Protein 2YQU (pdb70)

InterPro domains:
  IPR001100 Pyridine nucleotide-disulphide oxidoreductase, class I [PIRSF000350] (2-446)
  IPR004099 Pyridine nucleotide-disulphide oxidoreductase, dimerisation domain [PF02852] (336-445)
  IPR006258 Dihydrolipoamide dehydrogenase [TIGR01350] (1-454)
  IPR012999 Pyridine nucleotide-disulphide oxidoreductase, class I, active site [PS00076] (37-47)
  IPR016156 FAD/NAD-linked reductase, dimerisation domain superfamily [G3DSA:3.30.390.30] (335-455)
  IPR016156 FAD/NAD-linked reductase, dimerisation domain superfamily [SSF55424] (332-454)
  IPR023753 FAD/NAD(P)-binding domain [PF07992] (2-317)
  IPR036188 FAD/NAD(P)-binding domain superfamily [G3DSA:3.50.50.60] (2-320)
  IPR036188 FAD/NAD(P)-binding domain superfamily [G3DSA:3.50.50.60] (142-260)
  IPR036188 FAD/NAD(P)-binding domain superfamily [SSF51905] (1-369)
  IPR050151 Class-I pyridine nucleotide-disulfide oxidoreductase [PTHR22912] (2-447)

Sequence (910 aa):
MYDLLVIGAGPGGYVAAIRAAQLGMKVGVVEKEKALGGTCLRVGCIPSKALLETTERIYEAKKGLLGAKVKGVELDLPALMAHKDKVVQANTQGVEFLFKKNGIARHQGTARFLSERKVLVEETGEELEARYILIATGSAPLIPPWAQVDYERVVTSTEALSFPEVPKRLIVVGGGVIGLELGVVWHRLGAEVIVLEYMDRILPTMDLEVSRAAERVFKKQGLTIRTGVRVTAVVPEAKGARVELEGGEVLEADRVLVAVGRRPYTEGLSLENAGLSTDERGRIPVDEHLRTRVPHIYAIGDVVRGPMLAHKASEEGIAAVEHMVRGFGHVDYQAIPSVVYTHPEIAAVGYTEEELKAQGIPYKVGKFPYSASGRARAMGETEGFIKVLAHAKTDRILGVHGIGARVGDVLAEAALALFFKASAEDLGRAPHAHPSLSEILKEAALAAWERPIHLMYDLLVIGAGPGGYVAAIRAAQLGMKVGVVEKEKALGGTCLRVGCIPSKALLETTERIYEAKKGLLGAKVKGVELDLPALMAHKDKVVQANTQGVEFLFKKNGIARHQGTARFLSERKVLVEETGEELEARYILIATGSAPLIPPWAQVDYERVVTSTEALSFPEVPKRLIVVGGGVIGLELGVVWHRLGAEVIVLEYMDRILPTMDLEVSRAAERVFKKQGLTIRTGVRVTAVVPEAKGARVELEGGEVLEADRVLVAVGRRPYTEGLSLENAGLSTDERGRIPVDEHLRTRVPHIYAIGDVVRGPMLAHKASEEGIAAVEHMVRGFGHVDYQAIPSVVYTHPEIAAVGYTEEELKAQGIPYKVGKFPYSASGRARAMGETEGFIKVLAHAKTDRILGVHGIGARVGDVLAEAALALFFKASAEDLGRAPHAHPSLSEILKEAALAAWERPIHL

Structure (mmCIF, N/CA/C/O backbone):
data_2YQU
#
_entry.id   2YQU
#
_cell.length_a   54.411
_cell.length_b   105.760
_cell.length_c   84.907
_cell.angle_alpha   90.00
_cell.angle_beta   92.65
_cell.angle_gamma   90.00
#
_symmetry.space_group_name_H-M   'P 1 21 1'
#
loop_
_entity.id
_entity.type
_entity.pdbx_description
1 polymer '2-oxoglutarate dehydrogenase E3 component'
2 non-polymer 'CARBONATE ION'
3 non-polymer 'FLAVIN-ADENINE DINUCLEOTIDE'
4 non-polymer 'PHOSPHATE ION'
5 water water
#
loop_
_atom_site.group_PDB
_atom_site.id
_atom_site.type_symbol
_atom_site.label_atom_id
_atom_site.label_alt_id
_atom_site.label_comp_id
_atom_site.label_asym_id
_atom_site.label_entity_id
_atom_site.label_seq_id
_atom_site.pdbx_PDB_ins_code
_atom_site.Cartn_x
_atom_site.Cartn_y
_atom_site.Cartn_z
_atom_site.occupancy
_atom_site.B_iso_or_equiv
_atom_site.auth_seq_id
_atom_site.auth_comp_id
_atom_site.auth_asym_id
_atom_site.auth_atom_id
_atom_site.pdbx_PDB_model_num
ATOM 1 N N . MET A 1 1 ? 62.035 -2.807 64.182 1.00 23.48 1 MET A N 1
ATOM 2 C CA . MET A 1 1 ? 61.212 -2.087 65.191 1.00 23.01 1 MET A CA 1
ATOM 3 C C . MET A 1 1 ? 61.074 -0.636 64.764 1.00 22.27 1 MET A C 1
ATOM 4 O O . MET A 1 1 ? 61.707 -0.203 63.810 1.00 22.22 1 MET A O 1
ATOM 9 N N . TYR A 1 2 ? 60.247 0.112 65.481 1.00 21.17 2 TYR A N 1
ATOM 10 C CA . TYR A 1 2 ? 60.138 1.543 65.243 1.00 20.21 2 TYR A CA 1
ATOM 11 C C . TYR A 1 2 ? 61.387 2.280 65.702 1.00 19.42 2 TYR A C 1
ATOM 12 O O . TYR A 1 2 ? 62.047 1.862 66.649 1.00 19.18 2 TYR A O 1
ATOM 21 N N . ASP A 1 3 ? 61.704 3.390 65.042 1.00 19.06 3 ASP A N 1
ATOM 22 C CA . ASP A 1 3 ? 62.686 4.326 65.581 1.00 18.68 3 ASP A CA 1
ATOM 23 C C . ASP A 1 3 ? 62.047 5.138 66.707 1.00 18.26 3 ASP A C 1
ATOM 24 O O . ASP A 1 3 ? 62.697 5.442 67.703 1.00 18.20 3 ASP A O 1
ATOM 29 N N . LEU A 1 4 ? 60.776 5.489 66.522 1.00 17.27 4 LEU A N 1
ATOM 30 C CA . LEU A 1 4 ? 60.038 6.305 67.476 1.00 16.72 4 LEU A CA 1
ATOM 31 C C . LEU A 1 4 ? 58.638 5.746 67.638 1.00 16.15 4 LEU A C 1
ATOM 32 O O . LEU A 1 4 ? 57.940 5.554 66.659 1.00 16.01 4 LEU A O 1
ATOM 37 N N . LEU A 1 5 ? 58.241 5.505 68.880 1.00 15.83 5 LEU A N 1
ATOM 38 C CA . LEU A 1 5 ? 56.875 5.163 69.213 1.00 16.14 5 LEU A CA 1
ATOM 39 C C . LEU A 1 5 ? 56.338 6.305 70.055 1.00 15.77 5 LEU A C 1
ATOM 40 O O . LEU A 1 5 ? 56.938 6.659 71.067 1.00 16.24 5 LEU A O 1
ATOM 45 N N . VAL A 1 6 ? 55.230 6.889 69.609 1.00 15.60 6 VAL A N 1
ATOM 46 C CA . VAL A 1 6 ? 54.605 8.026 70.261 1.00 15.06 6 VAL A CA 1
ATOM 47 C C . VAL A 1 6 ? 53.326 7.546 70.930 1.00 15.06 6 VAL A C 1
ATOM 48 O O . VAL A 1 6 ? 52.508 6.884 70.294 1.00 15.80 6 VAL A O 1
ATOM 52 N N . ILE A 1 7 ? 53.161 7.868 72.208 1.00 14.88 7 ILE A N 1
ATOM 53 C CA . ILE A 1 7 ? 51.941 7.552 72.934 1.00 14.91 7 ILE A CA 1
ATOM 54 C C . ILE A 1 7 ? 51.110 8.820 73.080 1.00 14.67 7 ILE A C 1
ATOM 55 O O . ILE A 1 7 ? 51.480 9.716 73.827 1.00 14.44 7 ILE A O 1
ATOM 60 N N . GLY A 1 8 ? 49.976 8.865 72.387 1.00 14.61 8 GLY A N 1
ATOM 61 C CA . GLY A 1 8 ? 49.116 10.037 72.353 1.00 15.00 8 GLY A CA 1
ATOM 62 C C . GLY A 1 8 ? 49.234 10.716 71.002 1.00 14.70 8 GLY A C 1
ATOM 63 O O . GLY A 1 8 ? 50.334 10.865 70.479 1.00 14.95 8 GLY A O 1
ATOM 64 N N . ALA A 1 9 ? 48.099 11.115 70.437 1.00 15.18 9 ALA A N 1
ATOM 65 C CA . ALA A 1 9 ? 48.032 11.739 69.121 1.00 15.17 9 ALA A CA 1
ATOM 66 C C . ALA A 1 9 ? 47.391 13.120 69.203 1.00 14.87 9 ALA A C 1
ATOM 67 O O . ALA A 1 9 ? 46.707 13.552 68.270 1.00 14.63 9 ALA A O 1
ATOM 69 N N . GLY A 1 10 ? 47.615 13.793 70.325 1.00 14.25 10 GLY A N 1
ATOM 70 C CA . GLY A 1 10 ? 47.305 15.209 70.465 1.00 14.72 10 GLY A CA 1
ATOM 71 C C . GLY A 1 10 ? 48.299 16.109 69.754 1.00 14.59 10 GLY A C 1
ATOM 72 O O . GLY A 1 10 ? 49.176 15.638 69.040 1.00 14.41 10 GLY A O 1
ATOM 73 N N . PRO A 1 11 ? 48.152 17.421 69.941 1.00 14.87 11 PRO A N 1
ATOM 74 C CA . PRO A 1 11 ? 49.053 18.406 69.333 1.00 14.99 11 PRO A CA 1
ATOM 75 C C . PRO A 1 11 ? 50.527 18.046 69.510 1.00 15.07 11 PRO A C 1
ATOM 76 O O . PRO A 1 11 ? 51.319 18.192 68.565 1.00 15.15 11 PRO A O 1
ATOM 80 N N . GLY A 1 12 ? 50.879 17.572 70.702 1.00 14.68 12 GLY A N 1
ATOM 81 C CA . GLY A 1 12 ? 52.243 17.151 70.988 1.00 14.46 12 GLY A CA 1
ATOM 82 C C . GLY A 1 12 ? 52.619 15.922 70.190 1.00 14.36 12 GLY A C 1
ATOM 83 O O . GLY A 1 12 ? 53.589 15.930 69.438 1.00 13.60 12 GLY A O 1
ATOM 84 N N . GLY A 1 13 ? 51.826 14.871 70.346 1.00 14.02 13 GLY A N 1
ATOM 85 C CA . GLY A 1 13 ? 52.145 13.591 69.758 1.00 14.14 13 GLY A CA 1
ATOM 86 C C . GLY A 1 13 ? 52.089 13.576 68.248 1.00 14.24 13 GLY A C 1
ATOM 87 O O . GLY A 1 13 ? 53.045 13.137 67.597 1.00 14.11 13 GLY A O 1
ATOM 88 N N . TYR A 1 14 ? 50.981 14.051 67.681 1.00 13.75 14 TYR A N 1
ATOM 89 C CA . TYR A 1 14 ? 50.771 13.947 66.237 1.00 14.08 14 TYR A CA 1
ATOM 90 C C . TYR A 1 14 ? 51.726 14.861 65.457 1.00 14.18 14 TYR A C 1
ATOM 91 O O . TYR A 1 14 ? 52.203 14.497 64.376 1.00 14.27 14 TYR A O 1
ATOM 100 N N . VAL A 1 15 ? 52.032 16.041 65.995 1.00 14.17 15 VAL A N 1
ATOM 101 C CA . VAL A 1 15 ? 53.013 16.901 65.331 1.00 14.32 15 VAL A CA 1
ATOM 102 C C . VAL A 1 15 ? 54.433 16.346 65.459 1.00 14.44 15 VAL A C 1
ATOM 103 O O . VAL A 1 15 ? 55.223 16.395 64.504 1.00 13.77 15 VAL A O 1
ATOM 107 N N . ALA A 1 16 ? 54.760 15.801 66.627 1.00 14.13 16 ALA A N 1
ATOM 108 C CA . ALA A 1 16 ? 56.043 15.142 66.808 1.00 13.99 16 ALA A CA 1
ATOM 109 C C . ALA A 1 16 ? 56.203 14.029 65.772 1.00 13.98 16 ALA A C 1
ATOM 110 O O . ALA A 1 16 ? 57.271 13.886 65.164 1.00 13.72 16 ALA A O 1
ATOM 112 N N . ALA A 1 17 ? 55.142 13.249 65.576 1.00 14.62 17 ALA A N 1
ATOM 113 C CA . ALA A 1 17 ? 55.182 12.106 64.662 1.00 14.51 17 ALA A CA 1
ATOM 114 C C . ALA A 1 17 ? 55.457 12.546 63.228 1.00 14.83 17 ALA A C 1
ATOM 115 O O . ALA A 1 17 ? 56.319 11.962 62.574 1.00 14.92 17 ALA A O 1
ATOM 117 N N . ILE A 1 18 ? 54.778 13.607 62.765 1.00 15.00 18 ILE A N 1
ATOM 118 C CA . ILE A 1 18 ? 54.987 14.142 61.416 1.00 15.13 18 ILE A CA 1
ATOM 119 C C . ILE A 1 18 ? 56.415 14.682 61.269 1.00 15.32 18 ILE A C 1
ATOM 120 O O . ILE A 1 18 ? 57.088 14.385 60.293 1.00 15.94 18 ILE A O 1
ATOM 125 N N . ARG A 1 19 ? 56.886 15.458 62.242 1.00 15.43 19 ARG A N 1
ATOM 126 C CA . ARG A 1 19 ? 58.254 15.961 62.193 1.00 15.35 19 ARG A CA 1
ATOM 127 C C . ARG A 1 19 ? 59.286 14.835 62.178 1.00 15.96 19 ARG A C 1
ATOM 128 O O . ARG A 1 19 ? 60.275 14.901 61.430 1.00 16.36 19 ARG A O 1
ATOM 136 N N . ALA A 1 20 ? 59.057 13.817 63.000 1.00 15.91 20 ALA A N 1
ATOM 137 C CA . ALA A 1 20 ? 59.939 12.657 63.070 1.00 16.18 20 ALA A CA 1
ATOM 138 C C . ALA A 1 20 ? 60.026 11.959 61.709 1.00 16.70 20 ALA A C 1
ATOM 139 O O . ALA A 1 20 ? 61.123 11.618 61.243 1.00 16.15 20 ALA A O 1
ATOM 141 N N . ALA A 1 21 ? 58.874 11.777 61.069 1.00 16.82 21 ALA A N 1
ATOM 142 C CA . ALA A 1 21 ? 58.828 11.221 59.718 1.00 17.00 21 ALA A CA 1
ATOM 143 C C . ALA A 1 21 ? 59.635 12.079 58.747 1.00 17.36 21 ALA A C 1
ATOM 144 O O . ALA A 1 21 ? 60.381 11.550 57.929 1.00 17.54 21 ALA A O 1
ATOM 146 N N . GLN A 1 22 ? 59.491 13.400 58.841 1.00 17.25 22 GLN A N 1
ATOM 147 C CA . GLN A 1 22 ? 60.250 14.326 58.002 1.00 17.56 22 GLN A CA 1
ATOM 148 C C . GLN A 1 22 ? 61.757 14.192 58.213 1.00 17.69 22 GLN A C 1
ATOM 149 O O . GLN A 1 22 ? 62.539 14.425 57.293 1.00 17.94 22 GLN A O 1
ATOM 155 N N . LEU A 1 23 ? 62.156 13.810 59.421 1.00 17.93 23 LEU A N 1
ATOM 156 C CA . LEU A 1 23 ? 63.570 13.642 59.759 1.00 18.40 23 LEU A CA 1
ATOM 157 C C . LEU A 1 23 ? 64.103 12.269 59.350 1.00 18.43 23 LEU A C 1
ATOM 158 O O . LEU A 1 23 ? 65.299 12.012 59.454 1.00 18.51 23 LEU A O 1
ATOM 163 N N . GLY A 1 24 ? 63.209 11.401 58.884 1.00 18.62 24 GLY A N 1
ATOM 164 C CA . GLY A 1 24 ? 63.575 10.097 58.362 1.00 18.54 24 GLY A CA 1
ATOM 165 C C . GLY A 1 24 ? 63.362 8.942 59.317 1.00 18.65 24 GLY A C 1
ATOM 166 O O . GLY A 1 24 ? 63.826 7.837 59.057 1.00 18.52 24 GLY A O 1
ATOM 167 N N . MET A 1 25 ? 62.673 9.192 60.423 1.00 18.57 25 MET A N 1
ATOM 168 C CA . MET A 1 25 ? 62.387 8.158 61.413 1.00 18.27 25 MET A CA 1
ATOM 169 C C . MET A 1 25 ? 61.219 7.278 60.968 1.00 18.08 25 MET A C 1
ATOM 170 O O . MET A 1 25 ? 60.295 7.741 60.289 1.00 18.16 25 MET A O 1
ATOM 175 N N . LYS A 1 26 ? 61.267 6.009 61.361 1.00 17.70 26 LYS A N 1
ATOM 176 C CA . LYS A 1 26 ? 60.136 5.104 61.205 1.00 17.80 26 LYS A CA 1
ATOM 177 C C . LYS A 1 26 ? 59.314 5.245 62.465 1.00 17.31 26 LYS A C 1
ATOM 178 O O . LYS A 1 26 ? 59.794 4.936 63.549 1.00 16.36 26 LYS A O 1
ATOM 184 N N . VAL A 1 27 ? 58.080 5.711 62.316 1.00 17.15 27 VAL A N 1
ATOM 185 C CA . VAL A 1 27 ? 57.288 6.162 63.452 1.00 17.12 27 VAL A CA 1
ATOM 186 C C . VAL A 1 27 ? 55.995 5.377 63.581 1.00 16.72 27 VAL A C 1
ATOM 187 O O . VAL A 1 27 ? 55.308 5.127 62.591 1.00 16.94 27 VAL A O 1
ATOM 191 N N . GLY A 1 28 ? 55.689 4.995 64.814 1.00 16.91 28 GLY A N 1
ATOM 192 C CA . GLY A 1 28 ? 54.394 4.460 65.184 1.00 17.05 28 GLY A CA 1
ATOM 193 C C . GLY A 1 28 ? 53.764 5.324 66.259 1.00 17.27 28 GLY A C 1
ATOM 194 O O . GLY A 1 28 ? 54.465 5.941 67.059 1.00 16.96 28 GLY A O 1
ATOM 195 N N . VAL A 1 29 ? 52.438 5.344 66.282 1.00 17.53 29 VAL A N 1
ATOM 196 C CA . VAL A 1 29 ? 51.668 6.151 67.224 1.00 17.74 29 VAL A CA 1
ATOM 197 C C . VAL A 1 29 ? 50.561 5.280 67.824 1.00 17.93 29 VAL A C 1
ATOM 198 O O . VAL A 1 29 ? 49.807 4.639 67.089 1.00 17.90 29 VAL A O 1
ATOM 202 N N . VAL A 1 30 ? 50.477 5.248 69.151 1.00 18.04 30 VAL A N 1
ATOM 203 C CA . VAL A 1 30 ? 49.378 4.596 69.849 1.00 18.43 30 VAL A CA 1
ATOM 204 C C . VAL A 1 30 ? 48.442 5.661 70.408 1.00 18.49 30 VAL A C 1
ATOM 205 O O . VAL A 1 30 ? 48.876 6.581 71.097 1.00 17.87 30 VAL A O 1
ATOM 209 N N . GLU A 1 31 ? 47.154 5.531 70.112 1.00 18.51 31 GLU A N 1
ATOM 210 C CA . GLU A 1 31 ? 46.140 6.439 70.631 1.00 19.10 31 GLU A CA 1
ATOM 211 C C . GLU A 1 31 ? 44.897 5.620 70.978 1.00 19.58 31 GLU A C 1
ATOM 212 O O . GLU A 1 31 ? 44.418 4.830 70.154 1.00 19.69 31 GLU A O 1
ATOM 218 N N . LYS A 1 32 ? 44.383 5.812 72.190 1.00 20.20 32 LYS A N 1
ATOM 219 C CA . LYS A 1 32 ? 43.269 5.003 72.695 1.00 20.92 32 LYS A CA 1
ATOM 220 C C . LYS A 1 32 ? 41.910 5.453 72.165 1.00 21.13 32 LYS A C 1
ATOM 221 O O . LYS A 1 32 ? 41.014 4.636 72.018 1.00 21.97 32 LYS A O 1
ATOM 227 N N . GLU A 1 33 ? 41.755 6.740 71.866 1.00 21.53 33 GLU A N 1
ATOM 228 C CA . GLU A 1 33 ? 40.516 7.250 71.278 1.00 21.79 33 GLU A CA 1
ATOM 229 C C . GLU A 1 33 ? 40.473 7.004 69.772 1.00 22.18 33 GLU A C 1
ATOM 230 O O . GLU A 1 33 ? 41.506 6.976 69.111 1.00 21.70 33 GLU A O 1
ATOM 236 N N . LYS A 1 34 ? 39.273 6.847 69.225 1.00 22.62 34 LYS A N 1
ATOM 237 C CA . LYS A 1 34 ? 39.125 6.503 67.809 1.00 23.29 34 LYS A CA 1
ATOM 238 C C . LYS A 1 34 ? 39.710 7.557 66.871 1.00 22.72 34 LYS A C 1
ATOM 239 O O . LYS A 1 34 ? 40.425 7.221 65.938 1.00 23.06 34 LYS A O 1
ATOM 245 N N . ALA A 1 35 ? 39.395 8.828 67.119 1.00 22.02 35 ALA A N 1
ATOM 246 C CA . ALA A 1 35 ? 39.862 9.925 66.272 1.00 21.46 35 ALA A CA 1
ATOM 247 C C . ALA A 1 35 ? 41.187 10.476 66.787 1.00 20.91 35 ALA A C 1
ATOM 248 O O . ALA A 1 35 ? 41.442 10.490 67.993 1.00 21.17 35 ALA A O 1
ATOM 250 N N . LEU A 1 36 ? 42.019 10.933 65.860 1.00 20.39 36 LEU A N 1
ATOM 251 C CA . LEU A 1 36 ? 43.301 11.538 66.191 1.00 19.83 36 LEU A CA 1
ATOM 252 C C . LEU A 1 36 ? 43.080 13.011 66.500 1.00 19.10 36 LEU A C 1
ATOM 253 O O . LEU A 1 36 ? 42.011 13.547 66.230 1.00 19.17 36 LEU A O 1
ATOM 258 N N . GLY A 1 37 ? 44.097 13.652 67.063 1.00 18.39 37 GLY A N 1
ATOM 259 C CA . GLY A 1 37 ? 44.080 15.090 67.301 1.00 17.96 37 GLY A CA 1
ATOM 260 C C . GLY A 1 37 ? 44.028 15.482 68.766 1.00 17.66 37 GLY A C 1
ATOM 261 O O . GLY A 1 37 ? 44.156 16.657 69.103 1.00 17.25 37 GLY A O 1
ATOM 262 N N . GLY A 1 38 ? 43.826 14.498 69.636 1.00 17.31 38 GLY A N 1
ATOM 263 C CA . GLY A 1 38 ? 43.869 14.699 71.068 1.00 17.01 38 GLY A CA 1
ATOM 264 C C . GLY A 1 38 ? 42.729 15.494 71.663 1.00 17.08 38 GLY A C 1
ATOM 265 O O . GLY A 1 38 ? 41.675 15.677 71.052 1.00 16.59 38 GLY A O 1
ATOM 266 N N . THR A 1 39 ? 42.946 15.941 72.895 1.00 17.33 39 THR A N 1
ATOM 267 C CA . THR A 1 39 ? 41.991 16.782 73.599 1.00 17.28 39 THR A CA 1
ATOM 268 C C . THR A 1 39 ? 41.680 18.024 72.771 1.00 17.30 39 THR A C 1
ATOM 269 O O . THR A 1 39 ? 40.523 18.421 72.645 1.00 16.30 39 THR A O 1
ATOM 273 N N . CYS A 1 40 ? 42.725 18.629 72.209 1.00 17.60 40 CYS A N 1
ATOM 274 C CA . CYS A 1 40 ? 42.591 19.887 71.475 1.00 18.06 40 CYS A CA 1
ATOM 275 C C . CYS A 1 40 ? 41.587 19.795 70.327 1.00 18.11 40 CYS A C 1
ATOM 276 O O . CYS A 1 40 ? 40.666 20.606 70.219 1.00 18.17 40 CYS A O 1
ATOM 279 N N . LEU A 1 41 ? 41.758 18.788 69.483 1.00 18.78 41 LEU A N 1
ATOM 280 C CA . LEU A 1 41 ? 40.933 18.646 68.290 1.00 19.24 41 LEU A CA 1
ATOM 281 C C . LEU A 1 41 ? 39.534 18.100 68.609 1.00 18.68 41 LEU A C 1
ATOM 282 O O . LEU A 1 41 ? 38.546 18.573 68.059 1.00 18.68 41 LEU A O 1
ATOM 287 N N . ARG A 1 42 ? 39.467 17.107 69.492 1.00 18.34 42 ARG A N 1
ATOM 288 C CA . ARG A 1 42 ? 38.233 16.365 69.731 1.00 18.24 42 ARG A CA 1
ATOM 289 C C . ARG A 1 42 ? 37.256 17.095 70.643 1.00 17.73 42 ARG A C 1
ATOM 290 O O . ARG A 1 42 ? 36.047 17.144 70.360 1.00 17.46 42 ARG A O 1
ATOM 298 N N . VAL A 1 43 ? 37.777 17.639 71.742 1.00 17.36 43 VAL A N 1
ATOM 299 C CA . VAL A 1 43 ? 36.948 18.196 72.819 1.00 17.28 43 VAL A CA 1
ATOM 300 C C . VAL A 1 43 ? 37.537 19.471 73.434 1.00 16.86 43 VAL A C 1
ATOM 301 O O . VAL A 1 43 ? 37.220 19.814 74.571 1.00 16.47 43 VAL A O 1
ATOM 305 N N . GLY A 1 44 ? 38.377 20.177 72.674 1.00 16.67 44 GLY A N 1
ATOM 306 C CA . GLY A 1 44 ? 39.146 21.287 73.207 1.00 16.46 44 GLY A CA 1
ATOM 307 C C . GLY A 1 44 ? 39.143 22.527 72.327 1.00 16.44 44 GLY A C 1
ATOM 308 O O . GLY A 1 44 ? 38.085 23.088 72.056 1.00 15.73 44 GLY A O 1
ATOM 309 N N . CYS A 1 45 ? 40.335 22.938 71.894 1.00 16.07 45 CYS A N 1
ATOM 310 C CA . CYS A 1 45 ? 40.538 24.174 71.135 1.00 16.43 45 CYS A CA 1
ATOM 311 C C . CYS A 1 45 ? 39.579 24.308 69.963 1.00 16.19 45 CYS A C 1
ATOM 312 O O . CYS A 1 45 ? 38.979 25.348 69.769 1.00 16.46 45 CYS A O 1
ATOM 315 N N . ILE A 1 46 ? 39.461 23.256 69.162 1.00 15.62 46 ILE A N 1
ATOM 316 C CA . ILE A 1 46 ? 38.732 23.355 67.909 1.00 15.69 46 ILE A CA 1
ATOM 317 C C . ILE A 1 46 ? 37.224 23.514 68.128 1.00 15.49 46 ILE A C 1
ATOM 318 O O . ILE A 1 46 ? 36.657 24.483 67.646 1.00 15.32 46 ILE A O 1
ATOM 323 N N . PRO A 1 47 ? 36.559 22.606 68.838 1.00 15.15 47 PRO A N 1
ATOM 324 C CA . PRO A 1 47 ? 35.118 22.810 69.069 1.00 15.56 47 PRO A CA 1
ATOM 325 C C . PRO A 1 47 ? 34.817 24.095 69.853 1.00 15.81 47 PRO A C 1
ATOM 326 O O . PRO A 1 47 ? 33.826 24.757 69.532 1.00 16.62 47 PRO A O 1
ATOM 330 N N . SER A 1 48 ? 35.661 24.462 70.819 1.00 15.69 48 SER A N 1
ATOM 331 C CA . SER A 1 48 ? 35.401 25.646 71.636 1.00 15.60 48 SER A CA 1
ATOM 332 C C . SER A 1 48 ? 35.520 26.904 70.789 1.00 15.35 48 SER A C 1
ATOM 333 O O . SER A 1 48 ? 34.692 27.806 70.913 1.00 15.15 48 SER A O 1
ATOM 336 N N . LYS A 1 49 ? 36.526 26.960 69.916 1.00 15.24 49 LYS A N 1
ATOM 337 C CA . LYS A 1 49 ? 36.665 28.126 69.030 1.00 15.49 49 LYS A CA 1
ATOM 338 C C . LYS A 1 49 ? 35.546 28.198 67.991 1.00 14.84 49 LYS A C 1
ATOM 339 O O . LYS A 1 49 ? 35.101 29.291 67.649 1.00 14.73 49 LYS A O 1
ATOM 345 N N . ALA A 1 50 ? 35.069 27.051 67.518 1.00 14.79 50 ALA A N 1
ATOM 346 C CA . ALA A 1 50 ? 33.891 27.011 66.635 1.00 14.52 50 ALA A CA 1
ATOM 347 C C . ALA A 1 50 ? 32.693 27.683 67.314 1.00 14.55 50 ALA A C 1
ATOM 348 O O . ALA A 1 50 ? 32.025 28.542 66.721 1.00 14.78 50 ALA A O 1
ATOM 350 N N . LEU A 1 51 ? 32.466 27.341 68.574 1.00 14.32 51 LEU A N 1
ATOM 351 C CA . LEU A 1 51 ? 31.360 27.900 69.335 1.00 13.83 51 LEU A CA 1
ATOM 352 C C . LEU A 1 51 ? 31.587 29.374 69.631 1.00 13.29 51 LEU A C 1
ATOM 353 O O . LEU A 1 51 ? 30.663 30.159 69.560 1.00 13.68 51 LEU A O 1
ATOM 358 N N . LEU A 1 52 ? 32.819 29.745 69.956 1.00 13.57 52 LEU A N 1
ATOM 359 C CA . LEU A 1 52 ? 33.123 31.133 70.286 1.00 13.51 52 LEU A CA 1
ATOM 360 C C . LEU A 1 52 ? 32.982 32.070 69.081 1.00 14.10 52 LEU A C 1
ATOM 361 O O . LEU A 1 52 ? 32.421 33.163 69.203 1.00 13.44 52 LEU A O 1
ATOM 366 N N . GLU A 1 53 ? 33.505 31.661 67.931 1.00 14.65 53 GLU A N 1
ATOM 367 C CA . GLU A 1 53 ? 33.463 32.513 66.741 1.00 15.54 53 GLU A CA 1
ATOM 368 C C . GLU A 1 53 ? 32.023 32.736 66.295 1.00 15.55 53 GLU A C 1
ATOM 369 O O . GLU A 1 53 ? 31.642 33.857 65.974 1.00 15.90 53 GLU A O 1
ATOM 375 N N . THR A 1 54 ? 31.234 31.666 66.282 1.00 15.46 54 THR A N 1
ATOM 376 C CA . THR A 1 54 ? 29.854 31.724 65.806 1.00 15.55 54 THR A CA 1
ATOM 377 C C . THR A 1 54 ? 28.940 32.451 66.777 1.00 15.63 54 THR A C 1
ATOM 378 O O . THR A 1 54 ? 28.114 33.248 66.351 1.00 15.28 54 THR A O 1
ATOM 382 N N . THR A 1 55 ? 29.080 32.187 68.075 1.00 15.84 55 THR A N 1
ATOM 383 C CA . THR A 1 55 ? 28.230 32.864 69.058 1.00 15.65 55 THR A CA 1
ATOM 384 C C . THR A 1 55 ? 28.576 34.333 69.122 1.00 15.99 55 THR A C 1
ATOM 385 O O . THR A 1 55 ? 27.713 35.153 69.393 1.00 15.58 55 THR A O 1
ATOM 389 N N . GLU A 1 56 ? 29.836 34.673 68.868 1.00 16.42 56 GLU A N 1
ATOM 390 C CA . GLU A 1 56 ? 30.237 36.072 68.893 1.00 17.46 56 GLU A CA 1
ATOM 391 C C . GLU A 1 56 ? 29.460 36.869 67.841 1.00 17.23 56 GLU A C 1
ATOM 392 O O . GLU A 1 56 ? 28.985 37.961 68.129 1.00 17.20 56 GLU A O 1
ATOM 398 N N . ARG A 1 57 ? 29.341 36.317 66.635 1.00 17.45 57 ARG A N 1
ATOM 399 C CA . ARG A 1 57 ? 28.592 36.968 65.549 1.00 17.64 57 ARG A CA 1
ATOM 400 C C . ARG A 1 57 ? 27.121 37.100 65.922 1.00 17.15 57 ARG A C 1
ATOM 401 O O . ARG A 1 57 ? 26.505 38.143 65.711 1.00 16.80 57 ARG A O 1
ATOM 409 N N . ILE A 1 58 ? 26.569 36.025 66.466 1.00 16.94 58 ILE A N 1
ATOM 410 C CA . ILE A 1 58 ? 25.177 36.002 66.912 1.00 17.11 58 ILE A CA 1
ATOM 411 C C . ILE A 1 58 ? 24.941 37.078 67.973 1.00 17.63 58 ILE A C 1
ATOM 412 O O . ILE A 1 58 ? 23.983 37.850 67.877 1.00 17.61 58 ILE A O 1
ATOM 417 N N . TYR A 1 59 ? 25.835 37.146 68.954 1.00 18.12 59 TYR A N 1
ATOM 418 C CA . TYR A 1 59 ? 25.692 38.058 70.078 1.00 19.21 59 TYR A CA 1
ATOM 419 C C . TYR A 1 59 ? 25.712 39.503 69.597 1.00 19.63 59 TYR A C 1
ATOM 420 O O . TYR A 1 59 ? 24.886 40.302 70.031 1.00 19.78 59 TYR A O 1
ATOM 429 N N . GLU A 1 60 ? 26.634 39.832 68.692 1.00 20.41 60 GLU A N 1
ATOM 430 C CA . GLU A 1 60 ? 26.752 41.210 68.197 1.00 21.00 60 GLU A CA 1
ATOM 431 C C . GLU A 1 60 ? 25.504 41.626 67.416 1.00 20.91 60 GLU A C 1
ATOM 432 O O . GLU A 1 60 ? 25.048 42.757 67.548 1.00 21.16 60 GLU A O 1
ATOM 438 N N . ALA A 1 61 ? 24.960 40.713 66.616 1.00 21.28 61 ALA A N 1
ATOM 439 C CA . ALA A 1 61 ? 23.742 40.984 65.847 1.00 21.62 61 ALA A CA 1
ATOM 440 C C . ALA A 1 61 ? 22.538 41.185 66.781 1.00 22.20 61 ALA A C 1
ATOM 441 O O . ALA A 1 61 ? 21.659 42.001 66.502 1.00 22.48 61 ALA A O 1
ATOM 443 N N . LYS A 1 62 ? 22.517 40.462 67.898 1.00 22.94 62 LYS A N 1
ATOM 444 C CA . LYS A 1 62 ? 21.455 40.611 68.898 1.00 23.54 62 LYS A CA 1
ATOM 445 C C . LYS A 1 62 ? 21.527 41.963 69.613 1.00 24.23 62 LYS A C 1
ATOM 446 O O . LYS A 1 62 ? 20.499 42.580 69.888 1.00 24.39 62 LYS A O 1
ATOM 452 N N . LYS A 1 63 ? 22.741 42.423 69.906 1.00 24.70 63 LYS A N 1
ATOM 453 C CA . LYS A 1 63 ? 22.932 43.722 70.552 1.00 25.26 63 LYS A CA 1
ATOM 454 C C . LYS A 1 63 ? 22.617 44.874 69.593 1.00 25.07 63 LYS A C 1
ATOM 455 O O . LYS A 1 63 ? 22.263 45.969 70.030 1.00 25.39 63 LYS A O 1
ATOM 461 N N . GLY A 1 64 ? 22.743 44.622 68.291 1.00 24.80 64 GLY A N 1
ATOM 462 C CA . GLY A 1 64 ? 22.533 45.643 67.277 1.00 24.61 64 GLY A CA 1
ATOM 463 C C . GLY A 1 64 ? 23.793 45.928 66.488 1.00 24.35 64 GLY A C 1
ATOM 464 O O . GLY A 1 64 ? 24.895 45.982 67.038 1.00 24.88 64 GLY A O 1
ATOM 465 N N . LEU A 1 65 ? 23.628 46.099 65.182 1.00 23.65 65 LEU A N 1
ATOM 466 C CA . LEU A 1 65 ? 24.730 46.452 64.296 1.00 23.07 65 LEU A CA 1
ATOM 467 C C . LEU A 1 65 ? 24.655 47.925 63.940 1.00 22.60 65 LEU A C 1
ATOM 468 O O . LEU A 1 65 ? 23.564 48.445 63.694 1.00 22.69 65 LEU A O 1
ATOM 473 N N . LEU A 1 66 ? 25.812 48.584 63.891 1.00 21.94 66 LEU A N 1
ATOM 474 C CA . LEU A 1 66 ? 25.888 49.982 63.468 1.00 21.75 66 LEU A CA 1
ATOM 475 C C . LEU A 1 66 ? 25.381 50.105 62.033 1.00 21.55 66 LEU A C 1
ATOM 476 O O . LEU A 1 66 ? 25.785 49.332 61.163 1.00 20.96 66 LEU A O 1
ATOM 481 N N . GLY A 1 67 ? 24.494 51.074 61.799 1.00 21.30 67 GLY A N 1
ATOM 482 C CA . GLY A 1 67 ? 23.969 51.353 60.475 1.00 21.67 67 GLY A CA 1
ATOM 483 C C . GLY A 1 67 ? 22.879 50.416 59.986 1.00 21.79 67 GLY A C 1
ATOM 484 O O . GLY A 1 67 ? 22.633 50.357 58.787 1.00 21.86 67 GLY A O 1
ATOM 485 N N . ALA A 1 68 ? 22.238 49.679 60.894 1.00 22.08 68 ALA A N 1
ATOM 486 C CA . ALA A 1 68 ? 21.193 48.729 60.501 1.00 22.51 68 ALA A CA 1
ATOM 487 C C . ALA A 1 68 ? 20.243 48.358 61.635 1.00 23.07 68 ALA A C 1
ATOM 488 O O . ALA A 1 68 ? 20.571 48.492 62.808 1.00 23.12 68 ALA A O 1
ATOM 490 N N . LYS A 1 69 ? 19.056 47.893 61.254 1.00 23.75 69 LYS A N 1
ATOM 491 C CA . LYS A 1 69 ? 18.091 47.329 62.188 1.00 24.30 69 LYS A CA 1
ATOM 492 C C . LYS A 1 69 ? 17.963 45.842 61.883 1.00 24.36 69 LYS A C 1
ATOM 493 O O . LYS A 1 69 ? 17.530 45.453 60.801 1.00 24.26 69 LYS A O 1
ATOM 499 N N . VAL A 1 70 ? 18.342 45.019 62.849 1.00 24.50 70 VAL A N 1
ATOM 500 C CA . VAL A 1 70 ? 18.228 43.574 62.729 1.00 25.07 70 VAL A CA 1
ATOM 501 C C . VAL A 1 70 ? 16.877 43.212 63.325 1.00 24.95 70 VAL A C 1
ATOM 502 O O . VAL A 1 70 ? 16.649 43.405 64.516 1.00 25.27 70 VAL A O 1
ATOM 506 N N . LYS A 1 71 ? 15.982 42.715 62.479 1.00 25.21 71 LYS A N 1
ATOM 507 C CA . LYS A 1 71 ? 14.597 42.459 62.864 1.00 25.24 71 LYS A CA 1
ATOM 508 C C . LYS A 1 71 ? 14.458 41.256 63.795 1.00 25.01 71 LYS A C 1
ATOM 509 O O . LYS A 1 71 ? 13.530 41.185 64.603 1.00 24.89 71 LYS A O 1
ATOM 515 N N . GLY A 1 72 ? 15.379 40.306 63.679 1.00 24.33 72 GLY A N 1
ATOM 516 C CA . GLY A 1 72 ? 15.352 39.136 64.538 1.00 23.94 72 GLY A CA 1
ATOM 517 C C . GLY A 1 72 ? 16.556 38.232 64.358 1.00 23.61 72 GLY A C 1
ATOM 518 O O . GLY A 1 72 ? 17.012 38.010 63.236 1.00 23.38 72 GLY A O 1
ATOM 519 N N . VAL A 1 73 ? 17.068 37.718 65.471 1.00 23.50 73 VAL A N 1
ATOM 520 C CA . VAL A 1 73 ? 18.132 36.714 65.458 1.00 23.59 73 VAL A CA 1
ATOM 521 C C . VAL A 1 73 ? 17.750 35.606 66.433 1.00 23.22 73 VAL A C 1
ATOM 522 O O . VAL A 1 73 ? 17.688 35.827 67.638 1.00 23.83 73 VAL A O 1
ATOM 526 N N . GLU A 1 74 ? 17.480 34.426 65.892 1.00 22.64 74 GLU A N 1
ATOM 527 C CA . GLU A 1 74 ? 17.043 33.276 66.667 1.00 22.49 74 GLU A CA 1
ATOM 528 C C . GLU A 1 74 ? 18.169 32.266 66.674 1.00 21.61 74 GLU A C 1
ATOM 529 O O . GLU A 1 74 ? 18.681 31.908 65.628 1.00 21.43 74 GLU A O 1
ATOM 535 N N . LEU A 1 75 ? 18.546 31.800 67.858 1.00 20.95 75 LEU A N 1
ATOM 536 C CA . LEU A 1 75 ? 19.488 30.701 67.974 1.00 20.17 75 LEU A CA 1
ATOM 537 C C . LEU A 1 75 ? 18.909 29.467 67.296 1.00 19.98 75 LEU A C 1
ATOM 538 O O . LEU A 1 75 ? 17.723 29.147 67.454 1.00 19.82 75 LEU A O 1
ATOM 543 N N . ASP A 1 76 ? 19.759 28.804 66.517 1.00 19.89 76 ASP A N 1
ATOM 544 C CA . ASP A 1 76 ? 19.462 27.533 65.879 1.00 20.17 76 ASP A CA 1
ATOM 545 C C . ASP A 1 76 ? 20.494 26.558 66.438 1.00 20.19 76 ASP A C 1
ATOM 546 O O . ASP A 1 76 ? 21.542 26.332 65.835 1.00 19.41 76 ASP A O 1
ATOM 551 N N . LEU A 1 77 ? 20.201 26.004 67.613 1.00 20.58 77 LEU A N 1
ATOM 552 C CA . LEU A 1 77 ? 21.173 25.178 68.331 1.00 20.60 77 LEU A CA 1
ATOM 553 C C . LEU A 1 77 ? 21.639 23.941 67.557 1.00 20.68 77 LEU A C 1
ATOM 554 O O . LEU A 1 77 ? 22.842 23.666 67.557 1.00 20.16 77 LEU A O 1
ATOM 559 N N . PRO A 1 78 ? 20.736 23.208 66.891 1.00 20.40 78 PRO A N 1
ATOM 560 C CA . PRO A 1 78 ? 21.158 22.076 66.051 1.00 20.20 78 PRO A CA 1
ATOM 561 C C . PRO A 1 78 ? 22.151 22.494 64.966 1.00 19.49 78 PRO A C 1
ATOM 562 O O . PRO A 1 78 ? 23.123 21.779 64.745 1.00 18.97 78 PRO A O 1
ATOM 566 N N . ALA A 1 79 ? 21.915 23.643 64.332 1.00 18.59 79 ALA A N 1
ATOM 567 C CA . ALA A 1 79 ? 22.806 24.150 63.286 1.00 18.01 79 ALA A CA 1
ATOM 568 C C . ALA A 1 79 ? 24.143 24.608 63.874 1.00 17.58 79 ALA A C 1
ATOM 569 O O . ALA A 1 79 ? 25.181 24.394 63.267 1.00 17.12 79 ALA A O 1
ATOM 571 N N . LEU A 1 80 ? 24.104 25.216 65.062 1.00 17.00 80 LEU A N 1
ATOM 572 C CA . LEU A 1 80 ? 25.303 25.666 65.769 1.00 16.60 80 LEU A CA 1
ATOM 573 C C . LEU A 1 80 ? 26.192 24.472 66.111 1.00 16.19 80 LEU A C 1
ATOM 574 O O . LEU A 1 80 ? 27.399 24.497 65.877 1.00 15.78 80 LEU A O 1
ATOM 579 N N . MET A 1 81 ? 25.577 23.412 66.623 1.00 15.80 81 MET A N 1
ATOM 580 C CA . MET A 1 81 ? 26.305 22.211 67.025 1.00 15.43 81 MET A CA 1
ATOM 581 C C . MET A 1 81 ? 26.770 21.428 65.798 1.00 16.08 81 MET A C 1
ATOM 582 O O . MET A 1 81 ? 27.827 20.800 65.828 1.00 16.35 81 MET A O 1
ATOM 587 N N . ALA A 1 82 ? 25.997 21.489 64.716 1.00 16.13 82 ALA A N 1
ATOM 588 C CA . ALA A 1 82 ? 26.362 20.820 63.473 1.00 16.52 82 ALA A CA 1
ATOM 589 C C . ALA A 1 82 ? 27.626 21.450 62.886 1.00 16.73 82 ALA A C 1
ATOM 590 O O . ALA A 1 82 ? 28.494 20.747 62.397 1.00 17.40 82 ALA A O 1
ATOM 592 N N . HIS A 1 83 ? 27.725 22.773 62.951 1.00 16.93 83 HIS A N 1
ATOM 593 C CA . HIS A 1 83 ? 28.918 23.472 62.481 1.00 16.93 83 HIS A CA 1
ATOM 594 C C . HIS A 1 83 ? 30.130 23.026 63.307 1.00 17.03 83 HIS A C 1
ATOM 595 O O . HIS A 1 83 ? 31.182 22.714 62.757 1.00 17.15 83 HIS A O 1
ATOM 602 N N . LYS A 1 84 ? 29.959 22.989 64.625 1.00 17.32 84 LYS A N 1
ATOM 603 C CA . LYS A 1 84 ? 31.016 22.583 65.544 1.00 17.39 84 LYS A CA 1
ATOM 604 C C . LYS A 1 84 ? 31.522 21.201 65.158 1.00 17.61 84 LYS A C 1
ATOM 605 O O . LYS A 1 84 ? 32.724 20.991 65.005 1.00 17.82 84 LYS A O 1
ATOM 611 N N . ASP A 1 85 ? 30.591 20.275 64.974 1.00 17.87 85 ASP A N 1
ATOM 612 C CA . ASP A 1 85 ? 30.933 18.887 64.678 1.00 18.05 85 ASP A CA 1
ATOM 613 C C . ASP A 1 85 ? 31.638 18.750 63.331 1.00 18.35 85 ASP A C 1
ATOM 614 O O . ASP A 1 85 ? 32.548 17.945 63.196 1.00 18.29 85 ASP A O 1
ATOM 619 N N . LYS A 1 86 ? 31.201 19.532 62.350 1.00 18.66 86 LYS A N 1
ATOM 620 C CA . LYS A 1 86 ? 31.769 19.504 61.004 1.00 19.29 86 LYS A CA 1
ATOM 621 C C . LYS A 1 86 ? 33.205 20.032 61.008 1.00 19.06 86 LYS A C 1
ATOM 622 O O . LYS A 1 86 ? 34.071 19.499 60.313 1.00 19.31 86 LYS A O 1
ATOM 628 N N . VAL A 1 87 ? 33.454 21.077 61.789 1.00 18.90 87 VAL A N 1
ATOM 629 C CA . VAL A 1 87 ? 34.797 21.633 61.909 1.00 18.90 87 VAL A CA 1
ATOM 630 C C . VAL A 1 87 ? 35.719 20.584 62.537 1.00 19.25 87 VAL A C 1
ATOM 631 O O . VAL A 1 87 ? 36.839 20.379 62.078 1.00 19.15 87 VAL A O 1
ATOM 635 N N . VAL A 1 88 ? 35.238 19.921 63.588 1.00 19.50 88 VAL A N 1
ATOM 636 C CA . VAL A 1 88 ? 36.019 18.891 64.273 1.00 19.80 88 VAL A CA 1
ATOM 637 C C . VAL A 1 88 ? 36.314 17.734 63.324 1.00 20.31 88 VAL A C 1
ATOM 638 O O . VAL A 1 88 ? 37.459 17.286 63.240 1.00 19.89 88 VAL A O 1
ATOM 642 N N . GLN A 1 89 ? 35.280 17.266 62.619 1.00 21.17 89 GLN A N 1
ATOM 643 C CA . GLN A 1 89 ? 35.401 16.159 61.660 1.00 22.12 89 GLN A CA 1
ATOM 644 C C . GLN A 1 89 ? 36.467 16.470 60.598 1.00 21.88 89 GLN A C 1
ATOM 645 O O . GLN A 1 89 ? 37.283 15.623 60.285 1.00 22.00 89 GLN A O 1
ATOM 651 N N . ALA A 1 90 ? 36.474 17.698 60.082 1.00 21.74 90 ALA A N 1
ATOM 652 C CA . ALA A 1 90 ? 37.420 18.101 59.040 1.00 21.98 90 ALA A CA 1
ATOM 653 C C . ALA A 1 90 ? 38.855 18.111 59.555 1.00 22.39 90 ALA A C 1
ATOM 654 O O . ALA A 1 90 ? 39.782 17.728 58.840 1.00 22.20 90 ALA A O 1
ATOM 656 N N . ASN A 1 91 ? 39.029 18.542 60.800 1.00 22.56 91 ASN A N 1
ATOM 657 C CA . ASN A 1 91 ? 40.349 18.613 61.412 1.00 23.14 91 ASN A CA 1
ATOM 658 C C . ASN A 1 91 ? 40.913 17.229 61.738 1.00 23.18 91 ASN A C 1
ATOM 659 O O . ASN A 1 91 ? 42.093 16.978 61.475 1.00 23.46 91 ASN A O 1
ATOM 664 N N . THR A 1 92 ? 40.091 16.342 62.306 1.00 23.35 92 THR A N 1
ATOM 665 C CA . THR A 1 92 ? 40.557 14.986 62.648 1.00 23.62 92 THR A CA 1
ATOM 666 C C . THR A 1 92 ? 40.903 14.213 61.384 1.00 23.78 92 THR A C 1
ATOM 667 O O . THR A 1 92 ? 41.878 13.469 61.366 1.00 23.95 92 THR A O 1
ATOM 671 N N . GLN A 1 93 ? 40.106 14.395 60.334 1.00 23.65 93 GLN A N 1
ATOM 672 C CA . GLN A 1 93 ? 40.356 13.742 59.047 1.00 23.94 93 GLN A CA 1
ATOM 673 C C . GLN A 1 93 ? 41.647 14.262 58.407 1.00 23.30 93 GLN A C 1
ATOM 674 O O . GLN A 1 93 ? 42.321 13.535 57.676 1.00 23.03 93 GLN A O 1
ATOM 680 N N . GLY A 1 94 ? 41.988 15.517 58.704 1.00 22.35 94 GLY A N 1
ATOM 681 C CA . GLY A 1 94 ? 43.222 16.118 58.235 1.00 21.72 94 GLY A CA 1
ATOM 682 C C . GLY A 1 94 ? 44.441 15.471 58.854 1.00 21.09 94 GLY A C 1
ATOM 683 O O . GLY A 1 94 ? 45.439 15.253 58.174 1.00 21.09 94 GLY A O 1
ATOM 684 N N . VAL A 1 95 ? 44.359 15.147 60.140 1.00 20.40 95 VAL A N 1
ATOM 685 C CA . VAL A 1 95 ? 45.455 14.474 60.819 1.00 20.07 95 VAL A CA 1
ATOM 686 C C . VAL A 1 95 ? 45.629 13.063 60.256 1.00 19.47 95 VAL A C 1
ATOM 687 O O . VAL A 1 95 ? 46.754 12.615 60.049 1.00 18.65 95 VAL A O 1
ATOM 691 N N . GLU A 1 96 ? 44.515 12.377 60.014 1.00 19.73 96 GLU A N 1
ATOM 692 C CA . GLU A 1 96 ? 44.534 11.052 59.386 1.00 19.88 96 GLU A CA 1
ATOM 693 C C . GLU A 1 96 ? 45.248 11.124 58.037 1.00 19.20 96 GLU A C 1
ATOM 694 O O . GLU A 1 96 ? 46.105 10.298 57.739 1.00 18.72 96 GLU A O 1
ATOM 700 N N . PHE A 1 97 ? 44.895 12.132 57.242 1.00 18.85 97 PHE A N 1
ATOM 701 C CA . PHE A 1 97 ? 45.490 12.348 55.925 1.00 18.50 97 PHE A CA 1
ATOM 702 C C . PHE A 1 97 ? 46.998 12.492 56.058 1.00 18.50 97 PHE A C 1
ATOM 703 O O . PHE A 1 97 ? 47.751 11.852 55.334 1.00 18.37 97 PHE A O 1
ATOM 711 N N . LEU A 1 98 ? 47.431 13.318 57.004 1.00 18.20 98 LEU A N 1
ATOM 712 C CA . LEU A 1 98 ? 48.845 13.624 57.174 1.00 18.42 98 LEU A CA 1
ATOM 713 C C . LEU A 1 98 ? 49.649 12.438 57.700 1.00 18.24 98 LEU A C 1
ATOM 714 O O . LEU A 1 98 ? 50.828 12.300 57.374 1.00 18.69 98 LEU A O 1
ATOM 719 N N . PHE A 1 99 ? 49.029 11.605 58.537 1.00 18.33 99 PHE A N 1
ATOM 720 C CA . PHE A 1 99 ? 49.675 10.382 59.012 1.00 18.43 99 PHE A CA 1
ATOM 721 C C . PHE A 1 99 ? 49.911 9.449 57.833 1.00 18.74 99 PHE A C 1
ATOM 722 O O . PHE A 1 99 ? 50.994 8.899 57.685 1.00 18.52 99 PHE A O 1
ATOM 730 N N . LYS A 1 100 ? 48.896 9.276 56.994 1.00 18.70 100 LYS A N 1
ATOM 731 C CA . LYS A 1 100 ? 49.022 8.386 55.837 1.00 19.34 100 LYS A CA 1
ATOM 732 C C . LYS A 1 100 ? 50.061 8.942 54.863 1.00 18.75 100 LYS A C 1
ATOM 733 O O . LYS A 1 100 ? 50.887 8.206 54.338 1.00 18.52 100 LYS A O 1
ATOM 739 N N . LYS A 1 101 ? 50.034 10.253 54.636 1.00 18.43 101 LYS A N 1
ATOM 740 C CA . LYS A 1 101 ? 50.985 10.887 53.729 1.00 18.45 101 LYS A CA 1
ATOM 741 C C . LYS A 1 101 ? 52.428 10.699 54.184 1.00 18.40 101 LYS A C 1
ATOM 742 O O . LYS A 1 101 ? 53.318 10.454 53.364 1.00 19.04 101 LYS A O 1
ATOM 748 N N . ASN A 1 102 ? 52.650 10.808 55.492 1.00 18.10 102 ASN A N 1
ATOM 749 C CA . ASN A 1 102 ? 53.991 10.765 56.074 1.00 18.29 102 ASN A CA 1
ATOM 750 C C . ASN A 1 102 ? 54.441 9.352 56.467 1.00 18.11 102 ASN A C 1
ATOM 751 O O . ASN A 1 102 ? 55.540 9.182 57.001 1.00 18.32 102 ASN A O 1
ATOM 756 N N . GLY A 1 103 ? 53.597 8.355 56.205 1.00 18.61 103 GLY A N 1
ATOM 757 C CA . GLY A 1 103 ? 53.946 6.957 56.433 1.00 18.56 103 GLY A CA 1
ATOM 758 C C . GLY A 1 103 ? 54.029 6.565 57.896 1.00 18.89 103 GLY A C 1
ATOM 759 O O . GLY A 1 103 ? 54.811 5.692 58.282 1.00 18.66 103 GLY A O 1
ATOM 760 N N . ILE A 1 104 ? 53.206 7.212 58.710 1.00 18.65 104 ILE A N 1
ATOM 761 C CA . ILE A 1 104 ? 53.158 6.971 60.143 1.00 18.79 104 ILE A CA 1
ATOM 762 C C . ILE A 1 104 ? 52.148 5.865 60.431 1.00 19.10 104 ILE A C 1
ATOM 763 O O . ILE A 1 104 ? 50.990 5.941 60.004 1.00 18.72 104 ILE A O 1
ATOM 768 N N . ALA A 1 105 ? 52.609 4.827 61.125 1.00 19.27 105 ALA A N 1
ATOM 769 C CA . ALA A 1 105 ? 51.758 3.719 61.523 1.00 19.84 105 ALA A CA 1
ATOM 770 C C . ALA A 1 105 ? 50.960 4.117 62.752 1.00 20.34 105 ALA A C 1
ATOM 771 O O . ALA A 1 105 ? 51.476 4.784 63.647 1.00 20.26 105 ALA A O 1
ATOM 773 N N . ARG A 1 106 ? 49.698 3.711 62.787 1.00 20.94 106 ARG A N 1
ATOM 774 C CA . ARG A 1 106 ? 48.817 4.043 63.893 1.00 21.35 106 ARG A CA 1
ATOM 775 C C . ARG A 1 106 ? 48.239 2.781 64.519 1.00 21.35 106 ARG A C 1
ATOM 776 O O . ARG A 1 106 ? 47.815 1.867 63.812 1.00 21.77 106 ARG A O 1
ATOM 784 N N . HIS A 1 107 ? 48.232 2.746 65.848 1.00 21.39 107 HIS A N 1
ATOM 785 C CA . HIS A 1 107 ? 47.652 1.659 66.632 1.00 21.50 107 HIS A CA 1
ATOM 786 C C . HIS A 1 107 ? 46.557 2.241 67.515 1.00 21.76 107 HIS A C 1
ATOM 787 O O . HIS A 1 107 ? 46.743 3.293 68.114 1.00 21.72 107 HIS A O 1
ATOM 794 N N . GLN A 1 108 ? 45.426 1.553 67.608 1.00 22.03 108 GLN A N 1
ATOM 795 C CA . GLN A 1 108 ? 44.322 2.003 68.449 1.00 22.08 108 GLN A CA 1
ATOM 796 C C . GLN A 1 108 ? 44.239 1.148 69.706 1.00 22.12 108 GLN A C 1
ATOM 797 O O . GLN A 1 108 ? 44.060 -0.071 69.639 1.00 22.10 108 GLN A O 1
ATOM 803 N N . GLY A 1 109 ? 44.351 1.808 70.852 1.00 21.81 109 GLY A N 1
ATOM 804 C CA . GLY A 1 109 ? 44.399 1.144 72.140 1.00 21.76 109 GLY A CA 1
ATOM 805 C C . GLY A 1 109 ? 45.130 1.956 73.189 1.00 21.71 109 GLY A C 1
ATOM 806 O O . GLY A 1 109 ? 45.695 3.019 72.898 1.00 21.33 1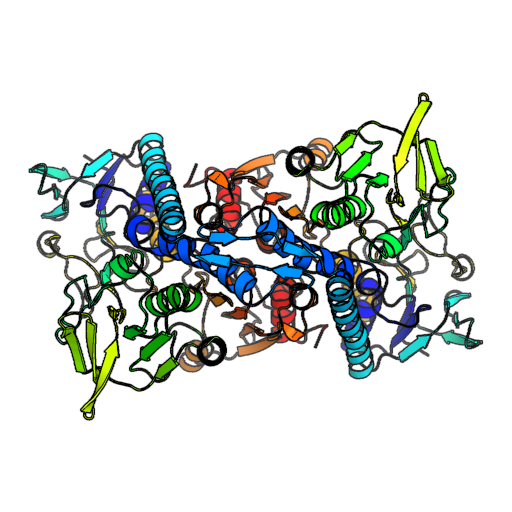09 GLY A O 1
ATOM 807 N N . THR A 1 110 ? 45.108 1.448 74.416 1.00 21.74 110 THR A N 1
ATOM 808 C CA . THR A 1 110 ? 45.795 2.061 75.539 1.00 21.88 110 THR A CA 1
ATOM 809 C C . THR A 1 110 ? 47.196 1.484 75.614 1.00 21.86 110 THR A C 1
ATOM 810 O O . THR A 1 110 ? 47.367 0.286 75.840 1.00 21.99 110 THR A O 1
ATOM 814 N N . ALA A 1 111 ? 48.195 2.333 75.399 1.00 21.42 111 ALA A N 1
ATOM 815 C CA . ALA A 1 111 ? 49.597 1.948 75.539 1.00 21.22 111 ALA A CA 1
ATOM 816 C C . ALA A 1 111 ? 49.971 1.843 77.009 1.00 20.99 111 ALA A C 1
ATOM 817 O O . ALA A 1 111 ? 49.659 2.733 77.795 1.00 20.25 111 ALA A O 1
ATOM 819 N N . ARG A 1 112 ? 50.672 0.765 77.351 1.00 20.82 112 ARG A N 1
ATOM 820 C CA . ARG A 1 112 ? 51.155 0.514 78.702 1.00 21.14 112 ARG A CA 1
ATOM 821 C C . ARG A 1 112 ? 52.583 -0.022 78.634 1.00 20.78 112 ARG A C 1
ATOM 822 O O . ARG A 1 112 ? 52.841 -0.989 77.926 1.00 20.35 112 ARG A O 1
ATOM 830 N N . PHE A 1 113 ? 53.502 0.598 79.369 1.00 20.30 113 PHE A N 1
ATOM 831 C CA . PHE A 1 113 ? 54.899 0.160 79.389 1.00 20.34 113 PHE A CA 1
ATOM 832 C C . PHE A 1 113 ? 55.043 -1.261 79.957 1.00 20.80 113 PHE A C 1
ATOM 833 O O . PHE A 1 113 ? 54.468 -1.589 80.989 1.00 20.65 113 PHE A O 1
ATOM 841 N N . LEU A 1 114 ? 55.812 -2.082 79.251 1.00 21.57 114 LEU A N 1
ATOM 842 C CA . LEU A 1 114 ? 56.222 -3.409 79.710 1.00 22.28 114 LEU A CA 1
ATOM 843 C C . LEU A 1 114 ? 57.667 -3.353 80.190 1.00 22.53 114 LEU A C 1
ATOM 844 O O . LEU A 1 114 ? 58.029 -4.015 81.162 1.00 22.48 114 LEU A O 1
ATOM 849 N N . SER A 1 115 ? 58.483 -2.570 79.486 1.00 22.73 115 SER A N 1
ATOM 850 C CA . SER A 1 115 ? 59.857 -2.269 79.880 1.00 23.04 115 SER A CA 1
ATOM 851 C C . SER A 1 115 ? 60.207 -0.868 79.376 1.00 23.46 115 SER A C 1
ATOM 852 O O . SER A 1 115 ? 59.332 -0.147 78.881 1.00 23.04 115 SER A O 1
ATOM 855 N N . GLU A 1 116 ? 61.479 -0.487 79.480 1.00 24.22 116 GLU A N 1
ATOM 856 C CA . GLU A 1 116 ? 61.922 0.817 78.976 1.00 24.93 116 GLU A CA 1
ATOM 857 C C . GLU A 1 116 ? 61.874 0.919 77.445 1.00 25.15 116 GLU A C 1
ATOM 858 O O . GLU A 1 116 ? 61.903 2.019 76.900 1.00 24.66 116 GLU A O 1
ATOM 864 N N . ARG A 1 117 ? 61.805 -0.217 76.756 1.00 25.58 117 ARG A N 1
ATOM 865 C CA . ARG A 1 117 ? 61.809 -0.226 75.293 1.00 26.27 117 ARG A CA 1
ATOM 866 C C . ARG A 1 117 ? 60.591 -0.892 74.670 1.00 25.88 117 ARG A C 1
ATOM 867 O O . ARG A 1 117 ? 60.492 -0.950 73.448 1.00 25.68 117 ARG A O 1
ATOM 875 N N . LYS A 1 118 ? 59.666 -1.387 75.492 1.00 25.53 118 LYS A N 1
ATOM 876 C CA . LYS A 1 118 ? 58.533 -2.160 74.987 1.00 25.78 118 LYS A CA 1
ATOM 877 C C . LYS A 1 118 ? 57.217 -1.675 75.571 1.00 25.45 118 LYS A C 1
ATOM 878 O O . LYS A 1 118 ? 57.135 -1.418 76.761 1.00 24.94 118 LYS A O 1
ATOM 884 N N . VAL A 1 119 ? 56.199 -1.589 74.717 1.00 25.56 119 VAL A N 1
ATOM 885 C CA . VAL A 1 119 ? 54.889 -1.063 75.080 1.00 25.91 119 VAL A CA 1
ATOM 886 C C . VAL A 1 119 ? 53.795 -2.002 74.575 1.00 26.47 119 VAL A C 1
ATOM 887 O O . VAL A 1 119 ? 53.783 -2.375 73.402 1.00 26.43 119 VAL A O 1
ATOM 891 N N . LEU A 1 120 ? 52.873 -2.365 75.461 1.00 26.96 120 LEU A N 1
ATOM 892 C CA . LEU A 1 120 ? 51.709 -3.166 75.093 1.00 27.82 120 LEU A CA 1
ATOM 893 C C . LEU A 1 120 ? 50.544 -2.266 74.695 1.00 28.37 120 LEU A C 1
ATOM 894 O O . LEU A 1 120 ? 50.199 -1.338 75.421 1.00 27.86 120 LEU A O 1
ATOM 899 N N . VAL A 1 121 ? 49.958 -2.537 73.533 1.00 29.30 121 VAL A N 1
ATOM 900 C CA . VAL A 1 121 ? 48.649 -2.007 73.173 1.00 30.07 121 VAL A CA 1
ATOM 901 C C . VAL A 1 121 ? 47.657 -3.015 73.726 1.00 31.20 121 VAL A C 1
ATOM 902 O O . VAL A 1 121 ? 47.529 -4.121 73.200 1.00 31.14 121 VAL A O 1
ATOM 906 N N . GLU A 1 122 ? 46.971 -2.638 74.796 1.00 32.26 122 GLU A N 1
ATOM 907 C CA . GLU A 1 122 ? 46.158 -3.579 75.561 1.00 33.35 122 GLU A CA 1
ATOM 908 C C . GLU A 1 122 ? 45.006 -4.184 74.760 1.00 33.75 122 GLU A C 1
ATOM 909 O O . GLU A 1 122 ? 44.676 -5.354 74.941 1.00 34.04 122 GLU A O 1
ATOM 915 N N . GLU A 1 123 ? 44.422 -3.408 73.853 1.00 34.16 123 GLU A N 1
ATOM 916 C CA . GLU A 1 123 ? 43.240 -3.858 73.112 1.00 34.32 123 GLU A CA 1
ATOM 917 C C . GLU A 1 123 ? 43.602 -4.846 71.996 1.00 34.41 123 GLU A C 1
ATOM 918 O O . GLU A 1 123 ? 42.910 -5.851 71.822 1.00 34.87 123 GLU A O 1
ATOM 924 N N . THR A 1 124 ? 44.675 -4.566 71.249 1.00 34.25 124 THR A N 1
ATOM 925 C CA . THR A 1 124 ? 45.119 -5.451 70.161 1.00 33.94 124 THR A CA 1
ATOM 926 C C . THR A 1 124 ? 46.067 -6.556 70.642 1.00 33.61 124 THR A C 1
ATOM 927 O O . THR A 1 124 ? 46.353 -7.502 69.900 1.00 33.89 124 THR A O 1
ATOM 931 N N . GLY A 1 125 ? 46.536 -6.446 71.883 1.00 32.93 125 GLY A N 1
ATOM 932 C CA . GLY A 1 125 ? 47.548 -7.346 72.420 1.00 32.40 125 GLY A CA 1
ATOM 933 C C . GLY A 1 125 ? 48.946 -7.187 71.831 1.00 31.67 125 GLY A C 1
ATOM 934 O O . GLY A 1 125 ? 49.847 -7.946 72.180 1.00 31.48 125 GLY A O 1
ATOM 935 N N . GLU A 1 126 ? 49.138 -6.207 70.948 1.00 30.85 126 GLU A N 1
ATOM 936 C CA . GLU A 1 126 ? 50.425 -6.014 70.282 1.00 30.45 126 GLU A CA 1
ATOM 937 C C . GLU A 1 126 ? 51.481 -5.561 71.270 1.00 29.92 126 GLU A C 1
ATOM 938 O O . GLU A 1 126 ? 51.213 -4.721 72.130 1.00 29.46 126 GLU A O 1
ATOM 944 N N . GLU A 1 127 ? 52.680 -6.112 71.133 1.00 29.29 127 GLU A N 1
ATOM 945 C CA . GLU A 1 127 ? 53.845 -5.614 71.845 1.00 29.10 127 GLU A CA 1
ATOM 946 C C . GLU A 1 127 ? 54.719 -4.881 70.840 1.00 28.41 127 GLU A C 1
ATOM 947 O O . GLU A 1 127 ? 55.123 -5.457 69.825 1.00 28.46 127 GLU A O 1
ATOM 953 N N . LEU A 1 128 ? 54.977 -3.603 71.112 1.00 27.40 128 LEU A N 1
ATOM 954 C CA . LEU A 1 128 ? 55.704 -2.731 70.206 1.00 26.71 128 LEU A CA 1
ATOM 955 C C . LEU A 1 128 ? 57.039 -2.332 70.816 1.00 26.30 128 LEU A C 1
ATOM 956 O O . LEU A 1 128 ? 57.107 -1.969 71.981 1.00 25.91 128 LEU A O 1
ATOM 961 N N . GLU A 1 129 ? 58.103 -2.407 70.031 1.00 25.92 129 GLU A N 1
ATOM 962 C CA . GLU A 1 129 ? 59.410 -1.944 70.471 1.00 25.75 129 GLU A CA 1
ATOM 963 C C . GLU A 1 129 ? 59.824 -0.728 69.667 1.00 24.87 129 GLU A C 1
ATOM 964 O O . GLU A 1 129 ? 59.387 -0.548 68.525 1.00 24.54 129 GLU A O 1
ATOM 970 N N . ALA A 1 130 ? 60.652 0.107 70.283 1.00 24.03 130 ALA A N 1
ATOM 971 C CA . ALA A 1 130 ? 61.181 1.295 69.633 1.00 23.47 130 ALA A CA 1
ATOM 972 C C . ALA A 1 130 ? 62.503 1.720 70.249 1.00 23.17 130 ALA A C 1
ATOM 973 O O . ALA A 1 130 ? 62.802 1.403 71.408 1.00 23.02 130 ALA A O 1
ATOM 975 N N . ARG A 1 131 ? 63.293 2.441 69.455 1.00 22.34 131 ARG A N 1
ATOM 976 C CA . ARG A 1 131 ? 64.555 3.000 69.918 1.00 22.18 131 ARG A CA 1
ATOM 977 C C . ARG A 1 131 ? 64.283 4.149 70.881 1.00 20.67 131 ARG A C 1
ATOM 978 O O . ARG A 1 131 ? 64.911 4.246 71.932 1.00 20.56 131 ARG A O 1
ATOM 986 N N . TYR A 1 132 ? 63.338 5.011 70.495 1.00 19.29 132 TYR A N 1
ATOM 987 C CA . TYR A 1 132 ? 62.903 6.152 71.288 1.00 17.88 132 TYR A CA 1
ATOM 988 C C . TYR A 1 132 ? 61.399 6.055 71.550 1.00 16.84 132 TYR A C 1
ATOM 989 O O . TYR A 1 132 ? 60.650 5.618 70.690 1.00 16.33 132 TYR A O 1
ATOM 998 N N . ILE A 1 133 ? 60.969 6.459 72.739 1.00 16.00 133 ILE A N 1
ATOM 999 C CA . ILE A 1 133 ? 59.548 6.523 73.078 1.00 15.71 133 ILE A CA 1
ATOM 1000 C C . ILE A 1 133 ? 59.238 7.937 73.542 1.00 15.36 133 ILE A C 1
ATOM 1001 O O . ILE A 1 133 ? 60.008 8.511 74.302 1.00 15.45 133 ILE A O 1
ATOM 1006 N N . LEU A 1 134 ? 58.118 8.473 73.073 1.00 14.72 134 LEU A N 1
ATOM 1007 C CA . LEU A 1 134 ? 57.704 9.833 73.366 1.00 14.14 134 LEU A CA 1
ATOM 1008 C C . LEU A 1 134 ? 56.343 9.767 74.024 1.00 13.81 134 LEU A C 1
ATOM 1009 O O . LEU A 1 134 ? 55.371 9.384 73.381 1.00 14.43 134 LEU A O 1
ATOM 1014 N N . ILE A 1 135 ? 56.300 10.111 75.303 1.00 13.61 135 ILE A N 1
ATOM 1015 C CA . ILE A 1 135 ? 55.059 10.149 76.081 1.00 13.64 135 ILE A CA 1
ATOM 1016 C C . ILE A 1 135 ? 54.392 11.502 75.881 1.00 13.78 135 ILE A C 1
ATOM 1017 O O . ILE A 1 135 ? 54.950 12.528 76.265 1.00 13.10 135 ILE A O 1
ATOM 1022 N N . ALA A 1 136 ? 53.196 11.469 75.299 1.00 13.83 136 ALA A N 1
ATOM 1023 C CA . ALA A 1 136 ? 52.407 12.652 74.992 1.00 14.50 136 ALA A CA 1
ATOM 1024 C C . ALA A 1 136 ? 50.939 12.372 75.329 1.00 14.67 136 ALA A C 1
ATOM 1025 O O . ALA A 1 136 ? 50.047 12.588 74.514 1.00 14.92 136 ALA A O 1
ATOM 1027 N N . THR A 1 137 ? 50.725 11.898 76.556 1.00 14.80 137 THR A N 1
ATOM 1028 C CA . THR A 1 137 ? 49.410 11.469 77.043 1.00 15.04 137 THR A CA 1
ATOM 1029 C C . THR A 1 137 ? 48.491 12.582 77.556 1.00 15.16 137 THR A C 1
ATOM 1030 O O . THR A 1 137 ? 47.348 12.326 77.942 1.00 15.53 137 THR A O 1
ATOM 1034 N N . GLY A 1 138 ? 48.984 13.814 77.578 1.00 15.21 138 GLY A N 1
ATOM 1035 C CA . GLY A 1 138 ? 48.133 14.968 77.808 1.00 15.49 138 GLY A CA 1
ATOM 1036 C C . GLY A 1 138 ? 47.637 15.112 79.234 1.00 15.20 138 GLY A C 1
ATOM 1037 O O . GLY A 1 138 ? 48.341 14.771 80.190 1.00 14.95 138 GLY A O 1
ATOM 1038 N N . SER A 1 139 ? 46.409 15.608 79.364 1.00 15.11 139 SER A N 1
ATOM 1039 C CA . SER A 1 139 ? 45.796 15.870 80.666 1.00 15.43 139 SER A CA 1
ATOM 1040 C C . SER A 1 139 ? 44.329 15.443 80.681 1.00 15.39 139 SER A C 1
ATOM 1041 O O . SER A 1 139 ? 43.802 14.936 79.691 1.00 15.55 139 SER A O 1
ATOM 1044 N N . ALA A 1 140 ? 43.689 15.637 81.830 1.00 15.71 140 ALA A N 1
ATOM 1045 C CA . ALA A 1 140 ? 42.269 15.351 81.995 1.00 16.06 140 ALA A CA 1
ATOM 1046 C C . ALA A 1 140 ? 41.677 16.379 82.946 1.00 16.37 140 ALA A C 1
ATOM 1047 O O . ALA A 1 140 ? 42.404 16.979 83.731 1.00 16.88 140 ALA A O 1
ATOM 1049 N N . PRO A 1 141 ? 40.368 16.608 82.895 1.00 16.65 141 PRO A N 1
ATOM 1050 C CA . PRO A 1 141 ? 39.742 17.509 83.864 1.00 17.00 141 PRO A CA 1
ATOM 1051 C C . PRO A 1 141 ? 40.052 17.112 85.308 1.00 17.41 141 PRO A C 1
ATOM 1052 O O . PRO A 1 141 ? 40.014 15.928 85.641 1.00 17.42 141 PRO A O 1
ATOM 1056 N N . LEU A 1 142 ? 40.383 18.103 86.126 1.00 17.57 142 LEU A N 1
ATOM 1057 C CA . LEU A 1 142 ? 40.570 17.924 87.559 1.00 18.26 142 LEU A CA 1
ATOM 1058 C C . LEU A 1 142 ? 39.195 17.918 88.198 1.00 18.27 142 LEU A C 1
ATOM 1059 O O . LEU A 1 142 ? 38.451 18.892 88.090 1.00 18.25 142 LEU A O 1
ATOM 1064 N N . ILE A 1 143 ? 38.856 16.815 88.841 1.00 18.13 143 ILE A N 1
ATOM 1065 C CA . ILE A 1 143 ? 37.586 16.696 89.530 1.00 18.80 143 ILE A CA 1
ATOM 1066 C C . ILE A 1 143 ? 37.882 16.493 91.012 1.00 19.23 143 ILE A C 1
ATOM 1067 O O . ILE A 1 143 ? 38.168 15.367 91.444 1.00 18.89 143 ILE A O 1
ATOM 1072 N N . PRO A 1 144 ? 37.828 17.566 91.800 1.00 19.37 144 PRO A N 1
ATOM 1073 C CA . PRO A 1 144 ? 38.011 17.435 93.249 1.00 19.81 144 PRO A CA 1
ATOM 1074 C C . PRO A 1 144 ? 36.958 16.503 93.852 1.00 20.01 144 PRO A C 1
ATOM 1075 O O . PRO A 1 144 ? 35.860 16.397 93.304 1.00 19.79 144 PRO A O 1
ATOM 1079 N N . PRO A 1 145 ? 37.278 15.831 94.955 1.00 20.23 145 PRO A N 1
ATOM 1080 C CA . PRO A 1 145 ? 36.346 14.859 95.547 1.00 20.45 145 PRO A CA 1
ATOM 1081 C C . PRO A 1 145 ? 34.995 15.453 95.964 1.00 20.53 145 PRO A C 1
ATOM 1082 O O . PRO A 1 145 ? 34.011 14.717 96.001 1.00 20.64 145 PRO A O 1
ATOM 1086 N N . TRP A 1 146 ? 34.949 16.754 96.245 1.00 20.97 146 TRP A N 1
ATOM 1087 C CA . TRP A 1 146 ? 33.697 17.421 96.625 1.00 21.49 146 TRP A CA 1
ATOM 1088 C C . TRP A 1 146 ? 32.779 17.724 95.442 1.00 21.74 146 TRP A C 1
ATOM 1089 O O . TRP A 1 146 ? 31.620 18.072 95.639 1.00 21.95 146 TRP A O 1
ATOM 1100 N N . ALA A 1 147 ? 33.297 17.613 94.222 1.00 21.83 147 ALA A N 1
ATOM 1101 C CA . ALA A 1 147 ? 32.490 17.812 93.023 1.00 22.25 147 ALA A CA 1
ATOM 1102 C C . ALA A 1 147 ? 31.962 16.484 92.510 1.00 22.46 147 ALA A C 1
ATOM 1103 O O . ALA A 1 147 ? 32.721 15.662 92.004 1.00 22.63 147 ALA A O 1
ATOM 1105 N N . GLN A 1 148 ? 30.658 16.275 92.658 1.00 22.65 148 GLN A N 1
ATOM 1106 C CA . GLN A 1 148 ? 30.015 15.049 92.197 1.00 23.07 148 GLN A CA 1
ATOM 1107 C C . GLN A 1 148 ? 29.583 15.227 90.745 1.00 22.78 148 GLN A C 1
ATOM 1108 O O . GLN A 1 148 ? 28.465 15.645 90.459 1.00 22.78 148 GLN A O 1
ATOM 1114 N N . VAL A 1 149 ? 30.509 14.932 89.843 1.00 22.45 149 VAL A N 1
ATOM 1115 C CA . VAL A 1 149 ? 30.294 15.050 88.409 1.00 22.50 149 VAL A CA 1
ATOM 1116 C C . VAL A 1 149 ? 29.551 13.817 87.914 1.00 22.56 149 VAL A C 1
ATOM 1117 O O . VAL A 1 149 ? 30.068 12.700 88.011 1.00 22.99 149 VAL A O 1
ATOM 1121 N N . ASP A 1 150 ? 28.341 14.021 87.400 1.00 22.47 150 ASP A N 1
ATOM 1122 C CA . ASP A 1 150 ? 27.566 12.949 86.773 1.00 22.91 150 ASP A CA 1
ATOM 1123 C C . ASP A 1 150 ? 27.532 13.067 85.236 1.00 22.67 150 ASP A C 1
ATOM 1124 O O . ASP A 1 150 ? 26.804 12.335 84.572 1.00 22.90 150 ASP A O 1
ATOM 1129 N N . TYR A 1 151 ? 28.305 14.006 84.686 1.00 22.71 151 TYR A N 1
ATOM 1130 C CA . TYR A 1 151 ? 28.372 14.256 83.235 1.00 22.52 151 TYR A CA 1
ATOM 1131 C C . TYR A 1 151 ? 27.017 14.606 82.583 1.00 22.39 151 TYR A C 1
ATOM 1132 O O . TYR A 1 151 ? 26.858 14.519 81.367 1.00 21.81 151 TYR A O 1
ATOM 1141 N N . GLU A 1 152 ? 26.066 15.045 83.405 1.00 22.49 152 GLU A N 1
ATOM 1142 C CA . GLU A 1 152 ? 24.730 15.419 82.954 1.00 23.17 152 GLU A CA 1
ATOM 1143 C C . GLU A 1 152 ? 24.397 16.814 83.473 1.00 22.43 152 GLU A C 1
ATOM 1144 O O . GLU A 1 152 ? 24.370 17.773 82.705 1.00 22.44 152 GLU A O 1
ATOM 1150 N N . ARG A 1 153 ? 24.149 16.914 84.779 1.00 21.88 153 ARG A N 1
ATOM 1151 C CA . ARG A 1 153 ? 23.845 18.182 85.439 1.00 21.32 153 ARG A CA 1
ATOM 1152 C C . ARG A 1 153 ? 25.099 18.878 85.965 1.00 20.41 153 ARG A C 1
ATOM 1153 O O . ARG A 1 153 ? 25.195 20.101 85.912 1.00 20.36 153 ARG A O 1
ATOM 1161 N N . VAL A 1 154 ? 26.027 18.099 86.511 1.00 19.43 154 VAL A N 1
ATOM 1162 C CA . VAL A 1 154 ? 27.349 18.572 86.894 1.00 19.07 154 VAL A CA 1
ATOM 1163 C C . VAL A 1 154 ? 28.340 17.979 85.900 1.00 18.39 154 VAL A C 1
ATOM 1164 O O . VAL A 1 154 ? 28.461 16.760 85.797 1.00 19.18 154 VAL A O 1
ATOM 1168 N N . VAL A 1 155 ? 29.056 18.842 85.182 1.00 18.03 155 VAL A N 1
ATOM 1169 C CA . VAL A 1 155 ? 29.777 18.445 83.979 1.00 17.27 155 VAL A CA 1
ATOM 1170 C C . VAL A 1 155 ? 31.203 18.983 83.904 1.00 17.12 155 VAL A C 1
ATOM 1171 O O . VAL A 1 155 ? 31.579 19.883 84.647 1.00 16.94 155 VAL A O 1
ATOM 1175 N N . THR A 1 156 ? 31.971 18.414 82.977 1.00 16.91 156 THR A N 1
ATOM 1176 C CA . THR A 1 156 ? 33.271 18.940 82.578 1.00 16.70 156 THR A CA 1
ATOM 1177 C C . THR A 1 156 ? 33.135 19.706 81.270 1.00 16.15 156 THR A C 1
ATOM 1178 O O . THR A 1 156 ? 32.047 19.810 80.702 1.00 16.05 156 THR A O 1
ATOM 1182 N N . SER A 1 157 ? 34.261 20.210 80.769 1.00 15.65 157 SER A N 1
ATOM 1183 C CA . SER A 1 157 ? 34.256 21.025 79.564 1.00 15.31 157 SER A CA 1
ATOM 1184 C C . SER A 1 157 ? 33.671 20.272 78.374 1.00 14.79 157 SER A C 1
ATOM 1185 O O . SER A 1 157 ? 33.043 20.869 77.520 1.00 14.51 157 SER A O 1
ATOM 1188 N N . THR A 1 158 ? 33.862 18.958 78.326 1.00 15.05 158 THR A N 1
ATOM 1189 C CA . THR A 1 158 ? 33.390 18.173 77.190 1.00 15.12 158 THR A CA 1
ATOM 1190 C C . THR A 1 158 ? 31.875 18.272 76.994 1.00 15.29 158 THR A C 1
ATOM 1191 O O . THR A 1 158 ? 31.399 18.461 75.873 1.00 15.31 158 THR A O 1
ATOM 1195 N N . GLU A 1 159 ? 31.137 18.138 78.090 1.00 15.41 159 GLU A N 1
ATOM 1196 C CA . GLU A 1 159 ? 29.681 18.149 78.045 1.00 15.71 159 GLU A CA 1
ATOM 1197 C C . GLU A 1 159 ? 29.172 19.571 77.863 1.00 16.07 159 GLU A C 1
ATOM 1198 O O . GLU A 1 159 ? 28.111 19.789 77.282 1.00 15.93 159 GLU A O 1
ATOM 1204 N N . ALA A 1 160 ? 29.951 20.535 78.339 1.00 16.25 160 ALA A N 1
ATOM 1205 C CA . ALA A 1 160 ? 29.602 21.944 78.186 1.00 16.51 160 ALA A CA 1
ATOM 1206 C C . ALA A 1 160 ? 29.719 22.430 76.740 1.00 16.96 160 ALA A C 1
ATOM 1207 O O . ALA A 1 160 ? 29.198 23.485 76.404 1.00 17.19 160 ALA A O 1
ATOM 1209 N N . LEU A 1 161 ? 30.404 21.675 75.892 1.00 17.40 161 LEU A N 1
ATOM 1210 C CA . LEU A 1 161 ? 30.450 21.961 74.457 1.00 17.69 161 LEU A CA 1
ATOM 1211 C C . LEU A 1 161 ? 29.188 21.513 73.714 1.00 17.90 161 LEU A C 1
ATOM 1212 O O . LEU A 1 161 ? 29.015 21.849 72.535 1.00 17.20 161 LEU A O 1
ATOM 1217 N N . SER A 1 162 ? 28.314 20.774 74.402 1.00 18.04 162 SER A N 1
ATOM 1218 C CA . SER A 1 162 ? 27.224 20.041 73.763 1.00 18.60 162 SER A CA 1
ATOM 1219 C C . SER A 1 162 ? 25.932 20.027 74.583 1.00 18.65 162 SER A C 1
ATOM 1220 O O . SER A 1 162 ? 25.169 19.064 74.498 1.00 19.60 162 SER A O 1
ATOM 1223 N N . PHE A 1 163 ? 25.676 21.061 75.376 1.00 18.71 163 PHE A N 1
ATOM 1224 C CA . PHE A 1 163 ? 24.407 21.120 76.110 1.00 18.93 163 PHE A CA 1
ATOM 1225 C C . PHE A 1 163 ? 23.257 20.977 75.099 1.00 19.81 163 PHE A C 1
ATOM 1226 O O . PHE A 1 163 ? 23.276 21.618 74.044 1.00 19.70 163 PHE A O 1
ATOM 1234 N N . PRO A 1 164 ? 22.272 20.132 75.410 1.00 20.82 164 PRO A N 1
ATOM 1235 C CA . PRO A 1 164 ? 21.118 19.911 74.517 1.00 21.26 164 PRO A CA 1
ATOM 1236 C C . PRO A 1 164 ? 20.121 21.088 74.431 1.00 21.17 164 PRO A C 1
ATOM 1237 O O . PRO A 1 164 ? 19.258 21.099 73.549 1.00 21.34 164 PRO A O 1
ATOM 1241 N N . GLU A 1 165 ? 20.232 22.037 75.352 1.00 21.25 165 GLU A N 1
ATOM 1242 C CA . GLU A 1 165 ? 19.555 23.328 75.264 1.00 21.44 165 GLU A CA 1
ATOM 1243 C C . GLU A 1 165 ? 20.369 24.368 76.022 1.00 21.11 165 GLU A C 1
ATOM 1244 O O . GLU A 1 165 ? 21.289 24.023 76.763 1.00 21.47 165 GLU A O 1
ATOM 1250 N N . VAL A 1 166 ? 20.041 25.644 75.840 1.00 20.60 166 VAL A N 1
ATOM 1251 C CA . VAL A 1 166 ? 20.707 26.693 76.591 1.00 20.34 166 VAL A CA 1
ATOM 1252 C C . VAL A 1 166 ? 20.258 26.599 78.053 1.00 20.46 166 VAL A C 1
ATOM 1253 O O . VAL A 1 166 ? 19.057 26.607 78.331 1.00 20.22 166 VAL A O 1
ATOM 1257 N N . PRO A 1 167 ? 21.202 26.492 78.985 1.00 20.17 167 PRO A N 1
ATOM 1258 C CA . PRO A 1 167 ? 20.844 26.457 80.407 1.00 20.26 167 PRO A CA 1
ATOM 1259 C C . PRO A 1 167 ? 20.333 27.815 80.852 1.00 20.32 167 PRO A C 1
ATOM 1260 O O . PRO A 1 167 ? 20.984 28.823 80.594 1.00 20.10 167 PRO A O 1
ATOM 1264 N N . LYS A 1 168 ? 19.170 27.854 81.497 1.00 20.54 168 LYS A N 1
ATOM 1265 C CA . LYS A 1 168 ? 18.662 29.115 82.017 1.00 20.71 168 LYS A CA 1
ATOM 1266 C C . LYS A 1 168 ? 19.665 29.721 82.994 1.00 20.19 168 LYS A C 1
ATOM 1267 O O . LYS A 1 168 ? 19.924 30.917 82.955 1.00 19.74 168 LYS A O 1
ATOM 1273 N N . ARG A 1 169 ? 20.242 28.878 83.850 1.00 19.76 169 ARG A N 1
ATOM 1274 C CA . ARG A 1 169 ? 21.283 29.287 84.785 1.00 19.72 169 ARG A CA 1
ATOM 1275 C C . ARG A 1 169 ? 22.469 28.322 84.667 1.00 19.13 169 ARG A C 1
ATOM 1276 O O . ARG A 1 169 ? 22.299 27.109 84.730 1.00 18.08 169 ARG A O 1
ATOM 1284 N N . LEU A 1 170 ? 23.659 28.872 84.460 1.00 18.57 170 LEU A N 1
ATOM 1285 C CA . LEU A 1 170 ? 24.893 28.094 84.414 1.00 18.04 170 LEU A CA 1
ATOM 1286 C C . LEU A 1 170 ? 25.848 28.643 85.469 1.00 17.69 170 LEU A C 1
ATOM 1287 O O . LEU A 1 170 ? 26.045 29.846 85.551 1.00 17.67 170 LEU A O 1
ATOM 1292 N N . ILE A 1 171 ? 26.418 27.765 86.290 1.00 16.93 171 ILE A N 1
ATOM 1293 C CA . ILE A 1 171 ? 27.495 28.153 87.187 1.00 16.52 171 ILE A CA 1
ATOM 1294 C C . ILE A 1 171 ? 28.769 27.510 86.663 1.00 15.92 171 ILE A C 1
ATOM 1295 O O . ILE A 1 171 ? 28.797 26.318 86.400 1.00 16.28 171 ILE A O 1
ATOM 1300 N N . VAL A 1 172 ? 29.801 28.316 86.485 1.00 15.83 172 VAL A N 1
ATOM 1301 C CA . VAL A 1 172 ? 31.137 27.834 86.159 1.00 15.58 172 VAL A CA 1
ATOM 1302 C C . VAL A 1 172 ? 31.993 27.888 87.429 1.00 15.36 172 VAL A C 1
ATOM 1303 O O . VAL A 1 172 ? 32.236 28.950 87.988 1.00 14.97 172 VAL A O 1
ATOM 1307 N N . VAL A 1 173 ? 32.440 26.725 87.892 1.00 15.41 173 VAL A N 1
ATOM 1308 C CA . VAL A 1 173 ? 33.347 26.637 89.027 1.00 15.57 173 VAL A CA 1
ATOM 1309 C C . VAL A 1 173 ? 34.770 26.650 88.484 1.00 15.61 173 VAL A C 1
ATOM 1310 O O . VAL A 1 173 ? 35.227 25.672 87.892 1.00 15.60 173 VAL A O 1
ATOM 1314 N N . GLY A 1 174 ? 35.453 27.764 88.699 1.00 15.26 174 GLY A N 1
ATOM 1315 C CA . GLY A 1 174 ? 36.803 27.966 88.204 1.00 15.53 174 GLY A CA 1
ATOM 1316 C C . GLY A 1 174 ? 36.834 29.146 87.255 1.00 15.57 174 GLY A C 1
ATOM 1317 O O . GLY A 1 174 ? 36.027 29.214 86.332 1.00 16.12 174 GLY A O 1
ATOM 1318 N N . GLY A 1 175 ? 37.782 30.055 87.461 1.00 15.76 175 GLY A N 1
ATOM 1319 C CA . GLY A 1 175 ? 37.879 31.266 86.665 1.00 15.66 175 GLY A CA 1
ATOM 1320 C C . GLY A 1 175 ? 39.063 31.255 85.712 1.00 15.56 175 GLY A C 1
ATOM 1321 O O . GLY A 1 175 ? 39.600 32.299 85.392 1.00 15.17 175 GLY A O 1
ATOM 1322 N N . GLY A 1 176 ? 39.460 30.072 85.256 1.00 15.73 176 GLY A N 1
ATOM 1323 C CA . GLY A 1 176 ? 40.521 29.945 84.276 1.00 15.67 176 GLY A CA 1
ATOM 1324 C C . GLY A 1 176 ? 40.011 30.113 82.858 1.00 15.66 176 GLY A C 1
ATOM 1325 O O . GLY A 1 176 ? 38.837 30.382 82.630 1.00 15.45 176 GLY A O 1
ATOM 1326 N N . VAL A 1 177 ? 40.904 29.938 81.895 1.00 15.44 177 VAL A N 1
ATOM 1327 C CA . VAL A 1 177 ? 40.581 30.175 80.494 1.00 15.83 177 VAL A CA 1
ATOM 1328 C C . VAL A 1 177 ? 39.418 29.318 80.004 1.00 15.78 177 VAL A C 1
ATOM 1329 O O . VAL A 1 177 ? 38.469 29.833 79.432 1.00 15.84 177 VAL A O 1
ATOM 1333 N N . ILE A 1 178 ? 39.479 28.013 80.251 1.00 15.85 178 ILE A N 1
ATOM 1334 C CA . ILE A 1 178 ? 38.493 27.103 79.686 1.00 16.62 178 ILE A CA 1
ATOM 1335 C C . ILE A 1 178 ? 37.080 27.423 80.168 1.00 16.50 178 ILE A C 1
ATOM 1336 O O . ILE A 1 178 ? 36.160 27.479 79.366 1.00 16.92 178 ILE A O 1
ATOM 1341 N N . GLY A 1 179 ? 36.916 27.637 81.468 1.00 16.77 179 GLY A N 1
ATOM 1342 C CA . GLY A 1 179 ? 35.595 27.862 82.037 1.00 16.71 179 GLY A CA 1
ATOM 1343 C C . GLY A 1 179 ? 35.015 29.199 81.641 1.00 16.89 179 GLY A C 1
ATOM 1344 O O . GLY A 1 179 ? 33.818 29.314 81.419 1.00 16.81 179 GLY A O 1
ATOM 1345 N N . LEU A 1 180 ? 35.876 30.203 81.538 1.00 16.86 180 LEU A N 1
ATOM 1346 C CA . LEU A 1 180 ? 35.463 31.547 81.159 1.00 17.09 180 LEU A CA 1
ATOM 1347 C C . LEU A 1 180 ? 34.982 31.565 79.714 1.00 16.35 180 LEU A C 1
ATOM 1348 O O . LEU A 1 180 ? 33.933 32.130 79.403 1.00 15.29 180 LEU A O 1
ATOM 1353 N N . GLU A 1 181 ? 35.755 30.945 78.830 1.00 15.63 181 GLU A N 1
ATOM 1354 C CA . GLU A 1 181 ? 35.353 30.798 77.433 1.00 15.48 181 GLU A CA 1
ATOM 1355 C C . GLU A 1 181 ? 33.994 30.126 77.289 1.00 15.12 181 GLU A C 1
ATOM 1356 O O . GLU A 1 181 ? 33.132 30.618 76.569 1.00 14.70 181 GLU A O 1
ATOM 1362 N N . LEU A 1 182 ? 33.798 29.000 77.969 1.00 14.98 182 LEU A N 1
ATOM 1363 C CA . LEU A 1 182 ? 32.538 28.269 77.861 1.00 15.09 182 LEU A CA 1
ATOM 1364 C C . LEU A 1 182 ? 31.388 29.010 78.557 1.00 15.27 182 LEU A C 1
ATOM 1365 O O . LEU A 1 182 ? 30.242 28.957 78.091 1.00 15.14 182 LEU A O 1
ATOM 1370 N N . GLY A 1 183 ? 31.707 29.736 79.627 1.00 15.32 183 GLY A N 1
ATOM 1371 C CA . GLY A 1 183 ? 30.758 30.615 80.290 1.00 15.47 183 GLY A CA 1
ATOM 1372 C C . GLY A 1 183 ? 30.227 31.643 79.307 1.00 15.54 183 GLY A C 1
ATOM 1373 O O . GLY A 1 183 ? 29.017 31.839 79.198 1.00 15.28 183 GLY A O 1
ATOM 1374 N N . VAL A 1 184 ? 31.141 32.271 78.569 1.00 15.34 184 VAL A N 1
ATOM 1375 C CA . VAL A 1 184 ? 30.793 33.302 77.591 1.00 15.53 184 VAL A CA 1
ATOM 1376 C C . VAL A 1 184 ? 29.954 32.721 76.443 1.00 15.44 184 VAL A C 1
ATOM 1377 O O . VAL A 1 184 ? 28.997 33.344 76.010 1.00 15.52 184 VAL A O 1
ATOM 1381 N N . VAL A 1 185 ? 30.296 31.521 75.973 1.00 15.26 185 VAL A N 1
ATOM 1382 C CA . VAL A 1 185 ? 29.552 30.887 74.889 1.00 15.22 185 VAL A CA 1
ATOM 1383 C C . VAL A 1 185 ? 28.061 30.842 75.237 1.00 15.27 185 VAL A C 1
ATOM 1384 O O . VAL A 1 185 ? 27.227 31.233 74.435 1.00 14.92 185 VAL A O 1
ATOM 1388 N N . TRP A 1 186 ? 27.747 30.365 76.438 1.00 15.74 186 TRP A N 1
ATOM 1389 C CA . TRP A 1 186 ? 26.354 30.142 76.828 1.00 16.04 186 TRP A CA 1
ATOM 1390 C C . TRP A 1 186 ? 25.684 31.437 77.275 1.00 16.29 186 TRP A C 1
ATOM 1391 O O . TRP A 1 186 ? 24.478 31.621 77.057 1.00 16.60 186 TRP A O 1
ATOM 1402 N N . HIS A 1 187 ? 26.466 32.356 77.840 1.00 16.31 187 HIS A N 1
ATOM 1403 C CA . HIS A 1 187 ? 25.966 33.686 78.179 1.00 16.64 187 HIS A CA 1
ATOM 1404 C C . HIS A 1 187 ? 25.457 34.415 76.928 1.00 16.36 187 HIS A C 1
ATOM 1405 O O . HIS A 1 187 ? 24.403 35.056 76.950 1.00 15.95 187 HIS A O 1
ATOM 1412 N N . ARG A 1 188 ? 26.208 34.300 75.837 1.00 16.30 188 ARG A N 1
ATOM 1413 C CA . ARG A 1 188 ? 25.815 34.900 74.567 1.00 16.01 188 ARG A CA 1
ATOM 1414 C C . ARG A 1 188 ? 24.483 34.365 74.049 1.00 16.24 188 ARG A C 1
ATOM 1415 O O . ARG A 1 188 ? 23.788 35.053 73.310 1.00 16.92 188 ARG A O 1
ATOM 1423 N N . LEU A 1 189 ? 24.157 33.126 74.408 1.00 16.27 189 LEU A N 1
ATOM 1424 C CA . LEU A 1 189 ? 22.931 32.477 73.952 1.00 16.62 189 LEU A CA 1
ATOM 1425 C C . LEU A 1 189 ? 21.766 32.623 74.941 1.00 17.19 189 LEU A C 1
ATOM 1426 O O . LEU A 1 189 ? 20.697 32.047 74.729 1.00 18.06 189 LEU A O 1
ATOM 1431 N N . GLY A 1 190 ? 21.974 33.388 76.007 1.00 17.35 190 GLY A N 1
ATOM 1432 C CA . GLY A 1 190 ? 20.893 33.774 76.906 1.00 17.51 190 GLY A CA 1
ATOM 1433 C C . GLY A 1 190 ? 20.989 33.216 78.312 1.00 17.86 190 GLY A C 1
ATOM 1434 O O . GLY A 1 190 ? 20.109 33.461 79.141 1.00 17.50 190 GLY A O 1
ATOM 1435 N N . ALA A 1 191 ? 22.041 32.448 78.588 1.00 18.07 191 ALA A N 1
ATOM 1436 C CA . ALA A 1 191 ? 22.230 31.869 79.912 1.00 18.15 191 ALA A CA 1
ATOM 1437 C C . ALA A 1 191 ? 22.631 32.955 80.903 1.00 18.04 191 ALA A C 1
ATOM 1438 O O . ALA A 1 191 ? 23.403 33.863 80.576 1.00 18.14 191 ALA A O 1
ATOM 1440 N N . GLU A 1 192 ? 22.086 32.871 82.111 1.00 18.41 192 GLU A N 1
ATOM 1441 C CA . GLU A 1 192 ? 22.584 33.646 83.238 1.00 18.75 192 GLU A CA 1
ATOM 1442 C C . GLU A 1 192 ? 23.775 32.853 83.771 1.00 18.30 192 GLU A C 1
ATOM 1443 O O . GLU A 1 192 ? 23.622 31.710 84.209 1.00 18.71 192 GLU A O 1
ATOM 1449 N N . VAL A 1 193 ? 24.956 33.443 83.686 1.00 17.66 193 VAL A N 1
ATOM 1450 C CA . VAL A 1 193 ? 26.197 32.738 83.985 1.00 17.14 193 VAL A CA 1
ATOM 1451 C C . VAL A 1 193 ? 26.860 33.361 85.204 1.00 17.38 193 VAL A C 1
ATOM 1452 O O . VAL A 1 193 ? 27.003 34.584 85.286 1.00 17.52 193 VAL A O 1
ATOM 1456 N 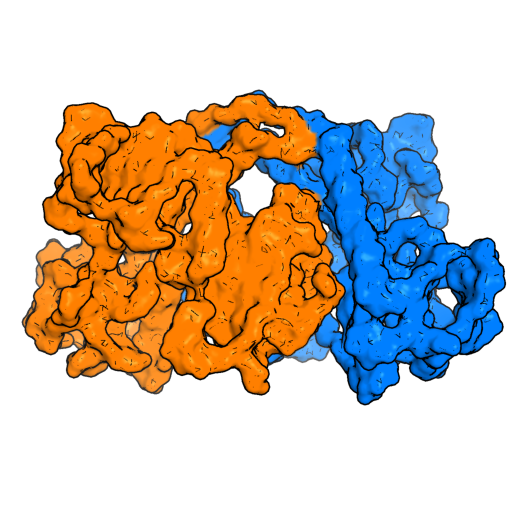N . ILE A 1 194 ? 27.232 32.504 86.155 1.00 16.84 194 ILE A N 1
ATOM 1457 C CA . ILE A 1 194 ? 27.963 32.899 87.345 1.00 17.00 194 ILE A CA 1
ATOM 1458 C C . ILE A 1 194 ? 29.277 32.138 87.368 1.00 16.96 194 ILE A C 1
ATOM 1459 O O . ILE A 1 194 ? 29.281 30.923 87.220 1.00 17.43 194 ILE A O 1
ATOM 1464 N N . VAL A 1 195 ? 30.379 32.848 87.576 1.00 16.98 195 VAL A N 1
ATOM 1465 C CA . VAL A 1 195 ? 31.707 32.247 87.612 1.00 17.15 195 VAL A CA 1
ATOM 1466 C C . VAL A 1 195 ? 32.236 32.381 89.039 1.00 17.46 195 VAL A C 1
ATOM 1467 O O . VAL A 1 195 ? 32.266 33.474 89.581 1.00 17.60 195 VAL A O 1
ATOM 1471 N N . LEU A 1 196 ? 32.626 31.259 89.642 1.00 17.77 196 LEU A N 1
ATOM 1472 C CA . LEU A 1 196 ? 33.149 31.235 91.007 1.00 18.28 196 LEU A CA 1
ATOM 1473 C C . LEU A 1 196 ? 34.626 30.865 90.968 1.00 18.58 196 LEU A C 1
ATOM 1474 O O . LEU A 1 196 ? 34.991 29.856 90.376 1.00 18.64 196 LEU A O 1
ATOM 1479 N N . GLU A 1 197 ? 35.464 31.667 91.611 1.00 18.95 197 GLU A N 1
ATOM 1480 C CA . GLU A 1 197 ? 36.906 31.417 91.650 1.00 19.79 197 GLU A CA 1
ATOM 1481 C C . GLU A 1 197 ? 37.433 31.625 93.071 1.00 20.50 197 GLU A C 1
ATOM 1482 O O . GLU A 1 197 ? 37.093 32.601 93.735 1.00 19.95 197 GLU A O 1
ATOM 1488 N N . TYR A 1 198 ? 38.259 30.685 93.529 1.00 21.34 198 TYR A N 1
ATOM 1489 C CA . TYR A 1 198 ? 38.844 30.716 94.870 1.00 22.23 198 TYR A CA 1
ATOM 1490 C C . TYR A 1 198 ? 39.884 31.827 95.026 1.00 22.22 198 TYR A C 1
ATOM 1491 O O . TYR A 1 198 ? 39.900 32.546 96.025 1.00 22.21 198 TYR A O 1
ATOM 1500 N N . MET A 1 199 ? 40.759 31.953 94.035 1.00 22.44 199 MET A N 1
ATOM 1501 C CA . MET A 1 199 ? 41.777 32.997 94.030 1.00 22.86 199 MET A CA 1
ATOM 1502 C C . MET A 1 199 ? 41.147 34.376 93.889 1.00 22.87 199 MET A C 1
ATOM 1503 O O . MET A 1 199 ? 39.983 34.499 93.512 1.00 21.75 199 MET A O 1
ATOM 1508 N N . ASP A 1 200 ? 41.933 35.412 94.169 1.00 23.07 200 ASP A N 1
ATOM 1509 C CA . ASP A 1 200 ? 41.435 36.793 94.191 1.00 23.76 200 ASP A CA 1
ATOM 1510 C C . ASP A 1 200 ? 41.350 37.452 92.810 1.00 23.47 200 ASP A C 1
ATOM 1511 O O . ASP A 1 200 ? 41.212 38.671 92.715 1.00 23.66 200 ASP A O 1
ATOM 1516 N N . ARG A 1 201 ? 41.451 36.647 91.757 1.00 22.79 201 ARG A N 1
ATOM 1517 C CA . ARG A 1 201 ? 41.342 37.127 90.385 1.00 22.35 201 ARG A CA 1
ATOM 1518 C C . ARG A 1 201 ? 41.043 35.972 89.433 1.00 21.47 201 ARG A C 1
ATOM 1519 O O . ARG A 1 201 ? 41.235 34.810 89.777 1.00 21.19 201 ARG A O 1
ATOM 1527 N N . ILE A 1 202 ? 40.579 36.306 88.235 1.00 20.43 202 ILE A N 1
ATOM 1528 C CA . ILE A 1 202 ? 40.399 35.325 87.171 1.00 19.84 202 ILE A CA 1
ATOM 1529 C C . ILE A 1 202 ? 41.623 35.328 86.261 1.00 19.74 202 ILE A C 1
ATOM 1530 O O . ILE A 1 202 ? 42.472 36.212 86.360 1.00 19.62 202 ILE A O 1
ATOM 1535 N N . LEU A 1 203 ? 41.705 34.327 85.390 1.00 19.42 203 LEU A N 1
ATOM 1536 C CA . LEU A 1 203 ? 42.789 34.204 84.424 1.00 19.62 203 LEU A CA 1
ATOM 1537 C C . LEU A 1 203 ? 44.162 34.415 85.076 1.00 20.17 203 LEU A C 1
ATOM 1538 O O . LEU A 1 203 ? 44.879 35.359 84.734 1.00 20.10 203 LEU A O 1
ATOM 1543 N N . PRO A 1 204 ? 44.533 33.534 86.007 1.00 20.78 204 PRO A N 1
ATOM 1544 C CA . PRO A 1 204 ? 45.744 33.729 86.816 1.00 21.27 204 PRO A CA 1
ATOM 1545 C C . PRO A 1 204 ? 47.074 33.709 86.049 1.00 21.27 204 PRO A C 1
ATOM 1546 O O . PRO A 1 204 ? 48.054 34.214 86.591 1.00 22.38 204 PRO A O 1
ATOM 1550 N N . THR A 1 205 ? 47.115 33.154 84.840 1.00 20.91 205 THR A N 1
ATOM 1551 C CA . THR A 1 205 ? 48.336 33.150 84.030 1.00 20.91 205 THR A CA 1
ATOM 1552 C C . THR A 1 205 ? 48.562 34.474 83.309 1.00 20.27 205 THR A C 1
ATOM 1553 O O . THR A 1 205 ? 49.653 34.715 82.806 1.00 20.85 205 THR A O 1
ATOM 1557 N N . MET A 1 206 ? 47.524 35.303 83.225 1.00 19.15 206 MET A N 1
ATOM 1558 C CA . MET A 1 206 ? 47.647 36.625 82.613 1.00 18.13 206 MET A CA 1
ATOM 1559 C C . MET A 1 206 ? 48.359 37.581 83.556 1.00 17.60 206 MET A C 1
ATOM 1560 O O . MET A 1 206 ? 48.470 37.338 84.755 1.00 17.32 206 MET A O 1
ATOM 1565 N N . ASP A 1 207 ? 48.845 38.679 82.985 1.00 16.53 207 ASP A N 1
ATOM 1566 C CA . ASP A 1 207 ? 49.317 39.826 83.746 1.00 16.80 207 ASP A CA 1
ATOM 1567 C C . ASP A 1 207 ? 48.172 40.367 84.590 1.00 16.99 207 ASP A C 1
ATOM 1568 O O . ASP A 1 207 ? 47.031 40.404 84.134 1.00 16.75 207 ASP A O 1
ATOM 1573 N N . LEU A 1 208 ? 48.479 40.773 85.819 1.00 17.36 208 LEU A N 1
ATOM 1574 C CA . LEU A 1 208 ? 47.446 41.143 86.784 1.00 18.25 208 LEU A CA 1
ATOM 1575 C C . LEU A 1 208 ? 46.556 42.248 86.240 1.00 17.84 208 LEU A C 1
ATOM 1576 O O . LEU A 1 208 ? 45.352 42.211 86.430 1.00 17.58 208 LEU A O 1
ATOM 1581 N N . GLU A 1 209 ? 47.158 43.229 85.575 1.00 18.01 209 GLU A N 1
ATOM 1582 C CA . GLU A 1 209 ? 46.405 44.330 84.960 1.00 18.29 209 GLU A CA 1
ATOM 1583 C C . GLU A 1 209 ? 45.346 43.822 83.970 1.00 17.91 209 GLU A C 1
ATOM 1584 O O . GLU A 1 209 ? 44.217 44.306 83.935 1.00 17.34 209 GLU A O 1
ATOM 1590 N N . VAL A 1 210 ? 45.737 42.837 83.170 1.00 17.32 210 VAL A N 1
ATOM 1591 C CA . VAL A 1 210 ? 44.865 42.230 82.169 1.00 17.22 210 VAL A CA 1
ATOM 1592 C C . VAL A 1 210 ? 43.752 41.401 82.820 1.00 17.34 210 VAL A C 1
ATOM 1593 O O . VAL A 1 210 ? 42.606 41.467 82.397 1.00 17.27 210 VAL A O 1
ATOM 1597 N N . SER A 1 211 ? 44.094 40.623 83.844 1.00 17.35 211 SER A N 1
ATOM 1598 C CA . SER A 1 211 ? 43.102 39.893 84.642 1.00 17.71 211 SER A CA 1
ATOM 1599 C C . SER A 1 211 ? 42.041 40.835 85.199 1.00 18.00 211 SER A C 1
ATOM 1600 O O . SER A 1 211 ? 40.846 40.572 85.102 1.00 16.85 211 SER A O 1
ATOM 1603 N N . ARG A 1 212 ? 42.486 41.958 85.752 1.00 18.14 212 ARG A N 1
ATOM 1604 C CA . ARG A 1 212 ? 41.566 42.938 86.331 1.00 18.69 212 ARG A CA 1
ATOM 1605 C C . ARG A 1 212 ? 40.662 43.525 85.257 1.00 18.14 212 ARG A C 1
ATOM 1606 O O . ARG A 1 212 ? 39.460 43.665 85.461 1.00 17.39 212 ARG A O 1
ATOM 1614 N N . ALA A 1 213 ? 41.244 43.842 84.103 1.00 17.97 213 ALA A N 1
ATOM 1615 C CA . ALA A 1 213 ? 40.481 44.411 82.999 1.00 17.91 213 ALA A CA 1
ATOM 1616 C C . ALA A 1 213 ? 39.471 43.412 82.462 1.00 18.13 213 ALA A C 1
ATOM 1617 O O . ALA A 1 213 ? 38.340 43.776 82.143 1.00 17.79 213 ALA A O 1
ATOM 1619 N N . ALA A 1 214 ? 39.871 42.149 82.387 1.00 17.77 214 ALA A N 1
ATOM 1620 C CA . ALA A 1 214 ? 39.002 41.099 81.875 1.00 17.89 214 ALA A CA 1
ATOM 1621 C C . ALA A 1 214 ? 37.769 40.971 82.767 1.00 18.17 214 ALA A C 1
ATOM 1622 O O . ALA A 1 214 ? 36.654 40.911 82.271 1.00 17.94 214 ALA A O 1
ATOM 1624 N N . GLU A 1 215 ? 37.980 40.947 84.080 1.00 18.62 215 GLU A N 1
ATOM 1625 C CA . GLU A 1 215 ? 36.874 40.861 85.033 1.00 19.21 215 GLU A CA 1
ATOM 1626 C C . GLU A 1 215 ? 35.870 42.005 84.851 1.00 19.28 215 GLU A C 1
ATOM 1627 O O . GLU A 1 215 ? 34.663 41.774 84.866 1.00 18.52 215 GLU A O 1
ATOM 1633 N N . ARG A 1 216 ? 36.371 43.226 84.678 1.00 19.70 216 ARG A N 1
ATOM 1634 C CA . ARG A 1 216 ? 35.511 44.392 84.440 1.00 20.58 216 ARG A CA 1
ATOM 1635 C C . ARG A 1 216 ? 34.663 44.231 83.175 1.00 20.09 216 ARG A C 1
ATOM 1636 O O . ARG A 1 216 ? 33.471 44.532 83.170 1.00 19.85 216 ARG A O 1
ATOM 1644 N N . VAL A 1 217 ? 35.286 43.759 82.103 1.00 19.98 217 VAL A N 1
ATOM 1645 C CA . VAL A 1 217 ? 34.618 43.617 80.814 1.00 19.80 217 VAL A CA 1
ATOM 1646 C C . VAL A 1 217 ? 33.520 42.557 80.888 1.00 19.45 217 VAL A C 1
ATOM 1647 O O . VAL A 1 217 ? 32.407 42.771 80.400 1.00 19.31 217 VAL A O 1
ATOM 1651 N N . PHE A 1 218 ? 33.817 41.419 81.511 1.00 19.07 218 PHE A N 1
ATOM 1652 C CA . PHE A 1 218 ? 32.849 40.332 81.565 1.00 19.13 218 PHE A CA 1
ATOM 1653 C C . PHE A 1 218 ? 31.676 40.664 82.468 1.00 18.99 218 PHE A C 1
ATOM 1654 O O . PHE A 1 218 ? 30.560 40.240 82.191 1.00 18.25 218 PHE A O 1
ATOM 1662 N N . LYS A 1 219 ? 31.927 41.446 83.518 1.00 19.56 219 LYS A N 1
ATOM 1663 C CA . LYS A 1 219 ? 30.851 41.963 84.376 1.00 20.29 219 LYS A CA 1
ATOM 1664 C C . LYS A 1 219 ? 29.956 42.915 83.591 1.00 20.49 219 LYS A C 1
ATOM 1665 O O . LYS A 1 219 ? 28.728 42.845 83.691 1.00 20.47 219 LYS A O 1
ATOM 1671 N N . LYS A 1 220 ? 30.565 43.800 82.806 1.00 21.00 220 LYS A N 1
ATOM 1672 C CA . LYS A 1 220 ? 29.790 44.720 81.972 1.00 21.78 220 LYS A CA 1
ATOM 1673 C C . LYS A 1 220 ? 28.928 43.964 80.967 1.00 21.31 220 LYS A C 1
ATOM 1674 O O . LYS A 1 220 ? 27.783 44.355 80.715 1.00 21.33 220 LYS A O 1
ATOM 1680 N N . GLN A 1 221 ? 29.462 42.873 80.422 1.00 20.72 221 GLN A N 1
ATOM 1681 C CA . GLN A 1 221 ? 28.745 42.059 79.439 1.00 21.10 221 GLN A CA 1
ATOM 1682 C C . GLN A 1 221 ? 27.567 41.311 80.058 1.00 20.58 221 GLN A C 1
ATOM 1683 O O . GLN A 1 221 ? 26.640 40.914 79.351 1.00 21.29 221 GLN A O 1
ATOM 1689 N N . GLY A 1 222 ? 27.613 41.113 81.373 1.00 20.14 222 GLY A N 1
ATOM 1690 C CA . GLY A 1 222 ? 26.501 40.546 82.117 1.00 19.52 222 GLY A CA 1
ATOM 1691 C C . GLY A 1 222 ? 26.766 39.219 82.816 1.00 18.91 222 GLY A C 1
ATOM 1692 O O . GLY A 1 222 ? 25.840 38.618 83.338 1.00 18.54 222 GLY A O 1
ATOM 1693 N N . LEU A 1 223 ? 28.010 38.751 82.829 1.00 18.50 223 LEU A N 1
ATOM 1694 C CA . LEU A 1 223 ? 28.365 37.594 83.649 1.00 18.14 223 LEU A CA 1
ATOM 1695 C C . LEU A 1 223 ? 28.497 38.060 85.084 1.00 18.33 223 LEU A C 1
ATOM 1696 O O . LEU A 1 223 ? 28.894 39.199 85.348 1.00 18.27 223 LEU A O 1
ATOM 1701 N N . THR A 1 224 ? 28.149 37.187 86.016 1.00 18.38 224 THR A N 1
ATOM 1702 C CA . THR A 1 224 ? 28.448 37.418 87.420 1.00 18.91 224 THR A CA 1
ATOM 1703 C C . THR A 1 224 ? 29.787 36.747 87.686 1.00 18.78 224 THR A C 1
ATOM 1704 O O . THR A 1 224 ? 29.942 35.571 87.382 1.00 19.21 224 THR A O 1
ATOM 1708 N N . ILE A 1 225 ? 30.757 37.507 88.185 1.00 19.05 225 ILE A N 1
ATOM 1709 C CA . ILE A 1 225 ? 32.081 36.986 88.532 1.00 19.28 225 ILE A CA 1
ATOM 1710 C C . ILE A 1 225 ? 32.324 37.179 90.030 1.00 19.65 225 ILE A C 1
ATOM 1711 O O . ILE A 1 225 ? 32.286 38.299 90.533 1.00 19.04 225 ILE A O 1
ATOM 1716 N N . ARG A 1 226 ? 32.594 36.087 90.736 1.00 19.63 226 ARG A N 1
ATOM 1717 C CA . ARG A 1 226 ? 32.825 36.139 92.171 1.00 20.13 226 ARG A CA 1
ATOM 1718 C C . ARG A 1 226 ? 34.132 35.453 92.507 1.00 20.01 226 ARG A C 1
ATOM 1719 O O . ARG A 1 226 ? 34.221 34.227 92.485 1.00 20.33 226 ARG A O 1
ATOM 1727 N N . THR A 1 227 ? 35.136 36.256 92.814 1.00 20.02 227 THR A N 1
ATOM 1728 C CA . THR A 1 227 ? 36.436 35.752 93.231 1.00 20.24 227 THR A CA 1
ATOM 1729 C C . THR A 1 227 ? 36.503 35.673 94.756 1.00 20.44 227 THR A C 1
ATOM 1730 O O . THR A 1 227 ? 35.609 36.167 95.451 1.00 20.39 227 THR A O 1
ATOM 1734 N N . GLY A 1 228 ? 37.555 35.043 95.276 1.00 20.62 228 GLY A N 1
ATOM 1735 C CA . GLY A 1 228 ? 37.713 34.883 96.714 1.00 20.96 228 GLY A CA 1
ATOM 1736 C C . GLY A 1 228 ? 36.647 34.013 97.368 1.00 21.21 228 GLY A C 1
ATOM 1737 O O . GLY A 1 228 ? 36.333 34.196 98.543 1.00 21.95 228 GLY A O 1
ATOM 1738 N N . VAL A 1 229 ? 36.115 33.051 96.614 1.00 21.41 229 VAL A N 1
ATOM 1739 C CA . VAL A 1 229 ? 35.019 32.195 97.059 1.00 21.13 229 VAL A CA 1
ATOM 1740 C C . VAL A 1 229 ? 35.450 30.730 96.961 1.00 20.77 229 VAL A C 1
ATOM 1741 O O . VAL A 1 229 ? 35.852 30.264 95.897 1.00 20.48 229 VAL A O 1
ATOM 1745 N N . ARG A 1 230 ? 35.358 30.017 98.075 1.00 20.36 230 ARG A N 1
ATOM 1746 C CA . ARG A 1 230 ? 35.680 28.595 98.099 1.00 20.51 230 ARG A CA 1
ATOM 1747 C C . ARG A 1 230 ? 34.423 27.733 97.988 1.00 20.33 230 ARG A C 1
ATOM 1748 O O . ARG A 1 230 ? 33.587 27.704 98.891 1.00 19.97 230 ARG A O 1
ATOM 1756 N N . VAL A 1 231 ? 34.314 27.007 96.884 1.00 20.33 231 VAL A N 1
ATOM 1757 C CA . VAL A 1 231 ? 33.250 26.030 96.701 1.00 20.34 231 VAL A CA 1
ATOM 1758 C C . VAL A 1 231 ? 33.590 24.790 97.529 1.00 20.66 231 VAL A C 1
ATOM 1759 O O . VAL A 1 231 ? 34.713 24.285 97.473 1.00 20.45 231 VAL A O 1
ATOM 1763 N N . THR A 1 232 ? 32.617 24.320 98.306 1.00 20.97 232 THR A N 1
ATOM 1764 C CA . THR A 1 232 ? 32.813 23.183 99.201 1.00 21.10 232 THR A CA 1
ATOM 1765 C C . THR A 1 232 ? 32.087 21.930 98.720 1.00 21.20 232 THR A C 1
ATOM 1766 O O . THR A 1 232 ? 32.418 20.826 99.157 1.00 21.62 232 THR A O 1
ATOM 1770 N N . ALA A 1 233 ? 31.097 22.090 97.842 1.00 20.89 233 ALA A N 1
ATOM 1771 C CA . ALA A 1 233 ? 30.405 20.945 97.253 1.00 21.04 233 ALA A CA 1
ATOM 1772 C C . ALA A 1 233 ? 29.705 21.321 95.953 1.00 21.26 233 ALA A C 1
ATOM 1773 O O . ALA A 1 233 ? 29.253 22.446 95.788 1.00 21.09 233 ALA A O 1
ATOM 1775 N N . VAL A 1 234 ? 29.636 20.367 95.035 1.00 21.46 234 VAL A N 1
ATOM 1776 C CA . VAL A 1 234 ? 28.779 20.475 93.862 1.00 21.79 234 VAL A CA 1
ATOM 1777 C C . VAL A 1 234 ? 28.035 19.160 93.761 1.00 22.52 234 VAL A C 1
ATOM 1778 O O . VAL A 1 234 ? 28.655 18.106 93.678 1.00 22.73 234 VAL A O 1
ATOM 1782 N N . VAL A 1 235 ? 26.708 19.226 93.794 1.00 23.34 235 VAL A N 1
ATOM 1783 C CA . VAL A 1 235 ? 25.876 18.029 93.857 1.00 24.39 235 VAL A CA 1
ATOM 1784 C C . VAL A 1 235 ? 24.743 18.107 92.837 1.00 24.72 235 VAL A C 1
ATOM 1785 O O . VAL A 1 235 ? 24.050 19.111 92.764 1.00 24.74 235 VAL A O 1
ATOM 1789 N N . PRO A 1 236 ? 24.558 17.066 92.034 1.00 25.69 236 PRO A N 1
ATOM 1790 C CA . PRO A 1 236 ? 23.405 17.023 91.129 1.00 26.34 236 PRO A CA 1
ATOM 1791 C C . PRO A 1 236 ? 22.089 16.878 91.890 1.00 26.92 236 PRO A C 1
ATOM 1792 O O . PRO A 1 236 ? 22.054 16.292 92.967 1.00 26.90 236 PRO A O 1
ATOM 1796 N N . GLU A 1 237 ? 21.034 17.456 91.332 1.00 27.84 237 GLU A N 1
ATOM 1797 C CA . GLU A 1 237 ? 19.675 17.331 91.855 1.00 28.60 237 GLU A CA 1
ATOM 1798 C C . GLU A 1 237 ? 18.763 16.852 90.723 1.00 29.07 237 GLU A C 1
ATOM 1799 O O . GLU A 1 237 ? 19.227 16.638 89.599 1.00 29.07 237 GLU A O 1
ATOM 1805 N N . ALA A 1 238 ? 17.475 16.683 91.020 1.00 29.53 238 ALA A N 1
ATOM 1806 C CA . ALA A 1 238 ? 16.526 16.079 90.080 1.00 29.94 238 ALA A CA 1
ATOM 1807 C C . ALA A 1 238 ? 16.500 16.741 88.699 1.00 30.09 238 ALA A C 1
ATOM 1808 O O . ALA A 1 238 ? 16.560 16.053 87.675 1.00 30.59 238 ALA A O 1
ATOM 1810 N N . LYS A 1 239 ? 16.412 18.070 88.672 1.00 29.93 239 LYS A N 1
ATOM 1811 C CA . LYS A 1 239 ? 16.373 18.818 87.413 1.00 29.83 239 LYS A CA 1
ATOM 1812 C C . LYS A 1 239 ? 17.272 20.058 87.494 1.00 29.11 239 LYS A C 1
ATOM 1813 O O . LYS A 1 239 ? 16.924 21.145 87.024 1.00 29.33 239 LYS A O 1
ATOM 1819 N N . GLY A 1 240 ? 18.443 19.860 88.089 1.00 28.00 240 GLY A N 1
ATOM 1820 C CA . GLY A 1 240 ? 19.430 20.910 88.243 1.00 27.18 240 GLY A CA 1
ATOM 1821 C C . GLY A 1 240 ? 20.614 20.427 89.059 1.00 26.24 240 GLY A C 1
ATOM 1822 O O . GLY A 1 240 ? 20.930 19.241 89.060 1.00 25.88 240 GLY A O 1
ATOM 1823 N N . ALA A 1 241 ? 21.266 21.358 89.744 1.00 25.33 241 ALA A N 1
ATOM 1824 C CA . ALA A 1 241 ? 22.397 21.054 90.620 1.00 24.80 241 ALA A CA 1
ATOM 1825 C C . ALA A 1 241 ? 22.619 22.202 91.586 1.00 24.44 241 ALA A C 1
ATOM 1826 O O . ALA A 1 241 ? 22.275 23.347 91.292 1.00 24.24 241 ALA A O 1
ATOM 1828 N N . ARG A 1 242 ? 23.178 21.895 92.752 1.00 24.32 242 ARG A N 1
ATOM 1829 C CA . ARG A 1 242 ? 23.525 22.925 93.713 1.00 24.13 242 ARG A CA 1
ATOM 1830 C C . ARG A 1 242 ? 25.029 23.039 93.891 1.00 23.63 242 ARG A C 1
ATOM 1831 O O . ARG A 1 242 ? 25.777 22.088 93.668 1.00 23.41 242 ARG A O 1
ATOM 1839 N N . VAL A 1 243 ? 25.444 24.231 94.290 1.00 23.19 243 VAL A N 1
ATOM 1840 C CA . VAL A 1 243 ? 26.830 24.550 94.563 1.00 23.12 243 VAL A CA 1
ATOM 1841 C C . VAL A 1 243 ? 26.867 25.161 95.953 1.00 23.23 243 VAL A C 1
ATOM 1842 O O . VAL A 1 243 ? 26.322 26.235 96.169 1.00 23.34 243 VAL A O 1
ATOM 1846 N N . GLU A 1 244 ? 27.491 24.472 96.899 1.00 23.54 244 GLU A N 1
ATOM 1847 C CA . GLU A 1 244 ? 27.624 24.991 98.253 1.00 23.78 244 GLU A CA 1
ATOM 1848 C C . GLU A 1 244 ? 28.938 25.750 98.390 1.00 23.57 244 GLU A C 1
ATOM 1849 O O . GLU A 1 244 ? 29.965 25.325 97.856 1.00 23.25 244 GLU A O 1
ATOM 1855 N N . LEU A 1 245 ? 28.890 26.881 99.088 1.00 23.36 245 LEU A N 1
ATOM 1856 C CA . LEU A 1 245 ? 30.066 27.704 99.351 1.00 23.56 245 LEU A CA 1
ATOM 1857 C C . LEU A 1 245 ? 30.432 27.651 100.827 1.00 24.16 245 LEU A C 1
ATOM 1858 O O . LEU A 1 245 ? 29.580 27.429 101.676 1.00 23.77 245 LEU A O 1
ATOM 1863 N N . GLU A 1 246 ? 31.705 27.883 101.122 1.00 24.94 246 GLU A N 1
ATOM 1864 C CA . GLU A 1 246 ? 32.164 28.008 102.496 1.00 25.77 246 GLU A CA 1
ATOM 1865 C C . GLU A 1 246 ? 31.369 29.107 103.196 1.00 26.17 246 GLU A C 1
ATOM 1866 O O . GLU A 1 246 ? 31.277 30.227 102.691 1.00 26.32 246 GLU A O 1
ATOM 1872 N N . GLY A 1 247 ? 30.793 28.770 104.349 1.00 26.73 247 GLY A N 1
ATOM 1873 C CA . GLY A 1 247 ? 29.985 29.694 105.125 1.00 27.05 247 GLY A CA 1
ATOM 1874 C C . GLY A 1 247 ? 28.489 29.414 105.104 1.00 27.20 247 GLY A C 1
ATOM 1875 O O . GLY A 1 247 ? 27.766 29.985 105.915 1.00 27.98 247 GLY A O 1
ATOM 1876 N N . GLY A 1 248 ? 28.018 28.573 104.180 1.00 27.18 248 GLY A N 1
ATOM 1877 C CA . GLY A 1 248 ? 26.623 28.148 104.148 1.00 26.91 248 GLY A CA 1
ATOM 1878 C C . GLY A 1 248 ? 25.805 28.489 102.907 1.00 26.69 248 GLY A C 1
ATOM 1879 O O . GLY A 1 248 ? 24.734 27.910 102.702 1.00 26.69 248 GLY A O 1
ATOM 1880 N N . GLU A 1 249 ? 26.294 29.406 102.074 1.00 26.28 249 GLU A N 1
ATOM 1881 C CA . GLU A 1 249 ? 25.540 29.847 100.896 1.00 25.90 249 GLU A CA 1
ATOM 1882 C C . GLU A 1 249 ? 25.403 28.721 99.876 1.00 25.59 249 GLU A C 1
ATOM 1883 O O . GLU A 1 249 ? 26.354 27.991 99.609 1.00 25.18 249 GLU A O 1
ATOM 1889 N N . VAL A 1 250 ? 24.204 28.587 99.319 1.00 25.18 250 VAL A N 1
ATOM 1890 C CA . VAL A 1 250 ? 23.908 27.563 98.328 1.00 25.10 250 VAL A CA 1
ATOM 1891 C C . VAL A 1 250 ? 23.378 28.233 97.069 1.00 24.78 250 VAL A C 1
ATOM 1892 O O . VAL A 1 250 ? 22.417 28.998 97.123 1.00 24.74 250 VAL A O 1
ATOM 1896 N N . LEU A 1 251 ? 24.031 27.964 95.945 1.00 24.44 251 LEU A N 1
ATOM 1897 C CA . LEU A 1 251 ? 23.573 28.422 94.648 1.00 24.28 251 LEU A CA 1
ATOM 1898 C C . LEU A 1 251 ? 22.937 27.257 93.917 1.00 23.96 251 LEU A C 1
ATOM 1899 O O . LEU A 1 251 ? 23.331 26.109 94.092 1.00 23.83 251 LEU A O 1
ATOM 1904 N N . GLU A 1 252 ? 21.933 27.563 93.109 1.00 23.65 252 GLU A N 1
ATOM 1905 C CA . GLU A 1 252 ? 21.256 26.569 92.291 1.00 23.61 252 GLU A CA 1
ATOM 1906 C C . GLU A 1 252 ? 21.374 26.979 90.831 1.00 22.64 252 GLU A C 1
ATOM 1907 O O . GLU A 1 252 ? 21.344 28.162 90.511 1.00 22.58 252 GLU A O 1
ATOM 1913 N N . ALA A 1 253 ? 21.510 25.987 89.959 1.00 21.70 253 ALA A N 1
ATOM 1914 C CA . ALA A 1 253 ? 21.557 26.213 88.519 1.00 21.21 253 ALA A CA 1
ATOM 1915 C C . ALA A 1 253 ? 21.082 24.981 87.749 1.00 20.77 253 ALA A C 1
ATOM 1916 O O . ALA A 1 253 ? 20.918 23.900 88.319 1.00 21.62 253 ALA A O 1
ATOM 1918 N N . ASP A 1 254 ? 20.847 25.148 86.454 1.00 20.02 254 ASP A N 1
ATOM 1919 C CA . ASP A 1 254 ? 20.433 24.041 85.593 1.00 19.63 254 ASP A CA 1
ATOM 1920 C C . ASP A 1 254 ? 21.606 23.134 85.226 1.00 18.99 254 ASP A C 1
ATOM 1921 O O . ASP A 1 254 ? 21.450 21.924 85.059 1.00 18.94 254 ASP A O 1
ATOM 1926 N N . ARG A 1 255 ? 22.770 23.743 85.047 1.00 18.65 255 ARG A N 1
ATOM 1927 C CA . ARG A 1 255 ? 24.015 23.023 84.800 1.00 17.92 255 ARG A CA 1
ATOM 1928 C C . ARG A 1 255 ? 25.115 23.689 85.607 1.00 17.30 255 ARG A C 1
ATOM 1929 O O . ARG A 1 255 ? 25.088 24.896 85.836 1.00 16.32 255 ARG A O 1
ATOM 1937 N N . VAL A 1 256 ? 26.079 22.893 86.047 1.00 16.62 256 VAL A N 1
ATOM 1938 C CA . VAL A 1 256 ? 27.278 23.414 86.673 1.00 16.17 256 VAL A CA 1
ATOM 1939 C C . VAL A 1 256 ? 28.478 22.840 85.946 1.00 15.73 256 VAL A C 1
ATOM 1940 O O . VAL A 1 256 ? 28.595 21.627 85.798 1.00 16.24 256 VAL A O 1
ATOM 1944 N N . LEU A 1 257 ? 29.352 23.720 85.470 1.00 15.32 257 LEU A N 1
ATOM 1945 C CA . LEU A 1 257 ? 30.587 23.323 84.799 1.00 14.95 257 LEU A CA 1
ATOM 1946 C C . LEU A 1 257 ? 31.718 23.355 85.812 1.00 14.62 257 LEU A C 1
ATOM 1947 O O . LEU A 1 257 ? 32.038 24.394 86.362 1.00 14.32 257 LEU A O 1
ATOM 1952 N N . VAL A 1 258 ? 32.328 22.202 86.043 1.00 14.42 258 VAL A N 1
ATOM 1953 C CA . VAL A 1 258 ? 33.468 22.095 86.934 1.00 14.76 258 VAL A CA 1
ATOM 1954 C C . VAL A 1 258 ? 34.725 22.231 86.074 1.00 14.60 258 VAL A C 1
ATOM 1955 O O . VAL A 1 258 ? 35.079 21.313 85.350 1.00 15.34 258 VAL A O 1
ATOM 1959 N N . ALA A 1 259 ? 35.365 23.396 86.148 1.00 14.55 259 ALA A N 1
ATOM 1960 C CA . ALA A 1 259 ? 36.537 23.743 85.338 1.00 15.15 259 ALA A CA 1
ATOM 1961 C C . ALA A 1 259 ? 37.596 24.393 86.228 1.00 15.29 259 ALA A C 1
ATOM 1962 O O . ALA A 1 259 ? 37.985 25.536 86.022 1.00 14.92 259 ALA A O 1
ATOM 1964 N N . VAL A 1 260 ? 38.059 23.641 87.223 1.00 16.07 260 VAL A N 1
ATOM 1965 C CA . VAL A 1 260 ? 39.035 24.135 88.198 1.00 16.39 260 VAL A CA 1
ATOM 1966 C C . VAL A 1 260 ? 40.484 23.777 87.847 1.00 16.76 260 VAL A C 1
ATOM 1967 O O . VAL A 1 260 ? 41.397 23.989 88.656 1.00 18.24 260 VAL A O 1
ATOM 1971 N N . GLY A 1 261 ? 40.686 23.228 86.656 1.00 16.61 261 GLY A N 1
ATOM 1972 C CA . GLY A 1 261 ? 42.017 22.909 86.173 1.00 16.24 261 GLY A CA 1
ATOM 1973 C C . GLY A 1 261 ? 42.054 21.599 85.434 1.00 16.43 261 GLY A C 1
ATOM 1974 O O . GLY A 1 261 ? 41.040 20.930 85.287 1.00 15.96 261 GLY A O 1
ATOM 1975 N N . ARG A 1 262 ? 43.237 21.252 84.942 1.00 16.09 262 ARG A N 1
ATOM 1976 C CA . ARG A 1 262 ? 43.478 19.948 84.353 1.00 16.61 262 ARG A CA 1
ATOM 1977 C C . ARG A 1 262 ? 44.748 19.355 84.937 1.00 16.90 262 ARG A C 1
ATOM 1978 O O . ARG A 1 262 ? 45.679 20.066 85.297 1.00 16.93 262 ARG A O 1
ATOM 1986 N N . ARG A 1 263 ? 44.761 18.034 85.038 1.00 17.55 263 ARG A N 1
ATOM 1987 C CA . ARG A 1 263 ? 45.840 17.307 85.680 1.00 18.15 263 ARG A CA 1
ATOM 1988 C C . ARG A 1 263 ? 46.524 16.424 84.650 1.00 17.51 263 ARG A C 1
ATOM 1989 O O . ARG A 1 263 ? 45.859 15.784 83.850 1.00 16.75 263 ARG A O 1
ATOM 1997 N N . PRO A 1 264 ? 47.855 16.381 84.670 1.00 17.56 264 PRO A N 1
ATOM 1998 C CA . PRO A 1 264 ? 48.603 15.505 83.765 1.00 17.70 264 PRO A CA 1
ATOM 1999 C C . PRO A 1 264 ? 48.044 14.083 83.840 1.00 17.69 264 PRO A C 1
ATOM 2000 O O . PRO A 1 264 ? 47.769 13.615 84.941 1.00 18.04 264 PRO A O 1
ATOM 2004 N N . TYR A 1 265 ? 47.856 13.437 82.692 1.00 17.80 265 TYR A N 1
ATOM 2005 C CA . TYR A 1 265 ? 47.199 12.134 82.609 1.00 17.74 265 TYR A CA 1
ATOM 2006 C C . TYR A 1 265 ? 48.197 11.018 82.271 1.00 17.97 265 TYR A C 1
ATOM 2007 O O . TYR A 1 265 ? 48.800 11.010 81.199 1.00 17.15 265 TYR A O 1
ATOM 2016 N N . THR A 1 266 ? 48.360 10.075 83.197 1.00 18.17 266 THR A N 1
ATOM 2017 C CA . THR A 1 266 ? 49.221 8.915 82.981 1.00 18.71 266 THR A CA 1
ATOM 2018 C C . THR A 1 266 ? 48.534 7.622 83.418 1.00 19.38 266 THR A C 1
ATOM 2019 O O . THR A 1 266 ? 49.200 6.611 83.630 1.00 19.37 266 THR A O 1
ATOM 2023 N N . GLU A 1 267 ? 47.210 7.644 83.540 1.00 20.14 267 GLU A N 1
ATOM 2024 C CA . GLU A 1 267 ? 46.473 6.466 83.992 1.00 20.86 267 GLU A CA 1
ATOM 2025 C C . GLU A 1 267 ? 46.643 5.318 82.996 1.00 20.51 267 GLU A C 1
ATOM 2026 O O . GLU A 1 267 ? 46.497 5.507 81.796 1.00 19.82 267 GLU A O 1
ATOM 2032 N N . GLY A 1 268 ? 46.965 4.136 83.512 1.00 20.30 268 GLY A N 1
ATOM 2033 C CA . GLY A 1 268 ? 47.096 2.942 82.705 1.00 20.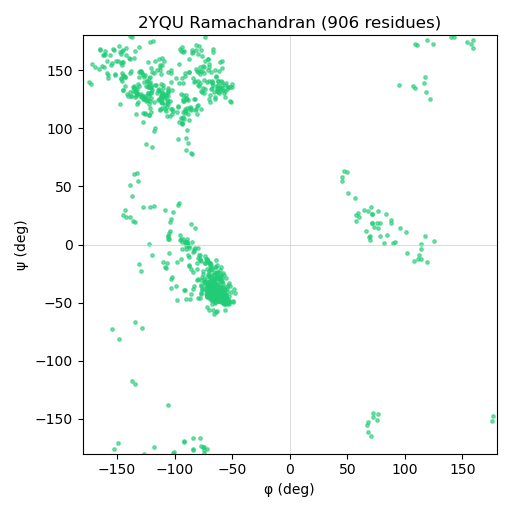38 268 GLY A CA 1
ATOM 2034 C C . GLY A 1 268 ? 48.394 2.816 81.926 1.00 20.47 268 GLY A C 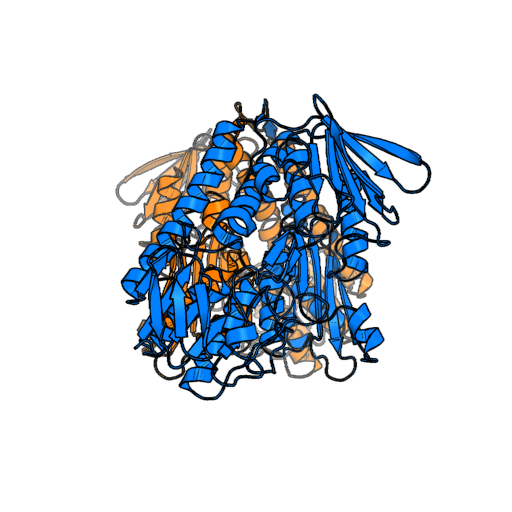1
ATOM 2035 O O . GLY A 1 268 ? 48.532 1.895 81.121 1.00 20.53 268 GLY A O 1
ATOM 2036 N N . LEU A 1 269 ? 49.338 3.722 82.162 1.00 20.25 269 LEU A N 1
ATOM 2037 C CA . LEU A 1 269 ? 50.590 3.764 81.409 1.00 20.34 269 LEU A CA 1
ATOM 2038 C C . LEU A 1 269 ? 51.668 2.863 82.020 1.00 20.66 269 LEU A C 1
ATOM 2039 O O . LEU A 1 269 ? 52.653 2.532 81.362 1.00 20.53 269 LEU A O 1
ATOM 2044 N N . SER A 1 270 ? 51.482 2.469 83.278 1.00 21.27 270 SER A N 1
ATOM 2045 C CA . SER A 1 270 ? 52.477 1.698 84.027 1.00 21.87 270 SER A CA 1
ATOM 2046 C C . SER A 1 270 ? 53.885 2.276 83.847 1.00 22.36 270 SER A C 1
ATOM 2047 O O . SER A 1 270 ? 54.802 1.580 83.427 1.00 22.06 270 SER A O 1
ATOM 2050 N N . LEU A 1 271 ? 54.033 3.566 84.149 1.00 22.55 271 LEU A N 1
ATOM 2051 C CA . LEU A 1 271 ? 55.318 4.260 84.053 1.00 23.02 271 LEU A CA 1
ATOM 2052 C C . LEU A 1 271 ? 56.431 3.539 84.799 1.00 23.36 271 LEU A C 1
ATOM 2053 O O . LEU A 1 271 ? 57.585 3.557 84.370 1.00 23.03 271 LEU A O 1
ATOM 2058 N N . GLU A 1 272 ? 56.081 2.938 85.933 1.00 23.73 272 GLU A N 1
ATOM 2059 C CA . GLU A 1 272 ? 57.025 2.173 86.749 1.00 24.47 272 GLU A CA 1
ATOM 2060 C C . GLU A 1 272 ? 57.793 1.085 85.975 1.00 24.40 272 GLU A C 1
ATOM 2061 O O . GLU A 1 272 ? 58.951 0.820 86.272 1.00 24.96 272 GLU A O 1
ATOM 2067 N N . ASN A 1 273 ? 57.158 0.477 84.980 1.00 24.61 273 ASN A N 1
ATOM 2068 C CA . ASN A 1 273 ? 57.814 -0.536 84.150 1.00 24.64 273 ASN A CA 1
ATOM 2069 C C . ASN A 1 273 ? 58.916 0.035 83.254 1.00 24.33 273 ASN A C 1
ATOM 2070 O O . ASN A 1 273 ? 59.780 -0.697 82.794 1.00 24.59 273 ASN A O 1
ATOM 2075 N N . ALA A 1 274 ? 58.877 1.340 83.004 1.00 23.90 274 ALA A N 1
ATOM 2076 C CA . ALA A 1 274 ? 59.939 2.026 82.271 1.00 23.84 274 ALA A CA 1
ATOM 2077 C C . ALA A 1 274 ? 61.000 2.624 83.193 1.00 23.51 274 ALA A C 1
ATOM 2078 O O . ALA A 1 274 ? 61.980 3.173 82.717 1.00 23.79 274 ALA A O 1
ATOM 2080 N N . GLY A 1 275 ? 60.790 2.517 84.504 1.00 23.45 275 GLY A N 1
ATOM 2081 C CA . GLY A 1 275 ? 61.691 3.066 85.503 1.00 23.23 275 GLY A CA 1
ATOM 2082 C C . GLY A 1 275 ? 61.406 4.534 85.747 1.00 23.00 275 GLY A C 1
ATOM 2083 O O . GLY A 1 275 ? 62.288 5.282 86.160 1.00 23.01 275 GLY A O 1
ATOM 2084 N N . LEU A 1 276 ? 60.163 4.935 85.491 1.00 22.48 276 LEU A N 1
ATOM 2085 C CA . LEU A 1 276 ? 59.749 6.326 85.582 1.00 22.43 276 LEU A CA 1
ATOM 2086 C C . LEU A 1 276 ? 58.688 6.513 86.649 1.00 22.52 276 LEU A C 1
ATOM 2087 O O . LEU A 1 276 ? 57.984 5.577 87.019 1.00 22.42 276 LEU A O 1
ATOM 2092 N N . SER A 1 277 ? 58.580 7.746 87.124 1.00 22.83 277 SER A N 1
ATOM 2093 C CA . SER A 1 277 ? 57.528 8.114 88.066 1.00 23.33 277 SER A CA 1
ATOM 2094 C C . SER A 1 277 ? 57.074 9.553 87.851 1.00 22.96 277 SER A C 1
ATOM 2095 O O . SER A 1 277 ? 57.741 10.342 87.179 1.00 23.26 277 SER A O 1
ATOM 2098 N N . THR A 1 278 ? 55.920 9.874 88.422 1.00 22.51 278 THR A N 1
ATOM 2099 C CA . THR A 1 278 ? 55.392 11.230 88.388 1.00 22.25 278 THR A CA 1
ATOM 2100 C C . THR A 1 278 ? 55.751 11.985 89.656 1.00 21.48 278 THR A C 1
ATOM 2101 O O . THR A 1 278 ? 55.974 11.383 90.711 1.00 21.21 278 THR A O 1
ATOM 2105 N N . ASP A 1 279 ? 55.788 13.311 89.549 1.00 20.99 279 ASP A N 1
ATOM 2106 C CA . ASP A 1 279 ? 55.993 14.168 90.705 1.00 20.42 279 ASP A CA 1
ATOM 2107 C C . ASP A 1 279 ? 54.661 14.419 91.422 1.00 20.20 279 ASP A C 1
ATOM 2108 O O . ASP A 1 279 ? 53.667 13.751 91.154 1.00 19.83 279 ASP A O 1
ATOM 2113 N N . GLU A 1 280 ? 54.646 15.400 92.313 1.00 19.73 280 GLU A N 1
ATOM 2114 C CA . GLU A 1 280 ? 53.538 15.587 93.242 1.00 19.97 280 GLU A CA 1
ATOM 2115 C C . GLU A 1 280 ? 52.264 16.013 92.509 1.00 19.92 280 GLU A C 1
ATOM 2116 O O . GLU A 1 280 ? 51.156 15.716 92.954 1.00 20.23 280 GLU A O 1
ATOM 2122 N N . ARG A 1 281 ? 52.440 16.710 91.390 1.00 19.62 281 ARG A N 1
ATOM 2123 C CA . ARG A 1 281 ? 51.332 17.205 90.582 1.00 19.75 281 ARG A CA 1
ATOM 2124 C C . ARG A 1 281 ? 50.930 16.254 89.453 1.00 18.96 281 ARG A C 1
ATOM 2125 O O . ARG A 1 281 ? 50.025 16.559 88.678 1.00 18.96 281 ARG A O 1
ATOM 2133 N N . GLY A 1 282 ? 51.586 15.098 89.364 1.00 18.31 282 GLY A N 1
ATOM 2134 C CA . GLY A 1 282 ? 51.267 14.105 88.358 1.00 17.90 282 GLY A CA 1
ATOM 2135 C C . GLY A 1 282 ? 52.071 14.254 87.079 1.00 17.58 282 GLY A C 1
ATOM 2136 O O . GLY A 1 282 ? 51.880 13.490 86.138 1.00 18.16 282 GLY A O 1
ATOM 2137 N N . ARG A 1 283 ? 52.979 15.221 87.042 1.00 17.52 283 ARG A N 1
ATOM 2138 C CA . ARG A 1 283 ? 53.801 15.453 85.854 1.00 17.69 283 ARG A CA 1
ATOM 2139 C C . ARG A 1 283 ? 54.930 14.441 85.770 1.00 17.69 283 ARG A C 1
ATOM 2140 O O . ARG A 1 283 ? 55.371 13.922 86.794 1.00 17.87 283 ARG A O 1
ATOM 2148 N N . ILE A 1 284 ? 55.387 14.164 84.550 1.00 17.27 284 ILE A N 1
ATOM 2149 C CA . ILE A 1 284 ? 56.611 13.398 84.326 1.00 17.46 284 ILE A CA 1
ATOM 2150 C C . ILE A 1 284 ? 57.749 14.399 84.251 1.00 17.70 284 ILE A C 1
ATOM 2151 O O . ILE A 1 284 ? 57.757 15.266 83.362 1.00 16.69 284 ILE A O 1
ATOM 2156 N N . PRO A 1 285 ? 58.695 14.329 85.188 1.00 18.31 285 PRO A N 1
ATOM 2157 C CA . PRO A 1 285 ? 59.849 15.227 85.148 1.00 18.91 285 PRO A CA 1
ATOM 2158 C C . PRO A 1 285 ? 60.674 15.045 83.871 1.00 19.33 285 PRO A C 1
ATOM 2159 O O . PRO A 1 285 ? 60.921 13.927 83.456 1.00 18.55 285 PRO A O 1
ATOM 2163 N N . VAL A 1 286 ? 61.047 16.152 83.248 1.00 19.95 286 VAL A N 1
ATOM 2164 C CA . VAL A 1 286 ? 61.929 16.134 82.085 1.00 20.81 286 VAL A CA 1
ATOM 2165 C C . VAL A 1 286 ? 63.005 17.213 82.210 1.00 21.70 286 VAL A C 1
ATOM 2166 O O . VAL A 1 286 ? 62.858 18.169 82.974 1.00 22.15 286 VAL A O 1
ATOM 2170 N N . ASP A 1 287 ? 64.086 17.050 81.456 1.00 23.32 287 ASP A N 1
ATOM 2171 C CA . ASP A 1 287 ? 65.171 18.028 81.429 1.00 24.33 287 ASP A CA 1
ATOM 2172 C C . ASP A 1 287 ? 64.923 19.036 80.308 1.00 25.10 287 ASP A C 1
ATOM 2173 O O . ASP A 1 287 ? 63.834 19.083 79.743 1.00 25.17 287 ASP A O 1
ATOM 2178 N N . GLU A 1 288 ? 65.920 19.860 80.002 1.00 26.00 288 GLU A N 1
ATOM 2179 C CA . GLU A 1 288 ? 65.743 20.933 79.024 1.00 26.62 288 GLU A CA 1
ATOM 2180 C C . GLU A 1 288 ? 65.626 20.446 77.574 1.00 25.98 288 GLU A C 1
ATOM 2181 O O . GLU A 1 288 ? 65.249 21.218 76.698 1.00 26.38 288 GLU A O 1
ATOM 2187 N N . HIS A 1 289 ? 65.948 19.178 77.324 1.00 25.12 289 HIS A N 1
ATOM 2188 C CA . HIS A 1 289 ? 65.733 18.572 76.008 1.00 24.30 289 HIS A CA 1
ATOM 2189 C C . HIS A 1 289 ? 64.523 17.646 75.971 1.00 23.13 289 HIS A C 1
ATOM 2190 O O . HIS A 1 289 ? 64.338 16.908 75.007 1.00 22.66 289 HIS A O 1
ATOM 2197 N N . LEU A 1 290 ? 63.712 17.709 77.026 1.00 21.91 290 LEU A N 1
ATOM 2198 C CA . LEU A 1 290 ? 62.466 16.953 77.168 1.00 21.23 290 LEU A CA 1
ATOM 2199 C C . LEU A 1 290 ? 62.689 15.454 77.390 1.00 20.57 290 LEU A C 1
ATOM 2200 O O . LEU A 1 290 ? 61.778 14.659 77.208 1.00 19.86 290 LEU A O 1
ATOM 2205 N N . ARG A 1 291 ? 63.896 15.073 77.806 1.00 20.25 291 ARG A N 1
ATOM 2206 C CA . ARG A 1 291 ? 64.166 13.687 78.180 1.00 20.08 291 ARG A CA 1
ATOM 2207 C C . ARG A 1 291 ? 63.724 13.445 79.615 1.00 20.04 291 ARG A C 1
ATOM 2208 O O . ARG A 1 291 ? 63.962 14.274 80.496 1.00 19.06 291 ARG A O 1
ATOM 2216 N N . THR A 1 292 ? 63.125 12.287 79.857 1.00 19.95 292 THR A N 1
ATOM 2217 C CA . THR A 1 292 ? 62.901 11.819 81.216 1.00 20.12 292 THR A CA 1
ATOM 2218 C C . THR A 1 292 ? 64.245 11.344 81.756 1.00 21.16 292 THR A C 1
ATOM 2219 O O . THR A 1 292 ? 65.281 11.484 81.083 1.00 20.50 292 THR A O 1
ATOM 2223 N N . ARG A 1 293 ? 64.230 10.760 82.948 1.00 22.19 293 ARG A N 1
ATOM 2224 C CA . ARG A 1 293 ? 65.451 10.231 83.543 1.00 23.23 293 ARG A CA 1
ATOM 2225 C C . ARG A 1 293 ? 65.970 8.995 82.791 1.00 23.15 293 ARG A C 1
ATOM 2226 O O . ARG A 1 293 ? 67.136 8.627 82.940 1.00 23.92 293 ARG A O 1
ATOM 2234 N N . VAL A 1 294 ? 65.106 8.355 82.003 1.00 22.73 294 VAL A N 1
ATOM 2235 C CA . VAL A 1 294 ? 65.520 7.307 81.072 1.00 22.51 294 VAL A CA 1
ATOM 2236 C C . VAL A 1 294 ? 65.756 7.988 79.723 1.00 22.29 294 VAL A C 1
ATOM 2237 O O . VAL A 1 294 ? 64.799 8.412 79.077 1.00 21.23 294 VAL A O 1
ATOM 2241 N N . PRO A 1 295 ? 67.018 8.102 79.303 1.00 22.16 295 PRO A N 1
ATOM 2242 C CA . PRO A 1 295 ? 67.409 9.052 78.246 1.00 21.95 295 PRO A CA 1
ATOM 2243 C C . PRO A 1 295 ? 66.732 8.908 76.871 1.00 21.36 295 PRO A C 1
ATOM 2244 O O . PRO A 1 295 ? 66.622 9.906 76.174 1.00 22.42 295 PRO A O 1
ATOM 2248 N N . HIS A 1 296 ? 66.321 7.702 76.482 1.00 20.74 296 HIS A N 1
ATOM 2249 C CA . HIS A 1 296 ? 65.642 7.489 75.200 1.00 19.70 296 HIS A CA 1
ATOM 2250 C C . HIS A 1 296 ? 64.117 7.651 75.283 1.00 18.34 296 HIS A C 1
ATOM 2251 O O . HIS A 1 296 ? 63.415 7.424 74.298 1.00 17.55 296 HIS A O 1
ATOM 2258 N N . ILE A 1 297 ? 63.611 7.993 76.464 1.00 16.58 297 ILE A N 1
ATOM 2259 C CA . ILE A 1 297 ? 62.189 8.253 76.650 1.00 15.70 297 ILE A CA 1
ATOM 2260 C C . ILE A 1 297 ? 62.024 9.732 76.932 1.00 14.68 297 ILE A C 1
ATOM 2261 O O . ILE A 1 297 ? 62.617 10.252 77.872 1.00 15.08 297 ILE A O 1
ATOM 2266 N N . TYR A 1 298 ? 61.231 10.386 76.098 1.00 14.11 298 TYR A N 1
ATOM 2267 C CA . TYR A 1 298 ? 60.964 11.807 76.200 1.00 13.83 298 TYR A CA 1
ATOM 2268 C C . TYR A 1 298 ? 59.512 12.005 76.624 1.00 13.67 298 TYR A C 1
ATOM 2269 O O . TYR A 1 298 ? 58.688 11.116 76.464 1.00 13.37 298 TYR A O 1
ATOM 2278 N N . ALA A 1 299 ? 59.196 13.184 77.142 1.00 13.37 299 ALA A N 1
ATOM 2279 C CA . ALA A 1 299 ? 57.810 13.532 77.475 1.00 13.28 299 ALA A CA 1
ATOM 2280 C C . ALA A 1 299 ? 57.549 14.995 77.166 1.00 13.26 299 ALA A C 1
ATOM 2281 O O . ALA A 1 299 ? 58.431 15.830 77.344 1.00 13.74 299 ALA A O 1
ATOM 2283 N N . ILE A 1 300 ? 56.333 15.284 76.711 1.00 12.85 300 ILE A N 1
ATOM 2284 C CA . ILE A 1 300 ? 55.964 16.609 76.194 1.00 13.17 300 ILE A CA 1
ATOM 2285 C C . ILE A 1 300 ? 54.507 16.954 76.479 1.00 13.50 300 ILE A C 1
ATOM 2286 O O . ILE A 1 300 ? 53.697 16.094 76.790 1.00 14.41 300 ILE A O 1
ATOM 2291 N N . GLY A 1 301 ? 54.178 18.227 76.308 1.00 13.42 301 GLY A N 1
ATOM 2292 C CA . GLY A 1 301 ? 52.811 18.683 76.383 1.00 13.59 301 GLY A CA 1
ATOM 2293 C C . GLY A 1 301 ? 52.268 18.773 77.790 1.00 13.31 301 GLY A C 1
ATOM 2294 O O . GLY A 1 301 ? 53.002 19.004 78.747 1.00 13.19 301 GLY A O 1
ATOM 2295 N N . ASP A 1 302 ? 50.956 18.593 77.903 1.00 13.49 302 ASP A N 1
ATOM 2296 C CA . ASP A 1 302 ? 50.257 18.730 79.165 1.00 13.94 302 ASP A CA 1
ATOM 2297 C C . ASP A 1 302 ? 50.733 17.770 80.255 1.00 13.84 302 ASP A C 1
ATOM 2298 O O . ASP A 1 302 ? 50.453 18.004 81.419 1.00 14.63 302 ASP A O 1
ATOM 2303 N N . VAL A 1 303 ? 51.406 16.678 79.886 1.00 14.25 303 VAL A N 1
ATOM 2304 C CA . VAL A 1 303 ? 51.881 15.715 80.879 1.00 13.85 303 VAL A CA 1
ATOM 2305 C C . VAL A 1 303 ? 53.181 16.142 81.588 1.00 13.72 303 VAL A C 1
ATOM 2306 O O . VAL A 1 303 ? 53.560 15.545 82.580 1.00 13.04 303 VAL A O 1
ATOM 2310 N N . VAL A 1 304 ? 53.849 17.177 81.084 1.00 13.67 304 VAL A N 1
ATOM 2311 C CA . VAL A 1 304 ? 55.045 17.718 81.721 1.00 13.37 304 VAL A CA 1
ATOM 2312 C C . VAL A 1 304 ? 54.822 19.179 82.125 1.00 13.60 304 VAL A C 1
ATOM 2313 O O . VAL A 1 304 ? 53.778 19.758 81.842 1.00 13.34 304 VAL A O 1
ATOM 2317 N N . ARG A 1 305 ? 55.809 19.754 82.802 1.00 14.28 305 ARG A N 1
ATOM 2318 C CA . ARG A 1 305 ? 55.726 21.131 83.305 1.00 15.10 305 ARG A CA 1
ATOM 2319 C C . ARG A 1 305 ? 55.504 22.141 82.183 1.00 15.39 305 ARG A C 1
ATOM 2320 O O . ARG A 1 305 ? 55.831 21.875 81.032 1.00 15.51 305 ARG A O 1
ATOM 2328 N N . GLY A 1 306 ? 54.973 23.308 82.540 1.00 15.78 306 GLY A N 1
ATOM 2329 C CA . GLY A 1 306 ? 54.828 24.410 81.605 1.00 16.01 306 GLY A CA 1
ATOM 2330 C C . GLY A 1 306 ? 53.380 24.647 81.219 1.00 16.37 306 GLY A C 1
ATOM 2331 O O . GLY A 1 306 ? 52.511 23.842 81.570 1.00 16.98 306 GLY A O 1
ATOM 2332 N N . PRO A 1 307 ? 53.116 25.734 80.483 1.00 16.45 307 PRO A N 1
ATOM 2333 C CA . PRO A 1 307 ? 51.744 26.107 80.119 1.00 16.68 307 PRO A CA 1
ATOM 2334 C C . PRO A 1 307 ? 51.037 25.001 79.337 1.00 16.20 307 PRO A C 1
ATOM 2335 O O . PRO A 1 307 ? 51.598 24.458 78.385 1.00 15.34 307 PRO A O 1
ATOM 2339 N N . MET A 1 308 ? 49.810 24.689 79.738 1.00 16.08 308 MET A N 1
ATOM 2340 C CA . MET A 1 308 ? 49.060 23.609 79.131 1.00 16.47 308 MET A CA 1
ATOM 2341 C C . MET A 1 308 ? 48.339 24.150 77.908 1.00 15.59 308 MET A C 1
ATOM 2342 O O . MET A 1 308 ? 47.133 24.423 77.950 1.00 15.06 308 MET A O 1
ATOM 2347 N N . LEU A 1 309 ? 49.107 24.296 76.830 1.00 14.92 309 LEU A N 1
ATOM 2348 C CA . LEU A 1 309 ? 48.641 24.846 75.566 1.00 14.81 309 LEU A CA 1
ATOM 2349 C C . LEU A 1 309 ? 49.005 23.931 74.402 1.00 14.35 309 LEU A C 1
ATOM 2350 O O . LEU A 1 309 ? 50.037 23.249 74.416 1.00 14.28 309 LEU A O 1
ATOM 2355 N N . ALA A 1 310 ? 48.151 23.930 73.387 1.00 13.68 310 ALA A N 1
ATOM 2356 C CA . ALA A 1 310 ? 48.314 23.057 72.239 1.00 13.09 310 ALA A CA 1
ATOM 2357 C C . ALA A 1 310 ? 49.618 23.342 71.508 1.00 12.77 310 ALA A C 1
ATOM 2358 O O . ALA A 1 310 ? 50.376 22.439 71.216 1.00 13.41 310 ALA A O 1
ATOM 2360 N N . HIS A 1 311 ? 49.884 24.608 71.236 1.00 12.53 311 HIS A N 1
ATOM 2361 C CA . HIS A 1 311 ? 51.114 24.977 70.534 1.00 12.32 311 HIS A CA 1
ATOM 2362 C C . HIS A 1 311 ? 52.382 24.838 71.383 1.00 11.81 311 HIS A C 1
ATOM 2363 O O . HIS A 1 311 ? 53.482 24.738 70.823 1.00 11.47 311 HIS A O 1
ATOM 2370 N N . LYS A 1 312 ? 52.236 24.839 72.711 1.00 11.21 312 LYS A N 1
ATOM 2371 C CA . LYS A 1 312 ? 53.333 24.524 73.613 1.00 11.54 312 LYS A CA 1
ATOM 2372 C C . LYS A 1 312 ? 53.652 23.055 73.408 1.00 11.54 312 LYS A C 1
ATOM 2373 O O . LYS A 1 312 ? 54.801 22.691 73.232 1.00 11.64 312 LYS A O 1
ATOM 2379 N N . ALA A 1 313 ? 52.614 22.229 73.411 1.00 12.09 313 ALA A N 1
ATOM 2380 C CA . ALA A 1 313 ? 52.796 20.782 73.252 1.00 12.24 313 ALA A CA 1
ATOM 2381 C C . ALA A 1 313 ? 53.469 20.455 71.923 1.00 12.54 313 ALA A C 1
ATOM 2382 O O . ALA A 1 313 ? 54.402 19.648 71.884 1.00 13.22 313 ALA A O 1
ATOM 2384 N N . SER A 1 314 ? 52.996 21.071 70.839 1.00 12.59 314 SER A N 1
ATOM 2385 C CA . SER A 1 314 ? 53.511 20.798 69.504 1.00 12.75 314 SER A CA 1
ATOM 2386 C C . SER A 1 314 ? 54.957 21.264 69.363 1.00 13.69 314 SER A C 1
ATOM 2387 O O . SER A 1 314 ? 55.772 20.573 68.779 1.00 13.89 314 SER A O 1
ATOM 2390 N N . GLU A 1 315 ? 55.284 22.431 69.908 1.00 14.03 315 GLU A N 1
ATOM 2391 C CA . GLU A 1 315 ? 56.656 22.915 69.833 1.00 14.97 315 GLU A CA 1
ATOM 2392 C C . GLU A 1 315 ? 57.608 22.007 70.594 1.00 14.28 315 GLU A C 1
ATOM 2393 O O . GLU A 1 315 ? 58.749 21.819 70.180 1.00 14.16 315 GLU A O 1
ATOM 2399 N N . GLU A 1 316 ? 57.124 21.429 71.694 1.00 13.79 316 GLU A N 1
ATOM 2400 C CA . GLU A 1 316 ? 57.916 20.501 72.492 1.00 13.86 316 GLU A CA 1
ATOM 2401 C C . GLU A 1 316 ? 58.091 19.189 71.735 1.00 13.97 316 GLU A C 1
ATOM 2402 O O . GLU A 1 316 ? 59.149 18.575 71.798 1.00 14.21 316 GLU A O 1
ATOM 2408 N N . GLY A 1 317 ? 57.057 18.782 71.008 1.00 14.31 317 GLY A N 1
ATOM 2409 C CA . GLY A 1 317 ? 57.117 17.609 70.154 1.00 14.63 317 GLY A CA 1
ATOM 2410 C C . GLY A 1 317 ? 58.191 17.764 69.082 1.00 14.90 317 GLY A C 1
ATOM 2411 O O . GLY A 1 317 ? 58.990 16.849 68.865 1.00 15.33 317 GLY A O 1
ATOM 2412 N N . ILE A 1 318 ? 58.227 18.932 68.445 1.00 14.85 318 ILE A N 1
ATOM 2413 C CA . ILE A 1 318 ? 59.227 19.233 67.418 1.00 15.35 318 ILE A CA 1
ATOM 2414 C C . ILE A 1 318 ? 60.635 19.167 68.014 1.00 15.63 318 ILE A C 1
ATOM 2415 O O . ILE A 1 318 ? 61.535 18.527 67.440 1.00 15.31 318 ILE A O 1
ATOM 2420 N N . ALA A 1 319 ? 60.827 19.827 69.156 1.00 14.79 319 ALA A N 1
ATOM 2421 C CA . ALA A 1 319 ? 62.139 19.906 69.808 1.00 15.54 319 ALA A CA 1
ATOM 2422 C C . ALA A 1 319 ? 62.614 18.539 70.287 1.00 15.57 319 ALA A C 1
ATOM 2423 O O . ALA A 1 319 ? 63.806 18.240 70.226 1.00 16.27 319 ALA A O 1
ATOM 2425 N N . ALA A 1 320 ? 61.681 17.718 70.759 1.00 15.65 320 ALA A N 1
ATOM 2426 C CA . ALA A 1 320 ? 62.006 16.391 71.271 1.00 15.67 320 ALA A CA 1
ATOM 2427 C C . ALA A 1 320 ? 62.547 15.496 70.163 1.00 16.14 320 ALA A C 1
ATOM 2428 O O . ALA A 1 320 ? 63.595 14.871 70.321 1.00 16.32 320 ALA A O 1
ATOM 2430 N N . VAL A 1 321 ? 61.844 15.455 69.036 1.00 16.61 321 VAL A N 1
ATOM 2431 C CA . VAL A 1 321 ? 62.227 14.559 67.938 1.00 17.08 321 VAL A CA 1
ATOM 2432 C C . VAL A 1 321 ? 63.458 15.078 67.201 1.00 17.59 321 VAL A C 1
ATOM 2433 O O . VAL A 1 321 ? 64.270 14.302 66.714 1.00 17.86 321 VAL A O 1
ATOM 2437 N N . GLU A 1 322 ? 63.605 16.394 67.134 1.00 18.02 322 GLU A N 1
ATOM 2438 C CA . GLU A 1 322 ? 64.821 16.985 66.590 1.00 18.74 322 GLU A CA 1
ATOM 2439 C C . GLU A 1 322 ? 66.036 16.671 67.474 1.00 18.90 322 GLU A C 1
ATOM 2440 O O . GLU A 1 322 ? 67.139 16.507 66.967 1.00 19.37 322 GLU A O 1
ATOM 2446 N N . HIS A 1 323 ? 65.829 16.558 68.784 1.00 18.75 323 HIS A N 1
ATOM 2447 C CA . HIS A 1 323 ? 66.912 16.175 69.696 1.00 18.94 323 HIS A CA 1
ATOM 2448 C C . HIS A 1 323 ? 67.270 14.702 69.524 1.00 19.03 323 HIS A C 1
ATOM 2449 O O . HIS A 1 323 ? 68.442 14.344 69.539 1.00 19.07 323 HIS A O 1
ATOM 2456 N N . MET A 1 324 ? 66.256 13.863 69.360 1.00 19.11 324 MET A N 1
ATOM 2457 C CA . MET A 1 324 ? 66.462 12.436 69.110 1.00 19.42 324 MET A CA 1
ATOM 2458 C C . MET A 1 324 ? 67.408 12.221 67.923 1.00 20.15 324 MET A C 1
ATOM 2459 O O . MET A 1 324 ? 68.348 11.439 68.005 1.00 20.46 324 MET A O 1
ATOM 2464 N N . VAL A 1 325 ? 67.153 12.924 66.827 1.00 21.06 325 VAL A N 1
ATOM 2465 C CA . VAL A 1 325 ? 67.869 12.681 65.568 1.00 21.96 325 VAL A CA 1
ATOM 2466 C C . VAL A 1 325 ? 69.194 13.453 65.487 1.00 22.90 325 VAL A C 1
ATOM 2467 O O . VAL A 1 325 ? 70.203 12.905 65.046 1.00 22.72 325 VAL A O 1
ATOM 2471 N N . ARG A 1 326 ? 69.189 14.715 65.917 1.00 23.59 326 ARG A N 1
ATOM 2472 C CA . ARG A 1 326 ? 70.334 15.612 65.717 1.00 24.57 326 ARG A CA 1
ATOM 2473 C C . ARG A 1 326 ? 71.149 15.904 66.981 1.00 24.67 326 ARG A C 1
ATOM 2474 O O . ARG A 1 326 ? 72.265 16.417 66.894 1.00 24.76 326 ARG A O 1
ATOM 2482 N N . GLY A 1 327 ? 70.585 15.610 68.147 1.00 24.90 327 GLY A N 1
ATOM 2483 C CA . GLY A 1 327 ? 71.264 15.814 69.416 1.00 25.26 327 GLY A CA 1
ATOM 2484 C C . GLY A 1 327 ? 71.145 17.231 69.953 1.00 25.59 327 GLY A C 1
ATOM 2485 O O . GLY A 1 327 ? 71.791 17.571 70.945 1.00 25.60 327 GLY A O 1
ATOM 2486 N N . PHE A 1 328 ? 70.316 18.044 69.297 1.00 26.06 328 PHE A N 1
ATOM 2487 C CA . PHE A 1 328 ? 70.065 19.427 69.696 1.00 26.58 328 PHE A CA 1
ATOM 2488 C C . PHE A 1 328 ? 68.588 19.774 69.459 1.00 26.65 328 PHE A C 1
ATOM 2489 O O . PHE A 1 328 ? 67.997 19.412 68.439 1.00 26.13 328 PHE A O 1
ATOM 2497 N N . GLY A 1 329 ? 67.990 20.452 70.428 1.00 27.02 329 GLY A N 1
ATOM 2498 C CA . GLY A 1 329 ? 66.636 20.963 70.300 1.00 27.32 329 GLY A CA 1
ATOM 2499 C C . GLY A 1 329 ? 66.415 22.070 71.312 1.00 27.50 329 GLY A C 1
ATOM 2500 O O . GLY A 1 329 ? 67.212 22.246 72.243 1.00 28.36 329 GLY A O 1
ATOM 2501 N N . HIS A 1 330 ? 65.333 22.817 71.150 1.00 27.25 330 HIS A N 1
ATOM 2502 C CA . HIS A 1 330 ? 65.076 23.945 72.039 1.00 27.12 330 HIS A CA 1
ATOM 2503 C C . HIS A 1 330 ? 63.700 24.542 71.771 1.00 25.76 330 HIS A C 1
ATOM 2504 O O . HIS A 1 330 ? 63.267 24.654 70.627 1.00 26.25 330 HIS A O 1
ATOM 2511 N N . VAL A 1 331 ? 63.004 24.881 72.850 1.00 24.28 331 VAL A N 1
ATOM 2512 C CA . VAL A 1 331 ? 61.758 25.614 72.776 1.00 22.60 331 VAL A CA 1
ATOM 2513 C C . VAL A 1 331 ? 61.973 26.969 73.425 1.00 21.30 331 VAL A C 1
ATOM 2514 O O . VAL A 1 331 ? 62.537 27.063 74.513 1.00 20.80 331 VAL A O 1
ATOM 2518 N N . ASP A 1 332 ? 61.525 28.017 72.751 1.00 19.69 332 ASP A N 1
ATOM 2519 C CA . ASP A 1 332 ? 61.572 29.343 73.328 1.00 18.94 332 ASP A CA 1
ATOM 2520 C C . ASP A 1 332 ? 60.274 29.578 74.070 1.00 17.55 332 ASP A C 1
ATOM 2521 O O . ASP A 1 332 ? 59.304 30.040 73.480 1.00 16.40 332 ASP A O 1
ATOM 2526 N N . TYR A 1 333 ? 60.260 29.256 75.361 1.00 16.36 333 TYR A N 1
ATOM 2527 C CA . TYR A 1 333 ? 59.043 29.401 76.177 1.00 15.47 333 TYR A CA 1
ATOM 2528 C C . TYR A 1 333 ? 58.584 30.856 76.298 1.00 15.56 333 TYR A C 1
ATOM 2529 O O . TYR A 1 333 ? 57.393 31.118 76.447 1.00 14.72 333 TYR A O 1
ATOM 2538 N N . GLN A 1 334 ? 59.520 31.793 76.197 1.00 15.64 334 GLN A N 1
ATOM 2539 C CA . GLN A 1 334 ? 59.200 33.229 76.291 1.00 16.52 334 GLN A CA 1
ATOM 2540 C C . GLN A 1 334 ? 58.476 33.804 75.068 1.00 16.23 334 GLN A C 1
ATOM 2541 O O . GLN A 1 334 ? 57.967 34.934 75.114 1.00 15.96 334 GLN A O 1
ATOM 2547 N N . ALA A 1 335 ? 58.436 33.045 73.979 1.00 15.64 335 ALA A N 1
ATOM 2548 C CA . ALA A 1 335 ? 57.772 33.485 72.756 1.00 15.35 335 ALA A CA 1
ATOM 2549 C C . ALA A 1 335 ? 56.437 32.779 72.524 1.00 15.18 335 ALA A C 1
ATOM 2550 O O . ALA A 1 335 ? 55.841 32.931 71.465 1.00 14.50 335 ALA A O 1
ATOM 2552 N N . ILE A 1 336 ? 55.988 31.989 73.506 1.00 15.39 336 ILE A N 1
ATOM 2553 C CA . ILE A 1 336 ? 54.737 31.243 73.394 1.00 15.42 336 ILE A CA 1
ATOM 2554 C C . ILE A 1 336 ? 53.586 32.079 73.942 1.00 15.56 336 ILE A C 1
ATOM 2555 O O . ILE A 1 336 ? 53.530 32.328 75.152 1.00 15.45 336 ILE A O 1
ATOM 2560 N N . PRO A 1 337 ? 52.661 32.500 73.079 1.00 16.01 337 PRO A N 1
ATOM 2561 C CA . PRO A 1 337 ? 51.499 33.266 73.542 1.00 15.99 337 PRO A CA 1
ATOM 2562 C C . PRO A 1 337 ? 50.455 32.404 74.227 1.00 15.68 337 PRO A C 1
ATOM 2563 O O . PRO A 1 337 ? 50.304 31.219 73.911 1.00 15.83 337 PRO A O 1
ATOM 2567 N N . SER A 1 338 ? 49.755 33.009 75.176 1.00 15.41 338 SER A N 1
ATOM 2568 C CA . SER A 1 338 ? 48.590 32.404 75.795 1.00 15.36 338 SER A CA 1
ATOM 2569 C C . SER A 1 338 ? 47.426 33.351 75.537 1.00 14.99 338 SER A C 1
ATOM 2570 O O . SER A 1 338 ? 47.513 34.542 75.836 1.00 15.28 338 SER A O 1
ATOM 2573 N N . VAL A 1 339 ? 46.351 32.825 74.965 1.00 14.70 339 VAL A N 1
ATOM 2574 C CA . VAL A 1 339 ? 45.240 33.645 74.482 1.00 14.55 339 VAL A CA 1
ATOM 2575 C C . VAL A 1 339 ? 43.904 33.110 74.983 1.00 14.32 339 VAL A C 1
ATOM 2576 O O . VAL A 1 339 ? 43.719 31.906 75.103 1.00 15.11 339 VAL A O 1
ATOM 2580 N N . VAL A 1 340 ? 42.985 34.024 75.268 1.00 13.68 340 VAL A N 1
ATOM 2581 C CA . VAL A 1 340 ? 41.612 33.706 75.614 1.00 13.42 340 VAL A CA 1
ATOM 2582 C C . VAL A 1 340 ? 40.739 34.217 74.475 1.00 13.68 340 VAL A C 1
ATOM 2583 O O . VAL A 1 340 ? 40.797 35.401 74.139 1.00 13.51 340 VAL A O 1
ATOM 2587 N N . TYR A 1 341 ? 39.926 33.342 73.892 1.00 13.87 341 TYR A N 1
ATOM 2588 C CA . TYR A 1 341 ? 39.243 33.632 72.617 1.00 14.17 341 TYR A CA 1
ATOM 2589 C C . TYR A 1 341 ? 37.800 34.127 72.790 1.00 14.83 341 TYR A C 1
ATOM 2590 O O . TYR A 1 341 ? 36.917 33.872 71.966 1.00 15.32 341 TYR A O 1
ATOM 2599 N N . THR A 1 342 ? 37.603 34.866 73.869 1.00 15.25 342 THR A N 1
ATOM 2600 C CA . THR A 1 342 ? 36.411 35.667 74.085 1.00 15.55 342 THR A CA 1
ATOM 2601 C C . THR A 1 342 ? 36.483 36.901 73.181 1.00 16.02 342 THR A C 1
ATOM 2602 O O . THR A 1 342 ? 37.407 37.058 72.392 1.00 16.41 342 THR A O 1
ATOM 2606 N N . HIS A 1 343 ? 35.478 37.754 73.266 1.00 16.59 343 HIS A N 1
ATOM 2607 C CA . HIS A 1 343 ? 35.531 39.084 72.663 1.00 17.12 343 HIS A CA 1
ATOM 2608 C C . HIS A 1 343 ? 35.206 40.068 73.777 1.00 17.16 343 HIS A C 1
ATOM 2609 O O . HIS A 1 343 ? 34.091 40.066 74.285 1.00 17.75 343 HIS A O 1
ATOM 2616 N N . PRO A 1 344 ? 36.165 40.893 74.194 1.00 16.46 344 PRO A N 1
ATOM 2617 C CA . PRO A 1 344 ? 37.493 41.014 73.578 1.00 15.65 344 PRO A CA 1
ATOM 2618 C C . PRO A 1 344 ? 38.375 39.795 73.830 1.00 15.31 344 PRO A C 1
ATOM 2619 O O . PRO A 1 344 ? 38.121 39.051 74.771 1.00 15.03 344 PRO A O 1
ATOM 2623 N N . GLU A 1 345 ? 39.398 39.600 73.001 1.00 14.44 345 GLU A N 1
ATOM 2624 C CA . GLU A 1 345 ? 40.429 38.616 73.306 1.00 14.46 345 GLU A CA 1
ATOM 2625 C C . GLU A 1 345 ? 41.320 39.137 74.432 1.00 14.00 345 GLU A C 1
ATOM 2626 O O . GLU A 1 345 ? 41.379 40.331 74.707 1.00 13.70 345 GLU A O 1
ATOM 2632 N N . ILE A 1 346 ? 41.981 38.206 75.104 1.00 14.41 346 ILE A N 1
ATOM 2633 C CA . ILE A 1 346 ? 42.854 38.494 76.229 1.00 14.34 346 ILE A CA 1
ATOM 2634 C C . ILE A 1 346 ? 44.119 37.702 75.951 1.00 14.36 346 ILE A C 1
ATOM 2635 O O . ILE A 1 346 ? 44.039 36.527 75.589 1.00 14.13 346 ILE A O 1
ATOM 2640 N N . ALA A 1 347 ? 45.286 38.307 76.097 1.00 14.55 347 ALA A N 1
ATOM 2641 C CA . ALA A 1 347 ? 46.518 37.577 75.780 1.00 14.65 347 ALA A CA 1
ATOM 2642 C C . ALA A 1 347 ? 47.755 37.992 76.572 1.00 14.80 347 ALA A C 1
ATOM 2643 O O . ALA A 1 347 ? 47.840 39.091 77.106 1.00 15.09 347 ALA A O 1
ATOM 2645 N N . ALA A 1 348 ? 48.711 37.072 76.621 1.00 14.67 348 ALA A N 1
ATOM 2646 C CA . ALA A 1 348 ? 49.996 37.278 77.268 1.00 14.78 348 ALA A CA 1
ATOM 2647 C C . ALA A 1 348 ? 51.081 36.540 76.507 1.00 14.47 348 ALA A C 1
ATOM 2648 O O . ALA A 1 348 ? 50.885 35.430 76.038 1.00 14.73 348 ALA A O 1
ATOM 2650 N N . VAL A 1 349 ? 52.233 37.168 76.395 1.00 14.93 349 VAL A N 1
ATOM 2651 C CA . VAL A 1 349 ? 53.414 36.503 75.882 1.00 14.99 349 VAL A CA 1
ATOM 2652 C C . VAL A 1 349 ? 54.631 37.018 76.648 1.00 15.29 349 VAL A C 1
ATOM 2653 O O . VAL A 1 349 ? 54.697 38.194 77.031 1.00 14.66 349 VAL A O 1
ATOM 2657 N N . GLY A 1 350 ? 55.590 36.132 76.883 1.00 15.91 350 GLY A N 1
ATOM 2658 C CA . GLY A 1 350 ? 56.756 36.464 77.678 1.00 16.04 350 GLY A CA 1
ATOM 2659 C C . GLY A 1 350 ? 56.366 36.676 79.128 1.00 16.64 350 GLY A C 1
ATOM 2660 O O . GLY A 1 350 ? 55.367 36.125 79.599 1.00 17.06 350 GLY A O 1
ATOM 2661 N N . TYR A 1 351 ? 57.144 37.488 79.836 1.00 16.52 351 TYR A N 1
ATOM 2662 C CA . TYR A 1 351 ? 56.975 37.660 81.273 1.00 16.92 351 TYR A CA 1
ATOM 2663 C C . TYR A 1 351 ? 55.906 38.693 81.601 1.00 16.80 351 TYR A C 1
ATOM 2664 O O . TYR A 1 351 ? 55.778 39.707 80.910 1.00 15.55 351 TYR A O 1
ATOM 2673 N N . THR A 1 352 ? 55.155 38.433 82.670 1.00 16.88 352 THR A N 1
ATOM 2674 C CA . THR A 1 352 ? 54.269 39.433 83.247 1.00 17.13 352 THR A CA 1
ATOM 2675 C C . THR A 1 352 ? 55.071 40.391 84.100 1.00 17.08 352 THR A C 1
ATOM 2676 O O . THR A 1 352 ? 56.205 40.107 84.457 1.00 16.46 352 THR A O 1
ATOM 2680 N N . GLU A 1 353 ? 54.468 41.530 84.421 1.00 17.39 353 GLU A N 1
ATOM 2681 C CA . GLU A 1 353 ? 55.029 42.453 85.400 1.00 17.55 353 GLU A CA 1
ATOM 2682 C C . GLU A 1 353 ? 55.309 41.741 86.727 1.00 17.86 353 GLU A C 1
ATOM 2683 O O . GLU A 1 353 ? 56.328 41.993 87.350 1.00 18.03 353 GLU A O 1
ATOM 2689 N N . GLU A 1 354 ? 54.425 40.826 87.117 1.00 18.05 354 GLU A N 1
ATOM 2690 C CA . GLU A 1 354 ? 54.560 40.071 88.371 1.00 18.73 354 GLU A CA 1
ATOM 2691 C C . GLU A 1 354 ? 55.826 39.225 88.362 1.00 19.15 354 GLU A C 1
ATOM 2692 O O . GLU A 1 354 ? 56.569 39.206 89.344 1.00 19.08 354 GLU A O 1
ATOM 2698 N N . GLU A 1 355 ? 56.078 38.554 87.239 1.00 19.45 355 GLU A N 1
ATOM 2699 C CA . GLU A 1 355 ? 57.260 37.713 87.091 1.00 19.83 355 GLU A CA 1
ATOM 2700 C C . GLU A 1 355 ? 58.539 38.550 87.054 1.00 19.97 355 GLU A C 1
ATOM 2701 O O . GLU A 1 355 ? 59.530 38.169 87.660 1.00 20.12 355 GLU A O 1
ATOM 2707 N N . LEU A 1 356 ? 58.513 39.692 86.369 1.00 19.98 356 LEU A N 1
ATOM 2708 C CA . LEU A 1 356 ? 59.678 40.571 86.306 1.00 20.34 356 LEU A CA 1
ATOM 2709 C C . LEU A 1 356 ? 60.029 41.116 87.691 1.00 21.25 356 LEU A C 1
ATOM 2710 O O . LEU A 1 356 ? 61.193 41.111 88.076 1.00 20.98 356 LEU A O 1
ATOM 2715 N N . LYS A 1 357 ? 59.020 41.573 88.432 1.00 21.95 357 LYS A N 1
ATOM 2716 C CA . LYS A 1 357 ? 59.227 42.094 89.781 1.00 22.93 357 LYS A CA 1
ATOM 2717 C C . LYS A 1 357 ? 59.808 41.023 90.696 1.00 23.19 357 LYS A C 1
ATOM 2718 O O . LYS A 1 357 ? 60.700 41.308 91.486 1.00 23.61 357 LYS A O 1
ATOM 2724 N N . ALA A 1 358 ? 59.309 39.795 90.577 1.00 24.03 358 ALA A N 1
ATOM 2725 C CA . ALA A 1 358 ? 59.777 38.676 91.395 1.00 24.40 358 ALA A CA 1
ATOM 2726 C C . ALA A 1 358 ? 61.236 38.321 91.086 1.00 25.00 358 ALA A C 1
ATOM 2727 O O . ALA A 1 358 ? 61.987 37.929 91.983 1.00 24.93 358 ALA A O 1
ATOM 2729 N N . GLN A 1 359 ? 61.628 38.484 89.822 1.00 24.80 359 GLN A N 1
ATOM 2730 C CA . GLN A 1 359 ? 62.987 38.171 89.367 1.00 25.05 359 GLN A CA 1
ATOM 2731 C C . GLN A 1 359 ? 63.953 39.340 89.525 1.00 24.49 359 GLN A C 1
ATOM 2732 O O . GLN A 1 359 ? 65.141 39.199 89.227 1.00 24.47 359 GLN A O 1
ATOM 2738 N N . GLY A 1 360 ? 63.445 40.486 89.975 1.00 24.07 360 GLY A N 1
ATOM 2739 C CA . GLY A 1 360 ? 64.251 41.680 90.177 1.00 23.96 360 GLY A CA 1
ATOM 2740 C C . GLY A 1 360 ? 64.731 42.383 88.915 1.00 23.77 360 GLY A C 1
ATOM 2741 O O . GLY A 1 360 ? 65.666 43.183 88.973 1.00 23.78 360 GLY A O 1
ATOM 2742 N N . ILE A 1 361 ? 64.089 42.106 87.781 1.00 23.12 361 ILE A N 1
ATOM 2743 C CA . ILE A 1 361 ? 64.483 42.693 86.499 1.00 22.72 361 ILE A CA 1
ATOM 2744 C C . ILE A 1 361 ? 63.887 44.097 86.352 1.00 22.21 361 ILE A C 1
ATOM 2745 O O . ILE A 1 361 ? 62.672 44.270 86.475 1.00 22.26 361 ILE A O 1
ATOM 2750 N N . PRO A 1 362 ? 64.725 45.099 86.090 1.00 21.26 362 PRO A N 1
ATOM 2751 C CA . PRO A 1 362 ? 64.239 46.469 85.902 1.00 20.63 362 PRO A CA 1
ATOM 2752 C C . PRO A 1 362 ? 63.632 46.632 84.517 1.00 19.87 362 PRO A C 1
ATOM 2753 O O . PRO A 1 362 ? 64.242 46.186 83.544 1.00 19.76 362 PRO A O 1
ATOM 2757 N N . TYR A 1 363 ? 62.446 47.229 84.433 1.00 19.08 363 TYR A N 1
ATOM 2758 C CA . TYR A 1 363 ? 61.755 47.363 83.153 1.00 18.43 363 TYR A CA 1
ATOM 2759 C C . TYR A 1 363 ? 61.020 48.686 82.972 1.00 18.12 363 TYR A C 1
ATOM 2760 O O . TYR A 1 363 ? 60.769 49.434 83.931 1.00 17.78 363 TYR A O 1
ATOM 2769 N N . LYS A 1 364 ? 60.692 48.959 81.712 1.00 17.70 364 LYS A N 1
ATOM 2770 C CA . LYS A 1 364 ? 59.857 50.084 81.320 1.00 17.84 364 LYS A CA 1
ATOM 2771 C C . LYS A 1 364 ? 58.533 49.550 80.784 1.00 17.61 364 LYS A C 1
ATOM 2772 O O . LYS A 1 364 ? 58.484 48.477 80.174 1.00 17.19 364 LYS A O 1
ATOM 2778 N N . VAL A 1 365 ? 57.473 50.310 81.021 1.00 17.08 365 VAL A N 1
ATOM 2779 C CA . VAL A 1 365 ? 56.129 49.963 80.592 1.00 16.95 365 VAL A CA 1
ATOM 2780 C C . VAL A 1 365 ? 55.701 50.938 79.502 1.00 16.85 365 VAL A C 1
ATOM 2781 O O . VAL A 1 365 ? 55.799 52.159 79.673 1.00 16.86 365 VAL A O 1
ATOM 2785 N N . GLY A 1 366 ? 55.247 50.389 78.379 1.00 16.75 366 GLY A N 1
ATOM 2786 C CA . GLY A 1 366 ? 54.635 51.160 77.313 1.00 16.55 366 GLY A CA 1
ATOM 2787 C C . GLY A 1 366 ? 53.224 50.648 77.095 1.00 16.58 366 GLY A C 1
ATOM 2788 O O . GLY A 1 366 ? 53.015 49.452 76.977 1.00 17.00 366 GLY A O 1
ATOM 2789 N N . LYS A 1 367 ? 52.255 51.549 77.036 1.00 16.47 367 LYS A N 1
ATOM 2790 C CA . LYS A 1 367 ? 50.859 51.164 76.939 1.00 16.40 367 LYS A CA 1
ATOM 2791 C C . LYS A 1 367 ? 50.127 52.072 75.958 1.00 16.37 367 LYS A C 1
ATOM 2792 O O . LYS A 1 367 ? 50.252 53.297 76.018 1.00 16.38 367 LYS A O 1
ATOM 2798 N N . PHE A 1 368 ? 49.381 51.458 75.042 1.00 15.64 368 PHE A N 1
ATOM 2799 C CA . PHE A 1 368 ? 48.558 52.185 74.088 1.00 15.07 368 PHE A CA 1
ATOM 2800 C C . PHE A 1 368 ? 47.133 51.627 74.113 1.00 14.72 368 PHE A C 1
ATOM 2801 O O . PHE A 1 368 ? 46.931 50.410 73.999 1.00 14.56 368 PHE A O 1
ATOM 2809 N N . PRO A 1 369 ? 46.147 52.500 74.289 1.00 14.49 369 PRO A N 1
ATOM 2810 C CA . PRO A 1 369 ? 44.754 52.067 74.419 1.00 14.56 369 PRO A CA 1
ATOM 2811 C C . PRO A 1 369 ? 44.059 51.947 73.075 1.00 14.82 369 PRO A C 1
ATOM 2812 O O . PRO A 1 369 ? 44.372 52.707 72.151 1.00 14.19 369 PRO A O 1
ATOM 2816 N N . TYR A 1 370 ? 43.114 51.012 72.983 1.00 14.91 370 TYR A N 1
ATOM 2817 C CA . TYR A 1 370 ? 42.263 50.864 71.802 1.00 15.59 370 TYR A CA 1
ATOM 2818 C C . TYR A 1 370 ? 41.475 52.140 71.497 1.00 16.12 370 TYR A C 1
ATOM 2819 O O . TYR A 1 370 ? 41.090 52.368 70.354 1.00 16.81 370 TYR A O 1
ATOM 2828 N N . SER A 1 371 ? 41.244 52.966 72.514 1.00 16.86 371 SER A N 1
ATOM 2829 C CA . SER A 1 371 ? 40.487 54.210 72.355 1.00 17.20 371 SER A CA 1
ATOM 2830 C C . SER A 1 371 ? 41.201 55.220 71.475 1.00 17.37 371 SER A C 1
ATOM 2831 O O . SER A 1 371 ? 40.562 56.093 70.898 1.00 17.54 371 SER A O 1
ATOM 2834 N N . ALA A 1 372 ? 42.521 55.101 71.379 1.00 16.98 372 ALA A N 1
ATOM 2835 C CA . ALA A 1 372 ? 43.324 55.976 70.523 1.00 17.14 372 ALA A CA 1
ATOM 2836 C C . ALA A 1 372 ? 43.606 55.381 69.129 1.00 16.89 372 ALA A C 1
ATOM 2837 O O . ALA A 1 372 ? 44.344 55.977 68.345 1.00 17.90 372 ALA A O 1
ATOM 2839 N N . SER A 1 373 ? 43.036 54.207 68.835 1.00 16.40 373 SER A N 1
ATOM 2840 C CA . SER A 1 373 ? 43.250 53.513 67.561 1.00 15.96 373 SER A CA 1
ATOM 2841 C C . SER A 1 373 ? 42.195 53.888 66.518 1.00 16.22 373 SER A C 1
ATOM 2842 O O . SER A 1 373 ? 40.999 53.713 66.760 1.00 15.89 373 SER A O 1
ATOM 2845 N N . GLY A 1 374 ? 42.641 54.379 65.361 1.00 16.58 374 GLY A N 1
ATOM 2846 C CA . GLY A 1 374 ? 41.744 54.706 64.263 1.00 16.48 374 GLY A CA 1
ATOM 2847 C C . GLY A 1 374 ? 40.925 53.513 63.818 1.00 16.40 374 GLY A C 1
ATOM 2848 O O . GLY A 1 374 ? 39.707 53.594 63.697 1.00 16.20 374 GLY A O 1
ATOM 2849 N N . ARG A 1 375 ? 41.596 52.382 63.615 1.00 16.15 375 ARG A N 1
ATOM 2850 C CA . ARG A 1 375 ? 40.923 51.166 63.184 1.00 15.88 375 ARG A CA 1
ATOM 2851 C C . ARG A 1 375 ? 39.920 50.667 64.228 1.00 16.00 375 ARG A C 1
ATOM 2852 O O . ARG A 1 375 ? 38.813 50.290 63.881 1.00 15.58 375 ARG A O 1
ATOM 2860 N N . ALA A 1 376 ? 40.303 50.674 65.501 1.00 16.20 376 ALA A N 1
ATOM 2861 C CA . ALA A 1 376 ? 39.397 50.241 66.567 1.00 16.41 376 ALA A CA 1
ATOM 2862 C C . ALA A 1 376 ? 38.149 51.113 66.596 1.00 16.92 376 ALA A C 1
ATOM 2863 O O . ALA A 1 376 ? 37.040 50.605 66.696 1.00 16.69 376 ALA A O 1
ATOM 2865 N N . ARG A 1 377 ? 38.342 52.422 66.503 1.00 17.23 377 ARG A N 1
ATOM 2866 C CA . ARG A 1 377 ? 37.230 53.362 66.427 1.00 18.33 377 ARG A CA 1
ATOM 2867 C C . ARG A 1 377 ? 36.308 53.005 65.261 1.00 17.94 377 ARG A C 1
ATOM 2868 O O . ARG A 1 377 ? 35.087 52.978 65.410 1.00 16.93 377 ARG A O 1
ATOM 2876 N N . ALA A 1 378 ? 36.904 52.750 64.097 1.00 17.30 378 ALA A N 1
ATOM 2877 C CA . ALA A 1 378 ? 36.145 52.428 62.896 1.00 17.98 378 ALA A CA 1
ATOM 2878 C C . ALA A 1 378 ? 35.276 51.187 63.092 1.00 18.45 378 ALA A C 1
ATOM 2879 O O . ALA A 1 378 ? 34.146 51.140 62.604 1.00 18.35 378 ALA A O 1
ATOM 2881 N N . MET A 1 379 ? 35.798 50.201 63.823 1.00 19.45 379 MET A N 1
ATOM 2882 C CA . MET A 1 379 ? 35.076 48.955 64.137 1.00 20.37 379 MET A CA 1
ATOM 2883 C C . MET A 1 379 ? 33.971 49.119 65.178 1.00 20.80 379 MET A C 1
ATOM 2884 O O . MET A 1 379 ? 33.147 48.217 65.352 1.00 21.45 379 MET A O 1
ATOM 2889 N N . GLY A 1 380 ? 33.990 50.229 65.905 1.00 21.17 380 GLY A N 1
ATOM 2890 C CA . GLY A 1 380 ? 33.085 50.445 67.021 1.00 21.57 380 GLY A CA 1
ATOM 2891 C C . GLY A 1 380 ? 33.638 49.895 68.324 1.00 21.85 380 GLY A C 1
ATOM 2892 O O . GLY A 1 380 ? 32.886 49.668 69.260 1.00 22.13 380 GLY A O 1
ATOM 2893 N N . GLU A 1 381 ? 34.951 49.663 68.361 1.00 22.25 381 GLU A N 1
ATOM 2894 C CA . GLU A 1 381 ? 35.665 49.212 69.553 1.00 22.88 381 GLU A CA 1
ATOM 2895 C C . GLU A 1 381 ? 36.407 50.384 70.187 1.00 22.96 381 GLU A C 1
ATOM 2896 O O . GLU A 1 381 ? 37.080 51.154 69.501 1.00 23.64 381 GLU A O 1
ATOM 2902 N N . THR A 1 382 ? 36.274 50.521 71.500 1.00 22.84 382 THR A N 1
ATOM 2903 C CA . THR A 1 382 ? 36.946 51.587 72.238 1.00 22.99 382 THR A CA 1
ATOM 2904 C C . THR A 1 382 ? 37.716 51.068 73.455 1.00 22.43 382 THR A C 1
ATOM 2905 O O . THR A 1 382 ? 38.649 51.718 73.905 1.00 23.19 382 THR A O 1
ATOM 2909 N N . GLU A 1 383 ? 37.333 49.900 73.974 1.00 21.59 383 GLU A N 1
ATOM 2910 C CA . GLU A 1 383 ? 37.907 49.360 75.202 1.00 21.09 383 GLU A CA 1
ATOM 2911 C C . GLU A 1 383 ? 39.069 48.419 74.913 1.00 19.69 383 GLU A C 1
ATOM 2912 O O . GLU A 1 383 ? 39.031 47.650 73.957 1.00 19.43 383 GLU A O 1
ATOM 2918 N N . GLY A 1 384 ? 40.076 48.467 75.775 1.00 18.11 384 GLY A N 1
ATOM 2919 C CA . GLY A 1 384 ? 41.224 47.592 75.685 1.00 17.01 384 GLY A CA 1
ATOM 2920 C C . GLY A 1 384 ? 42.528 48.344 75.618 1.00 16.29 384 GLY A C 1
ATOM 2921 O O . GLY A 1 384 ? 42.555 49.569 75.512 1.00 14.86 384 GLY A O 1
ATOM 2922 N N . PHE A 1 385 ? 43.620 47.594 75.693 1.00 15.52 385 PHE A N 1
ATOM 2923 C CA . PHE A 1 385 ? 44.956 48.158 75.556 1.00 15.36 385 PHE A CA 1
ATOM 2924 C C . PHE A 1 385 ? 45.951 47.065 75.210 1.00 14.62 385 PHE A C 1
ATOM 2925 O O . PHE A 1 385 ? 45.662 45.880 75.344 1.00 14.65 385 PHE A O 1
ATOM 2933 N N . ILE A 1 386 ? 47.119 47.477 74.740 1.00 14.47 386 ILE A N 1
ATOM 2934 C CA . ILE A 1 386 ? 48.281 46.593 74.683 1.00 14.33 386 ILE A CA 1
ATOM 2935 C C . ILE A 1 386 ? 49.423 47.255 75.445 1.00 14.22 386 ILE A C 1
ATOM 2936 O O . ILE A 1 386 ? 49.614 48.465 75.371 1.00 14.10 386 ILE A O 1
ATOM 2941 N N . LYS A 1 387 ? 50.166 46.433 76.173 1.00 14.43 387 LYS A N 1
ATOM 2942 C CA . LYS A 1 387 ? 51.241 46.852 77.038 1.00 15.02 387 LYS A CA 1
ATOM 2943 C C . LYS A 1 387 ? 52.498 46.080 76.640 1.00 15.05 387 LYS A C 1
ATOM 2944 O O . LYS A 1 387 ? 52.468 44.853 76.522 1.00 15.93 387 LYS A O 1
ATOM 2950 N N . VAL A 1 388 ? 53.586 46.803 76.406 1.00 14.90 388 VAL A N 1
ATOM 2951 C CA . VAL A 1 388 ? 54.894 46.219 76.148 1.00 14.90 388 VAL A CA 1
ATOM 2952 C C . VAL A 1 388 ? 55.805 46.459 77.355 1.00 15.08 388 VAL A C 1
ATOM 2953 O O . VAL A 1 388 ? 55.919 47.576 77.848 1.00 14.79 388 VAL A O 1
ATOM 2957 N N . LEU A 1 389 ? 56.441 45.395 77.827 1.00 15.08 389 LEU A N 1
ATOM 2958 C CA . LEU A 1 389 ? 57.413 45.480 78.909 1.00 14.94 389 LEU A CA 1
ATOM 2959 C C . LEU A 1 389 ? 58.797 45.320 78.297 1.00 15.22 389 LEU A C 1
ATOM 2960 O O . LEU A 1 389 ? 59.045 44.344 77.620 1.00 14.87 389 LEU A O 1
ATOM 2965 N N . ALA A 1 390 ? 59.686 46.283 78.514 1.00 15.36 390 ALA A N 1
ATOM 2966 C CA . ALA A 1 390 ? 61.037 46.218 77.947 1.00 15.77 390 ALA A CA 1
ATOM 2967 C C . ALA A 1 390 ? 62.103 46.424 79.017 1.00 16.13 390 ALA A C 1
ATOM 2968 O O . ALA A 1 390 ? 61.903 47.174 79.965 1.00 16.46 390 ALA A O 1
ATOM 2970 N N . HIS A 1 391 ? 63.248 45.774 78.854 1.00 16.70 391 HIS A N 1
ATOM 2971 C CA . HIS A 1 391 ? 64.312 45.875 79.837 1.00 17.40 391 HIS A CA 1
ATOM 2972 C C . HIS A 1 391 ? 64.779 47.331 79.931 1.00 17.62 391 HIS A C 1
ATOM 2973 O O . HIS A 1 391 ? 64.987 47.987 78.915 1.00 17.61 391 HIS A O 1
ATOM 2980 N N . ALA A 1 392 ? 64.941 47.823 81.154 1.00 18.31 392 ALA A N 1
ATOM 2981 C CA . ALA A 1 392 ? 65.274 49.229 81.401 1.00 18.84 392 ALA A CA 1
ATOM 2982 C C . ALA A 1 392 ? 66.626 49.634 80.825 1.00 19.67 392 ALA A C 1
ATOM 2983 O O . ALA A 1 392 ? 66.825 50.784 80.442 1.00 20.10 392 ALA A O 1
ATOM 2985 N N . LYS A 1 393 ? 67.549 48.689 80.748 1.00 20.37 393 LYS A N 1
ATOM 2986 C CA . LYS A 1 393 ? 68.894 48.974 80.270 1.00 20.96 393 LYS A CA 1
ATOM 2987 C C . LYS A 1 393 ? 69.094 48.618 78.797 1.00 20.52 393 LYS A C 1
ATOM 2988 O O . LYS A 1 393 ? 69.644 49.423 78.049 1.00 20.90 393 LYS A O 1
ATOM 2994 N N . THR A 1 394 ? 68.664 47.419 78.382 1.00 19.88 394 THR A N 1
ATOM 2995 C CA . THR A 1 394 ? 68.943 46.921 77.023 1.00 19.66 394 THR A CA 1
ATOM 2996 C C . THR A 1 394 ? 67.835 47.203 76.005 1.00 19.22 394 THR A C 1
ATOM 2997 O O . THR A 1 394 ? 68.040 47.028 74.805 1.00 19.53 394 THR A O 1
ATOM 3001 N N . ASP A 1 395 ? 66.669 47.615 76.495 1.00 18.91 395 ASP A N 1
ATOM 3002 C CA . ASP A 1 395 ? 65.467 47.795 75.681 1.00 18.32 395 ASP A CA 1
ATOM 3003 C C . ASP A 1 395 ? 64.905 46.494 75.088 1.00 18.29 395 ASP A C 1
ATOM 3004 O O . ASP A 1 395 ? 64.006 46.527 74.248 1.00 17.90 395 ASP A O 1
ATOM 3009 N N . ARG A 1 396 ? 65.408 45.358 75.550 1.00 17.55 396 ARG A N 1
ATOM 3010 C CA . ARG A 1 396 ? 64.941 44.062 75.081 1.00 17.70 396 ARG A CA 1
ATOM 3011 C C . ARG A 1 396 ? 63.479 43.867 75.506 1.00 16.64 396 ARG A C 1
ATOM 3012 O O . ARG A 1 396 ? 63.124 44.104 76.658 1.00 16.29 396 ARG A O 1
ATOM 3020 N N . ILE A 1 397 ? 62.623 43.460 74.573 1.00 15.90 397 ILE A N 1
ATOM 3021 C CA . ILE A 1 397 ? 61.233 43.162 74.923 1.00 15.30 397 ILE A CA 1
ATOM 3022 C C . ILE A 1 397 ? 61.221 41.954 75.861 1.00 15.31 397 ILE A C 1
ATOM 3023 O O . ILE A 1 397 ? 61.785 40.905 75.544 1.00 14.93 397 ILE A O 1
ATOM 3028 N N . LEU A 1 398 ? 60.592 42.129 77.018 1.00 15.32 398 LEU A N 1
ATOM 3029 C CA . LEU A 1 398 ? 60.480 41.065 78.017 1.00 15.55 398 LEU A CA 1
ATOM 3030 C C . LEU A 1 398 ? 59.113 40.398 78.016 1.00 14.92 398 LEU A C 1
ATOM 3031 O O . LEU A 1 398 ? 59.004 39.223 78.371 1.00 14.86 398 LEU A O 1
ATOM 3036 N N . GLY A 1 399 ? 58.082 41.137 77.621 1.00 14.31 399 GLY A N 1
ATOM 3037 C CA . GLY A 1 399 ? 56.733 40.608 77.550 1.00 14.20 399 GLY A CA 1
ATOM 3038 C C . GLY A 1 399 ? 55.756 41.561 76.882 1.00 14.18 399 GLY A C 1
ATOM 3039 O O . GLY A 1 399 ? 55.985 42.759 76.851 1.00 13.81 399 GLY A O 1
ATOM 3040 N N . VAL A 1 400 ? 54.681 41.014 76.323 1.00 13.85 400 VAL A N 1
ATOM 3041 C CA . VAL A 1 400 ? 53.618 41.809 75.727 1.00 14.56 400 VAL A CA 1
ATOM 3042 C C . VAL A 1 400 ? 52.273 41.243 76.175 1.00 14.38 400 VAL A C 1
ATOM 3043 O O . VAL A 1 400 ? 52.073 40.032 76.232 1.00 14.40 400 VAL A O 1
ATOM 3047 N N . HIS A 1 401 ? 51.363 42.132 76.539 1.00 14.72 401 HIS A N 1
ATOM 3048 C CA . HIS A 1 401 ? 50.111 41.740 77.159 1.00 15.42 401 HIS A CA 1
ATOM 3049 C C . HIS A 1 401 ? 48.998 42.664 76.697 1.00 15.32 401 HIS A C 1
ATOM 3050 O O . HIS A 1 401 ? 49.212 43.854 76.485 1.00 15.60 401 HIS A O 1
ATOM 3057 N N . GLY A 1 402 ? 47.798 42.133 76.556 1.00 14.83 402 GLY A N 1
ATOM 3058 C CA . GLY A 1 402 ? 46.717 42.970 76.109 1.00 14.63 402 GLY A CA 1
ATOM 3059 C C . GLY A 1 402 ? 45.351 42.397 76.313 1.00 14.36 402 GLY A C 1
ATOM 3060 O O . GLY A 1 402 ? 45.178 41.225 76.639 1.00 14.41 402 GLY A O 1
ATOM 3061 N N . ILE A 1 403 ? 44.380 43.273 76.137 1.00 14.11 403 ILE A N 1
ATOM 3062 C CA . ILE A 1 403 ? 42.982 42.905 76.080 1.00 13.55 403 ILE A CA 1
ATOM 3063 C C . ILE A 1 403 ? 42.295 43.820 75.075 1.00 13.77 403 ILE A C 1
ATOM 3064 O O . ILE A 1 403 ? 42.504 45.035 75.088 1.00 13.10 403 ILE A O 1
ATOM 3069 N N . GLY A 1 404 ? 41.497 43.227 74.199 1.00 13.61 404 GLY A N 1
ATOM 3070 C CA . GLY A 1 404 ? 40.794 43.976 73.173 1.00 13.68 404 GLY A CA 1
ATOM 3071 C C . GLY A 1 404 ? 40.404 43.111 72.000 1.00 13.16 404 GLY A C 1
ATOM 3072 O O . GLY A 1 404 ? 40.771 41.942 71.918 1.00 12.92 404 GLY A O 1
ATOM 3073 N N . ALA A 1 405 ? 39.629 43.698 71.105 1.00 13.37 405 ALA A N 1
ATOM 3074 C CA . ALA A 1 405 ? 39.190 43.042 69.886 1.00 13.63 405 ALA A CA 1
ATOM 3075 C C . ALA A 1 405 ? 40.397 42.471 69.153 1.00 13.67 405 ALA A C 1
ATOM 3076 O O . ALA A 1 405 ? 41.352 43.171 68.900 1.00 13.83 405 ALA A O 1
ATOM 3078 N N . ARG A 1 406 ? 40.372 41.169 68.895 1.00 13.73 406 ARG A N 1
ATOM 3079 C CA . ARG A 1 406 ? 41.405 40.493 68.111 1.00 14.05 406 ARG A CA 1
ATOM 3080 C C . ARG A 1 406 ? 42.835 40.637 68.655 1.00 13.02 406 ARG A C 1
ATOM 3081 O O . ARG A 1 406 ? 43.792 40.499 67.912 1.00 12.32 406 ARG A O 1
ATOM 3089 N N . VAL A 1 407 ? 42.986 40.858 69.957 1.00 12.61 407 VAL A N 1
ATOM 3090 C CA . VAL A 1 407 ? 44.307 41.138 70.503 1.00 12.93 407 VAL A CA 1
ATOM 3091 C C . VAL A 1 407 ? 45.247 39.945 70.341 1.00 12.65 407 VAL A C 1
ATOM 3092 O O . VAL A 1 407 ? 46.457 40.113 70.247 1.00 13.19 407 VAL A O 1
ATOM 3096 N N . GLY A 1 408 ? 44.685 38.746 70.315 1.00 13.07 408 GLY A N 1
ATOM 3097 C CA . GLY A 1 408 ? 45.466 37.563 70.025 1.00 13.00 408 GLY A CA 1
ATOM 3098 C C . GLY A 1 408 ? 46.113 37.603 68.650 1.00 12.97 408 GLY A C 1
ATOM 3099 O O . GLY A 1 408 ? 47.298 37.243 68.495 1.00 12.77 408 GLY A O 1
ATOM 3100 N N . ASP A 1 409 ? 45.348 38.020 67.648 1.00 12.61 409 ASP A N 1
ATOM 3101 C CA . ASP A 1 409 ? 45.881 38.187 66.295 1.00 12.94 409 ASP A CA 1
ATOM 3102 C C . ASP A 1 409 ? 46.991 39.231 66.264 1.00 12.31 409 ASP A C 1
ATOM 3103 O O . ASP A 1 409 ? 47.989 39.067 65.576 1.00 12.79 409 ASP A O 1
ATOM 3108 N N . VAL A 1 410 ? 46.801 40.320 66.992 1.00 12.74 410 VAL A N 1
ATOM 3109 C CA . VAL A 1 410 ? 47.791 41.384 67.044 1.00 12.54 410 VAL A CA 1
ATOM 3110 C C . VAL A 1 410 ? 49.068 40.888 67.715 1.00 12.54 410 VAL A C 1
ATOM 3111 O O . VAL A 1 410 ? 50.178 41.177 67.246 1.00 12.68 410 VAL A O 1
ATOM 3115 N N . LEU A 1 411 ? 48.922 40.111 68.786 1.00 12.53 411 LEU A N 1
ATOM 3116 C CA . LEU A 1 411 ? 50.087 39.687 69.557 1.00 13.01 411 LEU A CA 1
ATOM 3117 C C . LEU A 1 411 ? 50.841 38.514 68.923 1.00 13.03 411 LEU A C 1
ATOM 3118 O O . LEU A 1 411 ? 51.882 38.117 69.443 1.00 13.60 411 LEU A O 1
ATOM 3123 N N . ALA A 1 412 ? 50.336 37.975 67.809 1.00 13.38 412 ALA A N 1
ATOM 3124 C CA . ALA A 1 412 ? 51.125 37.090 66.959 1.00 12.96 412 ALA A CA 1
ATOM 3125 C C . ALA A 1 412 ? 52.441 37.749 66.588 1.00 12.96 412 ALA A C 1
ATOM 3126 O O . ALA A 1 412 ? 53.485 37.117 66.630 1.00 12.81 412 ALA A O 1
ATOM 3128 N N . GLU A 1 413 ? 52.375 39.023 66.220 1.00 12.20 413 GLU A N 1
ATOM 3129 C CA . GLU A 1 413 ? 53.564 39.807 65.918 1.00 12.94 413 GLU A CA 1
ATOM 3130 C C . GLU A 1 413 ? 54.484 39.995 67.130 1.00 12.84 413 GLU A C 1
ATOM 3131 O O . GLU A 1 413 ? 55.714 40.011 66.990 1.00 12.79 413 GLU A O 1
ATOM 3137 N N . ALA A 1 414 ? 53.889 40.158 68.306 1.00 12.84 414 ALA A N 1
ATOM 3138 C CA . ALA A 1 414 ? 54.636 40.326 69.549 1.00 13.02 414 ALA A CA 1
ATOM 3139 C C . ALA A 1 414 ? 55.418 39.070 69.897 1.00 12.88 414 ALA A C 1
ATOM 3140 O O . ALA A 1 414 ? 56.571 39.143 70.338 1.00 13.57 414 ALA A O 1
ATOM 3142 N N . ALA A 1 415 ? 54.784 37.926 69.684 1.00 13.19 415 ALA A N 1
ATOM 3143 C CA . ALA A 1 415 ? 55.422 36.642 69.910 1.00 12.72 415 ALA A CA 1
ATOM 3144 C C . ALA A 1 415 ? 56.625 36.485 68.977 1.00 12.78 415 ALA A C 1
ATOM 3145 O O . ALA A 1 415 ? 57.695 36.048 69.420 1.00 13.22 415 ALA A O 1
ATOM 3147 N N . LEU A 1 416 ? 56.455 36.869 67.710 1.00 12.51 416 LEU A N 1
ATOM 3148 C CA . LEU A 1 416 ? 57.553 36.853 66.747 1.00 12.56 416 LEU A CA 1
ATOM 3149 C C . LEU A 1 416 ? 58.669 37.764 67.196 1.00 12.56 416 LEU A C 1
ATOM 3150 O O . LEU A 1 416 ? 59.828 37.374 67.150 1.00 12.70 416 LEU A O 1
ATOM 3155 N N . ALA A 1 417 ? 58.322 38.973 67.632 1.00 13.05 417 ALA A N 1
ATOM 3156 C CA . ALA A 1 417 ? 59.334 39.910 68.099 1.00 13.13 417 ALA A CA 1
ATOM 3157 C C . ALA A 1 417 ? 60.149 39.315 69.259 1.00 13.68 417 ALA A C 1
ATOM 3158 O O . ALA A 1 417 ? 61.382 39.414 69.271 1.00 13.97 417 ALA A O 1
ATOM 3160 N N . LEU A 1 418 ? 59.469 38.657 70.195 1.00 13.82 418 LEU A N 1
ATOM 3161 C CA . LEU A 1 418 ? 60.136 37.976 71.315 1.00 14.27 418 LEU A CA 1
ATOM 3162 C C . LEU A 1 418 ? 61.046 36.841 70.843 1.00 14.31 418 LEU A C 1
ATOM 3163 O O . LEU A 1 418 ? 62.165 36.692 71.348 1.00 13.95 418 LEU A O 1
ATOM 3168 N N . PHE A 1 419 ? 60.568 36.066 69.871 1.00 14.34 419 PHE A N 1
ATOM 3169 C CA . PHE A 1 419 ? 61.348 34.988 69.252 1.00 14.67 419 PHE A CA 1
ATOM 3170 C C . PHE A 1 419 ? 62.609 35.544 68.596 1.00 14.73 419 PHE A C 1
ATOM 3171 O O . PHE A 1 419 ? 63.656 34.916 68.650 1.00 14.92 419 PHE A O 1
ATOM 3179 N N . PHE A 1 420 ? 62.501 36.744 68.021 1.00 14.81 420 PHE A N 1
ATOM 3180 C CA . PHE A 1 420 ? 63.631 37.422 67.375 1.00 15.32 420 PHE A CA 1
ATOM 3181 C C . PHE A 1 420 ? 64.493 38.206 68.370 1.00 16.01 420 PHE A C 1
ATOM 3182 O O . PHE A 1 420 ? 65.439 38.877 67.956 1.00 15.94 420 PHE A O 1
ATOM 3190 N N . LYS A 1 421 ? 64.160 38.138 69.662 1.00 16.04 421 LYS A N 1
ATOM 3191 C CA . LYS A 1 421 ? 64.898 38.842 70.721 1.00 16.45 421 LYS A CA 1
ATOM 3192 C C . LYS A 1 421 ? 64.943 40.342 70.435 1.00 16.11 421 LYS A C 1
ATOM 3193 O O . LYS A 1 421 ? 65.954 41.016 70.666 1.00 16.23 421 LYS A O 1
ATOM 3199 N N . ALA A 1 422 ? 63.809 40.843 69.958 1.00 15.87 422 ALA A N 1
ATOM 3200 C CA . ALA A 1 422 ? 63.673 42.222 69.494 1.00 15.62 422 ALA A CA 1
ATOM 3201 C C . ALA A 1 422 ? 63.724 43.190 70.644 1.00 15.69 422 ALA A C 1
ATOM 3202 O O . ALA A 1 422 ? 63.331 42.863 71.760 1.00 15.45 422 ALA A O 1
ATOM 3204 N N . SER A 1 423 ? 64.173 44.400 70.336 1.00 15.49 423 SER A N 1
ATOM 3205 C CA . SER A 1 423 ? 64.030 45.527 71.230 1.00 15.97 423 SER A CA 1
ATOM 3206 C C . SER A 1 423 ? 62.677 46.192 70.983 1.00 15.88 423 SER A C 1
ATOM 3207 O O . SER A 1 423 ? 62.073 46.016 69.917 1.00 15.91 423 SER A O 1
ATOM 3210 N N . ALA A 1 424 ? 62.210 46.952 71.968 1.00 15.74 424 ALA A N 1
ATOM 3211 C CA . ALA A 1 424 ? 60.965 47.712 71.854 1.00 15.82 424 ALA A CA 1
ATOM 3212 C C . ALA A 1 424 ? 61.084 48.734 70.723 1.00 16.33 424 ALA A C 1
ATOM 3213 O O . ALA A 1 424 ? 60.142 48.931 69.959 1.00 15.66 424 ALA A O 1
ATOM 3215 N N . GLU A 1 425 ? 62.258 49.365 70.625 1.00 16.68 425 GLU A N 1
ATOM 3216 C CA . GLU A 1 425 ? 62.573 50.290 69.540 1.00 16.91 425 GLU A CA 1
ATOM 3217 C C . GLU A 1 425 ? 62.391 49.645 68.168 1.00 16.75 425 GLU A C 1
ATOM 3218 O O . GLU A 1 425 ? 61.795 50.240 67.291 1.00 16.39 425 GLU A O 1
ATOM 3224 N N . ASP A 1 426 ? 62.900 48.433 67.978 1.00 17.01 426 ASP A N 1
ATOM 3225 C CA . ASP A 1 426 ? 62.811 47.794 66.667 1.00 17.47 426 ASP A CA 1
ATOM 3226 C C . ASP A 1 426 ? 61.382 47.416 66.307 1.00 17.37 426 ASP A C 1
ATOM 3227 O O . ASP A 1 426 ? 60.991 47.552 65.152 1.00 17.47 426 ASP A O 1
ATOM 3232 N N . LEU A 1 427 ? 60.605 46.952 67.284 1.00 16.86 427 LEU A N 1
ATOM 3233 C CA . LEU A 1 427 ? 59.188 46.677 67.046 1.00 17.08 427 LEU A CA 1
ATOM 3234 C C . LEU A 1 427 ? 58.460 47.972 66.693 1.00 17.00 427 LEU A C 1
ATOM 3235 O O . LEU A 1 427 ? 57.646 48.002 65.780 1.00 17.16 427 LEU A O 1
ATOM 3240 N N . GLY A 1 428 ? 58.782 49.052 67.395 1.00 16.96 428 GLY A N 1
ATOM 3241 C CA . GLY A 1 428 ? 58.062 50.300 67.229 1.00 17.19 428 GLY A CA 1
ATOM 3242 C C . GLY A 1 428 ? 58.421 51.044 65.963 1.00 17.35 428 GLY A C 1
ATOM 3243 O O . GLY A 1 428 ? 57.620 51.836 65.453 1.00 17.72 428 GLY A O 1
ATOM 3244 N N . ARG A 1 429 ? 59.631 50.792 65.457 1.00 17.39 429 ARG A N 1
ATOM 3245 C CA . ARG A 1 429 ? 60.126 51.422 64.233 1.00 17.68 429 ARG A CA 1
ATOM 3246 C C . ARG A 1 429 ? 59.693 50.659 62.982 1.00 17.21 429 ARG A C 1
ATOM 3247 O O . ARG A 1 429 ? 59.697 51.207 61.895 1.00 17.59 429 ARG A O 1
ATOM 3255 N N . ALA A 1 430 ? 59.342 49.385 63.131 1.00 16.94 430 ALA A N 1
ATOM 3256 C CA . ALA A 1 430 ? 58.933 48.569 61.993 1.00 16.66 430 ALA A CA 1
ATOM 3257 C C . ALA A 1 430 ? 57.650 49.134 61.381 1.00 16.69 430 ALA A C 1
ATOM 3258 O O . ALA A 1 430 ? 56.803 49.664 62.108 1.00 16.42 430 ALA A O 1
ATOM 3260 N N . PRO A 1 431 ? 57.511 49.064 60.059 1.00 16.74 431 PRO A N 1
ATOM 3261 C CA . PRO A 1 431 ? 56.291 49.563 59.417 1.00 16.30 431 PRO A CA 1
ATOM 3262 C C . PRO A 1 431 ? 55.069 48.796 59.874 1.00 15.21 431 PRO A C 1
ATOM 3263 O O . PRO A 1 431 ? 55.121 47.583 60.063 1.00 14.81 431 PRO A O 1
ATOM 3267 N N . HIS A 1 432 ? 53.977 49.513 60.071 1.00 14.85 432 HIS A N 1
ATOM 3268 C CA . HIS A 1 432 ? 52.699 48.885 60.354 1.00 14.61 432 HIS A CA 1
ATOM 3269 C C . HIS A 1 432 ? 51.641 49.531 59.499 1.00 14.61 432 HIS A C 1
ATOM 3270 O O . HIS A 1 432 ? 51.575 50.757 59.423 1.00 14.38 432 HIS A O 1
ATOM 3277 N N . ALA A 1 433 ? 50.834 48.694 58.850 1.00 14.51 433 ALA A N 1
ATOM 3278 C CA . ALA A 1 433 ? 49.732 49.132 58.003 1.00 14.39 433 ALA A CA 1
ATOM 3279 C C . ALA A 1 433 ? 48.796 50.078 58.745 1.00 14.16 433 ALA A C 1
ATOM 3280 O O . ALA A 1 433 ? 48.450 49.842 59.910 1.00 13.39 433 ALA A O 1
ATOM 3282 N N . HIS A 1 434 ? 48.413 51.164 58.075 1.00 14.35 434 HIS A N 1
ATOM 3283 C CA . HIS A 1 434 ? 47.376 52.051 58.581 1.00 14.42 434 HIS A CA 1
ATOM 3284 C C . HIS A 1 434 ? 46.118 51.919 57.709 1.00 13.89 434 HIS A C 1
ATOM 3285 O O . HIS A 1 434 ? 46.243 51.876 56.487 1.00 14.69 434 HIS A O 1
ATOM 3292 N N . PRO A 1 435 ? 44.913 51.871 58.284 1.00 13.49 435 PRO A N 1
ATOM 3293 C CA . PRO A 1 435 ? 44.662 51.778 59.722 1.00 13.01 435 PRO A CA 1
ATOM 3294 C C . PRO A 1 435 ? 44.510 50.315 60.127 1.00 12.68 435 PRO A C 1
ATOM 3295 O O . PRO A 1 435 ? 43.724 49.601 59.516 1.00 13.35 435 PRO A O 1
ATOM 3299 N N . SER A 1 436 ? 45.248 49.878 61.138 1.00 12.07 436 SER A N 1
ATOM 3300 C CA . SER A 1 436 ? 45.167 48.495 61.589 1.00 11.94 436 SER A CA 1
ATOM 3301 C C . SER A 1 436 ? 45.373 48.415 63.089 1.00 11.94 436 SER A C 1
ATOM 3302 O O . SER A 1 436 ? 45.981 49.296 63.697 1.00 12.16 436 SER A O 1
ATOM 3305 N N . LEU A 1 437 ? 44.858 47.341 63.679 1.00 11.57 437 LEU A N 1
ATOM 3306 C CA . LEU A 1 437 ? 45.009 47.105 65.099 1.00 11.47 437 LEU A CA 1
ATOM 3307 C C . LEU A 1 437 ? 46.479 46.903 65.472 1.00 11.76 437 LEU A C 1
ATOM 3308 O O . LEU A 1 437 ? 46.856 47.188 66.602 1.00 11.51 437 LEU A O 1
ATOM 3313 N N . SER A 1 438 ? 47.314 46.464 64.517 1.00 12.41 438 SER A N 1
ATOM 3314 C CA . SER A 1 438 ? 48.755 46.283 64.761 1.00 12.75 438 SER A CA 1
ATOM 3315 C C . SER A 1 438 ? 49.441 47.589 65.154 1.00 12.80 438 SER A C 1
ATOM 3316 O O . SER A 1 438 ? 50.443 47.577 65.851 1.00 12.47 438 SER A O 1
ATOM 3319 N N . GLU A 1 439 ? 48.900 48.719 64.718 1.00 13.21 439 GLU A N 1
ATOM 3320 C CA . GLU A 1 439 ? 49.451 49.997 65.131 1.00 13.05 439 GLU A CA 1
ATOM 3321 C C . GLU A 1 439 ? 49.351 50.230 66.651 1.00 13.23 439 GLU A C 1
ATOM 3322 O O . GLU A 1 439 ? 50.096 51.036 67.191 1.00 13.97 439 GLU A O 1
ATOM 3328 N N . ILE A 1 440 ? 48.418 49.557 67.326 1.00 13.36 440 ILE A N 1
ATOM 3329 C CA . ILE A 1 440 ? 48.333 49.628 68.790 1.00 12.58 440 ILE A CA 1
ATOM 3330 C C . ILE A 1 440 ? 49.593 49.016 69.412 1.00 12.97 440 ILE A C 1
ATOM 3331 O O . ILE A 1 440 ? 50.155 49.552 70.364 1.00 12.45 440 ILE A O 1
ATOM 3336 N N . LEU A 1 441 ? 50.017 47.874 68.877 1.00 13.10 441 LEU A N 1
ATOM 3337 C CA . LEU A 1 441 ? 51.254 47.244 69.311 1.00 13.50 441 LEU A CA 1
ATOM 3338 C C . LEU A 1 441 ? 52.463 48.125 69.010 1.00 14.07 441 LEU A C 1
ATOM 3339 O O . LEU A 1 441 ? 53.342 48.276 69.860 1.00 14.13 441 LEU A O 1
ATOM 3344 N N . LYS A 1 442 ? 52.491 48.707 67.810 1.00 14.45 442 LYS A N 1
ATOM 3345 C CA . LYS A 1 442 ? 53.571 49.600 67.392 1.00 15.24 442 LYS A CA 1
ATOM 3346 C C . LYS A 1 442 ? 53.753 50.735 68.395 1.00 15.12 442 LYS A C 1
ATOM 3347 O O . LYS A 1 442 ? 54.865 50.979 68.856 1.00 14.99 442 LYS A O 1
ATOM 3353 N N . GLU A 1 443 ? 52.656 51.418 68.727 1.00 15.00 443 GLU A N 1
ATOM 3354 C CA . GLU A 1 443 ? 52.713 52.576 69.613 1.00 14.71 443 GLU A CA 1
ATOM 3355 C C . GLU A 1 443 ? 53.041 52.161 71.043 1.00 14.04 443 GLU A C 1
ATOM 3356 O O . GLU A 1 443 ? 53.777 52.859 71.729 1.00 13.77 443 GLU A O 1
ATOM 3362 N N . ALA A 1 444 ? 52.520 51.010 71.486 1.00 13.80 444 ALA A N 1
ATOM 3363 C CA . ALA A 1 444 ? 52.860 50.479 72.807 1.00 13.51 444 ALA A CA 1
ATOM 3364 C C . ALA A 1 444 ? 54.366 50.231 72.895 1.00 13.37 444 ALA A C 1
ATOM 3365 O O . ALA A 1 444 ? 54.992 50.536 73.908 1.00 13.19 444 ALA A O 1
ATOM 3367 N N . ALA A 1 445 ? 54.940 49.697 71.818 1.00 13.49 445 ALA A N 1
ATOM 3368 C CA . ALA A 1 445 ? 56.360 49.378 71.770 1.00 13.61 445 ALA A CA 1
ATOM 3369 C C . ALA A 1 445 ? 57.194 50.647 71.811 1.00 13.75 445 ALA A C 1
ATOM 3370 O O . ALA A 1 445 ? 58.173 50.701 72.533 1.00 14.22 445 ALA A O 1
ATOM 3372 N N . LEU A 1 446 ? 56.806 51.650 71.023 1.00 14.45 446 LEU A N 1
ATOM 3373 C CA . LEU A 1 446 ? 57.466 52.956 71.040 1.00 14.72 446 LEU A CA 1
ATOM 3374 C C . LEU A 1 446 ? 57.426 53.591 72.419 1.00 15.28 446 LEU A C 1
ATOM 3375 O O . LEU A 1 446 ? 58.399 54.196 72.851 1.00 15.34 446 LEU A O 1
ATOM 3380 N N . ALA A 1 447 ? 56.275 53.485 73.078 1.00 15.10 447 ALA A N 1
ATOM 3381 C CA . ALA A 1 447 ? 56.084 54.020 74.423 1.00 15.79 447 ALA A CA 1
ATOM 3382 C C . ALA A 1 447 ? 56.993 53.349 75.447 1.00 16.07 447 ALA A C 1
ATOM 3383 O O . ALA A 1 447 ? 57.430 53.984 76.398 1.00 17.10 447 ALA A O 1
ATOM 3385 N N . ALA A 1 448 ? 57.259 52.059 75.265 1.00 16.61 448 ALA A N 1
ATOM 3386 C CA . ALA A 1 448 ? 58.158 51.329 76.152 1.00 16.76 448 ALA A CA 1
ATOM 3387 C C . ALA A 1 448 ? 59.597 51.757 75.881 1.00 17.36 448 ALA A C 1
ATOM 3388 O O . ALA A 1 448 ? 60.382 51.939 76.808 1.00 17.34 448 ALA A O 1
ATOM 3390 N N . TRP A 1 449 ? 59.924 51.938 74.605 1.00 18.04 449 TRP A N 1
ATOM 3391 C CA . TRP A 1 449 ? 61.267 52.333 74.190 1.00 18.99 449 TRP A CA 1
ATOM 3392 C C . TRP A 1 449 ? 61.596 53.719 74.731 1.00 19.39 449 TRP A C 1
ATOM 3393 O O . TRP A 1 449 ? 62.567 53.907 75.461 1.00 18.81 449 TRP A O 1
ATOM 3404 N N . GLU A 1 450 ? 60.760 54.674 74.361 1.00 20.03 450 GLU A N 1
ATOM 3405 C CA . GLU A 1 450 ? 60.958 56.071 74.721 1.00 21.02 450 GLU A CA 1
ATOM 3406 C C . GLU A 1 450 ? 59.584 56.722 74.863 1.00 20.68 450 GLU A C 1
ATOM 3407 O O . GLU A 1 450 ? 59.054 56.854 75.966 1.00 20.83 450 GLU A O 1
ATOM 3413 N N . ARG A 1 451 ? 59.005 57.110 73.738 1.00 20.43 451 ARG A N 1
ATOM 3414 C CA . ARG A 1 451 ? 57.680 57.715 73.719 1.00 20.38 451 ARG A CA 1
ATOM 3415 C C . ARG A 1 451 ? 56.995 57.426 72.389 1.00 19.27 451 ARG A C 1
ATOM 3416 O O . ARG A 1 451 ? 57.655 57.374 71.347 1.00 18.64 451 ARG A O 1
ATOM 3424 N N . PRO A 1 452 ? 55.673 57.281 72.419 1.00 18.54 452 PRO A N 1
ATOM 3425 C CA . PRO A 1 452 ? 54.899 57.045 71.203 1.00 18.58 452 PRO A CA 1
ATOM 3426 C C . PRO A 1 452 ? 54.690 58.347 70.451 1.00 18.36 452 PRO A C 1
ATOM 3427 O O . PRO A 1 452 ? 54.997 59.412 70.986 1.00 18.55 452 PRO A O 1
ATOM 3431 N N . ILE A 1 453 ? 54.170 58.250 69.238 1.00 18.24 453 ILE A N 1
ATOM 3432 C CA . ILE A 1 453 ? 53.775 59.422 68.472 1.00 18.46 453 ILE A CA 1
ATOM 3433 C C . ILE A 1 453 ? 52.361 59.879 68.858 1.00 18.29 453 ILE A C 1
ATOM 3434 O O . ILE A 1 453 ? 52.099 61.081 68.953 1.00 17.53 453 ILE A O 1
ATOM 3439 N N . HIS A 1 454 ? 51.465 58.928 69.103 1.00 18.58 454 HIS A N 1
ATOM 3440 C CA . HIS A 1 454 ? 50.035 59.217 69.195 1.00 19.01 454 HIS A CA 1
ATOM 3441 C C . HIS A 1 454 ? 49.454 59.259 70.611 1.00 19.65 454 HIS A C 1
ATOM 3442 O O . HIS A 1 454 ? 48.247 59.126 70.783 1.00 19.79 454 HIS A O 1
ATOM 3449 N N . LEU A 1 455 ? 50.303 59.475 71.611 1.00 20.52 455 LEU A N 1
ATOM 3450 C CA . LEU A 1 455 ? 49.833 59.798 72.959 1.00 21.33 455 LEU A CA 1
ATOM 3451 C C . LEU A 1 455 ? 50.448 61.093 73.449 1.00 21.42 455 LEU A C 1
ATOM 3452 O O . LEU A 1 455 ? 51.537 61.479 73.017 1.00 21.52 455 LEU A O 1
ATOM 3458 N N . MET B 1 1 ? 62.504 82.387 63.830 1.00 23.93 1 MET B N 1
ATOM 3459 C CA . MET B 1 1 ? 61.858 81.598 62.748 1.00 23.44 1 MET B CA 1
ATOM 3460 C C . MET B 1 1 ? 61.644 80.171 63.236 1.00 22.65 1 MET B C 1
ATOM 3461 O O . MET B 1 1 ? 62.093 79.806 64.323 1.00 23.05 1 MET B O 1
ATOM 3466 N N . TYR B 1 2 ? 60.946 79.378 62.438 1.00 20.94 2 TYR B N 1
ATOM 3467 C CA . TYR B 1 2 ? 60.785 77.954 62.730 1.00 20.02 2 TYR B CA 1
ATOM 3468 C C . TYR B 1 2 ? 62.069 77.194 62.427 1.00 19.23 2 TYR B C 1
ATOM 3469 O O . TYR B 1 2 ? 62.806 77.559 61.515 1.00 19.25 2 TYR B O 1
ATOM 3478 N N . ASP B 1 3 ? 62.348 76.141 63.188 1.00 18.60 3 ASP B N 1
ATOM 3479 C CA . ASP B 1 3 ? 63.350 75.168 62.756 1.00 18.27 3 ASP B CA 1
ATOM 3480 C C . ASP B 1 3 ? 62.811 74.357 61.581 1.00 17.76 3 ASP B C 1
ATOM 3481 O O . ASP B 1 3 ? 63.527 74.109 60.617 1.00 17.65 3 ASP B O 1
ATOM 3486 N N . LEU B 1 4 ? 61.538 73.971 61.669 1.00 17.31 4 LEU B N 1
ATOM 3487 C CA . LEU B 1 4 ? 60.877 73.206 60.621 1.00 16.59 4 LEU B CA 1
ATOM 3488 C C . LEU B 1 4 ? 59.489 73.766 60.308 1.00 16.32 4 LEU B C 1
ATOM 3489 O O . LEU B 1 4 ? 58.664 73.947 61.209 1.00 15.55 4 LEU B O 1
ATOM 3494 N N . LEU B 1 5 ? 59.248 74.045 59.030 1.00 15.85 5 LEU B N 1
ATOM 3495 C CA . LEU B 1 5 ? 57.919 74.375 58.539 1.00 15.87 5 LEU B CA 1
ATOM 3496 C C . LEU B 1 5 ? 57.450 73.231 57.656 1.00 15.62 5 LEU B C 1
ATOM 3497 O O . LEU B 1 5 ? 58.114 72.880 56.691 1.00 15.31 5 LEU B O 1
ATOM 3502 N N . VAL B 1 6 ? 56.313 72.644 58.015 1.00 15.66 6 VAL B N 1
ATOM 3503 C CA . VAL B 1 6 ? 55.741 71.508 57.300 1.00 15.56 6 VAL B CA 1
ATOM 3504 C C . VAL B 1 6 ? 54.547 72.019 56.506 1.00 15.79 6 VAL B C 1
ATOM 3505 O O . VAL B 1 6 ? 53.711 72.749 57.048 1.00 16.23 6 VAL B O 1
ATOM 3509 N N . ILE B 1 7 ? 54.480 71.666 55.222 1.00 15.67 7 ILE B N 1
ATOM 3510 C CA . ILE B 1 7 ? 53.349 72.037 54.387 1.00 15.55 7 ILE B CA 1
ATOM 3511 C C . ILE B 1 7 ? 52.523 70.781 54.174 1.00 15.37 7 ILE B C 1
ATOM 3512 O O . ILE B 1 7 ? 52.946 69.869 53.476 1.00 14.52 7 ILE B O 1
ATOM 3517 N N . GLY B 1 8 ? 51.339 70.763 54.780 1.00 15.00 8 GLY B N 1
ATOM 3518 C CA . GLY B 1 8 ? 50.441 69.622 54.732 1.00 15.24 8 GLY B CA 1
ATOM 3519 C C . GLY B 1 8 ? 50.385 68.917 56.077 1.00 14.93 8 GLY B C 1
ATOM 3520 O O . GLY B 1 8 ? 51.418 68.680 56.693 1.00 14.76 8 GLY B O 1
ATOM 3521 N N . ALA B 1 9 ? 49.179 68.586 56.534 1.00 14.99 9 ALA B N 1
ATOM 3522 C CA . ALA B 1 9 ? 48.972 67.933 57.828 1.00 15.22 9 ALA B CA 1
ATOM 3523 C C . ALA B 1 9 ? 48.331 66.552 57.688 1.00 14.98 9 ALA B C 1
ATOM 3524 O O . ALA B 1 9 ? 47.554 66.133 58.548 1.00 15.34 9 ALA B O 1
ATOM 3526 N N . GLY B 1 10 ? 48.653 65.859 56.602 1.00 14.70 10 GLY B N 1
ATOM 3527 C CA . GLY B 1 10 ? 48.332 64.442 56.458 1.00 14.09 10 GLY B CA 1
ATOM 3528 C C . GLY B 1 10 ? 49.266 63.533 57.235 1.00 13.92 10 GLY B C 1
ATOM 3529 O O . GLY B 1 10 ? 50.099 63.992 58.001 1.00 14.20 10 GLY B O 1
ATOM 3530 N N . PRO B 1 11 ? 49.129 62.221 57.060 1.00 13.80 11 PRO B N 1
ATOM 3531 C CA . PRO B 1 11 ? 49.999 61.263 57.751 1.00 13.89 11 PRO B CA 1
ATOM 3532 C C . PRO B 1 11 ? 51.489 61.600 57.655 1.00 13.68 11 PRO B C 1
ATOM 3533 O O . PRO B 1 11 ? 52.225 61.417 58.632 1.00 13.82 11 PRO B O 1
ATOM 3537 N N . GLY B 1 12 ? 51.921 62.091 56.499 1.00 13.77 12 GLY B N 1
ATOM 3538 C CA . GLY B 1 12 ? 53.302 62.518 56.328 1.00 13.76 12 GLY B CA 1
ATOM 3539 C C . GLY B 1 12 ? 53.641 63.722 57.188 1.00 13.82 12 GLY B C 1
ATOM 3540 O O . GLY B 1 12 ? 54.523 63.666 58.036 1.00 13.22 12 GLY B O 1
ATOM 3541 N N . GLY B 1 13 ? 52.918 64.812 56.970 1.00 13.31 13 GLY B N 1
ATOM 3542 C CA . GLY B 1 13 ? 53.201 66.065 57.638 1.00 13.54 13 GLY B CA 1
ATOM 3543 C C . GLY B 1 13 ? 52.972 66.055 59.136 1.00 13.48 13 GLY B C 1
ATOM 3544 O O . GLY B 1 13 ? 53.820 66.522 59.890 1.00 13.41 13 GLY B O 1
ATOM 3545 N N . TYR B 1 14 ? 51.836 65.525 59.583 1.00 12.90 14 TYR B N 1
ATOM 3546 C CA . TYR B 1 14 ? 51.490 65.641 60.995 1.00 12.88 14 TYR B CA 1
ATOM 3547 C C . TYR B 1 14 ? 52.369 64.731 61.850 1.00 13.07 14 TYR B C 1
ATOM 3548 O O . TYR B 1 14 ? 52.771 65.106 62.942 1.00 13.03 14 TYR B O 1
ATOM 3557 N N . VAL B 1 15 ? 52.697 63.543 61.345 1.00 13.59 15 VAL B N 1
ATOM 3558 C CA . VAL B 1 15 ? 53.599 62.665 62.075 1.00 13.89 15 VAL B CA 1
ATOM 3559 C C . VAL B 1 15 ? 55.020 63.231 62.105 1.00 14.07 15 VAL B C 1
ATOM 3560 O O . VAL B 1 15 ? 55.680 63.202 63.152 1.00 13.95 15 VAL B O 1
ATOM 3564 N N . ALA B 1 16 ? 55.474 63.773 60.974 1.00 13.91 16 ALA B N 1
ATOM 3565 C CA . ALA B 1 16 ? 56.785 64.425 60.903 1.00 14.02 16 ALA B CA 1
ATOM 3566 C C . ALA B 1 16 ? 56.862 65.561 61.923 1.00 13.82 16 ALA B C 1
ATOM 3567 O O . ALA B 1 16 ? 57.866 65.707 62.604 1.00 13.21 16 ALA B O 1
ATOM 3569 N N . ALA B 1 17 ? 55.789 66.347 62.024 1.00 14.11 17 ALA B N 1
ATOM 3570 C CA . ALA B 1 17 ? 55.735 67.474 62.958 1.00 14.06 17 ALA B CA 1
ATOM 3571 C C . ALA B 1 17 ? 55.863 67.012 64.403 1.00 14.08 17 ALA B C 1
ATOM 3572 O O . ALA B 1 17 ? 56.596 67.615 65.169 1.00 13.99 17 ALA B O 1
ATOM 3574 N N . ILE B 1 18 ? 55.172 65.926 64.767 1.00 14.16 18 ILE B N 1
ATOM 3575 C CA . ILE B 1 18 ? 55.259 65.385 66.124 1.00 14.56 18 ILE B CA 1
ATOM 3576 C C . ILE B 1 18 ? 56.666 64.859 66.403 1.00 14.73 18 ILE B C 1
ATOM 3577 O O . ILE B 1 18 ? 57.253 65.189 67.428 1.00 14.45 18 ILE B O 1
ATOM 3582 N N . ARG B 1 19 ? 57.207 64.052 65.493 1.00 14.70 19 ARG B N 1
ATOM 3583 C CA . ARG B 1 19 ? 58.565 63.545 65.662 1.00 15.02 19 ARG B CA 1
ATOM 3584 C C . ARG B 1 19 ? 59.593 64.675 65.787 1.00 15.26 19 ARG B C 1
ATOM 3585 O O . ARG B 1 19 ? 60.494 64.606 66.623 1.00 15.23 19 ARG B O 1
ATOM 3593 N N . ALA B 1 20 ? 59.445 65.703 64.958 1.00 15.46 20 ALA B N 1
ATOM 3594 C CA . ALA B 1 20 ? 60.327 66.863 64.974 1.00 15.37 20 ALA B CA 1
ATOM 3595 C C . ALA B 1 20 ? 60.299 67.566 66.334 1.00 15.90 20 ALA B C 1
ATOM 3596 O O . ALA B 1 20 ? 61.343 67.912 66.883 1.00 14.77 20 ALA B O 1
ATOM 3598 N N . ALA B 1 21 ? 59.101 67.774 66.870 1.00 16.20 21 ALA B N 1
ATOM 3599 C CA . ALA B 1 21 ? 58.952 68.369 68.198 1.00 16.59 21 ALA B CA 1
ATOM 3600 C C . ALA B 1 21 ? 59.607 67.502 69.269 1.00 16.99 21 ALA B C 1
ATOM 3601 O O . ALA B 1 21 ? 60.249 68.016 70.184 1.00 17.62 21 ALA B O 1
ATOM 3603 N N . GLN B 1 22 ? 59.456 66.185 69.145 1.00 17.41 22 GLN B N 1
ATOM 3604 C CA . GLN B 1 22 ? 60.105 65.244 70.054 1.00 17.58 22 GLN B CA 1
ATOM 3605 C C . GLN B 1 22 ? 61.627 65.360 70.018 1.00 17.65 22 GLN B C 1
ATOM 3606 O O . GLN B 1 22 ? 62.280 65.128 71.033 1.00 17.65 22 GLN B O 1
ATOM 3612 N N . LEU B 1 23 ? 62.173 65.734 68.859 1.00 17.54 23 LEU B N 1
ATOM 3613 C CA . LEU B 1 23 ? 63.619 65.882 68.651 1.00 17.93 23 LEU B CA 1
ATOM 3614 C C . LEU B 1 23 ? 64.106 67.286 69.026 1.00 18.13 23 LEU B C 1
ATOM 3615 O O . LEU B 1 23 ? 65.288 67.584 68.921 1.00 18.14 23 LEU B O 1
ATOM 3620 N N . GLY B 1 24 ? 63.173 68.135 69.443 1.00 17.84 24 GLY B N 1
ATOM 3621 C CA . GLY B 1 24 ? 63.478 69.444 69.990 1.00 17.92 24 GLY B CA 1
ATOM 3622 C C . GLY B 1 24 ? 63.402 70.576 68.985 1.00 17.94 24 GLY B C 1
ATOM 3623 O O . GLY B 1 24 ? 63.893 71.669 69.261 1.00 18.28 24 GLY B O 1
ATOM 3624 N N . MET B 1 25 ? 62.808 70.333 67.820 1.00 17.72 25 MET B N 1
ATOM 3625 C CA . MET B 1 25 ? 62.643 71.392 66.825 1.00 17.39 25 MET B CA 1
ATOM 3626 C C . MET B 1 25 ? 61.444 72.262 67.163 1.00 17.30 25 MET B C 1
ATOM 3627 O O . MET B 1 25 ? 60.472 71.797 67.737 1.00 16.26 25 MET B O 1
ATOM 3632 N N . LYS B 1 26 ? 61.533 73.536 66.794 1.00 17.55 26 LYS B N 1
ATOM 3633 C CA . LYS B 1 26 ? 60.396 74.435 66.812 1.00 17.93 26 LYS B CA 1
ATOM 3634 C C . LYS B 1 26 ? 59.674 74.287 65.485 1.00 17.40 26 LYS B C 1
ATOM 3635 O O . LYS B 1 26 ? 60.241 74.570 64.437 1.00 16.97 26 LYS B O 1
ATOM 3641 N N . VAL B 1 27 ? 58.416 73.857 65.537 1.00 17.27 27 VAL B N 1
ATOM 3642 C CA . VAL B 1 27 ? 57.704 73.411 64.344 1.00 17.16 27 VAL B CA 1
ATOM 3643 C C . VAL B 1 27 ? 56.448 74.237 64.082 1.00 17.13 27 VAL B C 1
ATOM 3644 O O . VAL B 1 27 ? 55.676 74.515 64.998 1.00 16.98 27 VAL B O 1
ATOM 3648 N N . GLY B 1 28 ? 56.271 74.628 62.826 1.00 16.87 28 GLY B N 1
ATOM 3649 C CA . GLY B 1 28 ? 55.015 75.164 62.328 1.00 17.18 28 GLY B CA 1
ATOM 3650 C C . GLY B 1 28 ? 54.491 74.278 61.213 1.00 16.95 28 GLY B C 1
ATOM 3651 O O . GLY B 1 28 ? 55.267 73.684 60.486 1.00 16.23 28 GLY B O 1
ATOM 3652 N N . VAL B 1 29 ? 53.170 74.203 61.090 1.00 17.11 29 VAL B N 1
ATOM 3653 C CA . VAL B 1 29 ? 52.514 73.414 60.059 1.00 16.98 29 VAL B CA 1
ATOM 3654 C C . VAL B 1 29 ? 51.493 74.295 59.352 1.00 17.41 29 VAL B C 1
ATOM 3655 O O . VAL B 1 29 ? 50.681 74.938 60.010 1.00 17.70 29 VAL B O 1
ATOM 3659 N N . VAL B 1 30 ? 51.528 74.324 58.024 1.00 17.90 30 VAL B N 1
ATOM 3660 C CA . VAL B 1 30 ? 50.504 75.004 57.226 1.00 18.38 30 VAL B CA 1
ATOM 3661 C C . VAL B 1 30 ? 49.620 73.952 56.553 1.00 18.60 30 VAL B C 1
ATOM 3662 O O . VAL B 1 30 ? 50.123 73.050 55.897 1.00 17.50 30 VAL B O 1
ATOM 3666 N N . GLU B 1 31 ? 48.306 74.082 56.726 1.00 18.44 31 GLU B N 1
ATOM 3667 C CA . GLU B 1 31 ? 47.334 73.175 56.137 1.00 18.92 31 GLU B CA 1
ATOM 3668 C C . GLU B 1 31 ? 46.144 74.008 55.665 1.00 19.33 31 GLU B C 1
ATOM 3669 O O . GLU B 1 31 ? 45.592 74.799 56.434 1.00 19.02 31 GLU B O 1
ATOM 3675 N N . LYS B 1 32 ? 45.757 73.827 54.403 1.00 19.88 32 LYS B N 1
ATOM 3676 C CA . LYS B 1 32 ? 44.702 74.646 53.794 1.00 20.28 32 LYS B CA 1
ATOM 3677 C C . LYS B 1 32 ? 43.288 74.247 54.228 1.00 20.51 32 LYS B C 1
ATOM 3678 O O . LYS B 1 32 ? 42.429 75.104 54.369 1.00 20.49 32 LYS B O 1
ATOM 3684 N N . GLU B 1 33 ? 43.047 72.956 54.440 1.00 20.77 33 GLU B N 1
ATOM 3685 C CA . GLU B 1 33 ? 41.752 72.503 54.948 1.00 21.28 33 GLU B CA 1
ATOM 3686 C C . GLU B 1 33 ? 41.629 72.835 56.438 1.00 21.43 33 GLU B C 1
ATOM 3687 O O . GLU B 1 33 ? 42.628 72.918 57.140 1.00 21.23 33 GLU B O 1
ATOM 3693 N N . LYS B 1 34 ? 40.399 73.025 56.915 1.00 21.94 34 LYS B N 1
ATOM 3694 C CA . LYS B 1 34 ? 40.169 73.353 58.317 1.00 22.32 34 LYS B CA 1
ATOM 3695 C C . LYS B 1 34 ? 40.657 72.237 59.251 1.00 21.92 34 LYS B C 1
ATOM 3696 O O . LYS B 1 34 ? 41.308 72.509 60.253 1.00 22.28 34 LYS B O 1
ATOM 3702 N N . ALA B 1 35 ? 40.371 70.986 58.908 1.00 21.29 35 ALA B N 1
ATOM 3703 C CA . ALA B 1 35 ? 40.694 69.857 59.773 1.00 20.78 35 ALA B CA 1
ATOM 3704 C C . ALA B 1 35 ? 42.073 69.302 59.439 1.00 20.19 35 ALA B C 1
ATOM 3705 O O . ALA B 1 35 ? 42.480 69.290 58.275 1.00 20.61 35 ALA B O 1
ATOM 3707 N N . LEU B 1 36 ? 42.777 68.845 60.469 1.00 19.00 36 LEU B N 1
ATOM 3708 C CA . LEU B 1 36 ? 44.074 68.199 60.315 1.00 18.29 36 LEU B CA 1
ATOM 3709 C C . LEU B 1 36 ? 43.840 66.727 60.018 1.00 17.87 36 LEU B C 1
ATOM 3710 O O . LEU B 1 36 ? 42.733 66.228 60.199 1.00 17.73 36 LEU B O 1
ATOM 3715 N N . GLY B 1 37 ? 44.880 66.058 59.539 1.00 17.15 37 GLY B N 1
ATOM 3716 C CA . GLY B 1 37 ? 44.838 64.625 59.281 1.00 16.91 37 GLY B CA 1
ATOM 3717 C C . GLY B 1 37 ? 44.960 64.241 57.817 1.00 16.72 37 GLY B C 1
ATOM 3718 O O . GLY B 1 37 ? 45.158 63.064 57.482 1.00 16.43 37 GLY B O 1
ATOM 3719 N N . GLY B 1 38 ? 44.834 65.234 56.947 1.00 16.46 38 GLY B N 1
ATOM 3720 C CA . GLY B 1 38 ? 44.986 65.057 55.518 1.00 16.44 38 GLY B CA 1
ATOM 3721 C C . GLY B 1 38 ? 43.915 64.240 54.826 1.00 16.53 38 GLY B C 1
ATOM 3722 O O . GLY B 1 38 ? 42.796 64.071 55.317 1.00 16.17 38 GLY B O 1
ATOM 3723 N N . THR B 1 39 ? 44.260 63.773 53.634 1.00 16.68 39 THR B N 1
ATOM 3724 C CA . THR B 1 39 ? 43.386 62.915 52.850 1.00 16.54 39 THR B CA 1
ATOM 3725 C C . THR B 1 39 ? 42.975 61.692 53.649 1.00 16.69 39 THR B C 1
ATOM 3726 O O . THR B 1 39 ? 41.798 61.330 53.686 1.00 15.35 39 THR B O 1
ATOM 3730 N N . CYS B 1 40 ? 43.951 61.075 54.306 1.00 16.80 40 CYS B N 1
ATOM 3731 C CA . CYS B 1 40 ? 43.719 59.842 55.034 1.00 17.56 40 CYS B CA 1
ATOM 3732 C C . CYS B 1 40 ? 42.608 59.964 56.077 1.00 17.62 40 CYS B C 1
ATOM 3733 O O . CYS B 1 40 ? 41.628 59.226 56.035 1.00 18.05 40 CYS B O 1
ATOM 3736 N N . LEU B 1 41 ? 42.740 60.913 56.997 1.00 18.07 41 LEU B N 1
ATOM 3737 C CA . LEU B 1 41 ? 41.775 61.036 58.092 1.00 18.37 41 LEU B CA 1
ATOM 3738 C C . LEU B 1 41 ? 40.453 61.675 57.652 1.00 18.30 41 LEU B C 1
ATOM 3739 O O . LEU B 1 41 ? 39.396 61.255 58.103 1.00 18.57 41 LEU B O 1
ATOM 3744 N N . ARG B 1 42 ? 40.509 62.681 56.777 1.00 17.79 42 ARG B N 1
ATOM 3745 C CA . ARG B 1 42 ? 39.315 63.444 56.408 1.00 17.91 42 ARG B CA 1
ATOM 3746 C C . ARG B 1 42 ? 38.406 62.730 55.420 1.00 17.63 42 ARG B C 1
ATOM 3747 O O . ARG B 1 42 ? 37.184 62.734 55.591 1.00 17.61 42 ARG B O 1
ATOM 3755 N N . VAL B 1 43 ? 39.008 62.163 54.371 1.00 17.21 43 VAL B N 1
ATOM 3756 C CA . VAL B 1 43 ? 38.276 61.635 53.217 1.00 17.39 43 VAL B CA 1
ATOM 3757 C C . VAL B 1 43 ? 38.912 60.381 52.610 1.00 16.79 43 VAL B C 1
ATOM 3758 O O . VAL B 1 43 ? 38.705 60.091 51.428 1.00 16.67 43 VAL B O 1
ATOM 3762 N N . GLY B 1 44 ? 39.656 59.630 53.423 1.00 17.03 44 GLY B N 1
ATOM 3763 C CA . GLY B 1 44 ? 40.451 58.512 52.935 1.00 16.35 44 GLY B CA 1
ATOM 3764 C C . GLY B 1 44 ? 40.381 57.261 53.800 1.00 16.06 44 GLY B C 1
ATOM 3765 O O . GLY B 1 44 ? 39.304 56.664 53.965 1.00 15.40 44 GLY B O 1
ATOM 3766 N N . CYS B 1 45 ? 41.526 56.865 54.348 1.00 15.80 45 CYS B N 1
ATOM 3767 C CA . CYS B 1 45 ? 41.636 55.632 55.135 1.00 16.13 45 CYS B CA 1
ATOM 3768 C C . CYS B 1 45 ? 40.562 55.514 56.202 1.00 15.80 45 CYS B C 1
ATOM 3769 O O . CYS B 1 45 ? 39.932 54.484 56.325 1.00 16.37 45 CYS B O 1
ATOM 3772 N N . ILE B 1 46 ? 40.373 56.566 56.989 1.00 15.53 46 ILE B N 1
ATOM 3773 C CA . ILE B 1 46 ? 39.532 56.469 58.175 1.00 15.54 46 ILE B CA 1
ATOM 3774 C C . ILE B 1 46 ? 38.040 56.355 57.833 1.00 15.46 46 ILE B C 1
ATOM 3775 O O . ILE B 1 46 ? 37.408 55.402 58.279 1.00 14.66 46 ILE B O 1
ATOM 3780 N N . PRO B 1 47 ? 37.468 57.262 57.039 1.00 15.38 47 PRO B N 1
ATOM 3781 C CA . PRO B 1 47 ? 36.057 57.100 56.660 1.00 15.74 47 PRO B CA 1
ATOM 3782 C C . PRO B 1 47 ? 35.786 55.801 55.886 1.00 15.74 47 PRO B C 1
ATOM 3783 O O . PRO B 1 47 ? 34.756 55.177 56.112 1.00 15.76 47 PRO B O 1
ATOM 3787 N N . SER B 1 48 ? 36.698 55.404 55.002 1.00 15.41 48 SER B N 1
ATOM 3788 C CA . SER B 1 48 ? 36.485 54.222 54.173 1.00 15.30 48 SER B CA 1
ATOM 3789 C C . SER B 1 48 ? 36.516 52.969 55.026 1.00 15.54 48 SER B C 1
ATOM 3790 O O . SER B 1 48 ? 35.704 52.070 54.822 1.00 15.19 48 SER B O 1
ATOM 3793 N N . LYS B 1 49 ? 37.421 52.912 56.000 1.00 15.24 49 LYS B N 1
ATOM 3794 C CA . LYS B 1 49 ? 37.482 51.726 56.857 1.00 15.27 49 LYS B CA 1
ATOM 3795 C C . LYS B 1 49 ? 36.267 51.689 57.795 1.00 14.87 49 LYS B C 1
ATOM 3796 O O . LYS B 1 49 ? 35.743 50.630 58.075 1.00 15.03 49 LYS B O 1
ATOM 3802 N N . ALA B 1 50 ? 35.780 52.852 58.228 1.00 14.72 50 ALA B N 1
ATOM 3803 C CA . ALA B 1 50 ? 34.545 52.907 59.023 1.00 14.86 50 ALA B CA 1
ATOM 3804 C C . ALA B 1 50 ? 33.379 52.284 58.262 1.00 14.94 50 ALA B C 1
ATOM 3805 O O . ALA B 1 50 ? 32.622 51.485 58.817 1.00 15.97 50 ALA B O 1
ATOM 3807 N N . LEU B 1 51 ? 33.254 52.627 56.987 1.00 14.69 51 LEU B N 1
ATOM 3808 C CA . LEU B 1 51 ? 32.191 52.110 56.139 1.00 14.27 51 LEU B CA 1
ATOM 3809 C C . LEU B 1 51 ? 32.395 50.632 55.855 1.00 13.81 51 LEU B C 1
ATOM 3810 O O . LEU B 1 51 ? 31.442 49.867 55.843 1.00 13.97 51 LEU B O 1
ATOM 3815 N N . LEU B 1 52 ? 33.642 50.238 55.634 1.00 13.81 52 LEU B N 1
ATOM 3816 C CA . LEU B 1 52 ? 33.960 48.844 55.329 1.00 13.96 52 LEU B CA 1
ATOM 3817 C C . LEU B 1 52 ? 33.686 47.917 56.509 1.00 14.52 52 LEU B C 1
ATOM 3818 O O . LEU B 1 52 ? 33.128 46.833 56.337 1.00 14.25 52 LEU B O 1
ATOM 3823 N N . GLU B 1 53 ? 34.103 48.316 57.700 1.00 14.90 53 GLU B N 1
ATOM 3824 C CA . GLU B 1 53 ? 33.958 47.446 58.869 1.00 15.57 53 GLU B CA 1
ATOM 3825 C C . GLU B 1 53 ? 32.475 47.250 59.189 1.00 15.48 53 GLU B C 1
ATOM 3826 O O . GLU B 1 53 ? 32.031 46.130 59.437 1.00 15.76 53 GLU B O 1
ATOM 3832 N N . THR B 1 54 ? 31.721 48.341 59.151 1.00 15.82 54 THR B N 1
ATOM 3833 C CA . THR B 1 54 ? 30.300 48.315 59.505 1.00 15.89 54 THR B CA 1
ATOM 3834 C C . THR B 1 54 ? 29.444 47.613 58.456 1.00 16.40 54 THR B C 1
ATOM 3835 O O . THR B 1 54 ? 28.577 46.816 58.814 1.00 16.54 54 THR B O 1
ATOM 3839 N N . THR B 1 55 ? 29.688 47.879 57.170 1.00 16.26 55 THR B N 1
ATOM 3840 C CA . THR B 1 55 ? 28.959 47.178 56.108 1.00 16.23 55 THR B CA 1
ATOM 3841 C C . THR B 1 55 ? 29.317 45.699 56.074 1.00 16.36 55 THR B C 1
ATOM 3842 O O . THR B 1 55 ? 28.497 44.895 55.679 1.00 16.10 55 THR B O 1
ATOM 3846 N N . GLU B 1 56 ? 30.535 45.340 56.475 1.00 16.76 56 GLU B N 1
ATOM 3847 C CA . GLU B 1 56 ? 30.903 43.923 56.528 1.00 17.44 56 GLU B CA 1
ATOM 3848 C C . GLU B 1 56 ? 29.976 43.164 57.473 1.00 17.31 56 GLU B C 1
ATOM 3849 O O . GLU B 1 56 ? 29.488 42.090 57.128 1.00 17.15 56 GLU B O 1
ATOM 3855 N N . ARG B 1 57 ? 29.755 43.714 58.662 1.00 17.50 57 ARG B N 1
ATOM 3856 C CA . ARG B 1 57 ? 28.875 43.081 59.652 1.00 17.95 57 ARG B CA 1
ATOM 3857 C C . ARG B 1 57 ? 27.431 43.021 59.161 1.00 17.35 57 ARG B C 1
ATOM 3858 O O . ARG B 1 57 ? 26.753 42.024 59.376 1.00 16.61 57 ARG B O 1
ATOM 3866 N N . ILE B 1 58 ? 26.960 44.091 58.523 1.00 17.01 58 ILE B N 1
ATOM 3867 C CA . ILE B 1 58 ? 25.604 44.115 57.948 1.00 17.23 58 ILE B CA 1
ATOM 3868 C C . ILE B 1 58 ? 25.472 43.048 56.872 1.00 17.71 58 ILE B C 1
ATOM 3869 O O . ILE B 1 58 ? 24.478 42.329 56.821 1.00 18.27 58 ILE B O 1
ATOM 3874 N N . TYR B 1 59 ? 26.499 42.928 56.035 1.00 17.81 59 TYR B N 1
ATOM 3875 C CA . TYR B 1 59 ? 26.461 42.033 54.899 1.00 18.23 59 TYR B CA 1
ATOM 3876 C C . TYR B 1 59 ? 26.443 40.592 55.370 1.00 17.91 59 TYR B C 1
ATOM 3877 O O . TYR B 1 59 ? 25.718 39.781 54.808 1.00 17.96 59 TYR B O 1
ATOM 3886 N N . GLU B 1 60 ? 27.216 40.282 56.414 1.00 18.02 60 GLU B N 1
ATOM 3887 C CA . GLU B 1 60 ? 27.251 38.918 56.941 1.00 18.41 60 GLU B CA 1
ATOM 3888 C C . GLU B 1 60 ? 25.877 38.544 57.504 1.00 17.81 60 GLU B C 1
ATOM 3889 O O . GLU B 1 60 ? 25.429 37.424 57.331 1.00 17.60 60 GLU B O 1
ATOM 3895 N N . ALA B 1 61 ? 25.225 39.487 58.171 1.00 17.94 61 ALA B N 1
ATOM 3896 C CA . ALA B 1 61 ? 23.896 39.242 58.744 1.00 18.16 61 ALA B CA 1
ATOM 3897 C C . ALA B 1 61 ? 22.854 39.001 57.649 1.00 18.52 61 ALA B C 1
ATOM 3898 O O . ALA B 1 61 ? 21.960 38.165 57.812 1.00 18.29 61 ALA B O 1
ATOM 3900 N N . LYS B 1 62 ? 22.988 39.710 56.528 1.00 18.67 62 LYS B N 1
ATOM 3901 C CA . LYS B 1 62 ? 22.093 39.540 55.382 1.00 19.29 62 LYS B CA 1
ATOM 3902 C C . LYS B 1 62 ? 22.241 38.155 54.755 1.00 19.55 62 LYS B C 1
ATOM 3903 O O . LYS B 1 62 ? 21.255 37.536 54.363 1.00 18.88 62 LYS B O 1
ATOM 3909 N N . LYS B 1 63 ? 23.474 37.667 54.674 1.00 19.71 63 LYS B N 1
ATOM 3910 C CA . LYS B 1 63 ? 23.750 36.365 54.076 1.00 20.54 63 LYS B CA 1
ATOM 3911 C C . LYS B 1 63 ? 23.354 35.199 54.987 1.00 20.31 63 LYS B C 1
ATOM 3912 O O . LYS B 1 63 ? 23.113 34.096 54.506 1.00 20.75 63 LYS B O 1
ATOM 3918 N N . GLY B 1 64 ? 23.281 35.447 56.291 1.00 19.87 64 GLY B N 1
ATOM 3919 C CA . GLY B 1 64 ? 23.004 34.407 57.270 1.00 19.76 64 GLY B CA 1
ATOM 3920 C C . GLY B 1 64 ? 24.170 34.232 58.220 1.00 19.17 64 GLY B C 1
ATOM 3921 O O . GLY B 1 64 ? 25.326 34.386 57.821 1.00 19.33 64 GLY B O 1
ATOM 3922 N N . LEU B 1 65 ? 23.867 33.949 59.486 1.00 18.51 65 LEU B N 1
ATOM 3923 C CA . LEU B 1 65 ? 24.887 33.664 60.492 1.00 17.96 65 LEU B CA 1
ATOM 3924 C C . LEU B 1 65 ? 24.826 32.191 60.864 1.00 17.55 65 LEU B C 1
ATOM 3925 O O . LEU B 1 65 ? 23.753 31.655 61.093 1.00 17.03 65 LEU B O 1
ATOM 3930 N N . LEU B 1 66 ? 25.981 31.544 60.936 1.00 16.97 66 LEU B N 1
ATOM 3931 C CA . LEU B 1 66 ? 26.045 30.138 61.327 1.00 16.83 66 LEU B CA 1
ATOM 3932 C C . LEU B 1 66 ? 25.433 29.957 62.718 1.00 16.82 66 LEU B C 1
ATOM 3933 O O . LEU B 1 66 ? 25.732 30.715 63.636 1.00 16.44 66 LEU B O 1
ATOM 3938 N N . GLY B 1 67 ? 24.592 28.938 62.875 1.00 17.33 67 GLY B N 1
ATOM 3939 C CA . GLY B 1 67 ? 23.949 28.661 64.146 1.00 17.63 67 GLY B CA 1
ATOM 3940 C C . GLY B 1 67 ? 22.800 29.591 64.495 1.00 17.82 67 GLY B C 1
ATOM 3941 O O . GLY B 1 67 ? 22.416 29.695 65.658 1.00 17.47 67 GLY B O 1
ATOM 3942 N N . ALA B 1 68 ? 22.250 30.278 63.501 1.00 18.01 68 ALA B N 1
ATOM 3943 C CA . ALA B 1 68 ? 21.108 31.156 63.751 1.00 18.17 68 ALA B CA 1
ATOM 3944 C C . ALA B 1 68 ? 20.172 31.264 62.555 1.00 18.58 68 ALA B C 1
ATOM 3945 O O . ALA B 1 68 ? 20.544 30.984 61.412 1.00 18.24 68 ALA B O 1
ATOM 3947 N N . LYS B 1 69 ? 18.932 31.641 62.848 1.00 19.02 69 LYS B N 1
ATOM 3948 C CA . LYS B 1 69 ? 17.985 32.065 61.836 1.00 19.26 69 LYS B CA 1
ATOM 3949 C C . LYS B 1 69 ? 17.839 33.566 61.981 1.00 19.10 69 LYS B C 1
ATOM 3950 O O . LYS B 1 69 ? 17.366 34.056 62.996 1.00 19.01 69 LYS B O 1
ATOM 3956 N N . VAL B 1 70 ? 18.267 34.282 60.953 1.00 19.44 70 VAL B N 1
ATOM 3957 C CA . VAL B 1 70 ? 18.304 35.731 60.952 1.00 19.88 70 VAL B CA 1
ATOM 3958 C C . VAL B 1 70 ? 17.264 36.235 59.963 1.00 20.03 70 VAL B C 1
ATOM 3959 O O . VAL B 1 70 ? 17.240 35.798 58.804 1.00 20.50 70 VAL B O 1
ATOM 3963 N N . LYS B 1 71 ? 16.398 37.133 60.421 1.00 20.49 71 LYS B N 1
ATOM 3964 C CA . LYS B 1 71 ? 15.407 37.759 59.551 1.00 20.63 71 LYS B CA 1
ATOM 3965 C C . LYS B 1 71 ? 16.111 38.785 58.663 1.00 21.37 71 LYS B C 1
ATOM 3966 O O . LYS B 1 71 ? 17.346 38.917 58.704 1.00 21.12 71 LYS B O 1
ATOM 3972 N N . GLY B 1 72 ? 15.343 39.501 57.851 1.00 21.86 72 GLY B N 1
ATOM 3973 C CA . GLY B 1 72 ? 15.908 40.507 56.975 1.00 22.65 72 GLY B CA 1
ATOM 3974 C C . GLY B 1 72 ? 16.514 41.628 57.788 1.00 23.10 72 GLY B C 1
ATOM 3975 O O . GLY B 1 72 ? 16.062 41.920 58.898 1.00 23.47 72 GLY B O 1
ATOM 3976 N N . VAL B 1 73 ? 17.549 42.252 57.233 1.00 23.97 73 VAL B N 1
ATOM 3977 C CA . VAL B 1 73 ? 18.243 43.357 57.892 1.00 24.53 73 VAL B CA 1
ATOM 3978 C C . VAL B 1 73 ? 17.946 44.630 57.119 1.00 24.62 73 VAL B C 1
ATOM 3979 O O . VAL B 1 73 ? 18.045 44.656 55.895 1.00 25.63 73 VAL B O 1
ATOM 3983 N N . GLU B 1 74 ? 17.555 45.675 57.839 1.00 24.52 74 GLU B N 1
ATOM 3984 C CA . GLU B 1 74 ? 17.151 46.934 57.234 1.00 24.51 74 GLU B CA 1
ATOM 3985 C C . GLU B 1 74 ? 18.262 47.960 57.395 1.00 24.03 74 GLU B C 1
ATOM 3986 O O . GLU B 1 74 ? 18.686 48.254 58.504 1.00 23.63 74 GLU B O 1
ATOM 3992 N N . LEU B 1 75 ? 18.720 48.507 56.275 1.00 23.44 75 LEU B N 1
ATOM 3993 C CA . LEU B 1 75 ? 19.756 49.530 56.277 1.00 23.29 75 LEU B CA 1
ATOM 3994 C C . LEU B 1 75 ? 19.268 50.837 56.894 1.00 22.67 75 LEU B C 1
ATOM 3995 O O . LEU B 1 75 ? 18.131 51.268 56.674 1.00 22.44 75 LEU B O 1
ATOM 4000 N N . ASP B 1 76 ? 20.147 51.453 57.676 1.00 21.89 76 ASP B N 1
ATOM 4001 C CA . ASP B 1 76 ? 19.930 52.773 58.246 1.00 21.54 76 ASP B CA 1
ATOM 4002 C C . ASP B 1 76 ? 21.116 53.632 57.823 1.00 21.25 76 ASP B C 1
ATOM 4003 O O . ASP B 1 76 ? 22.106 53.727 58.540 1.00 20.94 76 ASP B O 1
ATOM 4008 N N . LEU B 1 77 ? 21.014 54.240 56.645 1.00 20.84 77 LEU B N 1
ATOM 4009 C CA . LEU B 1 77 ? 22.130 54.979 56.057 1.00 20.48 77 LEU B CA 1
ATOM 4010 C C . LEU B 1 77 ? 22.525 56.229 56.849 1.00 20.30 77 LEU B C 1
ATOM 4011 O O . LEU B 1 77 ? 23.717 56.511 56.975 1.00 19.46 77 LEU B O 1
ATOM 4016 N N . PRO B 1 78 ? 21.560 56.988 57.373 1.00 20.14 78 PRO B N 1
ATOM 4017 C CA . PRO B 1 78 ? 21.897 58.085 58.286 1.00 19.90 78 PRO B CA 1
ATOM 4018 C C . PRO B 1 78 ? 22.712 57.622 59.504 1.00 19.41 78 PRO B C 1
ATOM 4019 O O . PRO B 1 78 ? 23.640 58.321 59.897 1.00 19.43 78 PRO B O 1
ATOM 4023 N N . ALA B 1 79 ? 22.401 56.453 60.060 1.00 19.06 79 ALA B N 1
ATOM 4024 C CA . ALA B 1 79 ? 23.150 55.918 61.198 1.00 18.92 79 ALA B CA 1
ATOM 4025 C C . ALA B 1 79 ? 24.544 55.456 60.767 1.00 18.74 79 ALA B C 1
ATOM 4026 O O . ALA B 1 79 ? 25.510 55.664 61.485 1.00 18.77 79 ALA B O 1
ATOM 4028 N N . LEU B 1 80 ? 24.637 54.838 59.594 1.00 18.83 80 LEU B N 1
ATOM 4029 C CA . LEU B 1 80 ? 25.918 54.386 59.060 1.00 19.04 80 LEU B CA 1
ATOM 4030 C C . LEU B 1 80 ? 26.859 55.576 58.855 1.00 18.91 80 LEU B C 1
ATOM 4031 O O . LEU B 1 80 ? 28.026 55.540 59.263 1.00 18.78 80 LEU B O 1
ATOM 4036 N N . MET B 1 81 ? 26.330 56.642 58.255 1.00 19.03 81 MET B N 1
ATOM 4037 C CA . MET B 1 81 ? 27.103 57.837 57.949 1.00 18.71 81 MET B CA 1
ATOM 4038 C C . MET B 1 81 ? 27.432 58.637 59.204 1.00 18.96 81 MET B C 1
ATOM 4039 O O . MET B 1 81 ? 28.472 59.272 59.274 1.00 18.86 81 MET B O 1
ATOM 4044 N N . ALA B 1 82 ? 26.542 58.607 60.192 1.00 18.55 82 ALA B N 1
ATOM 4045 C CA . ALA B 1 82 ? 26.808 59.244 61.478 1.00 18.29 82 ALA B CA 1
ATOM 4046 C C . ALA B 1 82 ? 28.006 58.601 62.174 1.00 17.94 82 ALA B C 1
ATOM 4047 O O . ALA B 1 82 ? 28.835 59.292 62.763 1.00 18.17 82 ALA B O 1
ATOM 4049 N N . HIS B 1 83 ? 28.090 57.278 62.113 1.00 17.27 83 HIS B N 1
ATOM 4050 C CA . HIS B 1 83 ? 29.207 56.570 62.716 1.00 17.09 83 HIS B CA 1
ATOM 4051 C C . HIS B 1 83 ? 30.508 56.996 62.026 1.00 16.99 83 HIS B C 1
ATOM 4052 O O . HIS B 1 83 ? 31.476 57.346 62.693 1.00 16.60 83 HIS B O 1
ATOM 4059 N N . LYS B 1 84 ? 30.494 56.989 60.694 1.00 17.39 84 LYS B N 1
ATOM 4060 C CA . LYS B 1 84 ? 31.645 57.390 59.884 1.00 17.29 84 LYS B CA 1
ATOM 4061 C C . LYS B 1 84 ? 32.126 58.764 60.313 1.00 17.67 84 LYS B C 1
ATOM 4062 O O . LYS B 1 84 ? 33.309 58.952 60.582 1.00 16.77 84 LYS B O 1
ATOM 4068 N N . ASP B 1 85 ? 31.194 59.709 60.405 1.00 17.78 85 ASP B N 1
ATOM 4069 C CA . ASP B 1 85 ? 31.516 61.097 60.728 1.00 18.54 85 ASP B CA 1
ATOM 4070 C C . ASP B 1 85 ? 32.091 61.220 62.128 1.00 18.60 85 ASP B C 1
ATOM 4071 O O . ASP B 1 85 ? 33.024 61.985 62.352 1.00 18.46 85 ASP B O 1
ATOM 4076 N N . LYS B 1 86 ? 31.530 60.457 63.062 1.00 19.13 86 LYS B N 1
ATOM 4077 C CA . LYS B 1 86 ? 31.972 60.460 64.452 1.00 19.68 86 LYS B CA 1
ATOM 4078 C C . LYS B 1 86 ? 33.397 59.926 64.569 1.00 19.21 86 LYS B C 1
ATOM 4079 O O . LYS B 1 86 ? 34.206 60.484 65.305 1.00 18.70 86 LYS B O 1
ATOM 4085 N N . VAL B 1 87 ? 33.697 58.851 63.840 1.00 18.49 87 VAL B N 1
ATOM 4086 C CA . VAL B 1 87 ? 35.043 58.285 63.825 1.00 18.57 87 VAL B CA 1
ATOM 4087 C C . VAL B 1 87 ? 36.049 59.295 63.261 1.00 18.69 87 VAL B C 1
ATOM 4088 O O . VAL B 1 87 ? 37.113 59.493 63.837 1.00 18.67 87 VAL B O 1
ATOM 4092 N N . VAL B 1 88 ? 35.706 59.923 62.135 1.00 19.09 88 VAL B N 1
ATOM 4093 C CA . VAL B 1 88 ? 36.576 60.910 61.490 1.00 19.48 88 VAL B CA 1
ATOM 4094 C C . VAL B 1 88 ? 36.851 62.067 62.443 1.00 20.37 88 VAL B C 1
ATOM 4095 O O . VAL B 1 88 ? 37.986 62.529 62.581 1.00 20.39 88 VAL B O 1
ATOM 4099 N N . GLN B 1 89 ? 35.799 62.529 63.103 1.00 20.88 89 GLN B N 1
ATOM 4100 C CA . GLN B 1 89 ? 35.894 63.676 63.998 1.00 21.54 89 GLN B CA 1
ATOM 4101 C C . GLN B 1 89 ? 36.760 63.369 65.227 1.00 21.17 89 GLN B C 1
ATOM 4102 O O . GLN B 1 89 ? 37.503 64.216 65.684 1.00 21.55 89 GLN B O 1
ATOM 4108 N N . ALA B 1 90 ? 36.689 62.147 65.745 1.00 21.33 90 ALA B N 1
ATOM 4109 C CA . ALA B 1 90 ? 37.526 61.767 66.881 1.00 21.47 90 ALA B CA 1
ATOM 4110 C C . ALA B 1 90 ? 38.995 61.704 66.451 1.00 21.82 90 ALA B C 1
ATOM 4111 O O . ALA B 1 90 ? 39.891 62.056 67.211 1.00 21.66 90 ALA B O 1
ATOM 4113 N N . ASN B 1 91 ? 39.231 61.273 65.220 1.00 22.11 91 ASN B N 1
ATOM 4114 C CA . ASN B 1 91 ? 40.585 61.159 64.699 1.00 22.60 91 ASN B CA 1
ATOM 4115 C C . ASN B 1 91 ? 41.234 62.514 64.417 1.00 22.96 91 ASN B C 1
ATOM 4116 O O . ASN B 1 91 ? 42.393 62.720 64.772 1.00 23.02 91 ASN B O 1
ATOM 4121 N N . THR B 1 92 ? 40.495 63.435 63.799 1.00 23.51 92 THR B N 1
ATOM 4122 C CA . THR B 1 92 ? 41.026 64.770 63.506 1.00 23.65 92 THR B CA 1
ATOM 4123 C C . THR B 1 92 ? 41.238 65.589 64.778 1.00 24.10 92 THR B C 1
ATOM 4124 O O . THR B 1 92 ? 42.199 66.347 64.866 1.00 24.29 92 THR B O 1
ATOM 4128 N N . GLN B 1 93 ? 40.346 65.436 65.758 1.00 24.06 93 GLN B N 1
ATOM 4129 C CA . GLN B 1 93 ? 40.515 66.076 67.068 1.00 24.27 93 GLN B CA 1
ATOM 4130 C C . GLN B 1 93 ? 41.715 65.504 67.813 1.00 23.33 93 GLN B C 1
ATOM 4131 O O . GLN B 1 93 ? 42.376 66.208 68.575 1.00 23.33 93 GLN B O 1
ATOM 4137 N N . GLY B 1 94 ? 41.985 64.220 67.598 1.00 22.16 94 GLY B N 1
ATOM 4138 C CA . GLY B 1 94 ? 43.163 63.590 68.157 1.00 21.14 94 GLY B CA 1
ATOM 4139 C C . GLY B 1 94 ? 44.441 64.236 67.657 1.00 20.38 94 GLY B C 1
ATOM 4140 O O . GLY B 1 94 ? 45.402 64.383 68.419 1.00 20.03 94 GLY B O 1
ATOM 4141 N N . VAL B 1 95 ? 44.466 64.614 66.378 1.00 19.31 95 VAL B N 1
ATOM 4142 C CA . VAL B 1 95 ? 45.646 65.246 65.799 1.00 18.98 95 VAL B CA 1
ATOM 4143 C C . VAL B 1 95 ? 45.797 66.644 66.398 1.00 18.62 95 VAL B C 1
ATOM 4144 O O . VAL B 1 95 ? 46.906 67.078 66.682 1.00 18.08 95 VAL B O 1
ATOM 4148 N N . GLU B 1 96 ? 44.675 67.333 66.584 1.00 18.74 96 GLU B N 1
ATOM 4149 C CA . GLU B 1 96 ? 44.676 68.662 67.201 1.00 19.01 96 GLU B CA 1
ATOM 4150 C C . GLU B 1 96 ? 45.254 68.589 68.616 1.00 18.18 96 GLU B C 1
ATOM 4151 O O . GLU B 1 96 ? 46.072 69.424 69.002 1.00 18.02 96 GLU B O 1
ATOM 4157 N N . PHE B 1 97 ? 44.817 67.586 69.374 1.00 17.92 97 PHE B N 1
ATOM 4158 C CA . PHE B 1 97 ? 45.298 67.328 70.729 1.00 17.55 97 PHE B CA 1
ATOM 4159 C C . PHE B 1 97 ? 46.811 67.148 70.718 1.00 17.17 97 PHE B C 1
ATOM 4160 O O . PHE B 1 97 ? 47.517 67.762 71.508 1.00 16.48 97 PHE B O 1
ATOM 4168 N N . LEU B 1 98 ? 47.306 66.316 69.807 1.00 16.98 98 LEU B N 1
ATOM 4169 C CA . LEU B 1 98 ? 48.733 66.014 69.760 1.00 17.21 98 LEU B CA 1
ATOM 4170 C C . LEU B 1 98 ? 49.583 67.216 69.334 1.00 17.10 98 LEU B C 1
ATOM 4171 O O . LEU B 1 98 ? 50.715 67.349 69.790 1.00 17.19 98 LEU B O 1
ATOM 4176 N N . PHE B 1 99 ? 49.048 68.073 68.458 1.00 17.22 99 PHE B N 1
ATOM 4177 C CA . PHE B 1 99 ? 49.745 69.298 68.053 1.00 16.92 99 PHE B CA 1
ATOM 4178 C C . PHE B 1 99 ? 49.881 70.218 69.252 1.00 17.20 99 PHE B C 1
ATOM 4179 O O . PHE B 1 99 ? 50.962 70.687 69.559 1.00 16.67 99 PHE B O 1
ATOM 4187 N N . LYS B 1 100 ? 48.780 70.452 69.947 1.00 17.35 100 LYS B N 1
ATOM 4188 C CA . LYS B 1 100 ? 48.817 71.278 71.153 1.00 17.93 100 LYS B CA 1
ATOM 4189 C C . LYS B 1 100 ? 49.758 70.672 72.209 1.00 17.79 100 LYS B C 1
ATOM 4190 O O . LYS B 1 100 ? 50.549 71.375 72.830 1.00 17.91 100 LYS B O 1
ATOM 4196 N N . LYS B 1 101 ? 49.703 69.360 72.393 1.00 17.63 101 LYS B N 1
ATOM 4197 C CA . LYS B 1 101 ? 50.546 68.709 73.391 1.00 17.79 101 LYS B CA 1
ATOM 4198 C C . LYS B 1 101 ? 52.026 68.908 73.082 1.00 17.61 101 LYS B C 1
ATOM 4199 O O . LYS B 1 101 ? 52.828 69.164 73.981 1.00 18.23 101 LYS B O 1
ATOM 4205 N N . ASN B 1 102 ? 52.375 68.802 71.806 1.00 17.06 102 ASN B N 1
ATOM 4206 C CA . ASN B 1 102 ? 53.770 68.852 71.381 1.00 17.24 102 ASN B CA 1
ATOM 4207 C C . ASN B 1 102 ? 54.269 70.266 71.039 1.00 17.08 102 ASN B C 1
ATOM 4208 O O . ASN B 1 102 ? 55.420 70.435 70.610 1.00 17.84 102 ASN B O 1
ATOM 4213 N N . GLY B 1 103 ? 53.411 71.269 71.203 1.00 17.92 103 GLY B N 1
ATOM 4214 C CA . GLY B 1 103 ? 53.800 72.655 70.973 1.00 17.80 103 GLY B CA 1
ATOM 4215 C C . GLY B 1 103 ? 54.008 73.030 69.515 1.00 18.23 103 GLY B C 1
ATOM 4216 O O . GLY B 1 103 ? 54.769 73.948 69.194 1.00 17.77 103 GLY B O 1
ATOM 4217 N N . ILE B 1 104 ? 53.328 72.309 68.633 1.00 17.81 104 ILE B N 1
ATOM 4218 C CA . ILE B 1 104 ? 53.354 72.571 67.200 1.00 18.12 104 ILE B CA 1
ATOM 4219 C C . ILE B 1 104 ? 52.362 73.673 66.847 1.00 18.46 104 ILE B C 1
ATOM 4220 O O . ILE B 1 104 ? 51.171 73.598 67.172 1.00 18.30 104 ILE B O 1
ATOM 4225 N N . ALA B 1 105 ? 52.873 74.706 66.194 1.00 18.80 105 ALA B N 1
ATOM 4226 C CA . ALA B 1 105 ? 52.059 75.821 65.748 1.00 19.44 105 ALA B CA 1
ATOM 4227 C C . ALA B 1 105 ? 51.386 75.462 64.429 1.00 19.92 105 ALA B C 1
ATOM 4228 O O . ALA B 1 105 ? 51.975 74.804 63.578 1.00 20.24 105 ALA B O 1
ATOM 4230 N N . ARG B 1 106 ? 50.138 75.876 64.280 1.00 20.39 106 ARG B N 1
ATOM 4231 C CA . ARG B 1 106 ? 49.372 75.588 63.081 1.00 20.84 106 ARG B CA 1
ATOM 4232 C C . ARG B 1 106 ? 48.886 76.879 62.426 1.00 21.01 106 ARG B C 1
ATOM 4233 O O . ARG B 1 106 ? 48.479 77.814 63.117 1.00 21.69 106 ARG B O 1
ATOM 4241 N N . HIS B 1 107 ? 48.956 76.914 61.094 1.00 20.87 107 HIS B N 1
ATOM 4242 C CA . HIS B 1 107 ? 48.481 78.020 60.264 1.00 20.66 107 HIS B CA 1
ATOM 4243 C C . HIS B 1 107 ? 47.443 77.473 59.282 1.00 20.73 107 HIS B C 1
ATOM 4244 O O . HIS B 1 107 ? 47.657 76.423 58.678 1.00 20.57 107 HIS B O 1
ATOM 4251 N N . GLN B 1 108 ? 46.332 78.182 59.105 1.00 20.86 108 GLN B N 1
ATOM 4252 C CA . GLN B 1 108 ? 45.309 77.775 58.144 1.00 20.92 108 GLN B CA 1
ATOM 4253 C C . GLN B 1 108 ? 45.374 78.622 56.871 1.00 20.79 108 GLN B C 1
ATOM 4254 O O . GLN B 1 108 ? 45.139 79.837 56.895 1.00 20.31 108 GLN B O 1
ATOM 4260 N N . GLY B 1 109 ? 45.674 77.957 55.760 1.00 20.48 109 GLY B N 1
ATOM 4261 C CA . GLY B 1 109 ? 45.790 78.587 54.457 1.00 20.26 109 GLY B CA 1
ATOM 4262 C C . GLY B 1 109 ? 46.604 77.759 53.473 1.00 20.44 109 GLY B C 1
ATOM 4263 O O . GLY B 1 109 ? 47.141 76.699 53.827 1.00 19.85 109 GLY B O 1
ATOM 4264 N N . THR B 1 110 ? 46.682 78.241 52.236 1.00 20.50 110 THR B N 1
ATOM 4265 C CA . THR B 1 110 ? 47.526 77.644 51.208 1.00 20.71 110 THR B CA 1
ATOM 4266 C C . THR B 1 110 ? 48.942 78.209 51.298 1.00 20.78 110 THR B C 1
ATOM 4267 O O . THR B 1 110 ? 49.152 79.404 51.107 1.00 20.64 110 THR B O 1
ATOM 4271 N N . ALA B 1 111 ? 49.905 77.345 51.603 1.00 20.92 111 ALA B N 1
ATOM 4272 C CA . ALA B 1 111 ? 51.326 77.680 51.523 1.00 20.86 111 ALA B CA 1
ATOM 4273 C C . ALA B 1 111 ? 51.767 77.838 50.074 1.00 20.90 111 ALA B C 1
ATOM 4274 O O . ALA B 1 111 ? 51.365 77.065 49.204 1.00 21.01 111 ALA B O 1
ATOM 4276 N N . ARG B 1 112 ? 52.617 78.832 49.836 1.00 20.82 112 ARG B N 1
ATOM 4277 C CA . ARG B 1 112 ? 53.119 79.153 48.504 1.00 20.77 112 ARG B CA 1
ATOM 4278 C C . ARG B 1 112 ? 54.535 79.694 48.654 1.00 20.13 112 ARG B C 1
ATOM 4279 O O . ARG B 1 112 ? 54.746 80.683 49.346 1.00 20.02 112 ARG B O 1
ATOM 4287 N N . PHE B 1 113 ? 55.506 79.039 48.028 1.00 19.75 113 PHE B N 1
ATOM 4288 C CA . PHE B 1 113 ? 56.904 79.445 48.150 1.00 20.16 113 PHE B CA 1
ATOM 4289 C C . PHE B 1 113 ? 57.107 80.857 47.591 1.00 20.59 113 PHE B C 1
ATOM 4290 O O . PHE B 1 113 ? 56.634 81.166 46.504 1.00 20.71 113 PHE B O 1
ATOM 4298 N N . LEU B 1 114 ? 57.783 81.698 48.370 1.00 21.71 114 LEU B N 1
ATOM 4299 C CA . LEU B 1 114 ? 58.276 83.004 47.925 1.00 22.46 114 LEU B CA 1
ATOM 4300 C C . LEU B 1 114 ? 59.753 82.915 47.559 1.00 22.98 114 LEU B C 1
ATOM 4301 O O . LEU B 1 114 ? 60.214 83.592 46.636 1.00 23.00 114 LEU B O 1
ATOM 4306 N N . SER B 1 115 ? 60.480 82.089 48.312 1.00 23.12 115 SER B N 1
ATOM 4307 C CA . SER B 1 115 ? 61.884 81.772 48.057 1.00 23.74 115 SER B CA 1
ATOM 4308 C C . SER B 1 115 ? 62.198 80.386 48.622 1.00 23.97 115 SER B C 1
ATOM 4309 O O . SER B 1 115 ? 61.309 79.717 49.150 1.00 24.14 115 SER B O 1
ATOM 4312 N N . GLU B 1 116 ? 63.460 79.966 48.555 1.00 24.50 116 GLU B N 1
ATOM 4313 C CA . GLU B 1 116 ? 63.863 78.671 49.121 1.00 25.31 116 GLU B CA 1
ATOM 4314 C C . GLU B 1 116 ? 63.687 78.584 50.646 1.00 25.30 116 GLU B C 1
ATOM 4315 O O . GLU B 1 116 ? 63.676 77.487 51.204 1.00 25.41 116 GLU B O 1
ATOM 4321 N N . ARG B 1 117 ? 63.558 79.732 51.314 1.00 25.77 117 ARG B N 1
ATOM 4322 C CA . ARG B 1 117 ? 63.457 79.787 52.775 1.00 26.18 117 ARG B CA 1
ATOM 4323 C C . ARG B 1 117 ? 62.165 80.410 53.323 1.00 25.59 117 ARG B C 1
ATOM 4324 O O . ARG B 1 117 ? 61.926 80.348 54.527 1.00 25.69 117 ARG B O 1
ATOM 4332 N N . LYS B 1 118 ? 61.347 81.013 52.460 1.00 25.24 118 LYS B N 1
ATOM 4333 C CA . LYS B 1 118 ? 60.153 81.742 52.902 1.00 25.00 118 LYS B CA 1
ATOM 4334 C C . LYS B 1 118 ? 58.900 81.255 52.184 1.00 24.50 118 LYS B C 1
ATOM 4335 O O . LYS B 1 118 ? 58.926 81.014 50.991 1.00 24.04 118 LYS B O 1
ATOM 4341 N N . VAL B 1 119 ? 57.806 81.146 52.930 1.00 24.55 119 VAL B N 1
ATOM 4342 C CA . VAL B 1 119 ? 56.548 80.609 52.436 1.00 25.05 119 VAL B CA 1
ATOM 4343 C C . VAL B 1 119 ? 55.413 81.534 52.853 1.00 25.43 119 VAL B C 1
ATOM 4344 O O . VAL B 1 119 ? 55.292 81.886 54.028 1.00 25.42 119 VAL B O 1
ATOM 4348 N N . LEU B 1 120 ? 54.577 81.907 51.892 1.00 25.78 120 LEU B N 1
ATOM 4349 C CA . LEU B 1 120 ? 53.415 82.743 52.148 1.00 26.31 120 LEU B CA 1
ATOM 4350 C C . LEU B 1 120 ? 52.199 81.892 52.470 1.00 26.85 120 LEU B C 1
ATOM 4351 O O . LEU B 1 120 ? 51.854 81.002 51.705 1.00 26.83 120 LEU B O 1
ATOM 4356 N N . VAL B 1 121 ? 51.559 82.163 53.604 1.00 27.47 121 VAL B N 1
ATOM 4357 C CA . VAL B 1 121 ? 50.247 81.606 53.904 1.00 28.34 121 VAL B CA 1
ATOM 4358 C C . VAL B 1 121 ? 49.248 82.603 53.343 1.00 29.12 121 VAL B C 1
ATOM 4359 O O . VAL B 1 121 ? 48.949 83.611 53.971 1.00 29.50 121 VAL B O 1
ATOM 4363 N N . GLU B 1 122 ? 48.741 82.318 52.153 1.00 29.88 122 GLU B N 1
ATOM 4364 C CA . GLU B 1 122 ? 47.987 83.306 51.377 1.00 30.57 122 GLU B CA 1
ATOM 4365 C C . GLU B 1 122 ? 46.804 83.936 52.116 1.00 31.07 122 GLU B C 1
ATOM 4366 O O . GLU B 1 122 ? 46.601 85.144 52.032 1.00 31.41 122 GLU B O 1
ATOM 4372 N N . GLU B 1 123 ? 46.056 83.134 52.870 1.00 31.62 123 GLU B N 1
ATOM 4373 C CA . GLU B 1 123 ? 44.800 83.596 53.474 1.00 31.84 123 GLU B CA 1
ATOM 4374 C C . GLU B 1 123 ? 44.988 84.417 54.769 1.00 32.23 123 GLU B C 1
ATOM 4375 O O . GLU B 1 123 ? 44.084 85.155 55.164 1.00 32.64 123 GLU B O 1
ATOM 4381 N N . THR B 1 124 ? 46.136 84.277 55.434 1.00 32.34 124 THR B N 1
ATOM 4382 C CA . THR B 1 124 ? 46.478 85.123 56.589 1.00 32.28 124 THR B CA 1
ATOM 4383 C C . THR B 1 124 ? 47.525 86.194 56.260 1.00 32.06 124 THR B C 1
ATOM 4384 O O . THR B 1 124 ? 47.822 87.047 57.101 1.00 32.31 124 THR B O 1
ATOM 4388 N N . GLY B 1 125 ? 48.096 86.134 55.059 1.00 31.63 125 GLY B N 1
ATOM 4389 C CA . GLY B 1 125 ? 49.165 87.033 54.656 1.00 31.33 125 GLY B CA 1
ATOM 4390 C C . GLY B 1 125 ? 50.507 86.840 55.356 1.00 30.92 125 GLY B C 1
ATOM 4391 O O . GLY B 1 125 ? 51.419 87.637 55.142 1.00 30.91 125 GLY B O 1
ATOM 4392 N N . GLU B 1 126 ? 50.643 85.790 56.171 1.00 30.45 126 GLU B N 1
ATOM 4393 C CA . GLU B 1 126 ? 51.867 85.567 56.941 1.00 29.96 126 GLU B CA 1
ATOM 4394 C C . GLU B 1 126 ? 52.990 85.092 56.036 1.00 29.60 126 GLU B C 1
ATOM 4395 O O . GLU B 1 126 ? 52.787 84.208 55.204 1.00 29.68 126 GLU B O 1
ATOM 4401 N N . GLU B 1 127 ? 54.170 85.684 56.200 1.00 29.02 127 GLU B N 1
ATOM 4402 C CA . GLU B 1 127 ? 55.385 85.210 55.553 1.00 28.68 127 GLU B CA 1
ATOM 4403 C C . GLU B 1 127 ? 56.195 84.448 56.587 1.00 28.00 127 GLU B C 1
ATOM 4404 O O . GLU B 1 127 ? 56.697 85.030 57.552 1.00 27.95 127 GLU B O 1
ATOM 4410 N N . LEU B 1 128 ? 56.303 83.142 56.381 1.00 26.83 128 LEU B N 1
ATOM 4411 C CA . LEU B 1 128 ? 56.895 82.235 57.349 1.00 26.07 128 LEU B CA 1
ATOM 4412 C C . LEU B 1 128 ? 58.270 81.805 56.883 1.00 25.65 128 LEU B C 1
ATOM 4413 O O . LEU B 1 128 ? 58.448 81.465 55.720 1.00 25.02 128 LEU B O 1
ATOM 4418 N N . GLU B 1 129 ? 59.230 81.826 57.803 1.00 24.93 129 GLU B N 1
ATOM 4419 C CA . GLU B 1 129 ? 60.605 81.426 57.542 1.00 24.85 129 GLU B CA 1
ATOM 4420 C C . GLU B 1 129 ? 60.922 80.159 58.304 1.00 24.29 129 GLU B C 1
ATOM 4421 O O . GLU B 1 129 ? 60.382 79.935 59.391 1.00 23.69 129 GLU B O 1
ATOM 4427 N N . ALA B 1 130 ? 61.818 79.345 57.751 1.00 23.50 130 ALA B N 1
ATOM 4428 C CA . ALA B 1 130 ? 62.288 78.162 58.456 1.00 23.29 130 ALA B CA 1
ATOM 4429 C C . ALA B 1 130 ? 63.671 77.716 58.000 1.00 22.87 130 ALA B C 1
ATOM 4430 O O . ALA B 1 130 ? 64.078 77.973 56.870 1.00 23.02 130 ALA B O 1
ATOM 4432 N N . ARG B 1 131 ? 64.376 77.025 58.890 1.00 22.51 131 ARG B N 1
ATOM 4433 C CA . ARG B 1 131 ? 65.669 76.438 58.564 1.00 22.42 131 ARG B CA 1
ATOM 4434 C C . ARG B 1 131 ? 65.470 75.256 57.612 1.00 21.20 131 ARG B C 1
ATOM 4435 O O . ARG B 1 131 ? 66.218 75.094 56.645 1.00 21.03 131 ARG B O 1
ATOM 4443 N N . TYR B 1 132 ? 64.454 74.444 57.904 1.00 19.76 132 TYR B N 1
ATOM 4444 C CA . TYR B 1 132 ? 64.082 73.290 57.088 1.00 18.76 132 TYR B CA 1
ATOM 4445 C C . TYR B 1 132 ? 62.621 73.395 56.678 1.00 17.75 132 TYR B C 1
ATOM 4446 O O . TYR B 1 132 ? 61.791 73.793 57.480 1.00 17.10 132 TYR B O 1
ATOM 4455 N N . ILE B 1 133 ? 62.308 73.019 55.442 1.00 17.22 133 ILE B N 1
ATOM 4456 C CA . ILE B 1 133 ? 60.927 72.988 54.966 1.00 16.64 133 ILE B CA 1
ATOM 4457 C C . ILE B 1 133 ? 60.617 71.581 54.479 1.00 16.41 133 ILE B C 1
ATOM 4458 O O . ILE B 1 133 ? 61.433 70.960 53.798 1.00 16.40 133 ILE B O 1
ATOM 4463 N N . LEU B 1 134 ? 59.444 71.084 54.849 1.00 15.40 134 LEU B N 1
ATOM 4464 C CA . LEU B 1 134 ? 59.035 69.735 54.513 1.00 14.88 134 LEU B CA 1
ATOM 4465 C C . LEU B 1 134 ? 57.752 69.822 53.703 1.00 14.49 134 LEU B C 1
ATOM 4466 O O . LEU B 1 134 ? 56.725 70.228 54.226 1.00 13.90 134 LEU B O 1
ATOM 4471 N N . ILE B 1 135 ? 57.824 69.428 52.437 1.00 14.27 135 ILE B N 1
ATOM 4472 C CA . ILE B 1 135 ? 56.667 69.427 51.550 1.00 13.93 135 ILE B CA 1
ATOM 4473 C C . ILE B 1 135 ? 55.957 68.097 51.675 1.00 13.76 135 ILE B C 1
ATOM 4474 O O . ILE B 1 135 ? 56.494 67.088 51.268 1.00 13.33 135 ILE B O 1
ATOM 4479 N N . ALA B 1 136 ? 54.756 68.119 52.234 1.00 13.24 136 ALA B N 1
ATOM 4480 C CA . ALA B 1 136 ? 53.935 66.921 52.405 1.00 13.77 136 ALA B CA 1
ATOM 4481 C C . ALA B 1 136 ? 52.517 67.224 51.914 1.00 13.71 136 ALA B C 1
ATOM 4482 O O . ALA B 1 136 ? 51.539 67.038 52.630 1.00 13.85 136 ALA B O 1
ATOM 4484 N N . THR B 1 137 ? 52.427 67.682 50.669 1.00 14.29 137 THR B N 1
ATOM 4485 C CA . THR B 1 137 ? 51.166 68.158 50.091 1.00 14.35 137 THR B CA 1
ATOM 4486 C C . THR B 1 137 ? 50.244 67.070 49.521 1.00 14.50 137 THR B C 1
ATOM 4487 O O . THR B 1 137 ? 49.126 67.355 49.078 1.00 15.04 137 THR B O 1
ATOM 4491 N N . GLY B 1 138 ? 50.720 65.836 49.499 1.00 14.76 138 GLY B N 1
ATOM 4492 C CA . GLY B 1 138 ? 49.874 64.699 49.193 1.00 14.81 138 GLY B CA 1
ATOM 4493 C C . GLY B 1 138 ? 49.533 64.525 47.726 1.00 14.82 138 GLY B C 1
ATOM 4494 O O . GLY B 1 138 ? 50.342 64.810 46.833 1.00 14.15 138 GLY B O 1
ATOM 4495 N N . SER B 1 139 ? 48.320 64.038 47.485 1.00 15.02 139 SER B N 1
ATOM 4496 C CA . SER B 1 139 ? 47.824 63.825 46.134 1.00 15.85 139 SER B CA 1
ATOM 4497 C C . SER B 1 139 ? 46.375 64.285 45.994 1.00 15.85 139 SER B C 1
ATOM 4498 O O . SER B 1 139 ? 45.769 64.786 46.936 1.00 15.75 139 SER B O 1
ATOM 4501 N N . ALA B 1 140 ? 45.851 64.161 44.784 1.00 16.72 140 ALA B N 1
ATOM 4502 C CA . ALA B 1 140 ? 44.448 64.436 44.499 1.00 16.76 140 ALA B CA 1
ATOM 4503 C C . ALA B 1 140 ? 43.955 63.372 43.525 1.00 17.06 140 ALA B C 1
ATOM 4504 O O . ALA B 1 140 ? 44.763 62.739 42.842 1.00 17.43 140 ALA B O 1
ATOM 4506 N N . PRO B 1 141 ? 42.645 63.168 43.422 1.00 16.96 141 PRO B N 1
ATOM 4507 C CA . PRO B 1 141 ? 42.134 62.219 42.429 1.00 17.09 141 PRO B CA 1
ATOM 4508 C C . PRO B 1 141 ? 42.549 62.597 41.011 1.00 17.67 141 PRO B C 1
ATOM 4509 O O . PRO B 1 141 ? 42.540 63.776 40.656 1.00 17.79 141 PRO B O 1
ATOM 4513 N N . LEU B 1 142 ? 42.950 61.600 40.237 1.00 18.13 142 LEU B N 1
ATOM 4514 C CA . LEU B 1 142 ? 43.258 61.775 38.834 1.00 19.15 142 LEU B CA 1
ATOM 4515 C C . LEU B 1 142 ? 41.943 61.802 38.082 1.00 19.51 142 LEU B C 1
ATOM 4516 O O . LEU B 1 142 ? 41.172 60.847 38.144 1.00 19.99 142 LEU B O 1
ATOM 4521 N N . ILE B 1 143 ? 41.679 62.911 37.401 1.00 19.59 143 ILE B N 1
ATOM 4522 C CA . ILE B 1 143 ? 40.476 63.056 36.588 1.00 20.18 143 ILE B CA 1
ATOM 4523 C C . ILE B 1 143 ? 40.927 63.231 35.142 1.00 20.21 143 ILE B C 1
ATOM 4524 O O . ILE B 1 143 ? 41.337 64.321 34.738 1.00 19.97 143 ILE B O 1
ATOM 4529 N N . PRO B 1 144 ? 40.870 62.161 34.359 1.00 20.29 144 PRO B N 1
ATOM 4530 C CA . PRO B 1 144 ? 41.204 62.252 32.936 1.00 20.59 144 PRO B CA 1
ATOM 4531 C C . PRO B 1 144 ? 40.260 63.217 32.209 1.00 20.48 144 PRO B C 1
ATOM 4532 O O . PRO B 1 144 ? 39.112 63.344 32.629 1.00 20.12 144 PRO B O 1
ATOM 4536 N N . PRO B 1 145 ? 40.721 63.889 31.154 1.00 20.32 145 PRO B N 1
ATOM 4537 C CA . PRO B 1 145 ? 39.876 64.865 30.441 1.00 20.64 145 PRO B CA 1
ATOM 4538 C C . PRO B 1 145 ? 38.527 64.316 29.940 1.00 21.06 145 PRO B C 1
ATOM 4539 O O . PRO B 1 145 ? 37.561 65.078 29.831 1.00 21.26 145 PRO B O 1
ATOM 4543 N N . TRP B 1 146 ? 38.468 63.016 29.650 1.00 21.18 146 TRP B N 1
ATOM 4544 C CA . TRP B 1 146 ? 37.238 62.385 29.156 1.00 21.74 146 TRP B CA 1
ATOM 4545 C C . TRP B 1 146 ? 36.193 62.136 30.250 1.00 21.87 146 TRP B C 1
ATOM 4546 O O . TRP B 1 146 ? 35.043 61.838 29.947 1.00 22.12 146 TRP B O 1
ATOM 4557 N N . ALA B 1 147 ? 36.602 62.240 31.509 1.00 22.20 147 ALA B N 1
ATOM 4558 C CA . ALA B 1 147 ? 35.698 62.088 32.651 1.00 22.66 147 ALA B CA 1
ATOM 4559 C C . ALA B 1 147 ? 35.147 63.440 33.098 1.00 22.90 147 ALA B C 1
ATOM 4560 O O . ALA B 1 147 ? 35.881 64.258 33.659 1.00 23.73 147 ALA B O 1
ATOM 4562 N N . GLN B 1 148 ? 33.857 63.667 32.856 1.00 23.05 148 GLN B N 1
ATOM 4563 C CA . GLN B 1 148 ? 33.200 64.927 33.217 1.00 23.24 148 GLN B CA 1
ATOM 4564 C C . GLN B 1 148 ? 32.631 64.831 34.630 1.00 23.03 148 GLN B C 1
ATOM 4565 O O . GLN B 1 148 ? 31.446 64.576 34.831 1.00 22.89 148 GLN B O 1
ATOM 4571 N N . VAL B 1 149 ? 33.508 65.033 35.603 1.00 22.85 149 VAL B N 1
ATOM 4572 C CA . VAL B 1 149 ? 33.159 64.932 37.012 1.00 22.81 149 VAL B CA 1
ATOM 4573 C C . VAL B 1 149 ? 32.397 66.179 37.447 1.00 22.95 149 VAL B C 1
ATOM 4574 O O . VAL B 1 149 ? 32.940 67.282 37.418 1.00 22.68 149 VAL B O 1
ATOM 4578 N N . ASP B 1 150 ? 31.142 65.996 37.847 1.00 22.77 150 ASP B N 1
ATOM 4579 C CA . ASP B 1 150 ? 30.324 67.094 38.368 1.00 23.10 150 ASP B CA 1
ATOM 4580 C C . ASP B 1 150 ? 30.147 67.007 39.890 1.00 22.81 150 ASP B C 1
ATOM 4581 O O . ASP B 1 150 ? 29.413 67.796 40.472 1.00 22.59 150 ASP B O 1
ATOM 4586 N N . TYR B 1 151 ? 30.821 66.040 40.517 1.00 22.76 151 TYR B N 1
ATOM 4587 C CA . TYR B 1 151 ? 30.779 65.829 41.967 1.00 22.68 151 TYR B CA 1
ATOM 4588 C C . TYR B 1 151 ? 29.380 65.537 42.525 1.00 22.86 151 TYR B C 1
ATOM 4589 O O . TYR B 1 151 ? 29.133 65.701 43.718 1.00 23.02 151 TYR B O 1
ATOM 4598 N N . GLU B 1 152 ? 28.494 65.037 41.670 1.00 23.20 152 GLU B N 1
ATOM 4599 C CA . GLU B 1 152 ? 27.141 64.652 42.066 1.00 23.72 152 GLU B CA 1
ATOM 4600 C C . GLU B 1 152 ? 26.798 63.286 41.475 1.00 23.22 152 GLU B C 1
ATOM 4601 O O . GLU B 1 152 ? 26.621 62.314 42.211 1.00 23.55 152 GLU B O 1
ATOM 4607 N N . ARG B 1 153 ? 26.691 63.224 40.150 1.00 22.73 153 ARG B N 1
ATOM 4608 C CA . ARG B 1 153 ? 26.413 61.982 39.440 1.00 22.19 153 ARG B CA 1
ATOM 4609 C C . ARG B 1 153 ? 27.681 61.247 39.017 1.00 21.66 153 ARG B C 1
ATOM 4610 O O . ARG B 1 153 ? 27.717 60.027 39.047 1.00 21.54 153 ARG B O 1
ATOM 4618 N N . VAL B 1 154 ? 28.695 61.988 38.582 1.00 20.92 154 VAL B N 1
ATOM 4619 C CA . VAL B 1 154 ? 30.012 61.431 38.276 1.00 20.20 154 VAL B CA 1
ATOM 4620 C C . VAL B 1 154 ? 30.969 61.997 39.314 1.00 19.62 154 VAL B C 1
ATOM 4621 O O . VAL B 1 154 ? 31.175 63.207 39.364 1.00 19.50 154 VAL B O 1
ATOM 4625 N N . VAL B 1 155 ? 31.539 61.129 40.150 1.00 18.40 155 VAL B N 1
ATOM 4626 C CA . VAL B 1 155 ? 32.162 61.568 41.394 1.00 17.59 155 VAL B CA 1
ATOM 4627 C C . VAL B 1 155 ? 33.557 61.015 41.608 1.00 17.11 155 VAL B C 1
ATOM 4628 O O . VAL B 1 155 ? 34.003 60.149 40.882 1.00 16.75 155 VAL B O 1
ATOM 4632 N N . THR B 1 156 ? 34.236 61.556 42.617 1.00 16.83 156 THR B N 1
ATOM 4633 C CA . THR B 1 156 ? 35.477 60.982 43.122 1.00 16.85 156 THR B CA 1
ATOM 4634 C C . THR B 1 156 ? 35.184 60.207 44.401 1.00 16.42 156 THR B C 1
ATOM 4635 O O . THR B 1 156 ? 34.045 60.142 44.867 1.00 15.64 156 THR B O 1
ATOM 4639 N N . SER B 1 157 ? 36.236 59.643 44.978 1.00 16.21 157 SER B N 1
ATOM 4640 C CA . SER B 1 157 ? 36.129 58.867 46.208 1.00 16.34 157 SER B CA 1
ATOM 4641 C C . SER B 1 157 ? 35.468 59.662 47.323 1.00 16.24 157 SER B C 1
ATOM 4642 O O . SER B 1 157 ? 34.709 59.113 48.099 1.00 15.72 157 SER B O 1
ATOM 4645 N N . THR B 1 158 ? 35.737 60.965 47.386 1.00 16.34 158 THR B N 1
ATOM 4646 C CA . THR B 1 158 ? 35.194 61.794 48.445 1.00 16.66 158 THR B CA 1
ATOM 4647 C C . THR B 1 158 ? 33.661 61.759 48.491 1.00 16.67 158 THR B C 1
ATOM 4648 O O . THR B 1 158 ? 33.079 61.632 49.559 1.00 16.68 158 THR B O 1
ATOM 4652 N N . GLU B 1 159 ? 33.024 61.873 47.331 1.00 16.79 159 GLU B N 1
ATOM 4653 C CA . GLU B 1 159 ? 31.559 61.901 47.265 1.00 17.12 159 GLU B CA 1
ATOM 4654 C C . GLU B 1 159 ? 30.992 60.493 47.431 1.00 17.40 159 GLU B C 1
ATOM 4655 O O . GLU B 1 159 ? 29.887 60.306 47.956 1.00 17.05 159 GLU B O 1
ATOM 4661 N N . ALA B 1 160 ? 31.760 59.507 46.983 1.00 17.28 160 ALA B N 1
ATOM 4662 C CA . ALA B 1 160 ? 31.351 58.112 47.095 1.00 17.51 160 ALA B CA 1
ATOM 4663 C C . ALA B 1 160 ? 31.345 57.624 48.546 1.00 17.90 160 ALA B C 1
ATOM 4664 O O . ALA B 1 160 ? 30.769 56.590 48.838 1.00 17.29 160 ALA B O 1
ATOM 4666 N N . LEU B 1 161 ? 31.994 58.357 49.448 1.00 18.54 161 LEU B N 1
ATOM 4667 C CA . LEU B 1 161 ? 31.926 58.060 50.878 1.00 19.59 161 LEU B CA 1
ATOM 4668 C C . LEU B 1 161 ? 30.611 58.535 51.509 1.00 20.37 161 LEU B C 1
ATOM 4669 O O . LEU B 1 161 ? 30.302 58.167 52.638 1.00 20.50 161 LEU B O 1
ATOM 4674 N N . SER B 1 162 ? 29.846 59.347 50.780 1.00 21.31 162 SER B N 1
ATOM 4675 C CA . SER B 1 162 ? 28.712 60.067 51.355 1.00 22.25 162 SER B CA 1
ATOM 4676 C C . SER B 1 162 ? 27.460 60.099 50.471 1.00 22.95 162 SER B C 1
ATOM 4677 O O . SER B 1 162 ? 26.627 60.997 50.634 1.00 23.50 162 SER B O 1
ATOM 4680 N N . PHE B 1 163 ? 27.301 59.147 49.551 1.00 23.62 163 PHE B N 1
ATOM 4681 C CA . PHE B 1 163 ? 26.106 59.132 48.693 1.00 24.08 163 PHE B CA 1
ATOM 4682 C C . PHE B 1 163 ? 24.866 59.266 49.572 1.00 24.61 163 PHE B C 1
ATOM 4683 O O . PHE B 1 163 ? 24.795 58.628 50.619 1.00 24.69 163 PHE B O 1
ATOM 4691 N N . PRO B 1 164 ? 23.892 60.078 49.146 1.00 25.49 164 PRO B N 1
ATOM 4692 C CA . PRO B 1 164 ? 22.699 60.359 49.961 1.00 25.93 164 PRO B CA 1
ATOM 4693 C C . PRO B 1 164 ? 21.747 59.162 50.090 1.00 26.08 164 PRO B C 1
ATOM 4694 O O . PRO B 1 164 ? 21.001 59.063 51.069 1.00 26.39 164 PRO B O 1
ATOM 4698 N N . GLU B 1 165 ? 21.761 58.285 49.094 1.00 26.03 165 GLU B N 1
ATOM 4699 C CA . GLU B 1 165 ? 21.091 56.994 49.169 1.00 25.98 165 GLU B CA 1
ATOM 4700 C C . GLU B 1 165 ? 21.940 55.947 48.469 1.00 25.09 165 GLU B C 1
ATOM 4701 O O . GLU B 1 165 ? 22.897 56.283 47.774 1.00 25.19 165 GLU B O 1
ATOM 4707 N N . VAL B 1 166 ? 21.584 54.679 48.637 1.00 24.21 166 VAL B N 1
ATOM 4708 C CA . VAL B 1 166 ? 22.269 53.606 47.935 1.00 23.36 166 VAL B CA 1
ATOM 4709 C C . VAL B 1 166 ? 21.936 53.701 46.447 1.00 23.33 166 VAL B C 1
ATOM 4710 O O . VAL B 1 166 ? 20.762 53.644 46.082 1.00 23.02 166 VAL B O 1
ATOM 4714 N N . PRO B 1 167 ? 22.941 53.831 45.580 1.00 23.07 167 PRO B N 1
ATOM 4715 C CA . PRO B 1 167 ? 22.673 53.878 44.141 1.00 23.12 167 PRO B CA 1
ATOM 4716 C C . PRO B 1 167 ? 22.188 52.523 43.658 1.00 23.15 167 PRO B C 1
ATOM 4717 O O . PRO B 1 167 ? 22.800 51.519 44.015 1.00 23.57 167 PRO B O 1
ATOM 4721 N N . LYS B 1 168 ? 21.120 52.484 42.865 1.00 23.12 168 LYS B N 1
ATOM 4722 C CA . LYS B 1 168 ? 20.636 51.209 42.340 1.00 23.07 168 LYS B CA 1
ATOM 4723 C C . LYS B 1 168 ? 21.723 50.559 41.496 1.00 22.66 168 LYS B C 1
ATOM 4724 O O . LYS B 1 168 ? 21.967 49.370 41.621 1.00 22.16 168 LYS B O 1
ATOM 4730 N N . ARG B 1 169 ? 22.367 51.363 40.649 1.00 22.29 169 ARG B N 1
ATOM 4731 C CA . ARG B 1 169 ? 23.509 50.940 39.849 1.00 22.15 169 ARG B CA 1
ATOM 4732 C C . ARG B 1 169 ? 24.672 51.909 40.077 1.00 21.32 169 ARG B C 1
ATOM 4733 O O . ARG B 1 169 ? 24.512 53.115 39.941 1.00 20.94 169 ARG B O 1
ATOM 4741 N N . LEU B 1 170 ? 25.825 51.372 40.454 1.00 20.25 170 LEU B N 1
ATOM 4742 C CA . LEU B 1 170 ? 27.053 52.149 40.573 1.00 19.25 170 LEU B CA 1
ATOM 4743 C C . LEU B 1 170 ? 28.083 51.558 39.622 1.00 18.51 170 LEU B C 1
ATOM 4744 O O . LEU B 1 170 ? 28.245 50.351 39.568 1.00 18.14 170 LEU B O 1
ATOM 4749 N N . ILE B 1 171 ? 28.754 52.406 38.851 1.00 17.25 171 ILE B N 1
ATOM 4750 C CA . ILE B 1 171 ? 29.886 51.971 38.037 1.00 16.98 171 ILE B CA 1
ATOM 4751 C C . ILE B 1 171 ? 31.135 52.581 38.644 1.00 16.39 171 ILE B C 1
ATOM 4752 O O . ILE B 1 171 ? 31.168 53.780 38.908 1.00 15.89 171 ILE B O 1
ATOM 4757 N N . VAL B 1 172 ? 32.142 51.753 38.874 1.00 16.19 172 VAL B N 1
ATOM 4758 C CA . VAL B 1 172 ? 33.455 52.210 39.311 1.00 15.91 172 VAL B CA 1
ATOM 4759 C C . VAL B 1 172 ? 34.429 52.090 38.137 1.00 15.88 172 VAL B C 1
ATOM 4760 O O . VAL B 1 172 ? 34.655 51.003 37.614 1.00 15.37 172 VAL B O 1
ATOM 4764 N N . VAL B 1 173 ? 34.978 53.228 37.719 1.00 15.76 173 VAL B N 1
ATOM 4765 C CA . VAL B 1 173 ? 35.981 53.297 36.666 1.00 16.10 173 VAL B CA 1
ATOM 4766 C C . VAL B 1 173 ? 37.339 53.267 37.357 1.00 16.16 173 VAL B C 1
ATOM 4767 O O . VAL B 1 173 ? 37.770 54.261 37.951 1.00 16.39 173 VAL B O 1
ATOM 4771 N N . GLY B 1 174 ? 37.981 52.108 37.291 1.00 16.03 174 GLY B N 1
ATOM 4772 C CA . GLY B 1 174 ? 39.284 51.878 37.892 1.00 16.68 174 GLY B CA 1
ATOM 4773 C C . GLY B 1 174 ? 39.218 50.724 38.882 1.00 16.75 174 GLY B C 1
ATOM 4774 O O . GLY B 1 174 ? 38.412 50.742 39.816 1.00 17.20 174 GLY B O 1
ATOM 4775 N N . GLY B 1 175 ? 40.085 49.735 38.683 1.00 16.99 175 GLY B N 1
ATOM 4776 C CA . GLY B 1 175 ? 40.113 48.528 39.489 1.00 17.03 175 GLY B CA 1
ATOM 4777 C C . GLY B 1 175 ? 41.210 48.504 40.535 1.00 16.97 175 GLY B C 1
ATOM 4778 O O . GLY B 1 175 ? 41.663 47.446 40.933 1.00 17.08 175 GLY B O 1
ATOM 4779 N N . GLY B 1 176 ? 41.625 49.673 41.003 1.00 16.68 176 GLY B N 1
ATOM 4780 C CA . GLY B 1 176 ? 42.590 49.762 42.078 1.00 16.30 176 GLY B CA 1
ATOM 4781 C C . GLY B 1 176 ? 41.942 49.652 43.445 1.00 15.96 176 GLY B C 1
ATOM 4782 O O . GLY B 1 176 ? 40.731 49.456 43.571 1.00 15.78 176 GLY B O 1
ATOM 4783 N N . VAL B 1 177 ? 42.755 49.814 44.477 1.00 15.76 177 VAL B N 1
ATOM 4784 C CA . VAL B 1 177 ? 42.325 49.593 45.855 1.00 15.80 177 VAL B CA 1
ATOM 4785 C C . VAL B 1 177 ? 41.132 50.463 46.233 1.00 15.97 177 VAL B C 1
ATOM 4786 O O . VAL B 1 177 ? 40.142 49.963 46.749 1.00 15.96 177 VAL B O 1
ATOM 4790 N N . ILE B 1 178 ? 41.219 51.763 45.972 1.00 15.95 178 ILE B N 1
ATOM 4791 C CA . ILE B 1 178 ? 40.201 52.689 46.449 1.00 16.65 178 ILE B CA 1
ATOM 4792 C C . ILE B 1 178 ? 38.843 52.409 45.806 1.00 16.48 178 ILE B C 1
ATOM 4793 O O . ILE B 1 178 ? 37.825 52.384 46.498 1.00 17.07 178 ILE B O 1
ATOM 4798 N N . GLY B 1 179 ? 38.833 52.192 44.496 1.00 16.86 179 GLY B N 1
ATOM 4799 C CA . GLY B 1 179 ? 37.591 51.930 43.774 1.00 16.97 179 GLY B CA 1
ATOM 4800 C C . GLY B 1 179 ? 36.945 50.620 44.167 1.00 17.05 179 GLY B C 1
ATOM 4801 O O . GLY B 1 179 ? 35.734 50.548 44.333 1.00 17.41 179 GLY B O 1
ATOM 4802 N N . LEU B 1 180 ? 37.754 49.586 44.336 1.00 17.16 180 LEU B N 1
ATOM 4803 C CA . LEU B 1 180 ? 37.249 48.273 44.713 1.00 17.08 180 LEU B CA 1
ATOM 4804 C C . LEU B 1 180 ? 36.637 48.315 46.108 1.00 16.66 180 LEU B C 1
ATOM 4805 O O . LEU B 1 180 ? 35.529 47.819 46.324 1.00 15.89 180 LEU B O 1
ATOM 4810 N N . GLU B 1 181 ? 37.353 48.925 47.048 1.00 15.98 181 GLU B N 1
ATOM 4811 C CA . GLU B 1 181 ? 36.849 49.099 48.410 1.00 15.61 181 GLU B CA 1
ATOM 4812 C C . GLU B 1 181 ? 35.496 49.800 48.424 1.00 15.36 181 GLU B C 1
ATOM 4813 O O . GLU B 1 181 ? 34.561 49.337 49.074 1.00 14.88 181 GLU B O 1
ATOM 4819 N N . LEU B 1 182 ? 35.383 50.914 47.705 1.00 15.09 182 LEU B N 1
ATOM 4820 C CA . LEU B 1 182 ? 34.119 51.642 47.681 1.00 15.02 182 LEU B CA 1
ATOM 4821 C C . LEU B 1 182 ? 33.039 50.904 46.895 1.00 14.95 182 LEU B C 1
ATOM 4822 O O . LEU B 1 182 ? 31.877 50.943 47.275 1.00 15.00 182 LEU B O 1
ATOM 4827 N N . GLY B 1 183 ? 33.424 50.185 45.845 1.00 15.25 183 GLY B N 1
ATOM 4828 C CA . GLY B 1 183 ? 32.489 49.338 45.122 1.00 15.62 183 GLY B CA 1
ATOM 4829 C C . GLY B 1 183 ? 31.884 48.289 46.043 1.00 15.67 183 GLY B C 1
ATOM 4830 O O . GLY B 1 183 ? 30.663 48.084 46.060 1.00 15.02 183 GLY B O 1
ATOM 4831 N N . VAL B 1 184 ? 32.736 47.644 46.837 1.00 15.74 184 VAL B N 1
ATOM 4832 C CA . VAL B 1 184 ? 32.2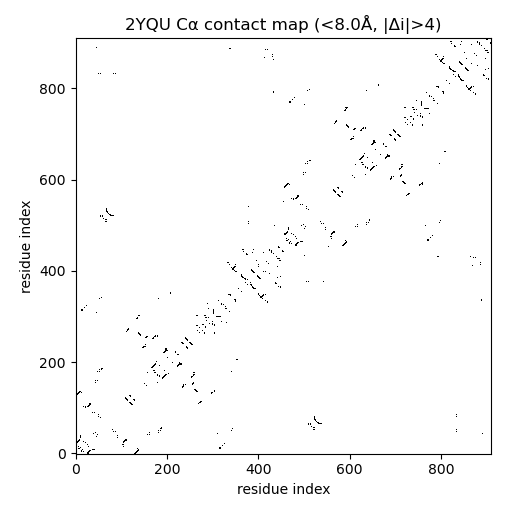81 46.645 47.809 1.00 15.93 184 VAL B CA 1
ATOM 4833 C C . VAL B 1 184 ? 31.354 47.261 48.875 1.00 15.61 184 VAL B C 1
ATOM 4834 O O . VAL B 1 184 ? 30.351 46.651 49.240 1.00 15.44 184 VAL B O 1
ATOM 4838 N N . VAL B 1 185 ? 31.642 48.473 49.345 1.00 15.00 185 VAL B N 1
ATOM 4839 C CA . VAL B 1 185 ? 30.817 49.079 50.391 1.00 15.18 185 VAL B CA 1
ATOM 4840 C C . VAL B 1 185 ? 29.378 49.215 49.902 1.00 15.45 185 VAL B C 1
ATOM 4841 O O . VAL B 1 185 ? 28.443 48.834 50.600 1.00 15.52 185 VAL B O 1
ATOM 4845 N N . TRP B 1 186 ? 29.207 49.778 48.713 1.00 15.29 186 TRP B N 1
ATOM 4846 C CA . TRP B 1 186 ? 27.868 50.019 48.179 1.00 15.75 186 TRP B CA 1
ATOM 4847 C C . TRP B 1 186 ? 27.190 48.734 47.714 1.00 16.39 186 TRP B C 1
ATOM 4848 O O . TRP B 1 186 ? 25.976 48.601 47.847 1.00 16.29 186 TRP B O 1
ATOM 4859 N N . HIS B 1 187 ? 27.972 47.778 47.229 1.00 16.80 187 HIS B N 1
ATOM 4860 C CA . HIS B 1 187 ? 27.441 46.470 46.856 1.00 17.71 187 HIS B CA 1
ATOM 4861 C C . HIS B 1 187 ? 26.796 45.777 48.061 1.00 17.69 187 HIS B C 1
ATOM 4862 O O . HIS B 1 187 ? 25.712 45.191 47.951 1.00 17.05 187 HIS B O 1
ATOM 4869 N N . ARG B 1 188 ? 27.467 45.852 49.206 1.00 17.54 188 ARG B N 1
ATOM 4870 C CA . ARG B 1 188 ? 26.932 45.279 50.438 1.00 17.41 188 ARG B CA 1
ATOM 4871 C C . ARG B 1 188 ? 25.604 45.915 50.830 1.00 18.06 188 ARG B C 1
ATOM 4872 O O . ARG B 1 188 ? 24.768 45.258 51.454 1.00 18.13 188 ARG B O 1
ATOM 4880 N N . LEU B 1 189 ? 25.429 47.191 50.488 1.00 18.48 189 LEU B N 1
ATOM 4881 C CA . LEU B 1 189 ? 24.189 47.911 50.786 1.00 19.04 189 LEU B CA 1
ATOM 4882 C C . LEU B 1 189 ? 23.116 47.797 49.696 1.00 19.33 189 LEU B C 1
ATOM 4883 O O . LEU B 1 189 ? 22.068 48.426 49.804 1.00 19.81 189 LEU B O 1
ATOM 4888 N N . GLY B 1 190 ? 23.373 46.999 48.661 1.00 19.68 190 GLY B N 1
ATOM 4889 C CA . GLY B 1 190 ? 22.349 46.635 47.691 1.00 19.93 190 GLY B CA 1
ATOM 4890 C C . GLY B 1 190 ? 22.557 47.154 46.283 1.00 20.18 190 GLY B C 1
ATOM 4891 O O . GLY B 1 190 ? 21.772 46.841 45.384 1.00 20.22 190 GLY B O 1
ATOM 4892 N N . ALA B 1 191 ? 23.605 47.947 46.084 1.00 20.25 191 ALA B N 1
ATOM 4893 C CA . ALA B 1 191 ? 23.936 48.465 44.769 1.00 20.17 191 ALA B CA 1
ATOM 4894 C C . ALA B 1 191 ? 24.391 47.354 43.819 1.00 20.15 191 ALA B C 1
ATOM 4895 O O . ALA B 1 191 ? 25.087 46.414 44.216 1.00 19.91 191 ALA B O 1
ATOM 4897 N N . GLU B 1 192 ? 23.954 47.463 42.567 1.00 20.29 192 GLU B N 1
ATOM 4898 C CA . GLU B 1 192 ? 24.510 46.697 41.463 1.00 20.63 192 GLU B CA 1
ATOM 4899 C C . GLU B 1 192 ? 25.781 47.401 41.026 1.00 20.05 192 GLU B C 1
ATOM 4900 O O . GLU B 1 192 ? 25.726 48.514 40.495 1.00 20.18 192 GLU B O 1
ATOM 4906 N N . VAL B 1 193 ? 26.919 46.758 41.244 1.00 19.53 193 VAL B N 1
ATOM 4907 C CA . VAL B 1 193 ? 28.211 47.398 41.036 1.00 19.09 193 VAL B CA 1
ATOM 4908 C C . VAL B 1 193 ? 28.962 46.753 39.884 1.00 18.72 193 VAL B C 1
ATOM 4909 O O . VAL B 1 193 ? 29.071 45.536 39.811 1.00 18.70 193 VAL B O 1
ATOM 4913 N N . ILE B 1 194 ? 29.477 47.591 38.990 1.00 18.59 194 ILE B N 1
ATOM 4914 C CA . ILE B 1 194 ? 30.326 47.150 37.896 1.00 18.53 194 ILE B CA 1
ATOM 4915 C C . ILE B 1 194 ? 31.647 47.880 38.008 1.00 18.23 194 ILE B C 1
ATOM 4916 O O . ILE B 1 194 ? 31.661 49.105 38.118 1.00 18.20 194 ILE B O 1
ATOM 4921 N N . VAL B 1 195 ? 32.741 47.129 37.954 1.00 18.24 195 VAL B N 1
ATOM 4922 C CA . VAL B 1 195 ? 34.089 47.678 38.019 1.00 18.13 195 VAL B CA 1
ATOM 4923 C C . VAL B 1 195 ? 34.749 47.507 36.650 1.00 18.40 195 VAL B C 1
ATOM 4924 O O . VAL B 1 195 ? 34.846 46.391 36.147 1.00 18.16 195 VAL B O 1
ATOM 4928 N N . LEU B 1 196 ? 35.191 48.618 36.053 1.00 18.35 196 LEU B N 1
ATOM 4929 C CA . LEU B 1 196 ? 35.839 48.620 34.748 1.00 18.72 196 LEU B CA 1
ATOM 4930 C C . LEU B 1 196 ? 37.311 48.965 34.917 1.00 19.34 196 LEU B C 1
ATOM 4931 O O . LEU B 1 196 ? 37.638 49.983 35.515 1.00 18.78 196 LEU B O 1
ATOM 4936 N N . GLU B 1 197 ? 38.189 48.128 34.374 1.00 20.15 197 GLU B N 1
ATOM 4937 C CA . GLU B 1 197 ? 39.632 48.361 34.432 1.00 21.36 197 GLU B CA 1
ATOM 4938 C C . GLU B 1 197 ? 40.256 48.200 33.046 1.00 22.27 197 GLU B C 1
ATOM 4939 O O . GLU B 1 197 ? 39.945 47.254 32.322 1.00 21.36 197 GLU B O 1
ATOM 4945 N N . TYR B 1 198 ? 41.149 49.127 32.699 1.00 23.31 198 TYR B N 1
ATOM 4946 C CA . TYR B 1 198 ? 41.872 49.104 31.423 1.00 24.81 198 TYR B CA 1
ATOM 4947 C C . TYR B 1 198 ? 42.891 47.962 31.365 1.00 24.89 198 TYR B C 1
ATOM 4948 O O . TYR B 1 198 ? 42.976 47.243 30.371 1.00 25.04 198 TYR B O 1
ATOM 4957 N N . MET B 1 199 ? 43.665 47.799 32.433 1.00 25.41 199 MET B N 1
ATOM 4958 C CA . MET B 1 199 ? 44.651 46.718 32.507 1.00 25.83 199 MET B CA 1
ATOM 4959 C C . MET B 1 199 ? 43.961 45.360 32.562 1.00 25.56 199 MET B C 1
ATOM 4960 O O . MET B 1 199 ? 42.756 45.278 32.796 1.00 25.39 199 MET B O 1
ATOM 4965 N N . ASP B 1 200 ? 44.742 44.296 32.380 1.00 25.24 200 ASP B N 1
ATOM 4966 C CA . ASP B 1 200 ? 44.211 42.928 32.289 1.00 25.32 200 ASP B CA 1
ATOM 4967 C C . ASP B 1 200 ? 44.010 42.245 33.655 1.00 24.86 200 ASP B C 1
ATOM 4968 O O . ASP B 1 200 ? 43.875 41.019 33.732 1.00 24.31 200 ASP B O 1
ATOM 4973 N N . ARG B 1 201 ? 43.974 43.054 34.709 1.00 24.12 201 ARG B N 1
ATOM 4974 C CA . ARG B 1 201 ? 43.893 42.587 36.086 1.00 23.84 201 ARG B CA 1
ATOM 4975 C C . ARG B 1 201 ? 43.445 43.742 36.968 1.00 23.18 201 ARG B C 1
ATOM 4976 O O . ARG B 1 201 ? 43.668 44.908 36.633 1.00 22.95 201 ARG B O 1
ATOM 4984 N N . ILE B 1 202 ? 42.804 43.419 38.084 1.00 22.02 202 ILE B N 1
ATOM 4985 C CA . ILE B 1 202 ? 42.539 44.404 39.123 1.00 21.45 202 ILE B CA 1
ATOM 4986 C C . ILE B 1 202 ? 43.674 44.392 40.143 1.00 21.07 202 ILE B C 1
ATOM 4987 O O . ILE B 1 202 ? 44.502 43.479 40.157 1.00 20.64 202 ILE B O 1
ATOM 4992 N N . LEU B 1 203 ? 43.701 45.422 40.984 1.00 20.48 203 LEU B N 1
ATOM 4993 C CA . LEU B 1 203 ? 44.675 45.542 42.063 1.00 20.18 203 LEU B CA 1
ATOM 4994 C C . LEU B 1 203 ? 46.100 45.312 41.559 1.00 20.40 203 LEU B C 1
ATOM 4995 O O . LEU B 1 203 ? 46.777 44.368 41.982 1.00 19.61 203 LEU B O 1
ATOM 5000 N N . PRO B 1 204 ? 46.557 46.175 40.658 1.00 20.87 204 PRO B N 1
ATOM 5001 C CA . PRO B 1 204 ? 47.835 45.963 39.970 1.00 21.37 204 PRO B CA 1
ATOM 5002 C C . PRO B 1 204 ? 49.095 45.984 40.845 1.00 21.15 204 PRO B C 1
ATOM 5003 O O . PRO B 1 204 ? 50.134 45.575 40.337 1.00 21.97 204 PRO B O 1
ATOM 5007 N N . THR B 1 205 ? 49.024 46.446 42.093 1.00 20.87 205 THR B N 1
ATOM 5008 C CA . THR B 1 205 ? 50.189 46.462 42.977 1.00 20.86 205 THR B CA 1
ATOM 5009 C C . THR B 1 205 ? 50.324 45.150 43.742 1.00 20.41 205 THR B C 1
ATOM 5010 O O . THR B 1 205 ? 51.321 44.934 44.425 1.00 20.32 205 THR B O 1
ATOM 5014 N N . MET B 1 206 ? 49.305 44.295 43.656 1.00 19.49 206 MET B N 1
ATOM 5015 C CA . MET B 1 206 ? 49.343 43.010 44.333 1.00 18.76 206 MET B CA 1
ATOM 5016 C C . MET B 1 206 ? 50.132 42.023 43.498 1.00 18.28 206 MET B C 1
ATOM 5017 O O . MET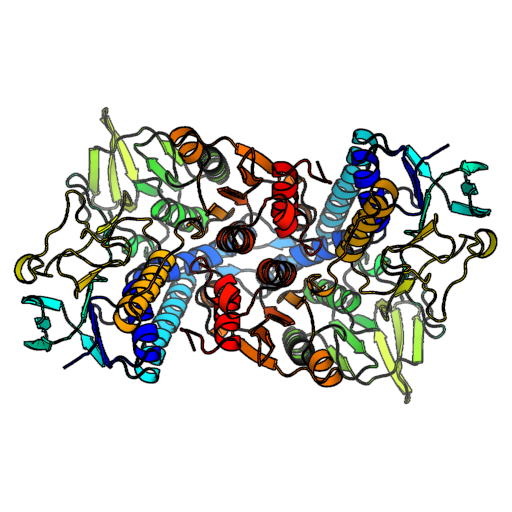 B 1 206 ? 50.448 42.281 42.342 1.00 17.86 206 MET B O 1
ATOM 5022 N N . ASP B 1 207 ? 50.473 40.897 44.111 1.00 17.42 207 ASP B N 1
ATOM 5023 C CA . ASP B 1 207 ? 51.026 39.761 43.388 1.00 17.20 207 ASP B CA 1
ATOM 5024 C C . ASP B 1 207 ? 49.950 39.264 42.423 1.00 17.43 207 ASP B C 1
ATOM 5025 O O . ASP B 1 207 ? 48.767 39.329 42.735 1.00 16.57 207 ASP B O 1
ATOM 5030 N N . LEU B 1 208 ? 50.355 38.791 41.245 1.00 17.52 208 LEU B N 1
ATOM 5031 C CA . LEU B 1 208 ? 49.393 38.513 40.184 1.00 18.07 208 LEU B CA 1
ATOM 5032 C C . LEU B 1 208 ? 48.437 37.389 40.569 1.00 17.84 208 LEU B C 1
ATOM 5033 O O . LEU B 1 208 ? 47.248 37.454 40.275 1.00 18.27 208 LEU B O 1
ATOM 5038 N N . GLU B 1 209 ? 48.955 36.378 41.259 1.00 17.77 209 GLU B N 1
ATOM 5039 C CA . GLU B 1 209 ? 48.117 35.309 41.799 1.00 17.56 209 GLU B CA 1
ATOM 5040 C C . GLU B 1 209 ? 47.037 35.836 42.741 1.00 17.04 209 GLU B C 1
ATOM 5041 O O . GLU B 1 209 ? 45.916 35.336 42.738 1.00 16.46 209 GLU B O 1
ATOM 5047 N N . VAL B 1 210 ? 47.392 36.831 43.554 1.00 16.57 210 VAL B N 1
ATOM 5048 C CA . VAL B 1 210 ? 46.458 37.457 44.489 1.00 16.47 210 VAL B CA 1
ATOM 5049 C C . VAL B 1 210 ? 45.402 38.315 43.774 1.00 16.36 210 VAL B C 1
ATOM 5050 O O . VAL B 1 210 ? 44.230 38.277 44.129 1.00 15.96 210 VAL B O 1
ATOM 5054 N N . SER B 1 211 ? 45.823 39.091 42.780 1.00 16.33 211 SER B N 1
ATOM 5055 C CA . SER B 1 211 ? 44.902 39.848 41.930 1.00 16.99 211 SER B CA 1
ATOM 5056 C C . SER B 1 211 ? 43.857 38.938 41.292 1.00 17.22 211 SER B C 1
ATOM 5057 O O . SER B 1 211 ? 42.678 39.271 41.274 1.00 16.96 211 SER B O 1
ATOM 5060 N N . ARG B 1 212 ? 44.293 37.779 40.794 1.00 17.12 212 ARG B N 1
ATOM 5061 C CA . ARG B 1 212 ? 43.405 36.838 40.110 1.00 17.93 212 ARG B CA 1
ATOM 5062 C C . ARG B 1 212 ? 42.389 36.255 41.089 1.00 17.56 212 ARG B C 1
ATOM 5063 O O . ARG B 1 212 ? 41.199 36.163 40.778 1.00 17.17 212 ARG B O 1
ATOM 5077 N N . ALA B 1 213 ? 42.864 35.880 42.274 1.00 17.43 213 ALA B N 1
ATOM 5078 C CA . ALA B 1 213 ? 41.993 35.356 43.324 1.00 17.42 213 ALA B CA 1
ATOM 5079 C C . ALA B 1 213 ? 40.986 36.409 43.767 1.00 17.64 213 ALA B C 1
ATOM 5080 O O . ALA B 1 213 ? 39.816 36.099 43.970 1.00 17.70 213 ALA B O 1
ATOM 5082 N N . ALA B 1 214 ? 41.434 37.654 43.901 1.00 17.44 214 ALA B N 1
ATOM 5083 C CA . ALA B 1 214 ? 40.541 38.743 44.285 1.00 17.36 214 ALA B CA 1
ATOM 5084 C C . ALA B 1 214 ? 39.403 38.886 43.265 1.00 17.27 214 ALA B C 1
ATOM 5085 O O . ALA B 1 214 ? 38.241 38.980 43.638 1.00 16.44 214 ALA B O 1
ATOM 5087 N N . GLU B 1 215 ? 39.740 38.874 41.980 1.00 17.69 215 GLU B N 1
ATOM 5088 C CA . GLU B 1 215 ? 38.734 39.021 40.927 1.00 18.92 215 GLU B CA 1
ATOM 5089 C C . GLU B 1 215 ? 37.684 37.905 41.044 1.00 19.21 215 GLU B C 1
ATOM 5090 O O . GLU B 1 215 ? 36.489 38.152 40.955 1.00 19.10 215 GLU B O 1
ATOM 5096 N N . ARG B 1 216 ? 38.140 36.680 41.283 1.00 19.65 216 ARG B N 1
ATOM 5097 C CA . ARG B 1 216 ? 37.239 35.544 41.428 1.00 20.48 216 ARG B CA 1
ATOM 5098 C C . ARG B 1 216 ? 36.303 35.692 42.630 1.00 19.79 216 ARG B C 1
ATOM 5099 O O . ARG B 1 216 ? 35.126 35.344 42.565 1.00 19.55 216 ARG B O 1
ATOM 5107 N N . VAL B 1 217 ? 36.838 36.205 43.727 1.00 19.67 217 VAL B N 1
ATOM 5108 C CA . VAL B 1 217 ? 36.084 36.315 44.971 1.00 19.59 217 VAL B CA 1
ATOM 5109 C C . VAL B 1 217 ? 35.004 37.381 44.854 1.00 19.37 217 VAL B C 1
ATOM 5110 O O . VAL B 1 217 ? 33.874 37.172 45.283 1.00 18.58 217 VAL B O 1
ATOM 5114 N N . PHE B 1 218 ? 35.347 38.520 44.263 1.00 19.44 218 PHE B N 1
ATOM 5115 C CA . PHE B 1 218 ? 34.400 39.619 44.176 1.00 20.06 218 PHE B CA 1
ATOM 5116 C C . PHE B 1 218 ? 33.310 39.342 43.147 1.00 20.12 218 PHE B C 1
ATOM 5117 O O . PHE B 1 218 ? 32.169 39.737 43.348 1.00 19.81 218 PHE B O 1
ATOM 5125 N N . LYS B 1 219 ? 33.657 38.642 42.071 1.00 20.33 219 LYS B N 1
ATOM 5126 C CA . LYS B 1 219 ? 32.656 38.171 41.117 1.00 21.02 219 LYS B CA 1
ATOM 5127 C C . LYS B 1 219 ? 31.683 37.224 41.813 1.00 20.92 219 LYS B C 1
ATOM 5128 O O . LYS B 1 219 ? 30.478 37.323 41.611 1.00 21.24 219 LYS B O 1
ATOM 5134 N N . LYS B 1 220 ? 32.207 36.322 42.639 1.00 21.39 220 LYS B N 1
ATOM 5135 C CA . LYS B 1 220 ? 31.365 35.366 43.356 1.00 21.78 220 LYS B CA 1
ATOM 5136 C C . LYS B 1 220 ? 30.470 36.075 44.375 1.00 21.66 220 LYS B C 1
ATOM 5137 O O . LYS B 1 220 ? 29.349 35.639 44.619 1.00 21.30 220 LYS B O 1
ATOM 5143 N N . GLN B 1 221 ? 30.946 37.181 44.949 1.00 21.35 221 GLN B N 1
ATOM 5144 C CA . GLN B 1 221 ? 30.125 37.970 45.862 1.00 21.61 221 GLN B CA 1
ATOM 5145 C C . GLN B 1 221 ? 29.003 38.697 45.119 1.00 21.31 221 GLN B C 1
ATOM 5146 O O . GLN B 1 221 ? 27.963 38.974 45.701 1.00 21.47 221 GLN B O 1
ATOM 5152 N N . GLY B 1 222 ? 29.212 38.984 43.834 1.00 20.91 222 GLY B N 1
ATOM 5153 C CA . GLY B 1 222 ? 28.185 39.577 42.991 1.00 20.76 222 GLY B CA 1
ATOM 5154 C C . GLY B 1 222 ? 28.561 40.860 42.266 1.00 20.72 222 GLY B C 1
ATOM 5155 O O . GLY B 1 222 ? 27.713 41.457 41.591 1.00 20.48 222 GLY B O 1
ATOM 5156 N N . LEU B 1 223 ? 29.808 41.304 42.405 1.00 20.37 223 LEU B N 1
ATOM 5157 C CA . LEU B 1 223 ? 30.296 42.430 41.616 1.00 20.13 223 LEU B CA 1
ATOM 5158 C C . LEU B 1 223 ? 30.541 41.962 40.184 1.00 20.25 223 LEU B C 1
ATOM 5159 O O . LEU B 1 223 ? 30.988 40.840 39.959 1.00 19.96 223 LEU B O 1
ATOM 5164 N N . THR B 1 224 ? 30.220 42.816 39.220 1.00 19.80 224 THR B N 1
ATOM 5165 C CA . THR B 1 224 ? 30.668 42.607 37.851 1.00 20.01 224 THR B CA 1
ATOM 5166 C C . THR B 1 224 ? 32.028 43.272 37.752 1.00 19.95 224 THR B C 1
ATOM 5167 O O . THR B 1 224 ? 32.161 44.452 38.086 1.00 20.22 224 THR B O 1
ATOM 5171 N N . ILE B 1 225 ? 33.031 42.511 37.331 1.00 19.81 225 ILE B N 1
ATOM 5172 C CA . ILE B 1 225 ? 34.372 43.037 37.102 1.00 20.40 225 ILE B CA 1
ATOM 5173 C C . ILE B 1 225 ? 34.778 42.764 35.658 1.00 20.66 225 ILE B C 1
ATOM 5174 O O . ILE B 1 225 ? 34.826 41.621 35.221 1.00 20.62 225 ILE B O 1
ATOM 5179 N N . ARG B 1 226 ? 35.072 43.829 34.923 1.00 21.18 226 ARG B N 1
ATOM 5180 C CA . ARG B 1 226 ? 35.460 43.712 33.528 1.00 21.47 226 ARG B CA 1
ATOM 5181 C C . ARG B 1 226 ? 36.826 44.341 33.359 1.00 21.59 226 ARG B C 1
ATOM 5182 O O . ARG B 1 226 ? 36.971 45.553 33.490 1.00 21.62 226 ARG B O 1
ATOM 5190 N N . THR B 1 227 ? 37.821 43.508 33.091 1.00 21.72 227 THR B N 1
ATOM 5191 C CA . THR B 1 227 ? 39.172 43.976 32.778 1.00 21.97 227 THR B CA 1
ATOM 5192 C C . THR B 1 227 ? 39.371 44.084 31.262 1.00 22.30 227 THR B C 1
ATOM 5193 O O . THR B 1 227 ? 38.562 43.580 30.483 1.00 22.26 227 THR B O 1
ATOM 5197 N N . GLY B 1 228 ? 40.449 44.747 30.850 1.00 22.65 228 GLY B N 1
ATOM 5198 C CA . GLY B 1 228 ? 40.794 44.855 29.445 1.00 22.98 228 GLY B CA 1
ATOM 5199 C C . GLY B 1 228 ? 39.860 45.760 28.667 1.00 23.26 228 GLY B C 1
ATOM 5200 O O . GLY B 1 228 ? 39.715 45.593 27.459 1.00 24.03 228 GLY B O 1
ATOM 5201 N N . VAL B 1 229 ? 39.243 46.724 29.353 1.00 23.50 229 VAL B N 1
ATOM 5202 C CA . VAL B 1 229 ? 38.285 47.637 28.739 1.00 23.41 229 VAL B CA 1
ATOM 5203 C C . VAL B 1 229 ? 38.713 49.095 28.933 1.00 23.35 229 VAL B C 1
ATOM 5204 O O . VAL B 1 229 ? 39.040 49.517 30.042 1.00 22.82 229 VAL B O 1
ATOM 5208 N N . ARG B 1 230 ? 38.714 49.853 27.843 1.00 23.40 230 ARG B N 1
ATOM 5209 C CA . ARG B 1 230 ? 39.065 51.262 27.906 1.00 23.60 230 ARG B CA 1
ATOM 5210 C C . ARG B 1 230 ? 37.811 52.115 27.876 1.00 23.61 230 ARG B C 1
ATOM 5211 O O . ARG B 1 230 ? 37.079 52.133 26.884 1.00 23.75 230 ARG B O 1
ATOM 5219 N N . VAL B 1 231 ? 37.572 52.816 28.977 1.00 23.44 231 VAL B N 1
ATOM 5220 C CA . VAL B 1 231 ? 36.520 53.814 29.062 1.00 23.25 231 VAL B CA 1
ATOM 5221 C C . VAL B 1 231 ? 36.999 55.034 28.286 1.00 23.13 231 VAL B C 1
ATOM 5222 O O . VAL B 1 231 ? 38.127 55.499 28.497 1.00 23.37 231 VAL B O 1
ATOM 5226 N N . THR B 1 232 ? 36.149 55.536 27.389 1.00 22.89 232 THR B N 1
ATOM 5227 C CA . THR B 1 232 ? 36.477 56.685 26.543 1.00 22.73 232 THR B CA 1
ATOM 5228 C C . THR B 1 232 ? 35.738 57.955 26.935 1.00 22.59 232 THR B C 1
ATOM 5229 O O . THR B 1 232 ? 36.164 59.043 26.551 1.00 22.68 232 THR B O 1
ATOM 5233 N N . ALA B 1 233 ? 34.629 57.826 27.667 1.00 22.12 233 ALA B N 1
ATOM 5234 C CA . ALA B 1 233 ? 33.905 58.985 28.192 1.00 22.36 233 ALA B CA 1
ATOM 5235 C C . ALA B 1 233 ? 33.038 58.632 29.400 1.00 22.31 233 ALA B C 1
ATOM 5236 O O . ALA B 1 233 ? 32.514 57.532 29.501 1.00 22.04 233 ALA B O 1
ATOM 5238 N N . VAL B 1 234 ? 32.920 59.577 30.322 1.00 22.55 234 VAL B N 1
ATOM 5239 C CA . VAL B 1 234 ? 31.944 59.505 31.401 1.00 22.72 234 VAL B CA 1
ATOM 5240 C C . VAL B 1 234 ? 31.245 60.854 31.436 1.00 23.40 234 VAL B C 1
ATOM 5241 O O . VAL B 1 234 ? 31.897 61.884 31.582 1.00 23.12 234 VAL B O 1
ATOM 5245 N N . VAL B 1 235 ? 29.923 60.849 31.290 1.00 23.78 235 VAL B N 1
ATOM 5246 C CA . VAL B 1 235 ? 29.160 62.091 31.192 1.00 24.65 235 VAL B CA 1
ATOM 5247 C C . VAL B 1 235 ? 27.953 62.052 32.123 1.00 24.97 235 VAL B C 1
ATOM 5248 O O . VAL B 1 235 ? 27.190 61.094 32.106 1.00 24.90 235 VAL B O 1
ATOM 5252 N N . PRO B 1 236 ? 27.776 63.086 32.937 1.00 25.59 236 PRO B N 1
ATOM 5253 C CA . PRO B 1 236 ? 26.539 63.214 33.715 1.00 26.47 236 PRO B CA 1
ATOM 5254 C C . PRO B 1 236 ? 25.303 63.351 32.815 1.00 27.34 236 PRO B C 1
ATOM 5255 O O . PRO B 1 236 ? 25.352 63.997 31.767 1.00 27.19 236 PRO B O 1
ATOM 5259 N N . GLU B 1 237 ? 24.223 62.700 33.227 1.00 28.69 237 GLU B N 1
ATOM 5260 C CA . GLU B 1 237 ? 22.910 62.867 32.625 1.00 29.80 237 GLU B CA 1
ATOM 5261 C C . GLU B 1 237 ? 21.968 63.426 33.697 1.00 30.39 237 GLU B C 1
ATOM 5262 O O . GLU B 1 237 ? 22.409 63.759 34.806 1.00 30.49 237 GLU B O 1
ATOM 5268 N N . ALA B 1 238 ? 20.683 63.544 33.367 1.00 30.93 238 ALA B N 1
ATOM 5269 C CA . ALA B 1 238 ? 19.711 64.199 34.244 1.00 31.35 238 ALA B CA 1
ATOM 5270 C C . ALA B 1 238 ? 19.539 63.506 35.594 1.00 31.32 238 ALA B C 1
ATOM 5271 O O . ALA B 1 238 ? 19.563 64.167 36.632 1.00 31.88 238 ALA B O 1
ATOM 5273 N N . LYS B 1 239 ? 19.356 62.189 35.575 1.00 31.28 239 LYS B N 1
ATOM 5274 C CA . LYS B 1 239 ? 19.125 61.411 36.797 1.00 31.34 239 LYS B CA 1
ATOM 5275 C C . LYS B 1 239 ? 20.097 60.242 36.885 1.00 30.83 239 LYS B C 1
ATOM 5276 O O . LYS B 1 239 ? 19.771 59.187 37.437 1.00 31.19 239 LYS B O 1
ATOM 5282 N N . GLY B 1 240 ? 21.295 60.440 36.348 1.00 29.83 240 GLY B N 1
ATOM 5283 C CA . GLY B 1 240 ? 22.274 59.373 36.267 1.00 29.16 240 GLY B CA 1
ATOM 5284 C C . GLY B 1 240 ? 23.537 59.798 35.546 1.00 28.20 240 GLY B C 1
ATOM 5285 O O . GLY B 1 240 ? 23.937 60.956 35.615 1.00 28.04 240 GLY B O 1
ATOM 5286 N N . ALA B 1 241 ? 24.154 58.850 34.852 1.00 27.35 241 ALA B N 1
ATOM 5287 C CA . ALA B 1 241 ? 25.402 59.080 34.125 1.00 26.72 241 ALA B CA 1
ATOM 5288 C C . ALA B 1 241 ? 25.651 57.921 33.173 1.00 26.32 241 ALA B C 1
ATOM 5289 O O . ALA B 1 241 ? 25.210 56.803 33.424 1.00 26.21 241 ALA B O 1
ATOM 5291 N N . ARG B 1 242 ? 26.342 58.186 32.069 1.00 25.91 242 ARG B N 1
ATOM 5292 C CA . ARG B 1 242 ? 26.722 57.122 31.152 1.00 25.48 242 ARG B CA 1
ATOM 5293 C C . ARG B 1 242 ? 28.236 56.968 31.105 1.00 25.18 242 ARG B C 1
ATOM 5294 O O . ARG B 1 242 ? 28.976 57.918 31.333 1.00 24.99 242 ARG B O 1
ATOM 5302 N N . VAL B 1 243 ? 28.675 55.747 30.846 1.00 24.52 243 VAL B N 1
ATOM 5303 C CA . VAL B 1 243 ? 30.078 55.438 30.652 1.00 24.39 243 VAL B CA 1
ATOM 5304 C C . VAL B 1 243 ? 30.201 54.826 29.265 1.00 24.56 243 VAL B C 1
ATOM 5305 O O . VAL B 1 243 ? 29.614 53.789 28.997 1.00 24.56 243 VAL B O 1
ATOM 5309 N N . GLU B 1 244 ? 30.947 55.478 28.381 1.00 24.70 244 GLU B N 1
ATOM 5310 C CA . GLU B 1 244 ? 31.170 54.964 27.036 1.00 24.92 244 GLU B CA 1
ATOM 5311 C C . GLU B 1 244 ? 32.483 54.210 27.021 1.00 24.77 244 GLU B C 1
ATOM 5312 O O . GLU B 1 244 ? 33.455 54.657 27.625 1.00 24.44 244 GLU B O 1
ATOM 5318 N N . LEU B 1 245 ? 32.499 53.067 26.337 1.00 24.67 245 LEU B N 1
ATOM 5319 C CA . LEU B 1 245 ? 33.691 52.250 26.167 1.00 24.80 245 LEU B CA 1
ATOM 5320 C C . LEU B 1 245 ? 34.172 52.331 24.724 1.00 25.40 245 LEU B C 1
ATOM 5321 O O . LEU B 1 245 ? 33.403 52.651 23.821 1.00 25.06 245 LEU B O 1
ATOM 5326 N N . GLU B 1 246 ? 35.446 52.027 24.508 1.00 26.01 246 GLU B N 1
ATOM 5327 C CA . GLU B 1 246 ? 36.004 52.002 23.165 1.00 26.74 246 GLU B CA 1
ATOM 5328 C C . GLU B 1 246 ? 35.275 50.943 22.348 1.00 27.27 246 GLU B C 1
ATOM 5329 O O . GLU B 1 246 ? 35.133 49.814 22.795 1.00 27.68 246 GLU B O 1
ATOM 5335 N N . GLY B 1 247 ? 34.819 51.315 21.154 1.00 27.96 247 GLY B N 1
ATOM 5336 C CA . GLY B 1 247 ? 34.065 50.407 20.306 1.00 28.26 247 GLY B CA 1
ATOM 5337 C C . GLY B 1 247 ? 32.562 50.634 20.322 1.00 28.49 247 GLY B C 1
ATOM 5338 O O . GLY B 1 247 ? 31.851 49.990 19.555 1.00 29.40 247 GLY B O 1
ATOM 5339 N N . GLY B 1 248 ? 32.071 51.514 21.196 1.00 28.32 248 GLY B N 1
ATOM 5340 C CA . GLY B 1 248 ? 30.689 51.980 21.129 1.00 28.08 248 GLY B CA 1
ATOM 5341 C C . GLY B 1 248 ? 29.728 51.567 22.234 1.00 27.66 248 GLY B C 1
ATOM 5342 O O . GLY B 1 248 ? 28.630 52.123 22.328 1.00 27.61 248 GLY B O 1
ATOM 5343 N N . GLU B 1 249 ? 30.115 50.604 23.067 1.00 27.31 249 GLU B N 1
ATOM 5344 C CA . GLU B 1 249 ? 29.257 50.170 24.166 1.00 26.90 249 GLU B CA 1
ATOM 5345 C C . GLU B 1 249 ? 29.025 51.313 25.157 1.00 26.76 249 GLU B C 1
ATOM 5346 O O . GLU B 1 249 ? 29.946 52.051 25.496 1.00 26.39 249 GLU B O 1
ATOM 5352 N N . VAL B 1 250 ? 27.780 51.462 25.601 1.00 26.53 250 VAL B N 1
ATOM 5353 C CA . VAL B 1 250 ? 27.402 52.495 26.561 1.00 26.56 250 VAL B CA 1
ATOM 5354 C C . VAL B 1 250 ? 26.724 51.847 27.767 1.00 26.48 250 VAL B C 1
ATOM 5355 O O . VAL B 1 250 ? 25.732 51.133 27.618 1.00 26.41 250 VAL B O 1
ATOM 5359 N N . LEU B 1 251 ? 27.266 52.106 28.954 1.00 26.17 251 LEU B N 1
ATOM 5360 C CA . LEU B 1 251 ? 26.671 51.668 30.206 1.00 26.09 251 LEU B CA 1
ATOM 5361 C C . LEU B 1 251 ? 25.997 52.851 30.865 1.00 25.90 251 LEU B C 1
ATOM 5362 O O . LEU B 1 251 ? 26.425 53.985 30.688 1.00 25.82 251 LEU B O 1
ATOM 5367 N N . GLU B 1 252 ? 24.940 52.585 31.622 1.00 25.66 252 GLU B N 1
ATOM 5368 C CA . GLU B 1 252 ? 24.226 53.623 32.349 1.00 25.74 252 GLU B CA 1
ATOM 5369 C C . GLU B 1 252 ? 24.144 53.248 33.830 1.00 25.04 252 GLU B C 1
ATOM 5370 O O . GLU B 1 252 ? 24.060 52.070 34.190 1.00 24.56 252 GLU B O 1
ATOM 5376 N N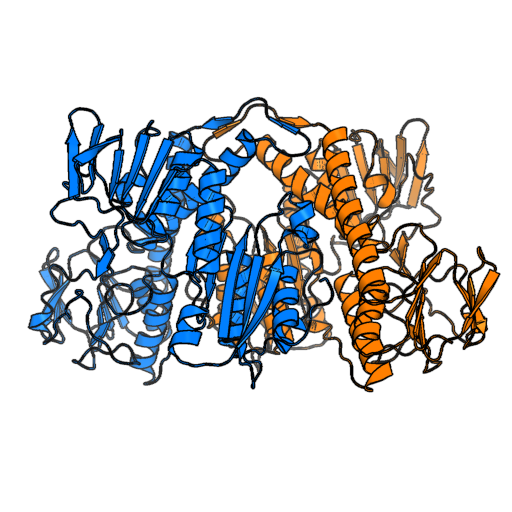 . ALA B 1 253 ? 24.193 54.261 34.689 1.00 24.41 253 ALA B N 1
ATOM 5377 C CA . ALA B 1 253 ? 24.157 54.045 36.131 1.00 23.66 253 ALA B CA 1
ATOM 5378 C C . ALA B 1 253 ? 23.656 55.279 36.860 1.00 23.07 253 ALA B C 1
ATOM 5379 O O . ALA B 1 253 ? 23.622 56.373 36.305 1.00 23.35 253 ALA B O 1
ATOM 5381 N N . ASP B 1 254 ? 23.253 55.097 38.108 1.00 22.37 254 ASP B N 1
ATOM 5382 C CA . ASP B 1 254 ? 22.800 56.214 38.933 1.00 22.25 254 ASP B CA 1
ATOM 5383 C C . ASP B 1 254 ? 23.972 57.083 39.387 1.00 21.53 254 ASP B C 1
ATOM 5384 O O . ASP B 1 254 ? 23.852 58.302 39.482 1.00 21.48 254 ASP B O 1
ATOM 5389 N N . ARG B 1 255 ? 25.092 56.440 39.691 1.00 20.70 255 ARG B N 1
ATOM 5390 C CA . ARG B 1 255 ? 26.331 57.133 40.034 1.00 20.00 255 ARG B CA 1
ATOM 5391 C C . ARG B 1 255 ? 27.496 56.444 39.347 1.00 19.22 255 ARG B C 1
ATOM 5392 O O . ARG B 1 255 ? 27.473 55.232 39.123 1.00 18.64 255 ARG B O 1
ATOM 5400 N N . VAL B 1 256 ? 28.521 57.221 39.024 1.00 18.28 256 VAL B N 1
ATOM 5401 C CA . VAL B 1 256 ? 29.759 56.677 38.502 1.00 17.75 256 VAL B CA 1
ATOM 5402 C C . VAL B 1 256 ? 30.886 57.224 39.356 1.00 17.15 256 VAL B C 1
ATOM 5403 O O . VAL B 1 256 ? 30.984 58.432 39.551 1.00 17.27 256 VAL B O 1
ATOM 5407 N N . LEU B 1 257 ? 31.701 56.328 39.900 1.00 16.22 257 LEU B N 1
ATOM 5408 C CA . LEU B 1 257 ? 32.901 56.709 40.646 1.00 15.82 257 LEU B CA 1
ATOM 5409 C C . LEU B 1 257 ? 34.104 56.621 39.736 1.00 15.54 257 LEU B C 1
ATOM 5410 O O . LEU B 1 257 ? 34.422 55.563 39.218 1.00 15.45 257 LEU B O 1
ATOM 5415 N N . VAL B 1 258 ? 34.774 57.745 39.544 1.00 15.67 258 VAL B N 1
ATOM 5416 C CA . VAL B 1 258 ? 36.008 57.781 38.780 1.00 16.09 258 VAL B CA 1
ATOM 5417 C C . VAL B 1 258 ? 37.176 57.634 39.762 1.00 16.05 258 VAL B C 1
ATOM 5418 O O . VAL B 1 258 ? 37.507 58.565 40.494 1.00 16.71 258 VAL B O 1
ATOM 5422 N N . ALA B 1 259 ? 37.777 56.451 39.779 1.00 16.26 259 ALA B N 1
ATOM 5423 C CA . ALA B 1 259 ? 38.888 56.134 40.669 1.00 16.75 259 ALA B CA 1
ATOM 5424 C C . ALA B 1 259 ? 40.012 55.455 39.888 1.00 17.22 259 ALA B C 1
ATOM 5425 O O . ALA B 1 259 ? 40.382 54.311 40.156 1.00 16.76 259 ALA B O 1
ATOM 5427 N N . VAL B 1 260 ? 40.565 56.178 38.919 1.00 17.37 260 VAL B N 1
ATOM 5428 C CA . VAL B 1 260 ? 41.613 55.633 38.055 1.00 17.74 260 VAL B CA 1
ATOM 5429 C C . VAL B 1 260 ? 43.029 55.917 38.555 1.00 18.00 260 VAL B C 1
ATOM 5430 O O . VAL B 1 260 ? 44.007 55.592 37.874 1.00 19.81 260 VAL B O 1
ATOM 5434 N N . GLY B 1 261 ? 43.135 56.519 39.735 1.00 17.71 261 GLY B N 1
ATOM 5435 C CA . GLY B 1 261 ? 44.425 56.800 40.343 1.00 17.26 261 GLY B CA 1
ATOM 5436 C C . GLY B 1 261 ? 44.424 58.129 41.056 1.00 17.17 261 GLY B C 1
ATOM 5437 O O . GLY B 1 261 ? 43.402 58.824 41.086 1.00 16.33 261 GLY B O 1
ATOM 5438 N N . ARG B 1 262 ? 45.565 58.450 41.659 1.00 16.45 262 ARG B N 1
ATOM 5439 C CA . ARG B 1 262 ? 45.792 59.746 42.275 1.00 17.26 262 ARG B CA 1
ATOM 5440 C C . ARG B 1 262 ? 47.114 60.318 41.787 1.00 17.48 262 ARG B C 1
ATOM 5441 O O . ARG B 1 262 ? 48.048 59.587 41.480 1.00 17.62 262 ARG B O 1
ATOM 5449 N N . ARG B 1 263 ? 47.168 61.640 41.725 1.00 18.44 263 ARG B N 1
ATOM 5450 C CA . ARG B 1 263 ? 48.294 62.367 41.168 1.00 19.20 263 ARG B CA 1
ATOM 5451 C C . ARG B 1 263 ? 48.933 63.219 42.265 1.00 18.81 263 ARG B C 1
ATOM 5452 O O . ARG B 1 263 ? 48.232 63.837 43.055 1.00 18.40 263 ARG B O 1
ATOM 5460 N N . PRO B 1 264 ? 50.261 63.249 42.333 1.00 18.57 264 PRO B N 1
ATOM 5461 C CA . PRO B 1 264 ? 50.954 64.109 43.299 1.00 18.42 264 PRO B CA 1
ATOM 5462 C C . PRO B 1 264 ? 50.433 65.537 43.189 1.00 18.08 264 PRO B C 1
ATOM 5463 O O . PRO B 1 264 ? 50.257 66.032 42.076 1.00 18.28 264 PRO B O 1
ATOM 5467 N N . TYR B 1 265 ? 50.171 66.174 44.322 1.00 17.72 265 TYR B N 1
ATOM 5468 C CA . TYR B 1 265 ? 49.522 67.476 44.352 1.00 17.63 265 TYR B CA 1
ATOM 5469 C C . TYR B 1 265 ? 50.482 68.576 44.816 1.00 17.67 265 TYR B C 1
ATOM 5470 O O . TYR B 1 265 ? 50.968 68.564 45.951 1.00 16.64 265 TYR B O 1
ATOM 5479 N N . THR B 1 266 ? 50.729 69.535 43.927 1.00 18.30 266 THR B N 1
ATOM 5480 C CA . THR B 1 266 ? 51.568 70.689 44.227 1.00 18.95 266 THR B CA 1
ATOM 5481 C C . THR B 1 266 ? 50.939 71.981 43.709 1.00 19.55 266 THR B C 1
ATOM 5482 O O . THR B 1 266 ? 51.646 72.970 43.540 1.00 19.61 266 THR B O 1
ATOM 5486 N N . GLU B 1 267 ? 49.627 71.982 43.462 1.00 20.03 267 GLU B N 1
ATOM 5487 C CA . GLU B 1 267 ? 48.965 73.175 42.925 1.00 20.39 267 GLU B CA 1
ATOM 5488 C C . GLU B 1 267 ? 48.961 74.305 43.951 1.00 20.31 267 GLU B C 1
ATOM 5489 O O . GLU B 1 267 ? 48.657 74.086 45.124 1.00 19.83 267 GLU B O 1
ATOM 5495 N N . GLY B 1 268 ? 49.302 75.509 43.493 1.00 20.42 268 GLY B N 1
ATOM 5496 C CA . GLY B 1 268 ? 49.325 76.696 44.330 1.00 20.51 268 GLY B CA 1
ATOM 5497 C C . GLY B 1 268 ? 50.584 76.862 45.170 1.00 20.63 268 GLY B C 1
ATOM 5498 O O . GLY B 1 268 ? 50.705 77.818 45.940 1.00 20.71 268 GLY B O 1
ATOM 5499 N N . LEU B 1 269 ? 51.527 75.939 45.027 1.00 20.36 269 LEU B N 1
ATOM 5500 C CA . LEU B 1 269 ? 52.705 75.902 45.883 1.00 20.34 269 LEU B CA 1
ATOM 5501 C C . LEU B 1 269 ? 53.841 76.775 45.353 1.00 20.66 269 LEU B C 1
ATOM 5502 O O . LEU B 1 269 ? 54.760 77.111 46.097 1.00 20.29 269 LEU B O 1
ATOM 5507 N N . SER B 1 270 ? 53.781 77.126 44.068 1.00 21.31 270 SER B N 1
ATOM 5508 C CA . SER B 1 270 ? 54.853 77.851 43.386 1.00 21.83 270 SER B CA 1
ATOM 5509 C C . SER B 1 270 ? 56.212 77.248 43.725 1.00 22.45 270 SER B C 1
ATOM 5510 O O . SER B 1 270 ? 57.088 77.919 44.262 1.00 22.46 270 SER B O 1
ATOM 5513 N N . LEU B 1 271 ? 56.361 75.958 43.429 1.00 22.92 271 LEU B N 1
ATOM 5514 C CA . LEU B 1 271 ? 57.604 75.220 43.662 1.00 23.44 271 LEU B CA 1
ATOM 5515 C C . LEU B 1 271 ? 58.811 75.889 43.025 1.00 23.81 271 LEU B C 1
ATOM 5516 O O . LEU B 1 271 ? 59.913 75.812 43.553 1.00 23.57 271 LEU B O 1
ATOM 5521 N N . GLU B 1 272 ? 58.595 76.510 41.870 1.00 24.30 272 GLU B N 1
ATOM 5522 C CA . GLU B 1 272 ? 59.661 77.169 41.122 1.00 25.01 272 GLU B CA 1
ATOM 5523 C C . GLU B 1 272 ? 60.370 78.271 41.910 1.00 25.06 272 GLU B C 1
ATOM 5524 O O . GLU B 1 272 ? 61.549 78.501 41.701 1.00 25.66 272 GLU B O 1
ATOM 5530 N N . ASN B 1 273 ? 59.648 78.946 42.797 1.00 25.22 273 ASN B N 1
ATOM 5531 C CA . ASN B 1 273 ? 60.239 79.953 43.689 1.00 25.29 273 ASN B CA 1
ATOM 5532 C C . ASN B 1 273 ? 61.199 79.369 44.729 1.00 25.02 273 ASN B C 1
ATOM 5533 O O . ASN B 1 273 ? 62.025 80.088 45.287 1.00 25.36 273 ASN B O 1
ATOM 5538 N N . ALA B 1 274 ? 61.073 78.074 45.006 1.00 24.68 274 ALA B N 1
ATOM 5539 C CA . ALA B 1 274 ? 62.035 77.360 45.849 1.00 24.61 274 ALA B CA 1
ATOM 5540 C C . ALA B 1 274 ? 63.205 76.770 45.051 1.00 24.24 274 ALA B C 1
ATOM 5541 O O . ALA B 1 274 ? 64.081 76.128 45.627 1.00 24.39 274 ALA B O 1
ATOM 5543 N N . GLY B 1 275 ? 63.222 76.999 43.739 1.00 23.77 275 GLY B N 1
ATOM 5544 C CA . GLY B 1 275 ? 64.216 76.420 42.854 1.00 23.70 275 GLY B CA 1
ATOM 5545 C C . GLY B 1 275 ? 63.939 74.953 42.568 1.00 23.34 275 GLY B C 1
ATOM 5546 O O . GLY B 1 275 ? 64.861 74.182 42.312 1.00 23.38 275 GLY B O 1
ATOM 5547 N N . LEU B 1 276 ? 62.666 74.571 42.612 1.00 22.91 276 LEU B N 1
ATOM 5548 C CA . LEU B 1 276 ? 62.271 73.173 42.490 1.00 22.89 276 LEU B CA 1
ATOM 5549 C C . LEU B 1 276 ? 61.298 72.945 41.340 1.00 22.94 276 LEU B C 1
ATOM 5550 O O . LEU B 1 276 ? 60.595 73.851 40.911 1.00 22.82 276 LEU B O 1
ATOM 5555 N N . SER B 1 277 ? 61.257 71.705 40.870 1.00 23.07 277 SER B N 1
ATOM 5556 C CA . SER B 1 277 ? 60.339 71.310 39.811 1.00 23.19 277 SER B CA 1
ATOM 5557 C C . SER B 1 277 ? 59.839 69.887 40.023 1.00 22.89 277 SER B C 1
ATOM 5558 O O . SER B 1 277 ? 60.361 69.143 40.849 1.00 22.86 277 SER B O 1
ATOM 5561 N N . THR B 1 278 ? 58.808 69.536 39.270 1.00 22.80 278 THR B N 1
ATOM 5562 C CA . THR B 1 278 ? 58.198 68.217 39.324 1.00 22.77 278 THR B CA 1
ATOM 5563 C C . THR B 1 278 ? 58.601 67.439 38.084 1.00 22.57 278 THR B C 1
ATOM 5564 O O . THR B 1 278 ? 58.819 68.021 37.022 1.00 22.93 278 THR B O 1
ATOM 5568 N N . ASP B 1 279 ? 58.709 66.119 38.218 1.00 22.35 279 ASP B N 1
ATOM 5569 C CA . ASP B 1 279 ? 59.001 65.268 37.076 1.00 21.85 279 ASP B CA 1
ATOM 5570 C C . ASP B 1 279 ? 57.737 65.071 36.233 1.00 21.91 279 ASP B C 1
ATOM 5571 O O . ASP B 1 279 ? 56.732 65.772 36.411 1.00 21.33 279 ASP B O 1
ATOM 5576 N N . GLU B 1 280 ? 57.786 64.110 35.320 1.00 21.80 280 GLU B N 1
ATOM 5577 C CA . GLU B 1 280 ? 56.741 63.960 34.313 1.00 21.96 280 GLU B CA 1
ATOM 5578 C C . GLU B 1 280 ? 55.422 63.518 34.936 1.00 21.86 280 GLU B C 1
ATOM 5579 O O . GLU B 1 280 ? 54.360 63.816 34.397 1.00 21.95 280 GLU B O 1
ATOM 5585 N N . ARG B 1 281 ? 55.498 62.805 36.060 1.00 21.70 281 ARG B N 1
ATOM 5586 C CA . ARG B 1 281 ? 54.303 62.342 36.780 1.00 21.76 281 ARG B CA 1
ATOM 5587 C C . ARG B 1 281 ? 53.758 63.338 37.814 1.00 21.15 281 ARG B C 1
ATOM 5588 O O . ARG B 1 281 ? 52.741 63.072 38.464 1.00 20.78 281 ARG B O 1
ATOM 5596 N N . GLY B 1 282 ? 54.419 64.484 37.955 1.00 20.46 282 GLY B N 1
ATOM 5597 C CA . GLY B 1 282 ? 54.045 65.481 38.945 1.00 20.19 282 GLY B CA 1
ATOM 5598 C C . GLY B 1 282 ? 54.723 65.309 40.299 1.00 19.78 282 GLY B C 1
ATOM 5599 O O . GLY B 1 282 ? 54.454 66.084 41.221 1.00 19.74 282 GLY B O 1
ATOM 5600 N N . ARG B 1 283 ? 55.590 64.304 40.435 1.00 19.45 283 ARG B N 1
ATOM 5601 C CA . ARG B 1 283 ? 56.301 64.065 41.693 1.00 19.42 283 ARG B CA 1
ATOM 5602 C C . ARG B 1 283 ? 57.432 65.073 41.913 1.00 19.43 283 ARG B C 1
ATOM 5603 O O . ARG B 1 283 ? 57.984 65.611 40.957 1.00 19.29 283 ARG B O 1
ATOM 5611 N N . ILE B 1 284 ? 57.770 65.309 43.179 1.00 19.06 284 ILE B N 1
ATOM 5612 C CA . ILE B 1 284 ? 58.969 66.051 43.537 1.00 18.80 284 ILE B CA 1
ATOM 5613 C C . ILE B 1 284 ? 60.104 65.049 43.714 1.00 19.12 284 ILE B C 1
ATOM 5614 O O . ILE B 1 284 ? 60.049 64.205 44.614 1.00 18.42 284 ILE B O 1
ATOM 5619 N N . PRO B 1 285 ? 61.125 65.110 42.856 1.00 19.49 285 PRO B N 1
ATOM 5620 C CA . PRO B 1 285 ? 62.263 64.198 42.978 1.00 19.78 285 PRO B CA 1
ATOM 5621 C C . PRO B 1 285 ? 62.990 64.393 44.295 1.00 20.23 285 PRO B C 1
ATOM 5622 O O . PRO B 1 285 ? 63.201 65.529 44.727 1.00 19.23 285 PRO B O 1
ATOM 5626 N N . VAL B 1 286 ? 63.348 63.285 44.930 1.00 20.72 286 VAL B N 1
ATOM 5627 C CA . VAL B 1 286 ? 64.101 63.310 46.176 1.00 21.63 286 VAL B CA 1
ATOM 5628 C C . VAL B 1 286 ? 65.187 62.230 46.180 1.00 22.47 286 VAL B C 1
ATOM 5629 O O . VAL B 1 286 ? 65.115 61.259 45.416 1.00 22.67 286 VAL B O 1
ATOM 5633 N N . ASP B 1 287 ? 66.189 62.402 47.043 1.00 23.44 287 ASP B N 1
ATOM 5634 C CA . ASP B 1 287 ? 67.282 61.438 47.183 1.00 24.09 287 ASP B CA 1
ATOM 5635 C C . ASP B 1 287 ? 66.925 60.426 48.268 1.00 24.55 287 ASP B C 1
ATOM 5636 O O . ASP B 1 287 ? 65.782 60.395 48.731 1.00 24.29 287 ASP B O 1
ATOM 5641 N N . GLU B 1 288 ? 67.889 59.603 48.677 1.00 25.21 288 GLU B N 1
ATOM 5642 C CA . GLU B 1 288 ? 67.600 58.495 49.588 1.00 25.71 288 GLU B CA 1
ATOM 5643 C C . GLU B 1 288 ? 67.343 58.934 51.035 1.00 25.14 288 GLU B C 1
ATOM 5644 O O . GLU B 1 288 ? 66.909 58.130 51.852 1.00 25.59 288 GLU B O 1
ATOM 5650 N N . HIS B 1 289 ? 67.605 60.206 51.334 1.00 24.45 289 HIS B N 1
ATOM 5651 C CA . HIS B 1 289 ? 67.256 60.811 52.625 1.00 23.83 289 HIS B CA 1
ATOM 5652 C C . HIS B 1 289 ? 66.035 61.735 52.534 1.00 22.13 289 HIS B C 1
ATOM 5653 O O . HIS B 1 289 ? 65.716 62.440 53.487 1.00 21.32 289 HIS B O 1
ATOM 5660 N N . LEU B 1 290 ? 65.353 61.697 51.390 1.00 20.83 290 LEU B N 1
ATOM 5661 C CA . LEU B 1 290 ? 64.120 62.453 51.140 1.00 19.97 290 LEU B CA 1
ATOM 5662 C C . LEU B 1 290 ? 64.346 63.961 50.940 1.00 19.46 290 LEU B C 1
ATOM 5663 O O . LEU B 1 290 ? 63.403 64.743 50.984 1.00 19.04 290 LEU B O 1
ATOM 5668 N N . ARG B 1 291 ? 65.595 64.360 50.704 1.00 19.39 291 ARG B N 1
ATOM 5669 C CA . ARG B 1 291 ? 65.910 65.742 50.329 1.00 19.45 291 ARG B CA 1
ATOM 5670 C C . ARG B 1 291 ? 65.635 66.007 48.857 1.00 19.27 291 ARG B C 1
ATOM 5671 O O . ARG B 1 291 ? 65.992 65.201 47.998 1.00 19.32 291 ARG B O 1
ATOM 5679 N N . THR B 1 292 ? 65.041 67.160 48.562 1.00 19.01 292 THR B N 1
ATOM 5680 C CA . THR B 1 292 ? 64.957 67.655 47.191 1.00 18.86 292 THR B CA 1
ATOM 5681 C C . THR B 1 292 ? 66.349 68.118 46.769 1.00 19.52 292 THR B C 1
ATOM 5682 O O . THR B 1 292 ? 67.304 67.983 47.536 1.00 18.85 292 THR B O 1
ATOM 5686 N N . ARG B 1 293 ? 66.460 68.675 45.566 1.00 20.74 293 ARG B N 1
ATOM 5687 C CA . ARG B 1 293 ? 67.746 69.184 45.073 1.00 21.90 293 ARG B CA 1
ATOM 5688 C C . ARG B 1 293 ? 68.211 70.443 45.826 1.00 21.84 293 ARG B C 1
ATOM 5689 O O . ARG B 1 293 ? 69.381 70.834 45.734 1.00 21.91 293 ARG B O 1
ATOM 5697 N N . VAL B 1 294 ? 67.291 71.071 46.553 1.00 21.83 294 VAL B N 1
ATOM 5698 C CA . VAL B 1 294 ? 67.610 72.110 47.526 1.00 21.79 294 VAL B CA 1
ATOM 5699 C C . VAL B 1 294 ? 67.677 71.408 48.882 1.00 21.71 294 VAL B C 1
ATOM 5700 O O . VAL B 1 294 ? 66.646 71.033 49.437 1.00 21.19 294 VAL B O 1
ATOM 5704 N N . PRO B 1 295 ? 68.886 71.207 49.405 1.00 21.13 295 PRO B N 1
ATOM 5705 C CA . PRO B 1 295 ? 69.107 70.223 50.474 1.00 21.06 295 PRO B CA 1
ATOM 5706 C C . PRO B 1 295 ? 68.407 70.472 51.825 1.00 20.52 295 PRO B C 1
ATOM 5707 O O . PRO B 1 295 ? 68.280 69.517 52.587 1.00 21.56 295 PRO B O 1
ATOM 5711 N N . HIS B 1 296 ? 67.972 71.697 52.115 1.00 20.04 296 HIS B N 1
ATOM 5712 C CA . HIS B 1 296 ? 67.197 71.955 53.333 1.00 19.36 296 HIS B CA 1
ATOM 5713 C C . HIS B 1 296 ? 65.681 71.807 53.120 1.00 18.32 296 HIS B C 1
ATOM 5714 O O . HIS B 1 296 ? 64.905 72.009 54.052 1.00 18.78 296 HIS B O 1
ATOM 5721 N N . ILE B 1 297 ? 65.262 71.494 51.898 1.00 17.21 297 ILE B N 1
ATOM 5722 C CA . ILE B 1 297 ? 63.851 71.232 51.617 1.00 16.25 297 ILE B CA 1
ATOM 5723 C C . ILE B 1 297 ? 63.683 69.742 51.334 1.00 15.87 297 ILE B C 1
ATOM 5724 O O . ILE B 1 297 ? 64.368 69.190 50.471 1.00 15.87 297 ILE B O 1
ATOM 5729 N N . TYR B 1 298 ? 62.774 69.116 52.074 1.00 15.07 298 TYR B N 1
ATOM 5730 C CA . TYR B 1 298 ? 62.516 67.683 51.985 1.00 14.81 298 TYR B CA 1
ATOM 5731 C C . TYR B 1 298 ? 61.107 67.519 51.436 1.00 14.91 298 TYR B C 1
ATOM 5732 O O . TYR B 1 298 ? 60.294 68.433 51.512 1.00 14.85 298 TYR B O 1
ATOM 5741 N N . ALA B 1 299 ? 60.815 66.354 50.884 1.00 14.77 299 ALA B N 1
ATOM 5742 C CA . ALA B 1 299 ? 59.466 66.058 50.419 1.00 14.62 299 ALA B CA 1
ATOM 5743 C C . ALA B 1 299 ? 59.175 64.594 50.671 1.00 14.58 299 ALA B C 1
ATOM 5744 O O . ALA B 1 299 ? 60.067 63.756 50.590 1.00 15.24 299 ALA B O 1
ATOM 5746 N N . ILE B 1 300 ? 57.923 64.299 51.004 1.00 13.89 300 ILE B N 1
ATOM 5747 C CA . ILE B 1 300 ? 57.535 62.971 51.469 1.00 14.06 300 ILE B CA 1
ATOM 5748 C C . ILE B 1 300 ? 56.117 62.630 51.061 1.00 13.81 300 ILE B C 1
ATOM 5749 O O . ILE B 1 300 ? 55.364 63.486 50.617 1.00 14.76 300 ILE B O 1
ATOM 5754 N N . GLY B 1 301 ? 55.744 61.376 51.283 1.00 13.77 301 GLY B N 1
ATOM 5755 C CA . GLY B 1 301 ? 54.375 60.933 51.092 1.00 13.66 301 GLY B CA 1
ATOM 5756 C C . GLY B 1 301 ? 53.938 60.819 49.644 1.00 13.48 301 GLY B C 1
ATOM 5757 O O . GLY B 1 301 ? 54.734 60.521 48.765 1.00 13.45 301 GLY B O 1
ATOM 5758 N N . ASP B 1 302 ? 52.654 61.061 49.402 1.00 13.84 302 ASP B N 1
ATOM 5759 C CA . ASP B 1 302 ? 52.066 60.944 48.074 1.00 14.25 302 ASP B CA 1
ATOM 5760 C C . ASP B 1 302 ? 52.677 61.876 47.029 1.00 14.25 302 ASP B C 1
ATOM 5761 O O . ASP B 1 302 ? 52.549 61.618 45.840 1.00 14.90 302 ASP B O 1
ATOM 5766 N N . VAL B 1 303 ? 53.315 62.969 47.459 1.00 14.66 303 VAL B N 1
ATOM 5767 C CA . VAL B 1 303 ? 53.898 63.911 46.508 1.00 14.22 303 VAL B CA 1
ATOM 5768 C C . VAL B 1 303 ? 55.246 63.434 45.931 1.00 14.24 303 VAL B C 1
ATOM 5769 O O . VAL B 1 303 ? 55.752 64.035 44.994 1.00 13.67 303 VAL B O 1
ATOM 5773 N N . VAL B 1 304 ? 55.810 62.352 46.475 1.00 13.97 304 VAL B N 1
ATOM 5774 C CA . VAL B 1 304 ? 57.064 61.775 45.979 1.00 14.36 304 VAL B CA 1
ATOM 5775 C C . VAL B 1 304 ? 56.873 60.312 45.539 1.00 14.57 304 VAL B C 1
ATOM 5776 O O . VAL B 1 304 ? 55.794 59.741 45.697 1.00 14.70 304 VAL B O 1
ATOM 5780 N N . ARG B 1 305 ? 57.920 59.735 44.959 1.00 15.05 305 ARG B N 1
ATOM 5781 C CA . ARG B 1 305 ? 57.871 58.361 44.438 1.00 15.65 305 ARG B CA 1
ATOM 5782 C C . ARG B 1 305 ? 57.553 57.357 45.542 1.00 15.46 305 ARG B C 1
ATOM 5783 O O . ARG B 1 305 ? 57.787 57.622 46.723 1.00 14.91 305 ARG B O 1
ATOM 5791 N N . GLY B 1 306 ? 57.034 56.196 45.145 1.00 15.18 306 GLY B N 1
ATOM 5792 C CA . GLY B 1 306 ? 56.752 55.119 46.078 1.00 15.55 306 GLY B CA 1
ATOM 5793 C C . GLY B 1 306 ? 55.266 54.893 46.257 1.00 15.61 306 GLY B C 1
ATOM 5794 O O . GLY B 1 306 ? 54.442 55.673 45.764 1.00 15.56 306 GLY B O 1
ATOM 5795 N N . PRO B 1 307 ? 54.917 53.813 46.959 1.00 16.27 307 PRO B N 1
ATOM 5796 C CA . PRO B 1 307 ? 53.510 53.489 47.234 1.00 15.91 307 PRO B CA 1
ATOM 5797 C C . PRO B 1 307 ? 52.776 54.614 47.953 1.00 15.72 307 PRO B C 1
ATOM 5798 O O . PRO B 1 307 ? 53.280 55.146 48.951 1.00 14.79 307 PRO B O 1
ATOM 5802 N N . MET B 1 308 ? 51.602 54.977 47.438 1.00 15.52 308 MET B N 1
ATOM 5803 C CA . MET B 1 308 ? 50.808 56.064 47.989 1.00 16.01 308 MET B CA 1
ATOM 5804 C C . MET B 1 308 ? 49.964 55.525 49.132 1.00 15.30 308 MET B C 1
ATOM 5805 O O . MET B 1 308 ? 48.758 55.291 48.984 1.00 15.19 308 MET B O 1
ATOM 5810 N N . LEU B 1 309 ? 50.628 55.340 50.269 1.00 14.18 309 LEU B N 1
ATOM 5811 C CA . LEU B 1 309 ? 50.028 54.797 51.470 1.00 13.58 309 LEU B CA 1
ATOM 5812 C C . LEU B 1 309 ? 50.311 55.689 52.661 1.00 13.05 309 LEU B C 1
ATOM 5813 O O . LEU B 1 309 ? 51.360 56.335 52.728 1.00 12.78 309 LEU B O 1
ATOM 5818 N N . ALA B 1 310 ? 49.386 55.702 53.612 1.00 12.39 310 ALA B N 1
ATOM 5819 C CA . ALA B 1 310 ? 49.493 56.548 54.785 1.00 12.33 310 ALA B CA 1
ATOM 5820 C C . ALA B 1 310 ? 50.706 56.215 55.640 1.00 12.31 310 ALA B C 1
ATOM 5821 O O . ALA B 1 310 ? 51.449 57.102 56.029 1.00 13.24 310 ALA B O 1
ATOM 5823 N N . HIS B 1 311 ? 50.923 54.939 55.934 1.00 12.69 311 HIS B N 1
ATOM 5824 C CA . HIS B 1 311 ? 52.085 54.567 56.744 1.00 12.41 311 HIS B CA 1
ATOM 5825 C C . HIS B 1 311 ? 53.414 54.746 55.995 1.00 12.32 311 HIS B C 1
ATOM 5826 O O . HIS B 1 311 ? 54.465 54.893 56.630 1.00 12.18 311 HIS B O 1
ATOM 5833 N N . LYS B 1 312 ? 53.377 54.736 54.660 1.00 12.17 312 LYS B N 1
ATOM 5834 C CA . LYS B 1 312 ? 54.567 55.032 53.861 1.00 12.14 312 LYS B CA 1
ATOM 5835 C C . LYS B 1 312 ? 54.897 56.508 54.065 1.00 12.08 312 LYS B C 1
ATOM 5836 O O . LYS B 1 312 ? 56.032 56.854 54.347 1.00 12.14 312 LYS B O 1
ATOM 5842 N N . ALA B 1 313 ? 53.886 57.363 53.945 1.00 12.44 313 ALA B N 1
ATOM 5843 C CA . ALA B 1 313 ? 54.061 58.797 54.198 1.00 12.46 313 ALA B CA 1
ATOM 5844 C C . ALA B 1 313 ? 54.596 59.100 55.604 1.00 12.70 313 ALA B C 1
ATOM 5845 O O . ALA B 1 313 ? 55.572 59.837 55.753 1.00 12.25 313 ALA B O 1
ATOM 5847 N N . SER B 1 314 ? 53.966 58.546 56.638 1.00 12.87 314 SER B N 1
ATOM 5848 C CA . SER B 1 314 ? 54.395 58.815 58.012 1.00 13.67 314 SER B CA 1
ATOM 5849 C C . SER B 1 314 ? 55.817 58.286 58.277 1.00 14.00 314 SER B C 1
ATOM 5850 O O . SER B 1 314 ? 56.599 58.927 58.961 1.00 13.70 314 SER B O 1
ATOM 5853 N N . GLU B 1 315 ? 56.165 57.126 57.718 1.00 14.08 315 GLU B N 1
ATOM 5854 C CA . GLU B 1 315 ? 57.526 56.608 57.894 1.00 14.94 315 GLU B CA 1
ATOM 5855 C C . GLU B 1 315 ? 58.568 57.514 57.242 1.00 14.07 315 GLU B C 1
ATOM 5856 O O . GLU B 1 315 ? 59.668 57.685 57.774 1.00 13.96 315 GLU B O 1
ATOM 5862 N N . GLU B 1 316 ? 58.221 58.086 56.092 1.00 13.71 316 GLU B N 1
ATOM 5863 C CA . GLU B 1 316 ? 59.108 59.012 55.394 1.00 14.15 316 GLU B CA 1
ATOM 5864 C C . GLU B 1 316 ? 59.199 60.314 56.168 1.00 14.11 316 GLU B C 1
ATOM 5865 O O . GLU B 1 316 ? 60.246 60.946 56.196 1.00 14.87 316 GLU B O 1
ATOM 5871 N N . GLY B 1 317 ? 58.101 60.695 56.816 1.00 13.83 317 GLY B N 1
ATOM 5872 C CA . GLY B 1 317 ? 58.083 61.863 57.679 1.00 13.74 317 GLY B CA 1
ATOM 5873 C C . GLY B 1 317 ? 59.055 61.700 58.834 1.00 13.86 317 GLY B C 1
ATOM 5874 O O . GLY B 1 317 ? 59.815 62.624 59.146 1.00 14.45 317 GLY B O 1
ATOM 5875 N N . ILE B 1 318 ? 59.044 60.526 59.471 1.00 13.72 318 ILE B N 1
ATOM 5876 C CA . ILE B 1 318 ? 59.942 60.268 60.591 1.00 14.42 318 ILE B CA 1
ATOM 5877 C C . ILE B 1 318 ? 61.392 60.314 60.105 1.00 14.45 318 ILE B C 1
ATOM 5878 O O . ILE B 1 318 ? 62.252 60.930 60.755 1.00 14.35 318 ILE B O 1
ATOM 5883 N N . ALA B 1 319 ? 61.641 59.704 58.944 1.00 13.84 319 ALA B N 1
ATOM 5884 C CA . ALA B 1 319 ? 62.993 59.556 58.404 1.00 14.24 319 ALA B CA 1
ATOM 5885 C C . ALA B 1 319 ? 63.566 60.906 58.005 1.00 14.30 319 ALA B C 1
ATOM 5886 O O . ALA B 1 319 ? 64.748 61.165 58.221 1.00 14.74 319 ALA B O 1
ATOM 5888 N N . ALA B 1 320 ? 62.722 61.764 57.443 1.00 14.20 320 ALA B N 1
ATOM 5889 C CA . ALA B 1 320 ? 63.139 63.093 57.003 1.00 14.08 320 ALA B CA 1
ATOM 5890 C C . ALA B 1 320 ? 63.590 63.943 58.184 1.00 14.93 320 ALA B C 1
ATOM 5891 O O . ALA B 1 320 ? 64.659 64.542 58.149 1.00 14.94 320 ALA B O 1
ATOM 5893 N N . VAL B 1 321 ? 62.798 63.963 59.244 1.00 15.35 321 VAL B N 1
ATOM 5894 C CA . VAL B 1 321 ? 63.113 64.814 60.386 1.00 16.07 321 VAL B CA 1
ATOM 5895 C C . VAL B 1 321 ? 64.270 64.260 61.210 1.00 16.59 321 VAL B C 1
ATOM 5896 O O . VAL B 1 321 ? 65.018 65.016 61.810 1.00 17.55 321 VAL B O 1
ATOM 5900 N N . GLU B 1 322 ? 64.430 62.940 61.222 1.00 16.85 322 GLU B N 1
ATOM 5901 C CA . GLU B 1 322 ? 65.580 62.326 61.874 1.00 17.28 322 GLU B CA 1
ATOM 5902 C C . GLU B 1 322 ? 66.857 62.625 61.091 1.00 17.48 322 GLU B C 1
ATOM 5903 O O . GLU B 1 322 ? 67.925 62.744 61.687 1.00 17.07 322 GLU B O 1
ATOM 5909 N N . HIS B 1 323 ? 66.746 62.770 59.769 1.00 17.74 323 HIS B N 1
ATOM 5910 C CA . HIS B 1 323 ? 67.865 63.255 58.958 1.00 18.52 323 HIS B CA 1
ATOM 5911 C C . HIS B 1 323 ? 68.173 64.730 59.208 1.00 18.86 323 HIS B C 1
ATOM 5912 O O . HIS B 1 323 ? 69.334 65.120 59.217 1.00 18.67 323 HIS B O 1
ATOM 5919 N N . MET B 1 324 ? 67.145 65.555 59.387 1.00 19.20 324 MET B N 1
ATOM 5920 C CA . MET B 1 324 ? 67.374 66.983 59.646 1.00 19.49 324 MET B CA 1
ATOM 5921 C C . MET B 1 324 ? 68.179 67.180 60.920 1.00 19.92 324 MET B C 1
ATOM 5922 O O . MET B 1 324 ? 69.119 67.966 60.953 1.00 20.48 324 MET B O 1
ATOM 5927 N N . VAL B 1 325 ? 67.802 66.451 61.964 1.00 20.75 325 VAL B N 1
ATOM 5928 C CA . VAL B 1 325 ? 68.326 66.669 63.301 1.00 21.53 325 VAL B CA 1
ATOM 5929 C C . VAL B 1 325 ? 69.619 65.893 63.534 1.00 22.23 325 VAL B C 1
ATOM 5930 O O . VAL B 1 325 ? 70.590 66.450 64.033 1.00 22.14 325 VAL B O 1
ATOM 5934 N N . ARG B 1 326 ? 69.621 64.616 63.158 1.00 22.65 326 ARG B N 1
ATOM 5935 C CA . ARG B 1 326 ? 70.718 63.703 63.477 1.00 23.38 326 ARG B CA 1
ATOM 5936 C C . ARG B 1 326 ? 71.570 63.280 62.281 1.00 23.28 326 ARG B C 1
ATOM 5937 O O . ARG B 1 326 ? 72.663 62.736 62.460 1.00 23.40 326 ARG B O 1
ATOM 5945 N N . GLY B 1 327 ? 71.072 63.514 61.071 1.00 23.03 327 GLY B N 1
ATOM 5946 C CA . GLY B 1 327 ? 71.731 63.067 59.856 1.00 23.14 327 GLY B CA 1
ATOM 5947 C C . GLY B 1 327 ? 71.545 61.581 59.599 1.00 23.23 327 GLY B C 1
ATOM 5948 O O . GLY B 1 327 ? 72.255 61.005 58.769 1.00 23.36 327 GLY B O 1
ATOM 5949 N N . PHE B 1 328 ? 70.598 60.971 60.315 1.00 23.29 328 PHE B N 1
ATOM 5950 C CA . PHE B 1 328 ? 70.288 59.543 60.190 1.00 23.67 328 PHE B CA 1
ATOM 5951 C C . PHE B 1 328 ? 68.964 59.395 59.424 1.00 23.32 328 PHE B C 1
ATOM 5952 O O . PHE B 1 328 ? 68.751 60.086 58.440 1.00 24.36 328 PHE B O 1
ATOM 5960 N N . GLY B 1 329 ? 68.090 58.492 59.856 1.00 23.59 329 GLY B N 1
ATOM 5961 C CA . GLY B 1 329 ? 66.797 58.305 59.218 1.00 22.94 329 GLY B CA 1
ATOM 5962 C C . GLY B 1 329 ? 66.822 57.190 58.186 1.00 22.57 329 GLY B C 1
ATOM 5963 O O . GLY B 1 329 ? 67.752 57.072 57.388 1.00 22.41 329 GLY B O 1
ATOM 5964 N N . HIS B 1 330 ? 65.783 56.367 58.195 1.00 22.04 330 HIS B N 1
ATOM 5965 C CA . HIS B 1 330 ? 65.708 55.236 57.286 1.00 21.48 330 HIS B CA 1
ATOM 5966 C C . HIS B 1 330 ? 64.271 54.778 57.082 1.00 20.57 330 HIS B C 1
ATOM 5967 O O . HIS B 1 330 ? 63.462 54.806 58.011 1.00 20.72 330 HIS B O 1
ATOM 5974 N N . VAL B 1 331 ? 63.968 54.360 55.856 1.00 19.66 331 VAL B N 1
ATOM 5975 C CA . VAL B 1 331 ? 62.678 53.766 55.531 1.00 18.93 331 VAL B CA 1
ATOM 5976 C C . VAL B 1 331 ? 62.913 52.415 54.878 1.00 18.47 331 VAL B C 1
ATOM 5977 O O . VAL B 1 331 ? 63.643 52.309 53.890 1.00 18.20 331 VAL B O 1
ATOM 5981 N N . ASP B 1 332 ? 62.285 51.385 55.421 1.00 18.24 332 ASP B N 1
ATOM 5982 C CA . ASP B 1 332 ? 62.417 50.054 54.855 1.00 18.29 332 ASP B CA 1
ATOM 5983 C C . ASP B 1 332 ? 61.226 49.795 53.951 1.00 17.43 332 ASP B C 1
ATOM 5984 O O . ASP B 1 332 ? 60.190 49.292 54.392 1.00 17.62 332 ASP B O 1
ATOM 5989 N N . TYR B 1 333 ? 61.389 50.144 52.682 1.00 16.83 333 TYR B N 1
ATOM 5990 C CA . TYR B 1 333 ? 60.303 50.034 51.716 1.00 15.88 333 TYR B CA 1
ATOM 5991 C C . TYR B 1 333 ? 59.873 48.579 51.510 1.00 15.83 333 TYR B C 1
ATOM 5992 O O . TYR B 1 333 ? 58.714 48.319 51.202 1.00 15.97 333 TYR B O 1
ATOM 6001 N N . GLN B 1 334 ? 60.800 47.647 51.707 1.00 15.66 334 GLN B N 1
ATOM 6002 C CA . GLN B 1 334 ? 60.518 46.217 51.548 1.00 16.21 334 GLN B CA 1
ATOM 6003 C C . GLN B 1 334 ? 59.649 45.641 52.665 1.00 16.13 334 GLN B C 1
ATOM 6004 O O . GLN B 1 334 ? 59.117 44.522 52.535 1.00 16.17 334 GLN B O 1
ATOM 6010 N N . ALA B 1 335 ? 59.491 46.392 53.746 1.00 15.57 335 ALA B N 1
ATOM 6011 C CA . ALA B 1 335 ? 58.671 45.959 54.874 1.00 15.47 335 ALA B CA 1
ATOM 6012 C C . ALA B 1 335 ? 57.322 46.674 54.963 1.00 15.27 335 ALA B C 1
ATOM 6013 O O . ALA B 1 335 ? 56.594 46.469 55.919 1.00 15.05 335 ALA B O 1
ATOM 6015 N N . ILE B 1 336 ? 57.002 47.519 53.985 1.00 14.65 336 ILE B N 1
ATOM 6016 C CA . ILE B 1 336 ? 55.750 48.267 54.011 1.00 14.43 336 ILE B CA 1
ATOM 6017 C C . ILE B 1 336 ? 54.644 47.412 53.390 1.00 14.35 336 ILE B C 1
ATOM 6018 O O . ILE B 1 336 ? 54.707 47.080 52.200 1.00 13.83 336 ILE B O 1
ATOM 6023 N N . PRO B 1 337 ? 53.627 47.050 54.175 1.00 14.15 337 PRO B N 1
ATOM 6024 C CA . PRO B 1 337 ? 52.498 46.293 53.621 1.00 14.50 337 PRO B CA 1
ATOM 6025 C C . PRO B 1 337 ? 51.525 47.175 52.841 1.00 14.83 337 PRO B C 1
ATOM 6026 O O . PRO B 1 337 ? 51.380 48.366 53.138 1.00 14.88 337 PRO B O 1
ATOM 6030 N N . SER B 1 338 ? 50.886 46.600 51.831 1.00 15.05 338 SER B N 1
ATOM 6031 C CA . SER B 1 338 ? 49.773 47.260 51.144 1.00 15.09 338 SER B CA 1
ATOM 6032 C C . SER B 1 338 ? 48.578 46.322 51.287 1.00 14.69 338 SER B C 1
ATOM 6033 O O . SER B 1 338 ? 48.655 45.143 50.935 1.00 14.06 338 SER B O 1
ATOM 6037 N N . VAL B 1 339 ? 47.493 46.847 51.848 1.00 14.34 339 VAL B N 1
ATOM 6038 C CA . VAL B 1 339 ? 46.337 46.043 52.240 1.00 13.98 339 VAL B CA 1
ATOM 6039 C C . VAL B 1 339 ? 45.068 46.606 51.621 1.00 14.10 339 VAL B C 1
ATOM 6040 O O . VAL B 1 339 ? 44.925 47.810 51.493 1.00 14.21 339 VAL B O 1
ATOM 6044 N N . VAL B 1 340 ? 44.160 45.720 51.241 1.00 13.48 340 VAL B N 1
ATOM 6045 C CA . VAL B 1 340 ? 42.834 46.081 50.772 1.00 13.60 340 VAL B CA 1
ATOM 6046 C C . VAL B 1 340 ? 41.859 45.601 51.847 1.00 13.64 340 VAL B C 1
ATOM 6047 O O . VAL B 1 340 ? 41.849 44.419 52.184 1.00 13.72 340 VAL B O 1
ATOM 6051 N N . TYR B 1 341 ? 41.034 46.495 52.379 1.00 13.60 341 TYR B N 1
ATOM 6052 C CA . TYR B 1 341 ? 40.228 46.197 53.570 1.00 13.87 341 TYR B CA 1
ATOM 6053 C C . TYR B 1 341 ? 38.801 45.752 53.262 1.00 14.55 341 TYR B C 1
ATOM 6054 O O . TYR B 1 341 ? 37.871 46.031 54.014 1.00 15.38 341 TYR B O 1
ATOM 6063 N N . THR B 1 342 ? 38.674 45.007 52.172 1.00 15.34 342 THR B N 1
ATOM 6064 C CA . THR B 1 342 ? 37.504 44.201 51.871 1.00 15.74 342 THR B CA 1
ATOM 6065 C C . THR B 1 342 ? 37.467 42.965 52.772 1.00 16.19 342 THR B C 1
ATOM 6066 O O . THR B 1 342 ? 38.336 42.761 53.614 1.00 16.63 342 THR B O 1
ATOM 6070 N N . HIS B 1 343 ? 36.432 42.155 52.613 1.00 16.63 343 HIS B N 1
ATOM 6071 C CA . HIS B 1 343 ? 36.377 40.846 53.249 1.00 17.10 343 HIS B CA 1
ATOM 6072 C C . HIS B 1 343 ? 36.117 39.834 52.137 1.00 16.54 343 HIS B C 1
ATOM 6073 O O . HIS B 1 343 ? 35.050 39.868 51.538 1.00 16.90 343 HIS B O 1
ATOM 6080 N N . PRO B 1 344 ? 37.077 38.963 51.808 1.00 16.15 344 PRO B N 1
ATOM 6081 C CA . PRO B 1 344 ? 38.367 38.823 52.499 1.00 15.87 344 PRO B CA 1
ATOM 6082 C C . PRO B 1 344 ? 39.307 40.006 52.279 1.00 15.25 344 PRO B C 1
ATOM 6083 O O . PRO B 1 344 ? 39.166 40.722 51.285 1.00 14.67 344 PRO B O 1
ATOM 6087 N N . GLU B 1 345 ? 40.229 40.230 53.215 1.00 14.75 345 GLU B N 1
ATOM 6088 C CA . GLU B 1 345 ? 41.286 41.219 53.011 1.00 14.93 345 GLU B CA 1
ATOM 6089 C C . GLU B 1 345 ? 42.266 40.705 51.958 1.00 14.43 345 GLU B C 1
ATOM 6090 O O . GLU B 1 345 ? 42.318 39.516 51.676 1.00 14.12 345 GLU B O 1
ATOM 6096 N N . ILE B 1 346 ? 43.022 41.624 51.371 1.00 14.32 346 ILE B N 1
ATOM 6097 C CA . ILE B 1 346 ? 43.995 41.309 50.340 1.00 14.31 346 ILE B CA 1
ATOM 6098 C C . ILE B 1 346 ? 45.250 42.071 50.700 1.00 14.13 346 ILE B C 1
ATOM 6099 O O . ILE B 1 346 ? 45.189 43.265 50.997 1.00 14.27 346 ILE B O 1
ATOM 6104 N N . ALA B 1 347 ? 46.396 41.408 50.700 1.00 14.06 347 ALA B N 1
ATOM 6105 C CA . ALA B 1 347 ? 47.609 42.094 51.130 1.00 13.78 347 ALA B CA 1
ATOM 6106 C C . ALA B 1 347 ? 48.881 41.670 50.404 1.00 13.84 347 ALA B C 1
ATOM 6107 O O . ALA B 1 347 ? 48.975 40.584 49.848 1.00 13.76 347 ALA B O 1
ATOM 6109 N N . ALA B 1 348 ? 49.854 42.571 50.427 1.00 13.56 348 ALA B N 1
ATOM 6110 C CA . ALA B 1 348 ? 51.174 42.325 49.864 1.00 13.68 348 ALA B CA 1
ATOM 6111 C C . ALA B 1 348 ? 52.232 43.048 50.691 1.00 13.64 348 ALA B C 1
ATOM 6112 O O . ALA B 1 348 ? 52.008 44.160 51.187 1.00 14.14 348 ALA B O 1
ATOM 6114 N N . VAL B 1 349 ? 53.382 42.407 50.843 1.00 13.92 349 VAL B N 1
ATOM 6115 C CA . VAL B 1 349 ? 54.548 43.032 51.454 1.00 14.18 349 VAL B CA 1
ATOM 6116 C C . VAL B 1 349 ? 55.808 42.485 50.786 1.00 14.60 349 VAL B C 1
ATOM 6117 O O . VAL B 1 349 ? 55.887 41.309 50.427 1.00 13.94 349 VAL B O 1
ATOM 6121 N N . GLY B 1 350 ? 56.786 43.353 50.597 1.00 15.18 350 GLY B N 1
ATOM 6122 C CA . GLY B 1 350 ? 57.991 43.006 49.870 1.00 15.74 350 GLY B CA 1
ATOM 6123 C C . GLY B 1 350 ? 57.718 42.747 48.398 1.00 16.39 350 GLY B C 1
ATOM 6124 O O . GLY B 1 350 ? 56.739 43.240 47.843 1.00 16.33 350 GLY B O 1
ATOM 6125 N N . TYR B 1 351 ? 58.584 41.956 47.770 1.00 16.64 351 TYR B N 1
ATOM 6126 C CA . TYR B 1 351 ? 58.521 41.729 46.332 1.00 17.38 351 TYR B CA 1
ATOM 6127 C C . TYR B 1 351 ? 57.436 40.743 45.929 1.00 16.97 351 TYR B C 1
ATOM 6128 O O . TYR B 1 351 ? 57.250 39.716 46.588 1.00 16.08 351 TYR B O 1
ATOM 6137 N N . THR B 1 352 ? 56.743 41.049 44.832 1.00 16.67 352 THR B N 1
ATOM 6138 C CA . THR B 1 352 ? 55.859 40.082 44.186 1.00 17.00 352 THR B CA 1
ATOM 6139 C C . THR B 1 352 ? 56.705 39.096 43.400 1.00 17.10 352 THR B C 1
ATOM 6140 O O . THR B 1 352 ? 57.896 39.317 43.171 1.00 16.84 352 THR B O 1
ATOM 6144 N N . GLU B 1 353 ? 56.073 38.013 42.976 1.00 17.68 353 GLU B N 1
ATOM 6145 C CA . GLU B 1 353 ? 56.698 37.058 42.072 1.00 17.56 353 GLU B CA 1
ATOM 6146 C C . GLU B 1 353 ? 57.102 37.734 40.759 1.00 18.22 353 GLU B C 1
ATOM 6147 O O . GLU B 1 353 ? 58.159 37.433 40.213 1.00 18.16 353 GLU B O 1
ATOM 6153 N N . GLU B 1 354 ? 56.281 38.674 40.287 1.00 17.99 354 GLU B N 1
ATOM 6154 C CA . GLU B 1 354 ? 56.553 39.378 39.030 1.00 18.51 354 GLU B CA 1
ATOM 6155 C C . GLU B 1 354 ? 57.836 40.193 39.142 1.00 18.47 354 GLU B C 1
ATOM 6156 O O . GLU B 1 354 ? 58.654 40.180 38.234 1.00 18.72 354 GLU B O 1
ATOM 6162 N N . GLU B 1 355 ? 58.015 40.874 40.271 1.00 18.86 355 GLU B N 1
ATOM 6163 C CA . GLU B 1 355 ? 59.225 41.654 40.529 1.00 19.03 355 GLU B CA 1
ATOM 6164 C C . GLU B 1 355 ? 60.461 40.778 40.704 1.00 19.41 355 GLU B C 1
ATOM 6165 O O . GLU B 1 355 ? 61.533 41.141 40.229 1.00 19.44 355 GLU B O 1
ATOM 6171 N N . LEU B 1 356 ? 60.318 39.625 41.360 1.00 19.52 356 LEU B N 1
ATOM 6172 C CA . LEU B 1 356 ? 61.443 38.700 41.526 1.00 19.86 356 LEU B CA 1
ATOM 6173 C C . LEU B 1 356 ? 61.901 38.133 40.179 1.00 20.52 356 LEU B C 1
ATOM 6174 O O . LEU B 1 356 ? 63.099 38.098 39.902 1.00 20.65 356 LEU B O 1
ATOM 6179 N N . LYS B 1 357 ? 60.955 37.716 39.342 1.00 21.22 357 LYS B N 1
ATOM 6180 C CA . LYS B 1 357 ? 61.277 37.222 37.999 1.00 22.13 357 LYS B CA 1
ATOM 6181 C C . LYS B 1 357 ? 61.932 38.312 37.144 1.00 22.40 357 LYS B C 1
ATOM 6182 O O . LYS B 1 357 ? 62.880 38.037 36.417 1.00 22.61 357 LYS B O 1
ATOM 6188 N N . ALA B 1 358 ? 61.438 39.545 37.236 1.00 22.91 358 ALA B N 1
ATOM 6189 C CA . ALA B 1 358 ? 61.985 40.638 36.426 1.00 23.18 358 ALA B CA 1
ATOM 6190 C C . ALA B 1 358 ? 63.431 40.924 36.811 1.00 23.66 358 ALA B C 1
ATOM 6191 O O . ALA B 1 358 ? 64.249 41.280 35.961 1.00 23.69 358 ALA B O 1
ATOM 6193 N N . GLN B 1 359 ? 63.738 40.754 38.094 1.00 23.77 359 GLN B N 1
ATOM 6194 C CA . GLN B 1 359 ? 65.059 41.058 38.632 1.00 24.25 359 GLN B CA 1
ATOM 6195 C C . GLN B 1 359 ? 66.010 39.858 38.572 1.00 23.95 359 GLN B C 1
ATOM 6196 O O . GLN B 1 359 ? 67.180 39.984 38.921 1.00 24.33 359 GLN B O 1
ATOM 6202 N N . GLY B 1 360 ? 65.508 38.709 38.120 1.00 23.73 360 GLY B N 1
ATOM 6203 C CA . GLY B 1 360 ? 66.294 37.491 37.999 1.00 23.48 360 GLY B CA 1
ATOM 6204 C C . GLY B 1 360 ? 66.724 36.872 39.319 1.00 23.33 360 GLY B C 1
ATOM 6205 O O . GLY B 1 360 ? 67.769 36.220 39.388 1.00 23.78 360 GLY B O 1
ATOM 6206 N N . ILE B 1 361 ? 65.931 37.083 40.370 1.00 22.70 361 ILE B N 1
ATOM 6207 C CA . ILE B 1 361 ? 66.238 36.562 41.694 1.00 22.26 361 ILE B CA 1
ATOM 6208 C C . ILE B 1 361 ? 65.608 35.172 41.810 1.00 21.49 361 ILE B C 1
ATOM 6209 O O . ILE B 1 361 ? 64.408 35.032 41.586 1.00 21.04 361 ILE B O 1
ATOM 6214 N N . PRO B 1 362 ? 66.393 34.150 42.145 1.00 20.45 362 PRO B N 1
ATOM 6215 C CA . PRO B 1 362 ? 65.836 32.806 42.300 1.00 20.06 362 PRO B CA 1
ATOM 6216 C C . PRO B 1 362 ? 65.138 32.687 43.649 1.00 19.23 362 PRO B C 1
ATOM 6217 O O . PRO B 1 362 ? 65.661 33.169 44.651 1.00 19.62 362 PRO B O 1
ATOM 6221 N N . TYR B 1 363 ? 63.966 32.071 43.658 1.00 18.68 363 TYR B N 1
ATOM 6222 C CA . TYR B 1 363 ? 63.162 31.991 44.873 1.00 17.87 363 TYR B CA 1
ATOM 6223 C C . TYR B 1 363 ? 62.383 30.682 44.974 1.00 17.68 363 TYR B C 1
ATOM 6224 O O . TYR B 1 363 ? 62.285 29.918 44.012 1.00 17.58 363 TYR B O 1
ATOM 6233 N N . LYS B 1 364 ? 61.861 30.438 46.170 1.00 17.42 364 LYS B N 1
ATOM 6234 C CA . LYS B 1 364 ? 61.020 29.298 46.480 1.00 17.62 364 LYS B CA 1
ATOM 6235 C C . LYS B 1 364 ? 59.669 29.852 46.898 1.00 17.26 364 LYS B C 1
ATOM 6236 O O . LYS B 1 364 ? 59.593 30.930 47.486 1.00 16.61 364 LYS B O 1
ATOM 6242 N N . VAL B 1 365 ? 58.619 29.105 46.598 1.00 16.75 365 VAL B N 1
ATOM 6243 C CA . VAL B 1 365 ? 57.263 29.487 46.942 1.00 16.78 365 VAL B CA 1
ATOM 6244 C C . VAL B 1 365 ? 56.769 28.531 48.027 1.00 16.76 365 VAL B C 1
ATOM 6245 O O . VAL B 1 365 ? 56.895 27.311 47.889 1.00 16.23 365 VAL B O 1
ATOM 6249 N N . GLY B 1 366 ? 56.223 29.099 49.102 1.00 16.54 366 GLY B N 1
ATOM 6250 C CA . GLY B 1 366 ? 55.517 28.355 50.129 1.00 16.68 366 GLY B CA 1
ATOM 6251 C C . GLY B 1 366 ? 54.109 28.909 50.245 1.00 16.46 366 GLY B C 1
ATOM 6252 O O . GLY B 1 366 ? 53.937 30.115 50.375 1.00 17.39 366 GLY B O 1
ATOM 6253 N N . LYS B 1 367 ? 53.107 28.044 50.176 1.00 16.77 367 LYS B N 1
ATOM 6254 C CA . LYS B 1 367 ? 51.711 28.470 50.200 1.00 16.58 367 LYS B CA 1
ATOM 6255 C C . LYS B 1 367 ? 50.893 27.568 51.115 1.00 16.66 367 LYS B C 1
ATOM 6256 O O . LYS B 1 367 ? 51.009 26.347 51.050 1.00 17.26 367 LYS B O 1
ATOM 6262 N N . PHE B 1 368 ? 50.093 28.182 51.989 1.00 15.70 368 PHE B N 1
ATOM 6263 C CA . PHE B 1 368 ? 49.187 27.451 52.860 1.00 15.46 368 PHE B CA 1
ATOM 6264 C C . PHE B 1 368 ? 47.782 28.034 52.714 1.00 15.01 368 PHE B C 1
ATOM 6265 O O . PHE B 1 368 ? 47.599 29.249 52.828 1.00 14.70 368 PHE B O 1
ATOM 6273 N N . PRO B 1 369 ? 46.793 27.186 52.440 1.00 14.92 369 PRO B N 1
ATOM 6274 C CA . PRO B 1 369 ? 45.428 27.661 52.207 1.00 15.06 369 PRO B CA 1
ATOM 6275 C C . PRO B 1 369 ? 44.623 27.792 53.500 1.00 15.23 369 PRO B C 1
ATOM 6276 O O . PRO B 1 369 ? 44.830 27.011 54.439 1.00 14.63 369 PRO B O 1
ATOM 6280 N N . TYR B 1 370 ? 43.706 28.755 53.523 1.00 15.23 370 TYR B N 1
ATOM 6281 C CA . TYR B 1 370 ? 42.741 28.912 54.615 1.00 15.60 370 TYR B CA 1
ATOM 6282 C C . TYR B 1 370 ? 41.900 27.659 54.841 1.00 16.06 370 TYR B C 1
ATOM 6283 O O . TYR B 1 370 ? 41.434 27.430 55.947 1.00 16.14 370 TYR B O 1
ATOM 6292 N N . SER B 1 371 ? 41.733 26.851 53.797 1.00 16.68 371 SER B N 1
ATOM 6293 C CA . SER B 1 371 ? 40.970 25.595 53.874 1.00 17.23 371 SER B CA 1
ATOM 6294 C C . SER B 1 371 ? 41.587 24.582 54.841 1.00 17.26 371 SER B C 1
ATOM 6295 O O . SER B 1 371 ? 40.878 23.749 55.408 1.00 18.02 371 SER B O 1
ATOM 6298 N N . ALA B 1 372 ? 42.903 24.643 55.012 1.00 17.15 372 ALA B N 1
ATOM 6299 C CA . ALA B 1 372 ? 43.619 23.762 55.933 1.00 16.82 372 ALA B CA 1
ATOM 6300 C C . ALA B 1 372 ? 43.744 24.334 57.355 1.00 16.49 372 ALA B C 1
ATOM 6301 O O . ALA B 1 372 ? 44.364 23.714 58.210 1.00 17.28 372 ALA B O 1
ATOM 6303 N N . SER B 1 373 ? 43.179 25.518 57.599 1.00 15.80 373 SER B N 1
ATOM 6304 C CA . SER B 1 373 ? 43.328 26.200 58.879 1.00 15.07 373 SER B CA 1
ATOM 6305 C C . SER B 1 373 ? 42.183 25.855 59.839 1.00 15.22 373 SER B C 1
ATOM 6306 O O . SER B 1 373 ? 41.017 26.042 59.506 1.00 15.10 373 SER B O 1
ATOM 6309 N N . GLY B 1 374 ? 42.537 25.367 61.030 1.00 15.52 374 GLY B N 1
ATOM 6310 C CA . GLY B 1 374 ? 41.570 25.079 62.070 1.00 15.61 374 GLY B CA 1
ATOM 6311 C C . GLY B 1 374 ? 40.737 26.276 62.458 1.00 15.55 374 GLY B C 1
ATOM 6312 O O . GLY B 1 374 ? 39.511 26.191 62.490 1.00 15.92 374 GLY B O 1
ATOM 6313 N N . ARG B 1 375 ? 41.401 27.395 62.744 1.00 15.14 375 ARG B N 1
ATOM 6314 C CA . ARG B 1 375 ? 40.716 28.635 63.098 1.00 15.22 375 ARG B CA 1
ATOM 6315 C C . ARG B 1 375 ? 39.801 29.164 61.989 1.00 15.17 375 ARG B C 1
ATOM 6316 O O . ARG B 1 375 ? 38.664 29.551 62.253 1.00 14.68 375 ARG B O 1
ATOM 6324 N N . ALA B 1 376 ? 40.296 29.187 60.754 1.00 15.32 376 ALA B N 1
ATOM 6325 C CA . ALA B 1 376 ? 39.497 29.632 59.620 1.00 15.78 376 ALA B CA 1
ATOM 6326 C C . ALA B 1 376 ? 38.227 28.798 59.500 1.00 16.20 376 ALA B C 1
ATOM 6327 O O . ALA B 1 376 ? 37.147 29.335 59.328 1.00 15.77 376 ALA B O 1
ATOM 6329 N N . ARG B 1 377 ? 38.364 27.484 59.620 1.00 16.28 377 ARG B N 1
ATOM 6330 C CA . ARG B 1 377 ? 37.212 26.607 59.495 1.00 17.46 377 ARG B CA 1
ATOM 6331 C C . ARG B 1 377 ? 36.192 26.886 60.597 1.00 17.18 377 ARG B C 1
ATOM 6332 O O . ARG B 1 377 ? 34.995 26.931 60.328 1.00 17.12 377 ARG B O 1
ATOM 6340 N N . ALA B 1 378 ? 36.676 27.089 61.816 1.00 17.06 378 ALA B N 1
ATOM 6341 C CA . ALA B 1 378 ? 35.819 27.424 62.959 1.00 17.51 378 ALA B CA 1
ATOM 6342 C C . ALA B 1 378 ? 35.001 28.705 62.725 1.00 17.93 378 ALA B C 1
ATOM 6343 O O . ALA B 1 378 ? 33.840 28.791 63.137 1.00 18.14 378 ALA B O 1
ATOM 6345 N N . MET B 1 379 ? 35.599 29.685 62.047 1.00 18.65 379 MET B N 1
ATOM 6346 C CA . MET B 1 379 ? 34.924 30.937 61.672 1.00 19.37 379 MET B CA 1
ATOM 6347 C C . MET B 1 379 ? 33.916 30.797 60.531 1.00 19.76 379 MET B C 1
ATOM 6348 O O . MET B 1 379 ? 33.128 31.713 60.288 1.00 20.28 379 MET B O 1
ATOM 6353 N N . GLY B 1 380 ? 33.983 29.697 59.794 1.00 20.17 380 GLY B N 1
ATOM 6354 C CA . GLY B 1 380 ? 33.184 29.520 58.594 1.00 20.93 380 GLY B CA 1
ATOM 6355 C C . GLY B 1 380 ? 33.867 30.068 57.354 1.00 21.60 380 GLY B C 1
ATOM 6356 O O . GLY B 1 380 ? 33.202 30.344 56.357 1.00 21.92 380 GLY B O 1
ATOM 6357 N N . GLU B 1 381 ? 35.192 30.220 57.425 1.00 22.12 381 GLU B N 1
ATOM 6358 C CA . GLU B 1 381 ? 36.025 30.638 56.301 1.00 23.00 381 GLU B CA 1
ATOM 6359 C C . GLU B 1 381 ? 36.814 29.459 55.739 1.00 23.34 381 GLU B C 1
ATOM 6360 O O . GLU B 1 381 ? 37.420 28.682 56.483 1.00 24.17 381 GLU B O 1
ATOM 6366 N N . THR B 1 382 ? 36.803 29.317 54.425 1.00 23.68 382 THR B N 1
ATOM 6367 C CA . THR B 1 382 ? 37.548 28.244 53.766 1.00 23.91 382 THR B CA 1
ATOM 6368 C C . THR B 1 382 ? 38.410 28.736 52.604 1.00 23.35 382 THR B C 1
ATOM 6369 O O . THR B 1 382 ? 39.306 28.023 52.171 1.00 23.31 382 THR B O 1
ATOM 6373 N N . GLU B 1 383 ? 38.134 29.941 52.107 1.00 22.27 383 GLU B N 1
ATOM 6374 C CA . GLU B 1 383 ? 38.769 30.450 50.896 1.00 21.86 383 GLU B CA 1
ATOM 6375 C C . GLU B 1 383 ? 39.918 31.386 51.233 1.00 20.30 383 GLU B C 1
ATOM 6376 O O . GLU B 1 383 ? 39.847 32.171 52.178 1.00 19.85 383 GLU B O 1
ATOM 6382 N N . GLY B 1 384 ? 40.967 31.304 50.427 1.00 18.49 384 GLY B N 1
ATOM 6383 C CA . GLY B 1 384 ? 42.112 32.168 50.573 1.00 17.11 384 GLY B CA 1
ATOM 6384 C C . GLY B 1 384 ? 43.379 31.398 50.847 1.00 16.30 384 GLY B C 1
ATOM 6385 O O . GLY B 1 384 ? 43.379 30.167 50.983 1.00 15.39 384 GLY B O 1
ATOM 6386 N N . PHE B 1 385 ? 44.479 32.137 50.901 1.00 15.41 385 PHE B N 1
ATOM 6387 C CA . PHE B 1 385 ? 45.789 31.563 51.141 1.00 14.81 385 PHE B CA 1
ATOM 6388 C C . PHE B 1 385 ? 46.771 32.641 51.570 1.00 14.33 385 PHE B C 1
ATOM 6389 O O . PHE B 1 385 ? 46.530 33.844 51.405 1.00 13.57 385 PHE B O 1
ATOM 6397 N N . ILE B 1 386 ? 47.880 32.202 52.139 1.00 14.04 386 ILE B N 1
ATOM 6398 C CA . ILE B 1 386 ? 49.054 33.053 52.285 1.00 13.76 386 ILE B CA 1
ATOM 6399 C C . ILE B 1 386 ? 50.223 32.385 51.572 1.00 13.88 386 ILE B C 1
ATOM 6400 O O . ILE B 1 386 ? 50.393 31.157 51.626 1.00 13.34 386 ILE B O 1
ATOM 6405 N N . LYS B 1 387 ? 51.018 33.208 50.898 1.00 13.83 387 LYS B N 1
ATOM 6406 C CA . LYS B 1 387 ? 52.156 32.747 50.119 1.00 14.06 387 LYS B CA 1
ATOM 6407 C C . LYS B 1 387 ? 53.401 33.491 50.586 1.00 14.02 387 LYS B C 1
ATOM 6408 O O . LYS B 1 387 ? 53.411 34.722 50.627 1.00 13.89 387 LYS B O 1
ATOM 6414 N N . VAL B 1 388 ? 54.437 32.745 50.958 1.00 14.16 388 VAL B N 1
ATOM 6415 C CA . VAL B 1 388 ? 55.748 33.298 51.297 1.00 14.18 388 VAL B CA 1
ATOM 6416 C C . VAL B 1 388 ? 56.743 33.016 50.160 1.00 14.62 388 VAL B C 1
ATOM 6417 O O . VAL B 1 388 ? 56.847 31.892 49.678 1.00 14.62 388 VAL B O 1
ATOM 6421 N N . LEU B 1 389 ? 57.459 34.051 49.744 1.00 14.79 389 LEU B N 1
ATOM 6422 C CA . LEU B 1 389 ? 58.517 33.939 48.743 1.00 14.74 389 LEU B CA 1
ATOM 6423 C C . LEU B 1 389 ? 59.852 34.076 49.456 1.00 15.11 389 LEU B C 1
ATOM 6424 O O . LEU B 1 389 ? 60.076 35.047 50.165 1.00 14.58 389 LEU B O 1
ATOM 6429 N N . ALA B 1 390 ? 60.725 33.083 49.298 1.00 15.27 390 ALA B N 1
ATOM 6430 C CA . ALA B 1 390 ? 62.029 33.085 49.953 1.00 15.30 390 ALA B CA 1
ATOM 6431 C C . ALA B 1 390 ? 63.144 32.865 48.930 1.00 15.80 390 ALA B C 1
ATOM 6432 O O . ALA B 1 390 ? 62.969 32.134 47.952 1.00 15.86 390 ALA B O 1
ATOM 6434 N N . HIS B 1 391 ? 64.284 33.501 49.162 1.00 16.34 391 HIS B N 1
ATOM 6435 C CA . HIS B 1 391 ? 65.424 33.406 48.258 1.00 16.58 391 HIS B CA 1
ATOM 6436 C C . HIS B 1 391 ? 65.908 31.956 48.227 1.00 16.70 391 HIS B C 1
ATOM 6437 O O . HIS B 1 391 ? 66.032 31.330 49.265 1.00 16.69 391 HIS B O 1
ATOM 6444 N N . ALA B 1 392 ? 66.171 31.428 47.036 1.00 17.61 392 ALA B N 1
ATOM 6445 C CA . ALA B 1 392 ? 66.524 30.012 46.884 1.00 17.95 392 ALA B CA 1
ATOM 6446 C C . ALA B 1 392 ? 67.842 29.623 47.552 1.00 18.46 392 ALA B C 1
ATOM 6447 O O . ALA B 1 392 ? 67.982 28.491 48.014 1.00 18.36 392 ALA B O 1
ATOM 6449 N N . LYS B 1 393 ? 68.801 30.541 47.601 1.00 18.77 393 LYS B N 1
ATOM 6450 C CA . LYS B 1 393 ? 70.089 30.258 48.238 1.00 19.37 393 LYS B CA 1
ATOM 6451 C C . LYS B 1 393 ? 70.113 30.606 49.727 1.00 18.71 393 LYS B C 1
ATOM 6452 O O . LYS B 1 393 ? 70.573 29.811 50.541 1.00 18.71 393 LYS B O 1
ATOM 6458 N N . THR B 1 394 ? 69.625 31.792 50.086 1.00 17.85 394 THR B N 1
ATOM 6459 C CA . THR B 1 394 ? 69.783 32.282 51.459 1.00 17.31 394 THR B CA 1
ATOM 6460 C C . THR B 1 394 ? 68.580 32.062 52.369 1.00 16.95 394 THR B C 1
ATOM 6461 O O . THR B 1 394 ? 68.685 32.230 53.579 1.00 16.87 394 THR B O 1
ATOM 6465 N N . ASP B 1 395 ? 67.436 31.754 51.774 1.00 16.73 395 ASP B N 1
ATOM 6466 C CA . ASP B 1 395 ? 66.184 31.584 52.504 1.00 16.42 395 ASP B CA 1
ATOM 6467 C C . ASP B 1 395 ? 65.615 32.887 53.070 1.00 16.47 395 ASP B C 1
ATOM 6468 O O . ASP B 1 395 ? 64.628 32.862 53.796 1.00 16.40 395 ASP B O 1
ATOM 6473 N N . ARG B 1 396 ? 66.215 34.020 52.724 1.00 16.24 396 ARG B N 1
ATOM 6474 C CA . ARG B 1 396 ? 65.687 35.324 53.118 1.00 16.24 396 ARG B CA 1
ATOM 6475 C C . ARG B 1 396 ? 64.251 35.468 52.628 1.00 15.48 396 ARG B C 1
ATOM 6476 O O . ARG B 1 396 ? 63.969 35.186 51.470 1.00 14.68 396 ARG B O 1
ATOM 6484 N N . ILE B 1 397 ? 63.340 35.907 53.494 1.00 15.23 397 ILE B N 1
ATOM 6485 C CA . ILE B 1 397 ? 61.999 36.249 53.034 1.00 15.19 397 ILE B CA 1
ATOM 6486 C C . ILE B 1 397 ? 62.145 37.437 52.096 1.00 14.85 397 ILE B C 1
ATOM 6487 O O . ILE B 1 397 ? 62.777 38.435 52.444 1.00 15.11 397 ILE B O 1
ATOM 6492 N N . LEU B 1 398 ? 61.597 37.291 50.895 1.00 15.03 398 LEU B N 1
ATOM 6493 C CA . LEU B 1 398 ? 61.601 38.343 49.883 1.00 15.13 398 LEU B CA 1
ATOM 6494 C C . LEU B 1 398 ? 60.253 39.037 49.776 1.00 14.83 398 LEU B C 1
ATOM 6495 O O . LEU B 1 398 ? 60.186 40.211 49.413 1.00 14.19 398 LEU B O 1
ATOM 6500 N N . GLY B 1 399 ? 59.186 38.310 50.072 1.00 14.66 399 GLY B N 1
ATOM 6501 C CA . GLY B 1 399 ? 57.838 38.847 49.984 1.00 14.49 399 GLY B CA 1
ATOM 6502 C C . GLY B 1 399 ? 56.819 37.919 50.613 1.00 14.56 399 GLY B C 1
ATOM 6503 O O . GLY B 1 399 ? 57.046 36.713 50.684 1.00 13.96 399 GLY B O 1
ATOM 6504 N N . VAL B 1 400 ? 55.715 38.493 51.094 1.00 14.24 400 VAL B N 1
ATOM 6505 C CA . VAL B 1 400 ? 54.594 37.730 51.624 1.00 14.68 400 VAL B CA 1
ATOM 6506 C C . VAL B 1 400 ? 53.292 38.321 51.113 1.00 14.56 400 VAL B C 1
ATOM 6507 O O . VAL B 1 400 ? 53.109 39.531 51.099 1.00 15.17 400 VAL B O 1
ATOM 6511 N N . HIS B 1 401 ? 52.386 37.455 50.682 1.00 14.81 401 HIS B N 1
ATOM 6512 C CA . HIS B 1 401 ? 51.176 37.887 49.993 1.00 15.03 401 HIS B CA 1
ATOM 6513 C C . HIS B 1 401 ? 50.014 36.983 50.334 1.00 14.85 401 HIS B C 1
ATOM 6514 O O . HIS B 1 401 ? 50.188 35.789 50.569 1.00 14.57 401 HIS B O 1
ATOM 6521 N N . GLY B 1 402 ? 48.820 37.544 50.370 1.00 14.47 402 GLY B N 1
ATOM 6522 C CA . GLY B 1 402 ? 47.675 36.736 50.706 1.00 14.49 402 GLY B CA 1
ATOM 6523 C C . GLY B 1 402 ? 46.350 37.348 50.388 1.00 14.47 402 GLY B C 1
ATOM 6524 O O . GLY B 1 402 ? 46.232 38.529 50.061 1.00 14.46 402 GLY B O 1
ATOM 6525 N N . ILE B 1 403 ? 45.341 36.499 50.473 1.00 14.16 403 ILE B N 1
ATOM 6526 C CA . ILE B 1 403 ? 43.949 36.909 50.429 1.00 13.89 403 ILE B CA 1
ATOM 6527 C C . ILE B 1 403 ? 43.187 35.976 51.359 1.00 13.91 403 ILE B C 1
ATOM 6528 O O . ILE B 1 403 ? 43.369 34.766 51.313 1.00 13.52 403 ILE B O 1
ATOM 6533 N N . GLY B 1 404 ? 42.342 36.551 52.203 1.00 14.13 404 GLY B N 1
ATOM 6534 C CA . GLY B 1 404 ? 41.590 35.788 53.181 1.00 14.28 404 GLY B CA 1
ATOM 6535 C C . GLY B 1 404 ? 41.110 36.674 54.306 1.00 14.07 404 GLY B C 1
ATOM 6536 O O . GLY B 1 404 ? 41.492 37.838 54.410 1.00 13.60 404 GLY B O 1
ATOM 6537 N N . ALA B 1 405 ? 40.232 36.125 55.131 1.00 14.18 405 ALA B N 1
ATOM 6538 C CA . ALA B 1 405 ? 39.722 36.828 56.286 1.00 14.61 405 ALA B CA 1
ATOM 6539 C C . ALA B 1 405 ? 40.884 37.373 57.098 1.00 14.39 405 ALA B C 1
ATOM 6540 O O . ALA B 1 405 ? 41.793 36.642 57.480 1.00 14.52 405 ALA B O 1
ATOM 6542 N N . ARG B 1 406 ? 40.879 38.685 57.299 1.00 14.59 406 ARG B N 1
ATOM 6543 C CA . ARG B 1 406 ? 41.822 39.352 58.190 1.00 14.76 406 ARG B CA 1
ATOM 6544 C C . ARG B 1 406 ? 43.281 39.148 57.797 1.00 13.96 406 ARG B C 1
ATOM 6545 O O . ARG B 1 406 ? 44.161 39.232 58.635 1.00 13.76 406 ARG B O 1
ATOM 6553 N N . VAL B 1 407 ? 43.545 38.921 56.517 1.00 13.39 407 VAL B N 1
ATOM 6554 C CA . VAL B 1 407 ? 44.901 38.579 56.109 1.00 13.45 407 VAL B CA 1
ATOM 6555 C C . VAL B 1 407 ? 45.868 39.737 56.340 1.00 12.85 407 VAL B C 1
ATOM 6556 O O . VAL B 1 407 ? 47.068 39.531 56.521 1.00 13.23 407 VAL B O 1
ATOM 6560 N N . GLY B 1 408 ? 45.354 40.955 56.328 1.00 12.73 408 GLY B N 1
ATOM 6561 C CA . GLY B 1 408 ? 46.172 42.107 56.638 1.00 12.56 408 GLY B CA 1
ATOM 6562 C C . GLY B 1 408 ? 46.699 42.092 58.059 1.00 12.63 408 GLY B C 1
ATOM 6563 O O . GLY B 1 408 ? 47.860 42.454 58.303 1.00 11.97 408 GLY B O 1
ATOM 6564 N N . ASP B 1 409 ? 45.853 41.674 59.001 1.00 12.75 409 ASP B N 1
ATOM 6565 C CA . ASP B 1 409 ? 46.266 41.492 60.395 1.00 13.27 409 ASP B CA 1
ATOM 6566 C C . ASP B 1 409 ? 47.343 40.432 60.526 1.00 12.66 409 ASP B C 1
ATOM 6567 O O . ASP B 1 409 ? 48.331 40.608 61.242 1.00 13.50 409 ASP B O 1
ATOM 6572 N N . VAL B 1 410 ? 47.135 39.315 59.847 1.00 12.45 410 VAL B N 1
ATOM 6573 C CA . VAL B 1 410 ? 48.098 38.244 59.860 1.00 12.37 410 VAL B CA 1
ATOM 6574 C C . VAL B 1 410 ? 49.431 38.705 59.299 1.00 12.15 410 VAL B C 1
ATOM 6575 O O . VAL B 1 410 ? 50.464 38.321 59.830 1.00 12.57 410 VAL B O 1
ATOM 6579 N N . LEU B 1 411 ? 49.412 39.533 58.253 1.00 11.92 411 LEU B N 1
ATOM 6580 C CA . LEU B 1 411 ? 50.663 39.918 57.583 1.00 12.48 411 LEU B CA 1
ATOM 6581 C C . LEU B 1 411 ? 51.410 41.066 58.267 1.00 12.06 411 LEU B C 1
ATOM 6582 O O . LEU B 1 411 ? 52.523 41.416 57.852 1.00 12.58 411 LEU B O 1
ATOM 6587 N N . ALA B 1 412 ? 50.833 41.630 59.324 1.00 12.61 412 ALA B N 1
ATOM 6588 C CA . ALA B 1 412 ? 51.587 42.483 60.232 1.00 12.99 412 ALA B CA 1
ATOM 6589 C C . ALA B 1 412 ? 52.858 41.760 60.680 1.00 13.18 412 ALA B C 1
ATOM 6590 O O . ALA B 1 412 ? 53.927 42.356 60.775 1.00 13.90 412 ALA B O 1
ATOM 6592 N N . GLU B 1 413 ? 52.723 40.463 60.948 1.00 13.12 413 GLU B N 1
ATOM 6593 C CA . GLU B 1 413 ? 53.845 39.623 61.340 1.00 13.90 413 GLU B CA 1
ATOM 6594 C C . GLU B 1 413 ? 54.866 39.464 60.213 1.00 13.46 413 GLU B C 1
ATOM 6595 O O . GLU B 1 413 ? 56.070 39.414 60.465 1.00 13.55 413 GLU B O 1
ATOM 6601 N N . ALA B 1 414 ? 54.379 39.345 58.981 1.00 13.98 414 ALA B N 1
ATOM 6602 C CA . ALA B 1 414 ? 55.246 39.255 57.806 1.00 14.16 414 ALA B CA 1
ATOM 6603 C C . ALA B 1 414 ? 56.047 40.540 57.593 1.00 14.44 414 ALA B C 1
ATOM 6604 O O . ALA B 1 414 ? 57.224 40.488 57.243 1.00 15.28 414 ALA B O 1
ATOM 6606 N N . ALA B 1 415 ? 55.411 41.689 57.784 1.00 14.39 415 ALA B N 1
ATOM 6607 C CA . ALA B 1 415 ? 56.099 42.968 57.690 1.00 13.74 415 ALA B CA 1
ATOM 6608 C C . ALA B 1 415 ? 57.243 43.044 58.716 1.00 13.46 415 ALA B C 1
ATOM 6609 O O . ALA B 1 415 ? 58.363 43.448 58.376 1.00 14.06 415 ALA B O 1
ATOM 6611 N N . LEU B 1 416 ? 56.969 42.634 59.952 1.00 13.20 416 LEU B N 1
ATOM 6612 C CA . LEU B 1 416 ? 58.005 42.559 60.972 1.00 12.92 416 LEU B CA 1
ATOM 6613 C C . LEU B 1 416 ? 59.146 41.645 60.550 1.00 12.39 416 LEU B C 1
ATOM 6614 O O . LEU B 1 416 ? 60.293 42.017 60.699 1.00 13.02 416 LEU B O 1
ATOM 6619 N N . ALA B 1 417 ? 58.830 40.452 60.048 1.00 12.60 417 ALA B N 1
ATOM 6620 C CA . ALA B 1 417 ? 59.862 39.518 59.599 1.00 12.63 417 ALA B CA 1
ATOM 6621 C C . ALA B 1 417 ? 60.753 40.120 58.506 1.00 13.07 417 ALA B C 1
ATOM 6622 O O . ALA B 1 417 ? 61.978 39.952 58.524 1.00 13.03 417 ALA B O 1
ATOM 6624 N N . LEU B 1 418 ? 60.139 40.853 57.583 1.00 13.08 418 LEU B N 1
ATOM 6625 C CA . LEU B 1 418 ? 60.881 41.530 56.519 1.00 13.45 418 LEU B CA 1
ATOM 6626 C C . LEU B 1 418 ? 61.750 42.661 57.078 1.00 13.59 418 LEU B C 1
ATOM 6627 O O . LEU B 1 418 ? 62.905 42.823 56.670 1.00 13.25 418 LEU B O 1
ATOM 6632 N N . PHE B 1 419 ? 61.204 43.420 58.028 1.00 13.89 419 PHE B N 1
ATOM 6633 C CA . PHE B 1 419 ? 61.951 44.475 58.712 1.00 14.20 419 PHE B CA 1
ATOM 6634 C C . PHE B 1 419 ? 63.205 43.921 59.400 1.00 14.49 419 PHE B C 1
ATOM 6635 O O . PHE B 1 419 ? 64.245 44.590 59.446 1.00 14.40 419 PHE B O 1
ATOM 6643 N N . PHE B 1 420 ? 63.107 42.686 59.893 1.00 14.41 420 PHE B N 1
ATOM 6644 C CA . PHE B 1 420 ? 64.212 42.009 60.579 1.00 14.90 420 PHE B CA 1
ATOM 6645 C C . PHE B 1 420 ? 65.114 41.226 59.609 1.00 14.84 420 PHE B C 1
ATOM 6646 O O . PHE B 1 420 ? 66.067 40.566 60.039 1.00 15.56 420 PHE B O 1
ATOM 6654 N N . LYS B 1 421 ? 64.806 41.299 58.317 1.00 14.45 421 LYS B N 1
ATOM 6655 C CA . LYS B 1 421 ? 65.551 40.614 57.272 1.00 14.42 421 LYS B CA 1
ATOM 6656 C C . LYS B 1 421 ? 65.712 39.146 57.652 1.00 14.00 421 LYS B C 1
ATOM 6657 O O . LYS B 1 421 ? 66.779 38.564 57.533 1.00 13.69 421 LYS B O 1
ATOM 6663 N N . ALA B 1 422 ? 64.615 38.568 58.123 1.00 14.22 422 ALA B N 1
ATOM 6664 C CA . ALA B 1 422 ? 64.599 37.191 58.598 1.00 14.02 422 ALA B CA 1
ATOM 6665 C C . ALA B 1 422 ? 64.420 36.239 57.440 1.00 14.27 422 ALA B C 1
ATOM 6666 O O . ALA B 1 422 ? 64.041 36.641 56.343 1.00 14.23 422 ALA B O 1
ATOM 6668 N N . SER B 1 423 ? 64.690 34.965 57.703 1.00 14.32 423 SER B N 1
ATOM 6669 C CA . SER B 1 423 ? 64.475 33.900 56.736 1.00 14.73 423 SER B CA 1
ATOM 6670 C C . SER B 1 423 ? 63.087 33.291 56.920 1.00 14.64 423 SER B C 1
ATOM 6671 O O . SER B 1 423 ? 62.433 33.518 57.934 1.00 14.91 423 SER B O 1
ATOM 6674 N N . ALA B 1 424 ? 62.650 32.519 55.935 1.00 14.60 424 ALA B N 1
ATOM 6675 C CA . ALA B 1 424 ? 61.386 31.792 56.018 1.00 14.42 424 ALA B CA 1
ATOM 6676 C C . ALA B 1 424 ? 61.430 30.825 57.197 1.00 14.87 424 ALA B C 1
ATOM 6677 O O . ALA B 1 424 ? 60.460 30.704 57.948 1.00 14.24 424 ALA B O 1
ATOM 6679 N N . GLU B 1 425 ? 62.570 30.153 57.358 1.00 15.40 425 GLU B N 1
ATOM 6680 C CA . GLU B 1 425 ? 62.809 29.264 58.496 1.00 16.15 425 GLU B CA 1
ATOM 6681 C C . GLU B 1 425 ? 62.619 29.965 59.843 1.00 15.87 425 GLU B C 1
ATOM 6682 O O . GLU B 1 425 ? 62.014 29.399 60.742 1.00 16.20 425 GLU B O 1
ATOM 6688 N N . ASP B 1 426 ? 63.144 31.183 59.982 1.00 15.74 426 ASP B N 1
ATOM 6689 C CA . ASP B 1 426 ? 63.021 31.944 61.227 1.00 15.85 426 ASP B CA 1
ATOM 6690 C C . ASP B 1 426 ? 61.550 32.136 61.580 1.00 15.63 426 ASP B C 1
ATOM 6691 O O . ASP B 1 426 ? 61.133 31.918 62.719 1.00 15.85 426 ASP B O 1
ATOM 6696 N N . LEU B 1 427 ? 60.778 32.555 60.583 1.00 15.23 427 LEU B N 1
ATOM 6697 C CA . LEU B 1 427 ? 59.354 32.827 60.748 1.00 15.18 427 LEU B CA 1
ATOM 6698 C C . LEU B 1 427 ? 58.565 31.549 61.011 1.00 15.59 427 LEU B C 1
ATOM 6699 O O . LEU B 1 427 ? 57.718 31.502 61.898 1.00 15.39 427 LEU B O 1
ATOM 6704 N N . GLY B 1 428 ? 58.867 30.511 60.246 1.00 15.54 428 GLY B N 1
ATOM 6705 C CA . GLY B 1 428 ? 58.168 29.247 60.342 1.00 16.01 428 GLY B CA 1
ATOM 6706 C C . GLY B 1 428 ? 58.421 28.513 61.644 1.00 16.45 428 GLY B C 1
ATOM 6707 O O . GLY B 1 428 ? 57.585 27.719 62.075 1.00 16.22 428 GLY B O 1
ATOM 6708 N N . ARG B 1 429 ? 59.574 28.765 62.269 1.00 16.70 429 ARG B N 1
ATOM 6709 C CA . ARG B 1 429 ? 59.943 28.087 63.510 1.00 17.17 429 ARG B CA 1
ATOM 6710 C C . ARG B 1 429 ? 59.337 28.774 64.729 1.00 16.74 429 ARG B C 1
ATOM 6711 O O . ARG B 1 429 ? 59.190 28.156 65.767 1.00 16.68 429 ARG B O 1
ATOM 6719 N N . ALA B 1 430 ? 59.018 30.061 64.610 1.00 16.05 430 ALA B N 1
ATOM 6720 C CA . ALA B 1 430 ? 58.503 30.840 65.736 1.00 15.67 430 ALA B CA 1
ATOM 6721 C C . ALA B 1 430 ? 57.208 30.214 66.264 1.00 15.39 430 ALA B C 1
ATOM 6722 O O . ALA B 1 430 ? 56.405 29.727 65.478 1.00 14.94 430 ALA B O 1
ATOM 6724 N N . PRO B 1 431 ? 57.019 30.177 67.582 1.00 15.27 431 PRO B N 1
ATOM 6725 C CA . PRO B 1 431 ? 55.718 29.788 68.138 1.00 14.77 431 PRO B CA 1
ATOM 6726 C C . PRO B 1 431 ? 54.567 30.647 67.609 1.00 14.19 431 PRO B C 1
ATOM 6727 O O . PRO B 1 431 ? 54.701 31.858 67.454 1.00 14.45 431 PRO B O 1
ATOM 6731 N N . HIS B 1 432 ? 53.449 29.995 67.313 1.00 14.01 432 HIS B N 1
ATOM 6732 C CA . HIS B 1 432 ? 52.219 30.670 66.933 1.00 13.56 432 HIS B CA 1
ATOM 6733 C C . HIS B 1 432 ? 51.065 30.047 67.695 1.00 13.86 432 HIS B C 1
ATOM 6734 O O . HIS B 1 432 ? 50.974 28.822 67.792 1.00 13.17 432 HIS B O 1
ATOM 6741 N N . ALA B 1 433 ? 50.196 30.894 68.238 1.00 13.62 433 ALA B N 1
ATOM 6742 C CA . ALA B 1 433 ? 49.026 30.441 68.975 1.00 13.80 433 ALA B CA 1
ATOM 6743 C C . ALA B 1 433 ? 48.146 29.505 68.138 1.00 13.75 433 ALA B C 1
ATOM 6744 O O . ALA B 1 433 ? 47.950 29.720 66.936 1.00 12.62 433 ALA B O 1
ATOM 6746 N N . HIS B 1 434 ? 47.668 28.437 68.776 1.00 13.99 434 HIS B N 1
ATOM 6747 C CA . HIS B 1 434 ? 46.670 27.564 68.187 1.00 14.21 434 HIS B CA 1
ATOM 6748 C C . HIS B 1 434 ? 45.371 27.741 68.974 1.00 13.84 434 HIS B C 1
ATOM 6749 O O . HIS B 1 434 ? 45.411 27.810 70.205 1.00 14.47 434 HIS B O 1
ATOM 6756 N N . PRO B 1 435 ? 44.226 27.810 68.299 1.00 14.21 435 PRO B N 1
ATOM 6757 C CA . PRO B 1 435 ? 44.130 27.911 66.842 1.00 13.62 435 PRO B CA 1
ATOM 6758 C C . PRO B 1 435 ? 44.020 29.375 66.415 1.00 13.55 435 PRO B C 1
ATOM 6759 O O . PRO B 1 435 ? 43.172 30.082 66.951 1.00 14.22 435 PRO B O 1
ATOM 6763 N N . SER B 1 436 ? 44.844 29.806 65.462 1.00 12.06 436 SER B N 1
ATOM 6764 C CA . SER B 1 436 ? 44.849 31.196 65.028 1.00 11.87 436 SER B CA 1
ATOM 6765 C C . SER B 1 436 ? 45.152 31.291 63.539 1.00 11.30 436 SER B C 1
ATOM 6766 O O . SER B 1 436 ? 45.790 30.418 62.964 1.00 11.35 436 SER B O 1
ATOM 6769 N N . LEU B 1 437 ? 44.694 32.368 62.913 1.00 11.06 437 LEU B N 1
ATOM 6770 C CA . LEU B 1 437 ? 44.970 32.587 61.503 1.00 10.56 437 LEU B CA 1
ATOM 6771 C C . LEU B 1 437 ? 46.466 32.759 61.278 1.00 10.80 437 LEU B C 1
ATOM 6772 O O . LEU B 1 437 ? 46.945 32.469 60.193 1.00 10.57 437 LEU B O 1
ATOM 6777 N N . SER B 1 438 ? 47.202 33.181 62.303 1.00 11.29 438 SER B N 1
ATOM 6778 C CA . SER B 1 438 ? 48.650 33.336 62.178 1.00 11.90 438 SER B CA 1
ATOM 6779 C C . SER B 1 438 ? 49.354 32.028 61.829 1.00 12.22 438 SER B C 1
ATOM 6780 O O . SER B 1 438 ? 50.423 32.066 61.229 1.00 12.90 438 SER B O 1
ATOM 6783 N N . GLU B 1 439 ? 48.774 30.889 62.201 1.00 12.75 439 GLU B N 1
ATOM 6784 C CA . GLU B 1 439 ? 49.354 29.589 61.843 1.00 12.47 439 GLU B CA 1
ATOM 6785 C C . GLU B 1 439 ? 49.397 29.390 60.320 1.00 12.93 439 GLU B C 1
ATOM 6786 O O . GLU B 1 439 ? 50.188 28.607 59.820 1.00 13.22 439 GLU B O 1
ATOM 6792 N N . ILE B 1 440 ? 48.533 30.088 59.593 1.00 12.92 440 ILE B N 1
ATOM 6793 C CA . ILE B 1 440 ? 48.547 30.034 58.136 1.00 12.56 440 ILE B CA 1
ATOM 6794 C C . ILE B 1 440 ? 49.865 30.617 57.635 1.00 12.70 440 ILE B C 1
ATOM 6795 O O . ILE B 1 440 ? 50.494 30.052 56.755 1.00 12.45 440 ILE B O 1
ATOM 6800 N N . LEU B 1 441 ? 50.271 31.748 58.201 1.00 12.76 441 LEU B N 1
ATOM 6801 C CA . LEU B 1 441 ? 51.561 32.349 57.868 1.00 12.87 441 LEU B CA 1
ATOM 6802 C C . LEU B 1 441 ? 52.725 31.445 58.249 1.00 13.18 441 LEU B C 1
ATOM 6803 O O . LEU B 1 441 ? 53.639 31.264 57.457 1.00 12.90 441 LEU B O 1
ATOM 6808 N N . LYS B 1 442 ? 52.677 30.894 59.459 1.00 13.63 442 LYS B N 1
ATOM 6809 C CA . LYS B 1 442 ? 53.696 29.971 59.957 1.00 14.25 442 LYS B CA 1
ATOM 6810 C C . LYS B 1 442 ? 53.918 28.833 58.972 1.00 14.17 442 LYS B C 1
ATOM 6811 O O . LYS B 1 442 ? 55.057 28.549 58.598 1.00 14.44 442 LYS B O 1
ATOM 6817 N N . GLU B 1 443 ? 52.827 28.189 58.554 1.00 14.14 443 GLU B N 1
ATOM 6818 C CA . GLU B 1 443 ? 52.921 27.027 57.679 1.00 14.27 443 GLU B CA 1
ATOM 6819 C C . GLU B 1 443 ? 53.381 27.433 56.273 1.00 13.78 443 GLU B C 1
ATOM 6820 O O . GLU B 1 443 ? 54.165 26.732 55.655 1.00 14.41 443 GLU B O 1
ATOM 6826 N N . ALA B 1 444 ? 52.922 28.578 55.770 1.00 13.85 444 ALA B N 1
ATOM 6827 C CA . ALA B 1 444 ? 53.403 29.070 54.481 1.00 13.46 444 ALA B CA 1
ATOM 6828 C C . ALA B 1 444 ? 54.918 29.318 54.516 1.00 13.46 444 ALA B C 1
ATOM 6829 O O . ALA B 1 444 ? 55.629 29.025 53.544 1.00 12.90 444 ALA B O 1
ATOM 6831 N N . ALA B 1 445 ? 55.405 29.848 55.636 1.00 13.61 445 ALA B N 1
ATOM 6832 C CA . ALA B 1 445 ? 56.826 30.148 55.809 1.00 13.77 445 ALA B CA 1
ATOM 6833 C C . ALA B 1 445 ? 57.648 28.869 55.804 1.00 13.66 445 ALA B C 1
ATOM 6834 O O . ALA B 1 445 ? 58.675 28.792 55.131 1.00 13.64 445 ALA B O 1
ATOM 6836 N N . LEU B 1 446 ? 57.195 27.878 56.565 1.00 14.42 446 LEU B N 1
ATOM 6837 C CA . LEU B 1 446 ? 57.854 26.573 56.610 1.00 14.76 446 LEU B CA 1
ATOM 6838 C C . LEU B 1 446 ? 57.873 25.938 55.222 1.00 15.19 446 LEU B C 1
ATOM 6839 O O . LEU B 1 446 ? 58.861 25.291 54.843 1.00 15.59 446 LEU B O 1
ATOM 6844 N N . ALA B 1 447 ? 56.787 26.112 54.475 1.00 15.04 447 ALA B N 1
ATOM 6845 C CA . ALA B 1 447 ? 56.687 25.565 53.119 1.00 15.50 447 ALA B CA 1
ATOM 6846 C C . ALA B 1 447 ? 57.692 26.226 52.167 1.00 15.88 447 ALA B C 1
ATOM 6847 O O . ALA B 1 447 ? 58.237 25.573 51.279 1.00 15.50 447 ALA B O 1
ATOM 6849 N N . ALA B 1 448 ? 57.931 27.522 52.355 1.00 16.06 448 ALA B N 1
ATOM 6850 C CA . ALA B 1 448 ? 58.914 28.249 51.558 1.00 16.66 448 ALA B CA 1
ATOM 6851 C C . ALA B 1 448 ? 60.314 27.775 51.899 1.00 17.33 448 ALA B C 1
ATOM 6852 O O . ALA B 1 448 ? 61.137 27.562 51.005 1.00 17.71 448 ALA B O 1
ATOM 6854 N N . TRP B 1 449 ? 60.565 27.595 53.195 1.00 18.03 449 TRP B N 1
ATOM 6855 C CA . TRP B 1 449 ? 61.865 27.155 53.697 1.00 19.08 449 TRP B CA 1
ATOM 6856 C C . TRP B 1 449 ? 62.199 25.757 53.174 1.00 19.56 449 TRP B C 1
ATOM 6857 O O . TRP B 1 449 ? 63.223 25.567 52.527 1.00 19.36 449 TRP B O 1
ATOM 6868 N N . GLU B 1 450 ? 61.316 24.804 53.450 1.00 20.39 450 GLU B N 1
ATOM 6869 C CA . GLU B 1 450 ? 61.480 23.417 53.012 1.00 21.16 450 GLU B CA 1
ATOM 6870 C C . GLU B 1 450 ? 60.130 22.698 52.883 1.00 20.95 450 GLU B C 1
ATOM 6871 O O . GLU B 1 450 ? 59.671 22.449 51.776 1.00 21.41 450 GLU B O 1
ATOM 6877 N N . ARG B 1 451 ? 59.498 22.380 54.009 1.00 20.60 451 ARG B N 1
ATOM 6878 C CA . ARG B 1 451 ? 58.167 21.766 54.015 1.00 20.64 451 ARG B CA 1
ATOM 6879 C C . ARG B 1 451 ? 57.396 22.126 55.295 1.00 19.71 451 ARG B C 1
ATOM 6880 O O . ARG B 1 451 ? 57.985 22.243 56.364 1.00 18.69 451 ARG B O 1
ATOM 6888 N N . PRO B 1 452 ? 56.078 22.272 55.185 1.00 19.59 452 PRO B N 1
ATOM 6889 C CA . PRO B 1 452 ? 55.238 22.525 56.354 1.00 19.77 452 PRO B CA 1
ATOM 6890 C C . PRO B 1 452 ? 54.937 21.219 57.084 1.00 19.82 452 PRO B C 1
ATOM 6891 O O . PRO B 1 452 ? 55.259 20.153 56.561 1.00 19.66 452 PRO B O 1
ATOM 6895 N N . ILE B 1 453 ? 54.332 21.309 58.264 1.00 19.71 453 ILE B N 1
ATOM 6896 C CA . ILE B 1 453 ? 53.836 20.131 58.982 1.00 19.67 453 ILE B CA 1
ATOM 6897 C C . ILE B 1 453 ? 52.442 19.708 58.464 1.00 19.54 453 ILE B C 1
ATOM 6898 O O . ILE B 1 453 ? 52.143 18.510 58.350 1.00 18.63 453 ILE B O 1
ATOM 6903 N N . HIS B 1 454 ? 51.608 20.680 58.106 1.00 19.92 454 HIS B N 1
ATOM 6904 C CA . HIS B 1 454 ? 50.182 20.422 57.867 1.00 20.45 454 HIS B CA 1
ATOM 6905 C C . HIS B 1 454 ? 49.726 20.368 56.396 1.00 20.77 454 HIS B C 1
ATOM 6906 O O . HIS B 1 454 ? 48.539 20.474 56.117 1.00 20.32 454 HIS B O 1
ATOM 6913 N N . LEU B 1 455 ? 50.661 20.167 55.472 1.00 21.58 455 LEU B N 1
ATOM 6914 C CA . LEU B 1 455 ? 50.319 19.790 54.096 1.00 22.53 455 LEU B CA 1
ATOM 6915 C C . LEU B 1 455 ? 51.025 18.507 53.689 1.00 22.58 455 LEU B C 1
ATOM 6916 O O . LEU B 1 455 ? 52.070 18.170 54.233 1.00 22.66 455 LEU B O 1
#

Nearest PDB structures (foldseek):
  2eq7-assembly1_B  TM=9.991E-01  e=2.923E-96  Thermus thermophilus HB8
  6uzi-assembly2_D  TM=9.724E-01  e=7.394E-68  Elizabethkingia anophelis NUHP1
  3rnm-assembly2_D  TM=9.640E-01  e=1.736E-62  Homo sapiens
  6cmz-assembly1_B  TM=9.339E-01  e=2.916E-52  Burkholderia cenocepacia J2315
  4k7z-assembly1_A-2  TM=9.251E-01  e=9.625E-48  Pseudomonas aeruginosa

Solvent-accessible surface area: 33818 Å² total; per-residue (Å²): 156,26,52,0,0,0,9,10,0,10,22,5,0,22,10,0,0,0,17,0,21,45,35,66,20,119,3,0,0,2,14,93,63,169,33,0,1,5,46,11,11,65,39,17,24,2,2,9,13,1,1,4,14,6,0,18,45,0,36,50,3,97,124,44,21,83,3,18,118,22,116,15,20,100,40,31,23,105,39,1,27,56,20,12,83,132,2,25,84,24,30,14,106,29,5,80,134,9,6,1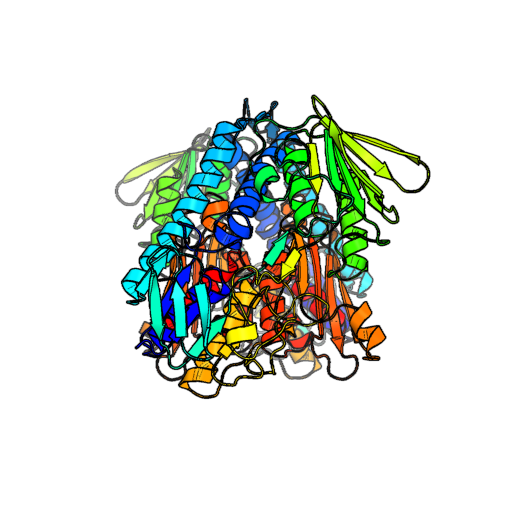82,124,36,65,13,39,66,20,85,3,31,6,81,0,55,42,73,103,63,0,31,0,78,123,76,46,67,108,16,69,0,147,35,0,0,0,11,31,21,12,29,48,67,64,20,138,82,5,97,26,51,118,118,56,0,1,6,15,52,44,0,7,59,5,101,86,38,3,141,90,1,1,0,4,4,0,25,43,75,1,0,6,4,0,0,0,0,24,10,18,60,3,108,4,39,0,1,23,149,77,114,57,0,0,53,94,3,1,46,63,0,1,125,13,0,28,159,30,0,104,183,39,45,6,63,10,68,40,57,24,109,11,46,17,0,22,38,66,107,164,8,1,71,0,54,10,108,86,59,79,76,30,94,6,43,25,0,0,2,17,48,36,47,112,13,56,31,130,39,3,26,12,121,63,4,41,8,60,56,41,158,144,4,52,1,76,26,55,147,45,3,80,7,169,17,92,19,0,5,0,1,3,27,0,2,71,39,68,75,44,15,12,0,8,20,23,0,0,33,7,0,0,35,20,12,68,138,38,163,22,139,15,23,75,62,0,11,4,17,14,0,19,3,36,14,13,0,0,7,2,19,60,10,25,54,79,0,137,92,95,63,45,74,50,57,72,0,80,5,36,0,58,27,7,12,6,0,48,0,34,42,37,78,119,18,17,0,2,0,0,0,38,49,184,87,18,93,2,23,0,0,0,0,3,0,2,30,0,9,13,6,2,11,2,0,0,1,0,10,33,35,128,2,24,0,53,54,0,1,74,0,2,4,7,36,1,5,0,4,38,0,0,21,6,0,0,13,18,2,40,100,137,16,6,51,72,139,25,41,0,0,0,9,10,0,11,19,4,0,13,7,0,0,0,16,0,21,47,29,64,21,118,3,0,0,2,14,94,64,171,39,4,0,5,46,8,6,59,40,17,24,0,2,9,13,0,0,2,22,6,0,11,58,2,22,54,2,89,134,40,16,83,3,17,124,33,130,56,25,93,54,58,18,105,40,1,26,38,20,12,82,143,8,24,93,39,12,16,101,22,4,104,133,10,6,179,126,38,64,12,41,70,21,89,4,29,5,104,0,67,43,70,116,81,0,41,0,72,123,75,48,65,110,17,69,1,124,39,0,0,0,12,31,20,12,15,34,73,61,17,138,81,6,97,26,54,115,122,55,0,0,5,14,52,44,0,6,60,6,97,94,38,4,146,89,0,0,0,5,4,0,24,44,73,0,0,5,3,0,0,0,0,23,4,15,52,3,98,3,36,0,2,21,151,89,96,26,0,0,51,95,2,0,56,61,0,0,105,24,0,19,186,26,0,102,175,46,46,5,64,9,72,39,57,26,108,10,44,18,0,23,36,67,102,171,7,1,70,0,54,11,111,84,59,82,74,29,91,4,43,22,0,0,2,18,51,36,48,80,14,45,30,103,43,3,18,13,121,66,2,41,7,58,55,41,173,170,21,53,1,73,26,54,141,72,2,76,7,171,18,86,20,0,6,0,0,3,27,0,2,62,38,65,78,43,14,11,0,8,12,15,0,0,28,7,0,0,6,27,14,64,113,43,142,26,136,15,14,67,66,0,8,4,22,13,0,21,3,39,15,12,0,0,6,2,20,58,11,29,62,76,0,143,92,100,63,38,74,49,57,71,1,82,6,35,0,49,46,8,12,10,0,67,0,33,39,32,61,111,20,15,0,1,0,0,0,38,50,185,76,18,94,2,24,0,0,0,0,3,0,0,26,0,8,13,4,1,11,2,0,0,1,0,10,45,58,122,6,18,0,61,46,0,0,126,0,4,6,7,46,0,6,2,4,38,0,0,34,10,0,0,17,19,2,50,100,109,15,11,54,75

Secondary structure (DSSP, 8-state):
-EEEEEE--SHHHHHHHHHHHHTT--EEEEESSSSSSHHHHHHSHHHHHHHHHHHHHHHHHHH--TTEEE--EEE-HHHHHHHHHHHHHHHHHHHHHHHHHHT-EEEES-EEESSSSEEEETTT--EEEEEEEEE---EEE---TTB---SSSEE-HHHHT--SS--SEEEEE--SHHHHHHHHHHHHTT-EEEEE-SSSSS-TTS-HHHHHHHHHHHHHHT-EEE-S--EEEEEEETTEEEEEETTS-EEEESEEEE-S-EEE--TT--GGGGT----TTSPPP--TTSB-SSTTEEE-GGGSSS---HHHHHHHHHHHHHHHHHS-----GGG--EEE-SSSEEEEEE--HHHHHHHT--EEEEEEEGGG-HHHHHHT----EEEEEEETTT-BEEEEEEEETTHHHHHHHHHHHHHTT-BHHHHHHS---SS-THHHHHHHHHHHHS--S--/-EEEEEE--SHHHHHHHHHHHHTT--EEEEESSSSSSHHHHHHSHHHHHHHHHHHHHHHHHHH--TTEEE--EEE-HHHHHHHHHHHHHHHHHHHHHHHHHHT-EEEES-EEESSSSEEEETTTTEEEEEEEEEE---EEE---TTB---SSSEE-HHHHTS-SS--SEEEEE--SHHHHHHHHHHHHTT-EEEEE-SSSSSSTTS-HHHHHHHHHHHHHHT-EEE-S--EEEEEE-SSSEEEEETTS-EEEESEEEE-S-EEE--TTS-GGGGT----TTS-----TTSB-SSTTEEE-GGGSSS---HHHHHHHHHHHHHHHHHS-----GGG--EEE-SSSEEEEEE--HHHHHHHT--EEEEEEEGGG-HHHHHHT----EEEEEEETTT-BEEEEEEEETTHHHHHHHHHHHHHTT-BHHHHHHS---TT-THHHHHHHHHHHHS--S--

CATH classification: 3.50.50.60 (+2 more: 3.50.50.60, 3.30.390.30)

Radius of gyration: 29.24 Å; Cα contacts (8 Å, |Δi|>4): 2390; chains: 2; bounding box: 57×94×85 Å

B-factor: mean 21.15, std 6.78, range [9.32, 85.8]

Organism: Thermus thermophilus (strain ATCC 27634 / DSM 579 / HB8) (NCBI:txid300852)

Foldseek 3Di:
DWQEEEEAQALQGLLLQLLLLVLPTAYEYEYADPFGHGCCLAQRVQLLLLLQVVLVVLLDVVVPDPPDDNPDRADDQVVSLVSSVVRSVVVRVVSVVSCVVSNYHYHHAHWAFQAQFWIARPPVRDIDGHQFYEYEQAWAFDAPPQEDAPCQQERESRSLSPPPDQWQEEEEEAQAQSSVSSQQSSVSNNHAYEYEEQAPFHHVVAFPVLRVQVVVVVVVSRHHYYYNWAWRHWADDDQHIWTATPPGDIDITRHYYYHHDIAQDCPNHNVVNHVFDADPRQATDADQQQAGPNRRYGYFANRHDDDRDSVRSNQSSSSNSCCSSPVGGHDDQQLDKDWRSHAFIWIKGADHPVRCVVVVFAWFKFKFFLLLAPVCVVNVHRGKMKIWIAGPPPQFTRMITMTHHCVVVLCNVVSVCVVVRHGLVVLLPDDDDPRDPNNRSNQSSVRRVPHGDRD/DWQEEEEAQALQRLLLQLLLLVLPTAYEYEYADPFGHPCCLQQRVQLLLLLQVVLVVLLDLCVPDPPDDHDHDDDDQVVSVVSSVVRSVVVRVVSVVSCVVSVYHYDHAHWAFQALFWTARPVVRDIDGHQFYEYEPAWAFDAPPQEPDPCQAERESRSLSPHPDQWQEEEEEAQAQSSVSSQLSSVSVNHAYEYEEQAQFHHVVAFRVLRVQVQVVVVVVRHHYYYNWAWRHWADDDQHIWTATPPGDIDITRHYYYHHDIAQDCPNHNVVNSVFDAPPRQAQDADQQQAGVSRSYGYFANRHDDDRDSVRSNLSSSQNSCCSSPVGGHDDNQLDKDWRSHVFIWIKGADHPVRCVVVVFAWFKFKFFLLLAPVCVVNVHRGKMKIWIAGPPPQFTRMITMTHHPVVVLCNLVSVSVVVSHGLCVQLVDDDDPRDPNVRSNQSSVRRVPHGPRD